Protein AF-A0A2Z6RP77-F1 (afdb_monomer_lite)

Structure (mmCIF, N/CA/C/O backbone):
data_AF-A0A2Z6RP77-F1
#
_entry.id   AF-A0A2Z6RP77-F1
#
loop_
_atom_site.group_PDB
_atom_site.id
_atom_site.type_symbol
_atom_site.label_atom_id
_atom_site.label_alt_id
_atom_site.label_comp_id
_atom_site.label_asym_id
_atom_site.label_entity_id
_atom_site.label_seq_id
_atom_site.pdbx_PDB_ins_code
_atom_site.Cartn_x
_atom_site.Cartn_y
_atom_site.Cartn_z
_atom_site.occupancy
_atom_site.B_iso_or_equiv
_atom_site.auth_seq_id
_atom_site.auth_comp_id
_atom_site.auth_asym_id
_atom_site.auth_atom_id
_atom_site.pdbx_PDB_model_num
ATOM 1 N N . MET A 1 1 ? 57.505 -7.441 -34.167 1.00 38.97 1 MET A N 1
ATOM 2 C CA . MET A 1 1 ? 56.453 -7.159 -33.153 1.00 38.97 1 MET A CA 1
ATOM 3 C C . MET A 1 1 ? 55.471 -8.312 -32.912 1.00 38.97 1 MET A C 1
ATOM 5 O O . MET A 1 1 ? 55.364 -8.728 -31.766 1.00 38.97 1 MET A O 1
ATOM 9 N N . PHE A 1 2 ? 54.762 -8.831 -33.927 1.00 37.00 2 PHE A N 1
ATOM 10 C CA . PHE A 1 2 ? 53.565 -9.687 -33.758 1.00 37.00 2 PHE A CA 1
ATOM 11 C C . PHE A 1 2 ? 53.648 -10.861 -32.756 1.00 37.00 2 PHE A C 1
ATOM 13 O O . PHE A 1 2 ? 52.663 -11.116 -32.068 1.00 37.00 2 PHE A O 1
ATOM 20 N N . ASN A 1 3 ? 54.794 -11.534 -32.586 1.00 42.47 3 ASN A N 1
ATOM 21 C CA . ASN A 1 3 ? 54.906 -12.626 -31.604 1.00 42.47 3 ASN A CA 1
ATOM 22 C C . ASN A 1 3 ? 54.691 -12.192 -30.134 1.00 42.47 3 ASN A C 1
ATOM 24 O O . ASN A 1 3 ? 54.260 -13.025 -29.343 1.00 42.47 3 ASN A O 1
ATOM 28 N N . LYS A 1 4 ? 54.893 -10.917 -29.748 1.00 45.91 4 LYS A N 1
ATOM 29 C CA . LYS A 1 4 ? 54.605 -10.461 -28.367 1.00 45.91 4 LYS A CA 1
ATOM 30 C C . LYS A 1 4 ? 53.102 -10.374 -28.043 1.00 45.91 4 LYS A C 1
ATOM 32 O O . LYS A 1 4 ? 52.738 -10.502 -26.882 1.00 45.91 4 LYS A O 1
ATOM 37 N N . LEU A 1 5 ? 52.225 -10.234 -29.044 1.00 49.09 5 LEU A N 1
ATOM 38 C CA . LEU A 1 5 ? 50.759 -10.267 -28.868 1.00 49.09 5 LEU A CA 1
ATOM 39 C C . LEU A 1 5 ? 50.188 -11.698 -28.814 1.00 49.09 5 LEU A C 1
ATOM 41 O O . LEU A 1 5 ? 48.987 -11.885 -28.654 1.00 49.09 5 LEU A O 1
ATOM 45 N N . ARG A 1 6 ? 51.032 -12.722 -28.985 1.00 51.59 6 ARG A N 1
ATOM 46 C CA . ARG A 1 6 ? 50.613 -14.119 -29.177 1.00 51.59 6 ARG A CA 1
ATOM 47 C C . ARG A 1 6 ? 50.352 -14.873 -27.867 1.00 51.59 6 ARG A C 1
ATOM 49 O O . ARG A 1 6 ? 49.595 -15.838 -27.879 1.00 51.59 6 ARG A O 1
ATOM 56 N N . ASN A 1 7 ? 50.960 -14.411 -26.769 1.00 55.28 7 ASN A N 1
ATOM 57 C CA . ASN A 1 7 ? 50.994 -15.092 -25.467 1.00 55.28 7 ASN A CA 1
ATOM 58 C C . ASN A 1 7 ? 50.384 -14.260 -24.318 1.00 55.28 7 ASN A C 1
ATOM 60 O O . ASN A 1 7 ? 50.518 -14.643 -23.161 1.00 55.28 7 ASN A O 1
ATOM 64 N N . ASN A 1 8 ? 49.764 -13.114 -24.611 1.00 70.38 8 ASN A N 1
ATOM 65 C CA . ASN A 1 8 ? 49.151 -12.251 -23.600 1.00 70.38 8 ASN A CA 1
ATOM 66 C C . ASN A 1 8 ? 47.776 -11.757 -24.102 1.00 70.38 8 ASN A C 1
ATOM 68 O O . ASN A 1 8 ? 47.726 -10.810 -24.894 1.00 70.38 8 ASN A O 1
ATOM 72 N N . PRO A 1 9 ? 46.669 -12.407 -23.682 1.00 72.44 9 PRO A N 1
ATOM 73 C CA . PRO A 1 9 ? 45.310 -11.988 -24.024 1.00 72.44 9 PRO A CA 1
ATOM 74 C C . PRO A 1 9 ? 44.947 -10.609 -23.468 1.00 72.44 9 PRO A C 1
ATOM 76 O O . PRO A 1 9 ? 44.250 -9.864 -24.156 1.00 72.44 9 PRO A O 1
ATOM 79 N N . GLN A 1 10 ? 45.461 -10.254 -22.285 1.00 79.69 10 GLN A N 1
ATOM 80 C CA . GLN A 1 10 ? 45.229 -8.964 -21.634 1.00 79.69 10 GLN A CA 1
ATOM 81 C C . GLN A 1 10 ? 45.669 -7.812 -22.539 1.00 79.69 10 GLN A C 1
ATOM 83 O O . GLN A 1 10 ? 44.838 -7.035 -22.991 1.00 79.69 10 GLN A O 1
ATOM 88 N N . ASN A 1 11 ? 46.935 -7.808 -22.970 1.00 73.44 11 ASN A N 1
ATOM 89 C CA . ASN A 1 11 ? 47.477 -6.784 -23.870 1.00 73.44 11 ASN A CA 1
ATOM 90 C C . ASN A 1 11 ? 46.721 -6.676 -25.212 1.00 73.44 11 ASN A C 1
ATOM 92 O O . ASN A 1 11 ? 46.807 -5.642 -25.877 1.00 73.44 11 ASN A O 1
ATOM 96 N N . TRP A 1 12 ? 46.031 -7.736 -25.655 1.00 73.25 12 TRP A N 1
ATOM 97 C CA . TRP A 1 12 ? 45.192 -7.687 -26.856 1.00 73.25 12 TRP A CA 1
ATOM 98 C C . TRP A 1 12 ? 43.831 -7.046 -26.574 1.00 73.25 12 TRP A C 1
ATOM 100 O O . TRP A 1 12 ? 43.374 -6.237 -27.380 1.00 73.25 12 TRP A O 1
ATOM 110 N N . VAL A 1 13 ? 43.207 -7.370 -25.437 1.00 74.69 13 VAL A N 1
ATOM 111 C CA . VAL A 1 13 ? 41.956 -6.742 -24.994 1.00 74.69 13 VAL A CA 1
ATOM 112 C C . VAL A 1 13 ? 42.191 -5.272 -24.659 1.00 74.69 13 VAL A C 1
ATOM 114 O O . VAL A 1 13 ? 41.549 -4.419 -25.267 1.00 74.69 13 VAL A O 1
ATOM 117 N N . ASP A 1 14 ? 43.179 -4.956 -23.824 1.00 74.94 14 ASP A N 1
ATOM 118 C CA . ASP A 1 14 ? 43.532 -3.588 -23.437 1.00 74.94 14 ASP A CA 1
ATOM 119 C C . ASP A 1 14 ? 43.803 -2.714 -24.668 1.00 74.94 14 ASP A C 1
ATOM 121 O O . ASP A 1 14 ? 43.217 -1.646 -24.820 1.00 74.94 14 ASP A O 1
ATOM 125 N N . LYS A 1 15 ? 44.626 -3.171 -25.623 1.00 71.94 15 LYS A N 1
ATOM 126 C CA . LYS A 1 15 ? 44.943 -2.378 -26.826 1.00 71.94 15 LYS A CA 1
ATOM 127 C C . LYS A 1 15 ? 43.728 -2.126 -27.733 1.00 71.94 15 LYS A C 1
ATOM 129 O O . LYS A 1 15 ? 43.763 -1.202 -28.546 1.00 71.94 15 LYS A O 1
ATOM 134 N N . LYS A 1 16 ? 42.686 -2.953 -27.644 1.00 68.75 16 LYS A N 1
ATOM 135 C CA . LYS A 1 16 ? 41.575 -2.976 -28.605 1.00 68.75 16 LYS A CA 1
ATOM 136 C C . LYS A 1 16 ? 40.263 -2.427 -28.026 1.00 68.75 16 LYS A C 1
ATOM 138 O O . LYS A 1 16 ? 39.491 -1.857 -28.785 1.00 68.75 16 LYS A O 1
ATOM 143 N N . TYR A 1 17 ? 40.057 -2.531 -26.711 1.00 67.62 17 TYR A N 1
ATOM 144 C CA . TYR A 1 17 ? 38.848 -2.111 -25.985 1.00 67.62 17 TYR A CA 1
ATOM 145 C C . TYR A 1 17 ? 39.089 -0.964 -24.974 1.00 67.62 17 TYR A C 1
ATOM 147 O O . TYR A 1 17 ? 38.182 -0.605 -24.233 1.00 67.62 17 TYR A O 1
ATOM 155 N N . SER A 1 18 ? 40.277 -0.341 -24.954 1.00 56.78 18 SER A N 1
ATOM 156 C CA . SER A 1 18 ? 40.604 0.829 -24.099 1.00 56.78 18 SER A CA 1
ATOM 157 C C . SER A 1 18 ? 39.976 2.162 -24.528 1.00 56.78 18 SER A C 1
ATOM 159 O O . SER A 1 18 ? 40.224 3.185 -23.895 1.00 56.78 18 SER A O 1
ATOM 161 N N . LYS A 1 19 ? 39.163 2.186 -25.591 1.00 52.62 19 LYS A N 1
ATOM 162 C CA . LYS A 1 19 ? 38.377 3.365 -25.976 1.00 52.62 19 LYS A CA 1
ATOM 163 C C . LYS A 1 19 ? 36.943 3.192 -25.491 1.00 52.62 19 LYS A C 1
ATOM 165 O O . LYS A 1 19 ? 36.303 2.202 -25.826 1.00 52.62 19 LYS A O 1
ATOM 170 N N . GLU A 1 20 ? 36.427 4.189 -24.777 1.00 52.06 20 GLU A N 1
ATOM 171 C CA . GLU A 1 20 ? 35.154 4.157 -24.026 1.00 52.06 20 GLU A CA 1
ATOM 172 C C . GLU A 1 20 ? 33.867 4.059 -24.881 1.00 52.06 20 GLU A C 1
ATOM 174 O O . GLU A 1 20 ? 32.777 4.338 -24.399 1.00 52.06 20 GLU A O 1
ATOM 179 N N . ASN A 1 21 ? 33.983 3.689 -26.160 1.00 54.28 21 ASN A N 1
ATOM 180 C CA . ASN A 1 21 ? 32.936 3.779 -27.179 1.00 54.28 21 ASN A CA 1
ATOM 181 C C . ASN A 1 21 ? 32.560 2.432 -27.845 1.00 54.28 21 ASN A C 1
ATOM 183 O O . ASN A 1 21 ? 31.717 2.442 -28.740 1.00 54.28 21 ASN A O 1
ATOM 187 N N . GLU A 1 22 ? 33.155 1.287 -27.469 1.00 60.16 22 GLU A N 1
ATOM 188 C CA . GLU A 1 22 ? 32.724 -0.037 -27.975 1.00 60.16 22 GLU A CA 1
ATOM 189 C C . GLU A 1 22 ? 31.670 -0.670 -27.039 1.00 60.16 22 GLU A C 1
ATOM 191 O O . GLU A 1 22 ? 31.970 -1.021 -25.900 1.00 60.16 22 GLU A O 1
ATOM 196 N N . GLU A 1 23 ? 30.434 -0.858 -27.520 1.00 66.12 23 GLU A N 1
ATOM 197 C CA . GLU A 1 23 ? 29.277 -1.320 -26.720 1.00 66.12 23 GLU A CA 1
ATOM 198 C C . GLU A 1 23 ? 29.336 -2.792 -26.267 1.00 66.12 23 GLU A C 1
ATOM 200 O O . GLU A 1 23 ? 28.609 -3.192 -25.349 1.00 66.12 23 GLU A O 1
ATOM 205 N N . LYS A 1 24 ? 30.199 -3.604 -26.890 1.00 78.81 24 LYS A N 1
ATOM 206 C CA . LYS A 1 24 ? 30.370 -5.027 -26.573 1.00 78.81 24 LYS A CA 1
ATOM 207 C C . LYS A 1 24 ? 31.792 -5.533 -26.803 1.00 78.81 24 LYS A C 1
ATOM 209 O O . LYS A 1 24 ? 32.457 -5.153 -27.767 1.00 78.81 24 LYS A O 1
ATOM 214 N N . ILE A 1 25 ? 32.217 -6.483 -25.975 1.00 80.62 25 ILE A N 1
ATOM 215 C CA . ILE A 1 25 ? 33.349 -7.366 -26.277 1.00 80.62 25 ILE A CA 1
ATOM 216 C C . ILE A 1 25 ? 32.804 -8.541 -27.099 1.00 80.62 25 ILE A C 1
ATOM 218 O O . ILE A 1 25 ? 31.905 -9.238 -26.651 1.00 80.62 25 ILE A O 1
ATOM 222 N N . ASP A 1 26 ? 33.328 -8.760 -28.306 1.00 82.12 26 ASP A N 1
ATOM 223 C CA . ASP A 1 26 ? 32.917 -9.846 -29.216 1.00 82.12 26 ASP A CA 1
ATOM 224 C C . ASP A 1 26 ? 34.181 -10.480 -29.829 1.00 82.12 26 ASP A C 1
ATOM 226 O O . ASP A 1 26 ? 34.709 -10.037 -30.858 1.00 82.12 26 ASP A O 1
ATOM 230 N N . ILE A 1 27 ? 34.746 -11.465 -29.120 1.00 81.88 27 ILE A N 1
ATOM 231 C CA . ILE A 1 27 ? 36.058 -12.059 -29.420 1.00 81.88 27 ILE A CA 1
ATOM 232 C C . ILE A 1 27 ? 35.879 -13.518 -29.835 1.00 81.88 27 ILE A C 1
ATOM 234 O O . ILE A 1 27 ? 35.981 -14.456 -29.042 1.00 81.88 27 ILE A O 1
ATOM 238 N N . ARG A 1 28 ? 35.655 -13.710 -31.135 1.00 83.56 28 ARG A N 1
ATOM 239 C CA . ARG A 1 28 ? 35.502 -15.028 -31.759 1.00 83.56 28 ARG A CA 1
ATOM 240 C C . ARG A 1 28 ? 36.785 -15.453 -32.457 1.00 83.56 28 ARG A C 1
ATOM 242 O O . ARG A 1 28 ? 37.428 -14.654 -33.143 1.00 83.56 28 ARG A O 1
ATOM 249 N N . ARG A 1 29 ? 37.115 -16.748 -32.412 1.00 76.19 29 ARG A N 1
ATOM 250 C CA . ARG A 1 29 ? 38.272 -17.308 -33.141 1.00 76.19 29 ARG A CA 1
ATOM 251 C C . ARG A 1 29 ? 38.250 -17.016 -34.653 1.00 76.19 29 ARG A C 1
ATOM 253 O O . ARG A 1 29 ? 39.316 -16.885 -35.253 1.00 76.19 29 ARG A O 1
ATOM 260 N N . LYS A 1 30 ? 37.064 -16.889 -35.270 1.00 69.31 30 LYS A N 1
ATOM 261 C CA . LYS A 1 30 ? 36.906 -16.441 -36.671 1.00 69.31 30 LYS A CA 1
ATOM 262 C C . LYS A 1 30 ? 37.460 -15.018 -36.860 1.00 69.31 30 LYS A C 1
ATOM 264 O O . LYS A 1 30 ? 38.354 -14.812 -37.676 1.00 69.31 30 LYS A O 1
ATOM 269 N N . ASN A 1 31 ? 37.010 -14.078 -36.030 1.00 68.38 31 ASN A N 1
ATOM 270 C CA . ASN A 1 31 ? 37.377 -12.658 -36.082 1.00 68.38 31 ASN A CA 1
ATOM 271 C C . ASN A 1 31 ? 38.889 -12.446 -35.853 1.00 68.38 31 ASN A C 1
ATOM 273 O O . ASN A 1 31 ? 39.498 -11.582 -36.480 1.00 68.38 31 ASN A O 1
ATOM 277 N N . ILE A 1 32 ? 39.512 -13.274 -35.002 1.00 66.62 32 ILE A N 1
ATOM 278 C CA . ILE A 1 32 ? 40.967 -13.265 -34.764 1.00 66.62 32 ILE A CA 1
ATOM 279 C C . ILE A 1 32 ? 41.750 -13.735 -36.000 1.00 66.62 32 ILE A C 1
ATOM 281 O O . ILE A 1 32 ? 42.716 -13.077 -36.392 1.00 66.62 32 ILE A O 1
ATOM 285 N N . ARG A 1 33 ? 41.348 -14.850 -36.637 1.00 59.16 33 ARG A N 1
ATOM 286 C CA . ARG A 1 33 ? 42.028 -15.376 -37.840 1.00 59.16 33 ARG A CA 1
ATOM 287 C C . ARG A 1 33 ? 42.110 -14.317 -38.938 1.00 59.16 33 ARG A C 1
ATOM 289 O O . ARG A 1 33 ? 43.198 -14.072 -39.456 1.00 59.16 33 ARG A O 1
ATOM 296 N N . ASN A 1 34 ? 40.987 -13.655 -39.215 1.00 56.12 34 ASN A N 1
ATOM 297 C CA . ASN A 1 34 ? 40.862 -12.669 -40.289 1.00 56.12 34 ASN A CA 1
ATOM 298 C C . ASN A 1 34 ? 41.695 -11.390 -40.056 1.00 56.12 34 ASN A C 1
ATOM 300 O O . ASN A 1 34 ? 41.938 -10.663 -41.010 1.00 56.12 34 ASN A O 1
ATOM 304 N N . LYS A 1 35 ? 42.145 -11.108 -38.820 1.00 56.53 35 LYS A N 1
ATOM 305 C CA . LYS A 1 35 ? 42.948 -9.911 -38.488 1.00 56.53 35 LYS A CA 1
ATOM 306 C C . LYS A 1 35 ? 44.412 -10.180 -38.115 1.00 56.53 35 LYS A C 1
ATOM 308 O O . LYS A 1 35 ? 45.170 -9.225 -37.986 1.00 56.53 35 LYS A O 1
ATOM 313 N N . ILE A 1 36 ? 44.821 -11.438 -37.909 1.00 54.06 36 ILE A N 1
ATOM 314 C CA . ILE A 1 36 ? 46.192 -11.791 -37.463 1.00 54.06 36 ILE A CA 1
ATOM 315 C C . ILE A 1 36 ? 46.900 -12.777 -38.419 1.00 54.06 36 ILE A C 1
ATOM 317 O O . ILE A 1 36 ? 48.103 -12.994 -38.298 1.00 54.06 36 ILE A O 1
ATOM 321 N N . GLY A 1 37 ? 46.200 -13.337 -39.414 1.00 47.94 37 GLY A N 1
ATOM 322 C CA . GLY A 1 37 ? 46.850 -13.929 -40.592 1.00 47.94 37 GLY A CA 1
ATOM 323 C C . GLY A 1 37 ? 47.650 -15.216 -40.355 1.00 47.94 37 GLY A C 1
ATOM 324 O O . GLY A 1 37 ? 48.608 -15.467 -41.076 1.00 47.94 37 GLY A O 1
ATOM 325 N N . LEU A 1 38 ? 47.297 -16.041 -39.358 1.00 47.34 38 LEU A N 1
ATOM 326 C CA . LEU A 1 38 ? 47.852 -17.395 -39.181 1.00 47.34 38 LEU A CA 1
ATOM 327 C C . LEU A 1 38 ? 46.963 -18.272 -38.271 1.00 47.34 38 LEU A C 1
ATOM 329 O O . LEU A 1 38 ? 45.946 -17.827 -37.743 1.00 47.34 38 LEU A O 1
ATOM 333 N N . LYS A 1 39 ? 47.346 -19.544 -38.059 1.00 52.31 39 LYS A N 1
ATOM 334 C CA . LYS A 1 39 ? 46.587 -20.567 -37.291 1.00 52.31 39 LYS A CA 1
ATOM 335 C C . LYS A 1 39 ? 46.443 -20.295 -35.768 1.00 52.31 39 LYS A C 1
ATOM 337 O O . LYS A 1 39 ? 46.013 -21.190 -35.033 1.00 52.31 39 LYS A O 1
ATOM 342 N N . SER A 1 40 ? 46.813 -19.111 -35.279 1.00 57.41 40 SER A N 1
ATOM 343 C CA . SER A 1 40 ? 46.834 -18.725 -33.859 1.00 57.41 40 SER A CA 1
ATOM 344 C C . SER A 1 40 ? 45.442 -18.670 -33.201 1.00 57.41 40 SER A C 1
ATOM 346 O O . SER A 1 40 ? 44.395 -18.764 -33.845 1.00 57.41 40 SER A O 1
ATOM 348 N N . ASN A 1 41 ? 45.444 -18.585 -31.869 1.00 67.44 41 ASN A N 1
ATOM 349 C CA . ASN A 1 41 ? 44.282 -18.341 -31.017 1.00 67.44 41 ASN A CA 1
ATOM 350 C C . ASN A 1 41 ? 44.775 -17.660 -29.729 1.00 67.44 41 ASN A C 1
ATOM 352 O O . ASN A 1 41 ? 45.920 -17.909 -29.349 1.00 67.44 41 ASN A O 1
ATOM 356 N N . LEU A 1 42 ? 43.948 -16.855 -29.057 1.00 76.06 42 LEU A N 1
ATOM 357 C CA . LEU A 1 42 ? 44.323 -16.275 -27.758 1.00 76.06 42 LEU A CA 1
ATOM 358 C C . LEU A 1 42 ? 44.488 -17.391 -26.717 1.00 76.06 42 LEU A C 1
ATOM 360 O O . LEU A 1 42 ? 43.662 -18.306 -26.662 1.00 76.06 42 LEU A O 1
ATOM 364 N N . HIS A 1 43 ? 45.570 -17.327 -25.939 1.00 79.38 43 HIS A N 1
ATOM 365 C CA . HIS A 1 43 ? 46.004 -18.367 -25.006 1.00 79.38 43 HIS A CA 1
ATOM 366 C C . HIS A 1 43 ? 46.603 -17.752 -23.737 1.00 79.38 43 HIS A C 1
ATOM 368 O O . HIS A 1 43 ? 47.424 -16.843 -23.842 1.00 79.38 43 HIS A O 1
ATOM 374 N N . GLY A 1 44 ? 46.234 -18.283 -22.570 1.00 83.12 44 GLY A N 1
ATOM 375 C CA . GLY A 1 44 ? 46.609 -17.753 -21.252 1.00 83.12 44 GLY A CA 1
ATOM 376 C C . GLY A 1 44 ? 45.408 -17.188 -20.477 1.00 83.12 44 GLY A C 1
ATOM 377 O O . GLY A 1 44 ? 44.268 -17.374 -20.912 1.00 83.12 44 GLY A O 1
ATOM 378 N N . PRO A 1 45 ? 45.632 -16.531 -19.327 1.00 87.56 45 PRO A N 1
ATOM 379 C CA . PRO A 1 45 ? 44.572 -15.881 -18.560 1.00 87.56 45 PRO A CA 1
ATOM 380 C C . PRO A 1 45 ? 44.061 -14.606 -19.252 1.00 87.56 45 PRO A C 1
ATOM 382 O O . PRO A 1 45 ? 44.766 -14.004 -20.066 1.00 87.56 45 PRO A O 1
ATOM 385 N N . LEU A 1 46 ? 42.845 -14.187 -18.901 1.00 88.50 46 LEU A N 1
ATOM 386 C CA . LEU A 1 46 ? 42.267 -12.888 -19.256 1.00 88.50 46 LEU A CA 1
ATOM 387 C C . LEU A 1 46 ? 41.483 -12.317 -18.066 1.00 88.50 46 LEU A C 1
ATOM 389 O O . LEU A 1 46 ? 40.759 -13.047 -17.390 1.00 88.50 46 LEU A O 1
ATOM 393 N N . GLU A 1 47 ? 41.588 -11.012 -17.842 1.00 89.62 47 GLU A N 1
ATOM 394 C CA . GLU A 1 47 ? 40.861 -10.282 -16.811 1.00 89.62 47 GLU A CA 1
ATOM 395 C C . GLU A 1 47 ? 40.156 -9.051 -17.408 1.00 89.62 47 GLU A C 1
ATOM 397 O O . GLU A 1 47 ? 40.740 -8.245 -18.128 1.00 89.62 47 GLU A O 1
ATOM 402 N N . ILE A 1 48 ? 38.866 -8.906 -17.117 1.00 86.56 48 ILE A N 1
ATOM 403 C CA . ILE A 1 48 ? 38.020 -7.793 -17.547 1.00 86.56 48 ILE A CA 1
ATOM 404 C C . ILE A 1 48 ? 37.588 -7.065 -16.271 1.00 86.56 48 ILE A C 1
ATOM 406 O O . ILE A 1 48 ? 36.862 -7.621 -15.448 1.00 86.56 48 ILE A O 1
ATOM 410 N N . LYS A 1 49 ? 38.079 -5.837 -16.079 1.00 83.56 49 LYS A N 1
ATOM 411 C CA . LYS A 1 49 ? 37.867 -5.017 -14.874 1.00 83.56 49 LYS A CA 1
ATOM 412 C C . LYS A 1 49 ? 37.288 -3.654 -15.233 1.00 83.56 49 LYS A C 1
ATOM 414 O O . LYS A 1 49 ? 37.728 -3.051 -16.208 1.00 83.56 49 LYS A O 1
ATOM 419 N N . LYS A 1 50 ? 36.353 -3.150 -14.415 1.00 71.88 50 LYS A N 1
ATOM 420 C CA . LYS A 1 50 ? 35.747 -1.802 -14.544 1.00 71.88 50 LYS A CA 1
ATOM 421 C C . LYS A 1 50 ? 35.192 -1.490 -15.948 1.00 71.88 50 LYS A C 1
ATOM 423 O O . LYS A 1 50 ? 35.189 -0.340 -16.382 1.00 71.88 50 LYS A O 1
ATOM 428 N N . PHE A 1 51 ? 34.738 -2.510 -16.676 1.00 71.75 51 PHE A N 1
ATOM 429 C CA . PHE A 1 51 ? 34.306 -2.363 -18.062 1.00 71.75 51 PHE A CA 1
ATOM 430 C C . PHE A 1 51 ? 32.921 -1.698 -18.142 1.00 71.75 51 PHE A C 1
ATOM 432 O O . PHE A 1 51 ? 31.992 -2.098 -17.436 1.00 71.75 51 PHE A O 1
ATOM 439 N N . LYS A 1 52 ? 32.800 -0.660 -18.982 1.00 69.88 52 LYS A N 1
ATOM 440 C CA . LYS A 1 52 ? 31.621 0.226 -19.062 1.00 69.88 52 LYS A CA 1
ATOM 441 C C . LYS A 1 52 ? 30.512 -0.267 -20.007 1.00 69.88 52 LYS A C 1
ATOM 443 O O . LYS A 1 52 ? 29.447 0.341 -20.038 1.00 69.88 52 LYS A O 1
ATOM 448 N N . SER A 1 53 ? 30.747 -1.326 -20.782 1.00 74.69 53 SER A N 1
ATOM 449 C CA . SER A 1 53 ? 29.864 -1.724 -21.889 1.00 74.69 53 SER A CA 1
ATOM 450 C C . SER A 1 53 ? 28.906 -2.873 -21.540 1.00 74.69 53 SER A C 1
ATOM 452 O O . SER A 1 53 ? 29.055 -3.533 -20.514 1.00 74.69 53 SER A O 1
ATOM 454 N N . ARG A 1 54 ? 27.909 -3.119 -22.402 1.00 82.69 54 ARG A N 1
ATOM 455 C CA . ARG A 1 54 ? 26.710 -3.911 -22.064 1.00 82.69 54 ARG A CA 1
ATOM 456 C C . ARG A 1 54 ? 26.859 -5.427 -22.179 1.00 82.69 54 ARG A C 1
ATOM 458 O O . ARG A 1 54 ? 26.114 -6.146 -21.521 1.00 82.69 54 ARG A O 1
ATOM 465 N N . SER A 1 55 ? 27.774 -5.944 -23.000 1.00 86.62 55 SER A N 1
ATOM 466 C CA . SER A 1 55 ? 27.899 -7.401 -23.181 1.00 86.62 55 SER A CA 1
ATOM 467 C C . SER A 1 55 ? 29.308 -7.908 -23.487 1.00 86.62 55 SER A C 1
ATOM 469 O O . SER A 1 55 ? 30.165 -7.177 -23.994 1.00 86.62 55 SER A O 1
ATOM 471 N N . VAL A 1 56 ? 29.534 -9.189 -23.172 1.00 89.25 56 VAL A N 1
ATOM 472 C CA . VAL A 1 56 ? 30.789 -9.920 -23.408 1.00 89.25 56 VAL A CA 1
ATOM 473 C C . VAL A 1 56 ? 30.490 -11.273 -24.060 1.00 89.25 56 VAL A C 1
ATOM 475 O O . VAL A 1 56 ? 29.963 -12.163 -23.404 1.00 89.25 56 VAL A O 1
ATOM 478 N N . ASN A 1 57 ? 30.874 -11.453 -25.326 1.00 90.19 57 ASN A N 1
ATOM 479 C CA . ASN A 1 57 ? 30.849 -12.724 -26.056 1.00 90.19 57 ASN A CA 1
ATOM 480 C C . ASN A 1 57 ? 32.284 -13.200 -26.351 1.00 90.19 57 ASN A C 1
ATOM 482 O O . ASN A 1 57 ? 33.059 -12.485 -26.996 1.00 90.19 57 ASN A O 1
ATOM 486 N N . LEU A 1 58 ? 32.633 -14.415 -25.913 1.00 90.19 58 LEU A N 1
ATOM 487 C CA . LEU A 1 58 ? 33.924 -15.062 -26.177 1.00 90.19 58 LEU A CA 1
ATOM 488 C C . LEU A 1 58 ? 33.706 -16.453 -26.806 1.00 90.19 58 LEU A C 1
ATOM 490 O O . LEU A 1 58 ? 33.235 -17.376 -26.142 1.00 90.19 58 LEU A O 1
ATOM 494 N N . GLU A 1 59 ? 34.099 -16.633 -28.075 1.00 91.19 59 GLU A N 1
ATOM 495 C CA . GLU A 1 59 ? 33.857 -17.874 -28.835 1.00 91.19 59 GLU A CA 1
ATOM 496 C C . GLU A 1 59 ? 35.165 -18.582 -29.248 1.00 91.19 59 GLU A C 1
ATOM 498 O O . GLU A 1 59 ? 35.968 -18.071 -30.043 1.00 91.19 59 GLU A O 1
ATOM 503 N N . LYS A 1 60 ? 35.318 -19.837 -28.805 1.00 86.69 60 LYS A N 1
ATOM 504 C CA . LYS A 1 60 ? 36.327 -20.818 -29.263 1.00 86.69 60 LYS A CA 1
ATOM 505 C C . LYS A 1 60 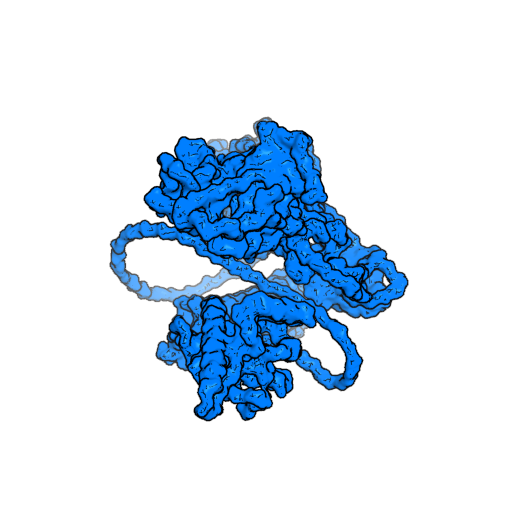? 37.787 -20.397 -29.039 1.00 86.69 60 LYS A C 1
ATOM 507 O O . LYS A 1 60 ? 38.674 -20.754 -29.823 1.00 86.69 60 LYS A O 1
ATOM 512 N N . LEU A 1 61 ? 38.058 -19.655 -27.964 1.00 86.94 61 LEU A N 1
ATOM 513 C CA . LEU A 1 61 ? 39.406 -19.245 -27.538 1.00 86.94 61 LEU A CA 1
ATOM 514 C C . LEU A 1 61 ? 40.143 -20.372 -26.777 1.00 86.94 61 LEU A C 1
ATOM 516 O O . LEU A 1 61 ? 39.550 -21.394 -26.439 1.00 86.94 61 LEU A O 1
ATOM 520 N N . LYS A 1 62 ? 41.448 -20.208 -26.511 1.00 85.56 62 LYS A N 1
ATOM 521 C CA . LYS A 1 62 ? 42.239 -21.090 -25.623 1.00 85.56 62 LYS A CA 1
ATOM 522 C C . LYS A 1 62 ? 42.605 -20.388 -24.302 1.00 85.56 62 LYS A C 1
ATOM 524 O O . LYS A 1 62 ? 43.715 -20.563 -23.799 1.00 85.56 62 LYS A O 1
ATOM 529 N N . LEU A 1 63 ? 41.699 -19.570 -23.765 1.00 89.31 63 LEU A N 1
ATOM 530 C CA . LEU A 1 63 ? 41.884 -18.976 -22.438 1.00 89.31 63 LEU A CA 1
ATOM 531 C C . LEU A 1 63 ? 42.033 -20.083 -21.387 1.00 89.31 63 LEU A C 1
ATOM 533 O O . LEU A 1 63 ? 41.395 -21.122 -21.523 1.00 89.31 63 LEU A O 1
ATOM 537 N N . THR A 1 64 ? 42.875 -19.875 -20.375 1.00 88.44 64 THR A N 1
ATOM 538 C CA . THR A 1 64 ? 43.096 -20.839 -19.277 1.00 88.44 64 THR A CA 1
ATOM 539 C C . THR A 1 64 ? 42.367 -20.450 -17.998 1.00 88.44 64 THR A C 1
ATOM 541 O O . THR A 1 64 ? 41.915 -21.320 -17.258 1.00 88.44 64 THR A O 1
ATOM 544 N N . GLN A 1 65 ? 42.221 -19.149 -17.761 1.00 90.94 65 GLN A N 1
ATOM 545 C CA . GLN A 1 65 ? 41.431 -18.555 -16.685 1.00 90.94 65 GLN A CA 1
ATOM 546 C C . GLN A 1 65 ? 40.729 -17.312 -17.242 1.00 90.94 65 GLN A C 1
ATOM 548 O O . GLN A 1 65 ? 41.275 -16.656 -18.136 1.00 90.94 65 GLN A O 1
ATOM 553 N N . LEU A 1 66 ? 39.552 -16.984 -16.719 1.00 93.12 66 LEU A N 1
ATOM 554 C CA . LEU A 1 66 ? 38.825 -15.760 -17.048 1.00 93.12 66 LEU A CA 1
ATOM 555 C C . LEU A 1 66 ? 38.295 -15.121 -15.763 1.00 93.12 66 LEU A C 1
ATOM 557 O O . LEU A 1 66 ? 37.676 -15.797 -14.947 1.00 93.12 66 LEU A O 1
ATOM 561 N N . LYS A 1 67 ? 38.524 -13.820 -15.588 1.00 92.81 67 LYS A N 1
ATOM 562 C CA . LYS A 1 67 ? 37.951 -13.042 -14.483 1.00 92.81 67 LYS A CA 1
ATOM 563 C C . LYS A 1 67 ? 37.181 -11.847 -15.034 1.00 92.81 67 LYS A C 1
ATOM 565 O O . LYS A 1 67 ? 37.719 -11.114 -15.858 1.00 92.81 67 LYS A O 1
ATOM 570 N N . ILE A 1 68 ? 35.942 -11.651 -14.594 1.00 91.12 68 ILE A N 1
ATOM 571 C CA . ILE A 1 68 ? 35.092 -10.504 -14.938 1.00 91.12 68 ILE A CA 1
ATOM 572 C C . ILE A 1 68 ? 34.682 -9.851 -13.616 1.00 91.12 68 ILE A C 1
ATOM 574 O O . ILE A 1 68 ? 33.937 -10.439 -12.837 1.00 91.12 68 ILE A O 1
ATOM 578 N N . ILE A 1 69 ? 35.253 -8.683 -13.320 1.00 89.88 69 ILE A N 1
ATOM 579 C CA . ILE A 1 69 ? 35.292 -8.105 -11.968 1.00 89.88 69 ILE A CA 1
ATOM 580 C C . ILE A 1 69 ? 34.823 -6.650 -11.987 1.00 89.88 69 ILE A C 1
ATOM 582 O O . ILE A 1 69 ? 35.361 -5.824 -12.731 1.00 89.88 69 ILE A O 1
ATOM 586 N N . SER A 1 70 ? 33.862 -6.316 -11.123 1.00 86.44 70 SER A N 1
ATOM 587 C CA . SER A 1 70 ? 33.364 -4.945 -10.919 1.00 86.44 70 SER A CA 1
ATOM 588 C C . SER A 1 70 ? 32.992 -4.237 -12.230 1.00 86.44 70 SER A C 1
ATOM 590 O O . SER A 1 70 ? 33.483 -3.144 -12.516 1.00 86.44 70 SER A O 1
ATOM 592 N N . CYS A 1 71 ? 32.167 -4.881 -13.059 1.00 85.62 71 CYS A N 1
ATOM 593 C CA . CYS A 1 71 ? 31.719 -4.362 -14.356 1.00 85.62 71 CYS A CA 1
ATOM 594 C C . CYS A 1 71 ? 30.204 -4.063 -14.312 1.00 85.62 71 CYS A C 1
ATOM 596 O O . CYS A 1 71 ? 29.402 -4.866 -14.791 1.00 85.62 71 CYS A O 1
ATOM 598 N N . PRO A 1 72 ? 29.779 -2.933 -13.709 1.00 81.00 72 PRO A N 1
ATOM 599 C CA . PRO A 1 72 ? 28.385 -2.706 -13.314 1.00 81.00 72 PRO A CA 1
ATOM 600 C C . PRO A 1 72 ? 27.405 -2.505 -14.478 1.00 81.00 72 PRO A C 1
ATOM 602 O O . PRO A 1 72 ? 26.202 -2.555 -14.253 1.00 81.00 72 PRO A O 1
ATOM 605 N N . GLN A 1 73 ? 27.883 -2.277 -15.706 1.00 83.94 73 GLN A N 1
ATOM 606 C CA . GLN A 1 73 ? 27.026 -2.051 -16.880 1.00 83.94 73 GLN A CA 1
ATOM 607 C C . GLN A 1 73 ? 26.843 -3.291 -17.772 1.00 83.94 73 GLN A C 1
ATOM 609 O O . GLN A 1 73 ? 26.052 -3.235 -18.714 1.00 83.94 73 GLN A O 1
ATOM 614 N N . ILE A 1 74 ? 27.531 -4.408 -17.492 1.00 88.12 74 ILE A N 1
ATOM 615 C CA . ILE A 1 74 ? 27.337 -5.654 -18.246 1.00 88.12 74 ILE A CA 1
ATOM 616 C C . ILE A 1 74 ? 25.971 -6.245 -17.884 1.00 88.12 74 ILE A C 1
ATOM 618 O O . ILE A 1 74 ? 25.709 -6.507 -16.713 1.00 88.12 74 ILE A O 1
ATOM 622 N N . THR A 1 75 ? 25.136 -6.501 -18.893 1.00 90.75 75 THR A N 1
ATOM 623 C CA . THR A 1 75 ? 23.830 -7.165 -18.760 1.00 90.75 75 THR A CA 1
ATOM 624 C C . THR A 1 75 ? 23.836 -8.607 -19.269 1.00 90.75 75 THR A C 1
ATOM 626 O O . THR A 1 75 ? 23.136 -9.440 -18.696 1.00 90.75 75 THR A O 1
ATOM 629 N N . LYS A 1 76 ? 24.654 -8.943 -20.284 1.00 93.38 76 LYS A N 1
ATOM 630 C CA . LYS A 1 76 ? 24.795 -10.322 -20.799 1.00 93.38 76 LYS A CA 1
ATOM 631 C C . LYS A 1 76 ? 26.252 -10.772 -20.963 1.00 93.38 76 LYS A C 1
ATOM 633 O O . LYS A 1 76 ? 27.080 -10.041 -21.514 1.00 93.38 76 LYS A O 1
ATOM 638 N N . ILE A 1 77 ? 26.542 -12.010 -20.560 1.00 94.12 77 ILE A N 1
ATOM 639 C CA . ILE A 1 77 ? 27.814 -12.709 -20.805 1.00 94.12 77 ILE A CA 1
ATOM 640 C C . ILE A 1 77 ? 27.535 -14.022 -21.561 1.00 94.12 77 ILE A C 1
ATOM 642 O O . ILE A 1 77 ? 26.666 -14.787 -21.161 1.00 94.12 77 ILE A O 1
ATOM 646 N N . GLU A 1 78 ? 28.282 -14.281 -22.638 1.00 93.81 78 GLU A N 1
ATOM 647 C CA . GLU A 1 78 ? 28.179 -15.462 -23.512 1.00 93.81 78 GLU A CA 1
ATOM 648 C C . GLU A 1 78 ? 29.570 -16.098 -23.719 1.00 93.81 78 GLU A C 1
ATOM 650 O O . GLU A 1 78 ? 30.415 -15.577 -24.455 1.00 93.81 78 GLU A O 1
ATOM 655 N N . LEU A 1 79 ? 29.836 -17.243 -23.092 1.00 92.94 79 LEU A N 1
ATOM 656 C CA . LEU A 1 79 ? 31.112 -17.960 -23.158 1.00 92.94 79 LEU A CA 1
ATOM 657 C C . LEU A 1 79 ? 30.912 -19.313 -23.842 1.00 92.94 79 LEU A C 1
ATOM 659 O O . LEU A 1 79 ? 30.307 -20.215 -23.272 1.00 92.94 79 LEU A O 1
ATOM 663 N N . SER A 1 80 ? 31.433 -19.483 -25.062 1.00 91.56 80 SER A N 1
ATOM 664 C CA . SER A 1 80 ? 31.161 -20.689 -25.859 1.00 91.56 80 SER A CA 1
ATOM 665 C C . SER A 1 80 ? 32.416 -21.374 -26.406 1.00 91.56 80 SER A C 1
ATOM 667 O O . SER A 1 80 ? 33.260 -20.779 -27.086 1.00 91.56 80 SER A O 1
ATOM 669 N N . GLY A 1 81 ? 32.541 -22.679 -26.154 1.00 86.44 81 GLY A N 1
ATOM 670 C CA . GLY A 1 81 ? 33.604 -23.504 -26.734 1.00 86.44 81 GLY A CA 1
ATOM 671 C C . GLY A 1 81 ? 35.010 -23.192 -26.207 1.00 86.44 81 GLY A C 1
ATOM 672 O O . GLY A 1 81 ? 35.984 -23.343 -26.953 1.00 86.44 81 GLY A O 1
ATOM 673 N N . LEU A 1 82 ? 35.150 -22.709 -24.967 1.00 89.44 82 LEU A N 1
ATOM 674 C CA . LEU A 1 82 ? 36.438 -22.316 -24.380 1.00 89.44 82 LEU A CA 1
ATOM 675 C C . LEU A 1 82 ? 37.210 -23.547 -23.868 1.00 89.44 82 LEU A C 1
ATOM 677 O O . LEU A 1 82 ? 37.446 -23.719 -22.678 1.00 89.44 82 LEU A O 1
ATOM 681 N N . ILE A 1 83 ? 37.640 -24.404 -24.802 1.00 87.50 83 ILE A N 1
ATOM 682 C CA . ILE A 1 83 ? 38.239 -25.748 -24.609 1.00 87.50 83 ILE A CA 1
ATOM 683 C C . ILE A 1 83 ? 39.520 -25.842 -23.743 1.00 87.50 83 ILE A C 1
ATOM 685 O O . ILE A 1 83 ? 40.154 -26.900 -23.701 1.00 87.50 83 ILE A O 1
ATOM 689 N N . LYS A 1 84 ? 39.958 -24.749 -23.114 1.00 89.12 84 LYS A N 1
ATOM 690 C CA . LYS A 1 84 ? 41.097 -24.696 -22.183 1.00 89.12 84 LYS A CA 1
ATOM 691 C C . LYS A 1 84 ? 40.823 -23.936 -20.885 1.00 89.12 84 LYS A C 1
ATOM 693 O O . LYS A 1 84 ? 41.710 -23.914 -20.033 1.00 89.12 84 LYS A O 1
ATOM 698 N N . LEU A 1 85 ? 39.628 -23.370 -20.723 1.00 91.62 85 LEU A N 1
ATOM 699 C CA . LEU A 1 85 ? 39.252 -22.628 -19.530 1.00 91.62 85 LEU A CA 1
ATOM 700 C C . LEU A 1 85 ? 39.130 -23.604 -18.359 1.00 91.62 85 LEU A C 1
ATOM 702 O O . LEU A 1 85 ? 38.386 -24.571 -18.471 1.00 91.62 85 LEU A O 1
ATOM 706 N N . LYS A 1 86 ? 39.875 -23.357 -17.278 1.00 90.75 86 LYS A N 1
ATOM 707 C CA . LYS A 1 86 ? 39.815 -24.125 -16.024 1.00 90.75 86 LYS A CA 1
ATOM 708 C C . LYS A 1 86 ? 39.052 -23.411 -14.917 1.00 90.75 86 LYS A C 1
ATOM 710 O O . LYS A 1 86 ? 38.404 -24.064 -14.111 1.00 90.75 86 LYS A O 1
ATOM 715 N N . SER A 1 87 ? 39.158 -22.086 -14.900 1.00 89.38 87 SER A N 1
ATOM 716 C CA . SER A 1 87 ? 38.712 -21.233 -13.803 1.00 89.38 87 SER A CA 1
ATOM 717 C C . SER A 1 87 ? 37.992 -20.011 -14.346 1.00 89.38 87 SER A C 1
ATOM 719 O O . SER A 1 87 ? 38.523 -19.332 -15.236 1.00 89.38 87 SER A O 1
ATOM 721 N N . LEU A 1 88 ? 36.794 -19.750 -13.832 1.00 92.31 88 LEU A N 1
ATOM 722 C CA . LEU A 1 88 ? 35.981 -18.591 -14.172 1.00 92.31 88 LEU A CA 1
ATOM 723 C C . LEU A 1 88 ? 35.494 -17.900 -12.897 1.00 92.31 88 LEU A C 1
ATOM 725 O O . LEU A 1 88 ? 34.835 -18.523 -12.077 1.00 92.31 88 LEU A O 1
ATOM 729 N N . VAL A 1 89 ? 35.771 -16.602 -12.774 1.00 91.56 89 VAL A N 1
ATOM 730 C CA . VAL A 1 89 ? 35.262 -15.759 -11.681 1.00 91.56 89 VAL A CA 1
ATOM 731 C C . VAL A 1 89 ? 34.443 -14.621 -12.277 1.00 91.56 89 VAL A C 1
ATOM 733 O O . VAL A 1 89 ? 34.972 -13.842 -13.075 1.00 91.56 89 VAL A O 1
ATOM 736 N N . VAL A 1 90 ? 33.179 -14.495 -11.877 1.00 91.75 90 VAL A N 1
ATOM 737 C CA . VAL A 1 90 ? 32.303 -13.368 -12.231 1.00 91.75 90 VAL A CA 1
ATOM 738 C C . VAL A 1 90 ? 31.833 -12.701 -10.942 1.00 91.75 90 VAL A C 1
ATOM 740 O O . VAL A 1 90 ? 31.102 -13.308 -10.161 1.00 91.75 90 VAL A O 1
ATOM 743 N N . ASN A 1 91 ? 32.248 -11.453 -10.695 1.00 90.44 91 ASN A N 1
ATOM 744 C CA . ASN A 1 91 ? 31.823 -10.730 -9.497 1.00 90.44 91 ASN A CA 1
ATOM 745 C C . ASN A 1 91 ? 31.447 -9.262 -9.723 1.00 90.44 91 ASN A C 1
ATOM 747 O O . ASN A 1 91 ? 31.889 -8.610 -10.675 1.00 90.44 91 ASN A O 1
ATOM 751 N N . LYS A 1 92 ? 30.627 -8.737 -8.802 1.00 87.12 92 LYS A N 1
ATOM 752 C CA . LYS A 1 92 ? 30.246 -7.313 -8.711 1.00 87.12 92 LYS A CA 1
ATOM 753 C C . LYS A 1 92 ? 29.728 -6.733 -10.044 1.00 87.12 92 LYS A C 1
ATOM 755 O O . LYS A 1 92 ? 29.989 -5.578 -10.383 1.00 87.12 92 LYS A O 1
ATOM 760 N N . CYS A 1 93 ? 28.997 -7.543 -10.811 1.00 88.56 93 CYS A N 1
ATOM 761 C CA . CYS A 1 93 ? 28.359 -7.157 -12.072 1.00 88.56 93 CYS A CA 1
ATOM 762 C C . CYS A 1 93 ? 26.870 -6.878 -11.810 1.00 88.56 93 CYS A C 1
ATOM 764 O O . CYS A 1 93 ? 26.000 -7.703 -12.078 1.00 88.56 93 CYS A O 1
ATOM 766 N N . SER A 1 94 ? 26.577 -5.717 -11.220 1.00 88.06 94 SER A N 1
ATOM 767 C CA . SER A 1 94 ? 25.278 -5.402 -10.599 1.00 88.06 94 SER A CA 1
ATOM 768 C C . SER A 1 94 ? 24.069 -5.338 -11.543 1.00 88.06 94 SER A C 1
ATOM 770 O O . SER A 1 94 ? 22.937 -5.417 -11.065 1.00 88.06 94 SER A O 1
ATOM 772 N N . ARG A 1 95 ? 24.276 -5.224 -12.863 1.00 90.75 95 ARG A N 1
ATOM 773 C CA . ARG A 1 95 ? 23.213 -5.267 -13.888 1.00 90.75 95 ARG A CA 1
ATOM 774 C C . ARG A 1 95 ? 23.201 -6.552 -14.727 1.00 90.75 95 ARG A C 1
ATOM 776 O O . ARG A 1 95 ? 22.424 -6.622 -15.674 1.00 90.75 95 ARG A O 1
ATOM 783 N N . LEU A 1 96 ? 24.021 -7.555 -14.398 1.00 92.44 96 LEU A N 1
ATOM 784 C CA . LEU A 1 96 ? 24.075 -8.822 -15.132 1.00 92.44 96 LEU A CA 1
ATOM 785 C C . LEU A 1 96 ? 22.748 -9.572 -14.971 1.00 92.44 96 LEU A C 1
ATOM 787 O O . LEU A 1 96 ? 22.397 -9.918 -13.850 1.00 92.44 96 LEU A O 1
ATOM 791 N N . THR A 1 97 ? 22.036 -9.829 -16.071 1.00 93.00 97 THR A N 1
ATOM 792 C CA . THR A 1 97 ? 20.755 -10.560 -16.079 1.00 93.00 97 THR A CA 1
ATOM 793 C C . THR A 1 97 ? 20.866 -11.960 -16.673 1.00 93.00 97 THR A C 1
ATOM 795 O O . THR A 1 97 ? 20.117 -12.848 -16.273 1.00 93.00 97 THR A O 1
ATOM 798 N N . ASN A 1 98 ? 21.814 -12.186 -17.587 1.00 94.06 98 ASN A N 1
ATOM 799 C CA . ASN A 1 98 ? 21.997 -13.468 -18.267 1.00 94.06 98 ASN A CA 1
ATOM 800 C C . ASN A 1 98 ? 23.489 -13.843 -18.369 1.00 94.06 98 ASN A C 1
ATOM 802 O O . ASN A 1 98 ? 24.298 -13.076 -18.904 1.00 94.06 98 ASN A O 1
ATOM 806 N N . LEU A 1 99 ? 23.833 -15.030 -17.865 1.00 95.06 99 LEU A N 1
ATOM 807 C CA . LEU A 1 99 ? 25.160 -15.638 -17.946 1.00 95.06 99 LEU A CA 1
ATOM 808 C C . LEU A 1 99 ? 25.053 -17.014 -18.617 1.00 95.06 99 LEU A C 1
ATOM 810 O O . LEU A 1 99 ? 24.493 -17.948 -18.053 1.00 95.06 99 LEU A O 1
ATOM 814 N N . GLU A 1 100 ? 25.616 -17.127 -19.817 1.00 94.50 100 GLU A N 1
ATOM 815 C CA . GLU A 1 100 ? 25.614 -18.331 -20.649 1.00 94.50 100 GLU A CA 1
ATOM 816 C C . GLU A 1 100 ? 27.054 -18.851 -20.795 1.00 94.50 100 GLU A C 1
ATOM 818 O O . GLU A 1 100 ? 27.940 -18.134 -21.265 1.00 94.50 100 GLU A O 1
ATOM 823 N N . ILE A 1 101 ? 27.309 -20.090 -20.372 1.00 91.44 101 ILE A N 1
ATOM 824 C CA . ILE A 1 101 ? 28.627 -20.732 -20.340 1.00 91.44 101 ILE A CA 1
ATOM 825 C C . ILE A 1 101 ? 28.466 -22.152 -20.884 1.00 91.44 101 ILE A C 1
ATOM 827 O O . ILE A 1 101 ? 28.043 -23.044 -20.162 1.00 91.44 101 ILE A O 1
ATOM 831 N N . VAL A 1 102 ? 28.817 -22.397 -22.148 1.00 88.44 102 VAL A N 1
ATOM 832 C CA . VAL A 1 102 ? 28.498 -23.675 -22.815 1.00 88.44 102 VAL A CA 1
ATOM 833 C C . VAL A 1 102 ? 29.714 -24.257 -23.539 1.00 88.44 102 VAL A C 1
ATOM 835 O O . VAL A 1 102 ? 30.483 -23.549 -24.200 1.00 88.44 102 VAL A O 1
ATOM 838 N N . ASN A 1 103 ? 29.889 -25.580 -23.471 1.00 86.19 103 ASN A N 1
ATOM 839 C CA . ASN A 1 103 ? 31.007 -26.305 -24.092 1.00 86.19 103 ASN A CA 1
ATOM 840 C C . ASN A 1 103 ? 32.400 -25.835 -23.605 1.00 86.19 103 ASN A C 1
ATOM 842 O O . ASN A 1 103 ? 33.326 -25.639 -24.403 1.00 86.19 103 ASN A O 1
ATOM 846 N N . CYS A 1 104 ? 32.587 -25.689 -22.292 1.00 88.12 104 CYS A N 1
ATOM 847 C CA . CYS A 1 104 ? 33.879 -25.429 -21.645 1.00 88.12 104 CYS A CA 1
ATOM 848 C C . CYS A 1 104 ? 34.361 -26.681 -20.866 1.00 88.12 104 CYS A C 1
ATOM 850 O O . CYS A 1 104 ? 34.438 -26.671 -19.638 1.00 88.12 104 CYS A O 1
ATOM 852 N N . PRO A 1 105 ? 34.734 -27.788 -21.548 1.00 84.62 105 PRO A N 1
ATOM 853 C CA . PRO A 1 105 ? 34.925 -29.118 -20.944 1.00 84.62 105 PRO A CA 1
ATOM 854 C C . PRO A 1 105 ? 36.190 -29.286 -20.078 1.00 84.62 105 PRO A C 1
ATOM 856 O O . PRO A 1 105 ? 36.551 -30.415 -19.747 1.00 84.62 105 PRO A O 1
ATOM 859 N N . GLN A 1 106 ? 36.899 -28.200 -19.755 1.00 87.56 106 GLN A N 1
ATOM 860 C CA . GLN A 1 106 ? 38.010 -28.198 -18.792 1.00 87.56 106 GLN A CA 1
ATOM 861 C C . GLN A 1 106 ? 37.723 -27.329 -17.555 1.00 87.56 106 GLN A C 1
ATOM 863 O O . GLN A 1 106 ? 38.598 -27.244 -16.698 1.00 87.56 106 GLN A O 1
ATOM 868 N N . LEU A 1 107 ? 36.536 -26.709 -17.465 1.00 87.00 107 LEU A N 1
ATOM 869 C CA . LEU A 1 107 ? 36.140 -25.832 -16.364 1.00 87.00 107 LEU A CA 1
ATOM 870 C C . LEU A 1 107 ? 35.920 -26.663 -15.092 1.00 87.00 107 LEU A C 1
ATOM 872 O O . LEU A 1 107 ? 35.089 -27.569 -15.088 1.00 87.00 107 LEU A O 1
ATOM 876 N N . THR A 1 108 ? 36.682 -26.353 -14.044 1.00 82.06 108 THR A N 1
ATOM 877 C CA . THR A 1 108 ? 36.672 -27.043 -12.743 1.00 82.06 108 THR A CA 1
ATOM 878 C C . THR A 1 108 ? 36.447 -26.101 -11.563 1.00 82.06 108 THR A C 1
ATOM 880 O O . THR A 1 108 ? 36.010 -26.563 -10.518 1.00 82.06 108 THR A O 1
ATOM 883 N N . GLU A 1 109 ? 36.735 -24.808 -11.725 1.00 82.81 109 GLU A N 1
ATOM 884 C CA . GLU A 1 109 ? 36.512 -23.744 -10.737 1.00 82.81 109 GLU A CA 1
ATOM 885 C C . GLU A 1 109 ? 35.525 -22.723 -11.335 1.00 82.81 109 GLU A C 1
ATOM 887 O O . GLU A 1 109 ? 35.727 -22.264 -12.468 1.00 82.81 109 GLU A O 1
ATOM 892 N N . PHE A 1 110 ? 34.465 -22.373 -10.604 1.00 88.00 110 PHE A N 1
ATOM 893 C CA . PHE A 1 110 ? 33.452 -21.408 -11.038 1.00 88.00 110 PHE A CA 1
ATOM 894 C C . PHE A 1 110 ? 32.894 -20.622 -9.846 1.00 88.00 110 PHE A C 1
ATOM 896 O O . PHE A 1 110 ? 32.106 -21.158 -9.071 1.00 88.00 110 PHE A O 1
ATOM 903 N N . ASP A 1 111 ? 33.265 -19.343 -9.754 1.00 85.50 111 ASP A N 1
ATOM 904 C CA . ASP A 1 111 ? 32.819 -18.432 -8.697 1.00 85.50 111 ASP A CA 1
ATOM 905 C C . ASP A 1 111 ? 31.860 -17.378 -9.275 1.00 85.50 111 ASP A C 1
ATOM 907 O O . ASP A 1 111 ? 32.193 -16.681 -10.243 1.00 85.50 111 ASP A O 1
ATOM 911 N N . LEU A 1 112 ? 30.697 -17.206 -8.643 1.00 87.50 112 LEU A N 1
ATOM 912 C CA . LEU A 1 112 ? 29.666 -16.246 -9.044 1.00 87.50 112 LEU A CA 1
ATOM 913 C C . LEU A 1 112 ? 29.056 -15.572 -7.807 1.00 87.50 112 LEU A C 1
ATOM 915 O O . LEU A 1 112 ? 28.316 -16.209 -7.066 1.00 87.50 112 LEU A O 1
ATOM 919 N N . TYR A 1 113 ? 29.345 -14.285 -7.588 1.00 85.62 113 TYR A N 1
ATOM 920 C CA . TYR A 1 113 ? 28.830 -13.545 -6.423 1.00 85.62 113 TYR A CA 1
ATOM 921 C C . TYR A 1 113 ? 28.657 -12.042 -6.679 1.00 85.62 113 TYR A C 1
ATOM 923 O O . TYR A 1 113 ? 29.309 -11.441 -7.538 1.00 85.62 113 TYR A O 1
ATOM 931 N N . GLY A 1 114 ? 27.763 -11.393 -5.927 1.00 83.00 114 GLY A N 1
ATOM 932 C CA . GLY A 1 114 ? 27.493 -9.957 -6.084 1.00 83.00 114 GLY A CA 1
ATOM 933 C C . GLY A 1 114 ? 26.929 -9.587 -7.464 1.00 83.00 114 GLY A C 1
ATOM 934 O O . GLY A 1 114 ? 27.253 -8.526 -8.002 1.00 83.00 114 GLY A O 1
ATOM 935 N N . CYS A 1 115 ? 26.110 -10.469 -8.045 1.00 88.50 115 CYS A N 1
ATOM 936 C CA . CYS A 1 115 ? 25.415 -10.272 -9.323 1.00 88.50 115 CYS A CA 1
ATOM 937 C C . CYS A 1 115 ? 23.882 -10.324 -9.114 1.00 88.50 115 CYS A C 1
ATOM 939 O O . CYS A 1 115 ? 23.216 -11.198 -9.664 1.00 88.50 115 CYS A O 1
ATOM 941 N N . PRO A 1 116 ? 23.301 -9.420 -8.294 1.00 86.19 116 PRO A N 1
ATOM 942 C CA . PRO A 1 116 ? 21.951 -9.569 -7.734 1.00 86.19 116 PRO A CA 1
ATOM 943 C C . PRO A 1 116 ? 20.800 -9.524 -8.750 1.00 86.19 116 PRO A C 1
ATOM 945 O O . PRO A 1 116 ? 19.682 -9.871 -8.387 1.00 86.19 116 PRO A O 1
ATOM 948 N N . LYS A 1 117 ? 21.034 -9.094 -9.997 1.00 90.88 117 LYS A N 1
ATOM 949 C CA . LYS A 1 117 ? 20.009 -9.043 -11.057 1.00 90.88 117 LYS A CA 1
ATOM 950 C C . LYS A 1 117 ? 20.018 -10.258 -12.000 1.00 90.88 117 LYS A C 1
ATOM 952 O O . LYS A 1 117 ? 19.311 -10.228 -13.005 1.00 90.88 117 LYS A O 1
ATOM 957 N N . LEU A 1 118 ? 20.796 -11.306 -11.706 1.00 92.94 118 LEU A N 1
ATOM 958 C CA . LEU A 1 118 ? 20.917 -12.476 -12.579 1.00 92.94 118 LEU A CA 1
ATOM 959 C C . LEU A 1 118 ? 19.633 -13.316 -12.553 1.00 92.94 118 LEU A C 1
ATOM 961 O O . LEU A 1 118 ? 19.362 -13.984 -11.564 1.00 92.94 118 LEU A O 1
ATOM 965 N N . THR A 1 119 ? 18.883 -13.318 -13.658 1.00 94.06 119 THR A N 1
ATOM 966 C CA . THR A 1 119 ? 17.632 -14.081 -13.802 1.00 94.06 119 THR A CA 1
ATOM 967 C C . THR A 1 119 ? 17.796 -15.368 -14.607 1.00 94.06 119 THR A C 1
ATOM 969 O O . THR A 1 119 ? 16.961 -16.263 -14.476 1.00 94.06 119 THR A O 1
ATOM 972 N N . LYS A 1 120 ? 18.863 -15.502 -15.412 1.00 95.12 120 LYS A N 1
ATOM 973 C CA . LYS A 1 120 ? 19.167 -16.723 -16.182 1.00 95.12 120 LYS A CA 1
ATOM 974 C C . LYS A 1 120 ? 20.633 -17.136 -16.080 1.00 95.12 120 LYS A C 1
ATOM 976 O O . LYS A 1 120 ? 21.523 -16.322 -16.337 1.00 95.12 120 LYS A O 1
ATOM 981 N N . LEU A 1 121 ? 20.863 -18.414 -15.782 1.00 94.81 121 LEU A N 1
ATOM 982 C CA . LEU A 1 121 ? 22.183 -19.040 -15.719 1.00 94.81 121 LEU A CA 1
ATOM 983 C C . LEU A 1 121 ? 22.186 -20.347 -16.524 1.00 94.81 121 LEU A C 1
ATOM 985 O O . LEU A 1 121 ? 21.511 -21.308 -16.161 1.00 94.81 121 LEU A O 1
ATOM 989 N N . ASP A 1 122 ? 22.971 -20.393 -17.597 1.00 92.81 122 ASP A N 1
ATOM 990 C CA . ASP A 1 122 ? 23.260 -21.625 -18.335 1.00 92.81 122 ASP A CA 1
ATOM 991 C C . ASP A 1 122 ? 24.736 -21.987 -18.149 1.00 92.81 122 ASP A C 1
ATOM 993 O O . ASP A 1 122 ? 25.628 -21.203 -18.474 1.00 92.81 122 ASP A O 1
ATOM 997 N N . ILE A 1 123 ? 24.985 -23.172 -17.598 1.00 90.31 123 ILE A N 1
ATOM 998 C CA . ILE A 1 123 ? 26.308 -23.771 -17.394 1.00 90.31 123 ILE A CA 1
ATOM 999 C C . ILE A 1 123 ? 26.380 -25.179 -18.005 1.00 90.31 123 ILE A C 1
ATOM 1001 O O . ILE A 1 123 ? 27.177 -26.013 -17.560 1.00 90.31 123 ILE A O 1
ATOM 1005 N N . SER A 1 124 ? 25.548 -25.464 -19.007 1.00 89.88 124 SER A N 1
ATOM 1006 C CA . SER A 1 124 ? 25.433 -26.789 -19.614 1.00 89.88 124 SER A CA 1
ATOM 1007 C C . SER A 1 124 ? 26.685 -27.226 -20.389 1.00 89.88 124 SER A C 1
ATOM 1009 O O . SER A 1 124 ? 27.487 -26.425 -20.881 1.00 89.88 124 SER A O 1
ATOM 1011 N N . HIS A 1 125 ? 26.874 -28.544 -20.510 1.00 86.50 125 HIS A N 1
ATOM 1012 C CA . HIS A 1 125 ? 28.013 -29.149 -21.219 1.00 86.50 125 HIS A CA 1
ATOM 1013 C C . HIS A 1 125 ? 29.407 -28.741 -20.667 1.00 86.50 125 HIS A C 1
ATOM 1015 O O . HIS A 1 125 ? 30.387 -28.642 -21.420 1.00 86.50 125 HIS A O 1
ATOM 1021 N N . ASN A 1 126 ? 29.517 -28.524 -19.348 1.00 86.44 126 ASN A N 1
ATOM 1022 C CA . ASN A 1 126 ? 30.759 -28.186 -18.632 1.00 86.44 126 ASN A CA 1
ATOM 1023 C C . ASN A 1 126 ? 31.089 -29.224 -17.550 1.00 86.44 126 ASN A C 1
ATOM 1025 O O . ASN A 1 126 ? 30.207 -29.670 -16.829 1.00 86.44 126 ASN A O 1
ATOM 1029 N N . LYS A 1 127 ? 32.367 -29.573 -17.357 1.00 78.62 127 LYS A N 1
ATOM 1030 C CA . LYS A 1 127 ? 32.783 -30.638 -16.414 1.00 78.62 127 LYS A CA 1
ATOM 1031 C C . LYS A 1 127 ? 32.947 -30.174 -14.955 1.00 78.62 127 LYS A C 1
ATOM 1033 O O . LYS A 1 127 ? 33.888 -30.579 -14.274 1.00 78.62 127 LYS A O 1
ATOM 1038 N N . LEU A 1 128 ? 32.017 -29.338 -14.494 1.00 79.75 128 LEU A N 1
ATOM 1039 C CA . LEU A 1 128 ? 31.894 -28.923 -13.095 1.00 79.75 128 LEU A CA 1
ATOM 1040 C C . LEU A 1 128 ? 31.510 -30.127 -12.219 1.00 79.75 128 LEU A C 1
ATOM 1042 O O . LEU A 1 128 ? 30.743 -30.978 -12.666 1.00 79.75 128 LEU A O 1
ATOM 1046 N N . LYS A 1 129 ? 32.056 -30.202 -10.996 1.00 72.06 129 LYS A N 1
ATOM 1047 C CA . LYS A 1 129 ? 31.866 -31.332 -10.061 1.00 72.06 129 LYS A CA 1
ATOM 1048 C C . LYS A 1 129 ? 30.835 -31.090 -8.962 1.00 72.06 129 LYS A C 1
ATOM 1050 O O . LYS A 1 129 ? 30.187 -32.030 -8.523 1.00 72.06 129 LYS A O 1
ATOM 1055 N N . GLU A 1 130 ? 30.715 -29.864 -8.480 1.00 68.56 130 GLU A N 1
ATOM 1056 C CA . GLU A 1 130 ? 29.808 -29.478 -7.397 1.00 68.56 130 GLU A CA 1
ATOM 1057 C C . GLU A 1 130 ? 29.301 -28.061 -7.688 1.00 68.56 130 GLU A C 1
ATOM 1059 O O . GLU A 1 130 ? 29.973 -27.290 -8.380 1.00 68.56 130 GLU A O 1
ATOM 1064 N N . LEU A 1 131 ? 28.099 -27.742 -7.208 1.00 74.88 131 LEU A N 1
ATOM 1065 C CA . LEU A 1 131 ? 27.487 -26.421 -7.343 1.00 74.88 131 LEU A CA 1
ATOM 1066 C C . LEU A 1 131 ? 26.591 -26.169 -6.123 1.00 74.88 131 LEU A C 1
ATOM 1068 O O . LEU A 1 131 ? 25.396 -26.467 -6.126 1.00 74.88 131 LEU A O 1
ATOM 1072 N N . THR A 1 132 ? 27.212 -25.706 -5.039 1.00 58.34 132 THR A N 1
ATOM 1073 C CA . THR A 1 132 ? 26.617 -25.695 -3.690 1.00 58.34 132 THR A CA 1
ATOM 1074 C C . THR A 1 132 ? 26.435 -24.303 -3.082 1.00 58.34 132 THR A C 1
ATOM 1076 O O . THR A 1 132 ? 25.735 -24.179 -2.081 1.00 58.34 132 THR A O 1
ATOM 1079 N N . GLU A 1 133 ? 27.029 -23.263 -3.678 1.00 65.69 133 GLU A N 1
ATOM 1080 C CA . GLU A 1 133 ? 27.133 -21.905 -3.106 1.00 65.69 133 GLU A CA 1
ATOM 1081 C C . GLU A 1 133 ? 26.646 -20.809 -4.082 1.00 65.69 133 GLU A C 1
ATOM 1083 O O . GLU A 1 133 ? 27.234 -19.736 -4.197 1.00 65.69 133 GLU A O 1
ATOM 1088 N N . LEU A 1 134 ? 25.560 -21.071 -4.824 1.00 72.69 134 LEU A N 1
ATOM 1089 C CA . LEU A 1 134 ? 24.949 -20.078 -5.721 1.00 72.69 134 LEU A CA 1
ATOM 1090 C C . LEU A 1 134 ? 24.213 -18.973 -4.941 1.00 72.69 134 LEU A C 1
ATOM 1092 O O . LEU A 1 134 ? 23.052 -19.124 -4.561 1.00 72.69 134 LEU A O 1
ATOM 1096 N N . ASP A 1 135 ? 24.880 -17.835 -4.754 1.00 70.25 135 ASP A N 1
ATOM 1097 C CA . ASP A 1 135 ? 24.356 -16.647 -4.066 1.00 70.25 135 ASP A CA 1
ATOM 1098 C C . ASP A 1 135 ? 23.647 -15.678 -5.043 1.00 70.25 135 ASP A C 1
ATOM 1100 O O . ASP A 1 135 ? 24.102 -14.562 -5.309 1.00 70.25 135 ASP A O 1
ATOM 1104 N N . VAL A 1 136 ? 22.550 -16.146 -5.656 1.00 79.88 136 VAL A N 1
ATOM 1105 C CA . VAL A 1 136 ? 21.779 -15.420 -6.689 1.00 79.88 136 VAL A CA 1
ATOM 1106 C C . VAL A 1 136 ? 20.265 -15.574 -6.484 1.00 79.88 136 VAL A C 1
ATOM 1108 O O . VAL A 1 136 ? 19.602 -16.370 -7.142 1.00 79.88 136 VAL A O 1
ATOM 1111 N N . SER A 1 137 ? 19.702 -14.778 -5.570 1.00 81.75 137 SER A N 1
ATOM 1112 C CA . SER A 1 137 ? 18.298 -14.890 -5.138 1.00 81.75 137 SER A CA 1
ATOM 1113 C C . SER A 1 137 ? 17.262 -14.777 -6.263 1.00 81.75 137 SER A C 1
ATOM 1115 O O . SER A 1 137 ? 16.349 -15.596 -6.318 1.00 81.75 137 SER A O 1
ATOM 1117 N N . ASN A 1 138 ? 17.439 -13.819 -7.181 1.00 87.50 138 ASN A N 1
ATOM 1118 C CA . ASN A 1 138 ? 16.513 -13.515 -8.285 1.00 87.50 138 ASN A CA 1
ATOM 1119 C C . ASN A 1 138 ? 16.642 -14.460 -9.509 1.00 87.50 138 ASN A C 1
ATOM 1121 O O . ASN A 1 138 ? 16.215 -14.105 -10.611 1.00 87.50 138 ASN A O 1
ATOM 1125 N N . LEU A 1 139 ? 17.275 -15.630 -9.367 1.00 92.31 139 LEU A N 1
ATOM 1126 C CA . LEU A 1 139 ? 17.487 -16.565 -10.476 1.00 92.31 139 LEU A CA 1
ATOM 1127 C C . LEU A 1 139 ? 16.184 -17.302 -10.829 1.00 92.31 139 LEU A C 1
ATOM 1129 O O . LEU A 1 139 ? 15.692 -18.083 -10.026 1.00 92.31 139 LEU A O 1
ATOM 1133 N N . PHE A 1 140 ? 15.654 -17.106 -12.043 1.00 94.50 140 PHE A N 1
ATOM 1134 C CA . PHE A 1 140 ? 14.408 -17.740 -12.507 1.00 94.50 140 PHE A CA 1
ATOM 1135 C C . PHE A 1 140 ? 14.637 -19.035 -13.304 1.00 94.50 140 PHE A C 1
ATOM 1137 O O . PHE A 1 140 ? 13.814 -19.950 -13.242 1.00 94.50 140 PHE A O 1
ATOM 1144 N N . GLU A 1 141 ? 15.726 -19.120 -14.075 1.00 95.25 141 GLU A N 1
ATOM 1145 C CA . GLU A 1 141 ? 16.039 -20.273 -14.932 1.00 95.25 141 GLU A CA 1
ATOM 1146 C C . GLU A 1 141 ? 17.498 -20.714 -14.758 1.00 95.25 141 GLU A C 1
ATOM 1148 O O . GLU A 1 141 ? 18.425 -19.932 -14.998 1.00 95.25 141 GLU A O 1
ATOM 1153 N N . LEU A 1 142 ? 17.689 -21.984 -14.384 1.00 94.88 142 LEU A N 1
ATOM 1154 C CA . LEU A 1 142 ? 18.993 -22.638 -14.274 1.00 94.88 142 LEU A CA 1
ATOM 1155 C C . LEU A 1 142 ? 19.065 -23.855 -15.205 1.00 94.88 142 LEU A C 1
ATOM 1157 O O . LEU A 1 142 ? 18.321 -24.822 -15.033 1.00 94.88 142 LEU A O 1
ATOM 1161 N N . ASN A 1 143 ? 20.011 -23.838 -16.144 1.00 93.31 143 ASN A N 1
ATOM 1162 C CA . ASN A 1 143 ? 20.402 -25.010 -16.926 1.00 93.31 143 ASN A CA 1
ATOM 1163 C C . ASN A 1 143 ? 21.813 -25.459 -16.527 1.00 93.31 143 ASN A C 1
ATOM 1165 O O . ASN A 1 143 ? 22.808 -24.816 -16.850 1.00 93.31 143 ASN A O 1
ATOM 1169 N N . CYS A 1 144 ? 21.892 -26.595 -15.844 1.00 91.38 144 CYS A N 1
ATOM 1170 C CA . CYS A 1 144 ? 23.122 -27.296 -15.483 1.00 91.38 144 CYS A CA 1
ATOM 1171 C C . CYS A 1 144 ? 23.123 -28.737 -16.023 1.00 91.38 144 CYS A C 1
ATOM 1173 O O . CYS A 1 144 ? 23.705 -29.643 -15.426 1.00 91.38 144 CYS A O 1
ATOM 1175 N N . SER A 1 145 ? 22.458 -28.962 -17.159 1.00 91.12 145 SER A N 1
ATOM 1176 C CA . SER A 1 145 ? 22.429 -30.268 -17.819 1.00 91.12 145 SER A CA 1
ATOM 1177 C C . SER A 1 145 ? 23.773 -30.650 -18.451 1.00 91.12 145 SER A C 1
ATOM 1179 O O . SER A 1 145 ? 24.572 -29.795 -18.848 1.00 91.12 145 SER A O 1
ATOM 1181 N N . ASN A 1 146 ? 24.012 -31.955 -18.607 1.00 87.31 146 ASN A N 1
ATOM 1182 C CA . ASN A 1 146 ? 25.213 -32.504 -19.248 1.00 87.31 146 ASN A CA 1
ATOM 1183 C C . ASN A 1 146 ? 26.530 -32.040 -18.584 1.00 87.31 146 ASN A C 1
ATOM 1185 O O . ASN A 1 146 ? 27.515 -31.748 -19.272 1.00 87.31 146 ASN A O 1
ATOM 1189 N N . THR A 1 147 ? 26.547 -31.920 -17.255 1.00 83.94 147 THR A N 1
ATOM 1190 C CA . THR A 1 147 ? 27.739 -31.535 -16.484 1.00 83.94 147 THR A CA 1
ATOM 1191 C C . THR A 1 147 ? 28.412 -32.760 -15.853 1.00 83.94 147 THR A C 1
ATOM 1193 O O . THR A 1 147 ? 28.486 -33.832 -16.455 1.00 83.94 147 THR A O 1
ATOM 1196 N N . SER A 1 148 ? 29.012 -32.625 -14.674 1.00 83.75 148 SER A N 1
ATOM 1197 C CA . SER A 1 148 ? 29.501 -33.752 -13.872 1.00 83.75 148 SER A CA 1
ATOM 1198 C C . SER A 1 148 ? 29.215 -33.524 -12.385 1.00 83.75 148 SER A C 1
ATOM 1200 O O . SER A 1 148 ? 29.959 -34.012 -11.536 1.00 83.75 148 SER A O 1
ATOM 1202 N N . ILE A 1 149 ? 28.157 -32.752 -12.094 1.00 88.19 149 ILE A N 1
ATOM 1203 C CA . ILE A 1 149 ? 27.785 -32.332 -10.745 1.00 88.19 149 ILE A CA 1
ATOM 1204 C C . ILE A 1 149 ? 27.328 -33.547 -9.928 1.00 88.19 149 ILE A C 1
ATOM 1206 O O . ILE A 1 149 ? 26.402 -34.254 -10.316 1.00 88.19 149 ILE A O 1
ATOM 1210 N N . GLU A 1 150 ? 27.987 -33.776 -8.793 1.00 89.25 150 GLU A N 1
ATOM 1211 C CA . GLU A 1 150 ? 27.704 -34.879 -7.866 1.00 89.25 150 GLU A CA 1
ATOM 1212 C C . GLU A 1 150 ? 26.687 -34.448 -6.783 1.00 89.25 150 GLU A C 1
ATOM 1214 O O . GLU A 1 150 ? 25.881 -35.259 -6.320 1.00 89.25 150 GLU A O 1
ATOM 1219 N N . LYS A 1 151 ? 26.668 -33.147 -6.439 1.00 86.06 151 LYS A N 1
ATOM 1220 C CA . LYS A 1 151 ? 25.714 -32.501 -5.516 1.00 86.06 151 LYS A CA 1
ATOM 1221 C C . LYS A 1 151 ? 25.285 -31.117 -6.018 1.00 86.06 151 LYS A C 1
ATOM 1223 O O . LYS A 1 151 ? 26.147 -30.293 -6.335 1.00 86.06 151 LYS A O 1
ATOM 1228 N N . LEU A 1 152 ? 23.980 -30.843 -6.018 1.00 89.12 152 LEU A N 1
ATOM 1229 C CA . LEU A 1 152 ? 23.387 -29.546 -6.369 1.00 89.12 152 LEU A CA 1
ATOM 1230 C C . LEU A 1 152 ? 22.543 -29.014 -5.201 1.00 89.12 152 LEU A C 1
ATOM 1232 O O . LEU A 1 152 ? 21.684 -29.732 -4.693 1.00 89.12 152 LEU A O 1
ATOM 1236 N N . SER A 1 153 ? 22.774 -27.766 -4.783 1.00 85.31 153 SER A N 1
ATOM 1237 C CA . SER A 1 153 ? 22.010 -27.105 -3.713 1.00 85.31 153 SER A CA 1
ATOM 1238 C C . SER A 1 153 ? 21.537 -25.724 -4.150 1.00 85.31 153 SER A C 1
ATOM 1240 O O . SER A 1 153 ? 22.341 -24.902 -4.588 1.00 85.31 153 SER A O 1
ATOM 1242 N N . LEU A 1 154 ? 20.232 -25.467 -4.020 1.00 86.62 154 LEU A N 1
ATOM 1243 C CA . LEU A 1 154 ? 19.573 -24.251 -4.510 1.00 86.62 154 LEU A CA 1
ATOM 1244 C C . LEU A 1 154 ? 18.881 -23.449 -3.396 1.00 86.62 154 LEU A C 1
ATOM 1246 O O . LEU A 1 154 ? 18.057 -22.578 -3.667 1.00 86.62 154 LEU A O 1
ATOM 1250 N N . LYS A 1 155 ? 19.258 -23.671 -2.127 1.00 82.88 155 LYS A N 1
ATOM 1251 C CA . LYS A 1 155 ? 18.649 -23.016 -0.947 1.00 82.88 155 LYS A CA 1
ATOM 1252 C C . LYS A 1 155 ? 18.628 -21.484 -0.984 1.00 82.88 155 LYS A C 1
ATOM 1254 O O . LYS A 1 155 ? 17.753 -20.882 -0.369 1.00 82.88 155 LYS A O 1
ATOM 1259 N N . ARG A 1 156 ? 19.573 -20.852 -1.687 1.00 82.12 156 ARG A N 1
ATOM 1260 C CA . ARG A 1 156 ? 19.655 -19.386 -1.849 1.00 82.12 156 ARG A CA 1
ATOM 1261 C C . ARG A 1 156 ? 19.018 -18.861 -3.145 1.00 82.12 156 ARG A C 1
ATOM 1263 O O . ARG A 1 156 ? 19.140 -17.678 -3.434 1.00 82.12 156 ARG A O 1
ATOM 1270 N N . CYS A 1 157 ? 18.330 -19.715 -3.903 1.00 84.94 157 CYS A N 1
ATOM 1271 C CA . CYS A 1 157 ? 17.662 -19.384 -5.165 1.00 84.94 157 CYS A CA 1
ATOM 1272 C C . CYS A 1 157 ? 16.138 -19.659 -5.067 1.00 84.94 157 CYS A C 1
ATOM 1274 O O . CYS A 1 157 ? 15.636 -20.587 -5.711 1.00 84.94 157 CYS A O 1
ATOM 1276 N N . PRO A 1 158 ? 15.387 -18.913 -4.228 1.00 86.56 158 PRO A N 1
ATOM 1277 C CA . PRO A 1 158 ? 13.967 -19.180 -3.970 1.00 86.56 158 PRO A CA 1
ATOM 1278 C C . PRO A 1 158 ? 13.061 -18.923 -5.183 1.00 86.56 158 PRO A C 1
ATOM 1280 O O . PRO A 1 158 ? 11.987 -19.518 -5.283 1.00 86.56 158 PRO A O 1
ATOM 1283 N N . ASP A 1 159 ? 13.500 -18.064 -6.108 1.00 90.94 159 ASP A N 1
ATOM 1284 C CA . ASP A 1 159 ? 12.721 -17.629 -7.268 1.00 90.94 159 ASP A CA 1
ATOM 1285 C C . ASP A 1 159 ? 12.854 -18.525 -8.512 1.00 90.94 159 ASP A C 1
ATOM 1287 O O . ASP A 1 159 ? 12.294 -18.188 -9.557 1.00 90.94 159 ASP A O 1
ATOM 1291 N N . ILE A 1 160 ? 13.552 -19.667 -8.436 1.00 93.25 160 ILE A N 1
ATOM 1292 C CA . ILE A 1 160 ? 13.690 -20.565 -9.595 1.00 93.25 160 ILE A CA 1
ATOM 1293 C C . ILE A 1 160 ? 12.314 -21.096 -10.003 1.00 93.25 160 ILE A C 1
ATOM 1295 O O . ILE A 1 160 ? 11.674 -21.832 -9.259 1.00 93.25 160 ILE A O 1
ATOM 1299 N N . ILE A 1 161 ? 11.915 -20.764 -11.232 1.00 94.94 161 ILE A N 1
ATOM 1300 C CA . ILE A 1 161 ? 10.712 -21.254 -11.916 1.00 94.94 161 ILE A CA 1
ATOM 1301 C C . ILE A 1 161 ? 11.039 -22.518 -12.721 1.00 94.94 161 ILE A C 1
ATOM 1303 O O . ILE A 1 161 ? 10.199 -23.406 -12.867 1.00 94.94 161 ILE A O 1
ATOM 1307 N N . LYS A 1 162 ? 12.266 -22.624 -13.245 1.00 96.12 162 LYS A N 1
ATOM 1308 C CA . LYS A 1 162 ? 12.668 -23.706 -14.148 1.00 96.12 162 LYS A CA 1
ATOM 1309 C C . LYS A 1 162 ? 14.081 -24.209 -13.861 1.00 96.12 162 LYS A C 1
ATOM 1311 O O . LYS A 1 162 ? 15.049 -23.452 -13.967 1.00 96.12 162 LYS A O 1
ATOM 1316 N N . LEU A 1 163 ? 14.192 -25.508 -13.583 1.00 96.00 163 LEU A N 1
ATOM 1317 C CA . LEU A 1 163 ? 15.457 -26.209 -13.375 1.00 96.00 163 LEU A CA 1
ATOM 1318 C C . LEU A 1 163 ? 15.648 -27.321 -14.413 1.00 96.00 163 LEU A C 1
ATOM 1320 O O . LEU A 1 163 ? 14.817 -28.220 -14.537 1.00 96.00 163 LEU A O 1
ATOM 1324 N N . ILE A 1 164 ? 16.776 -27.283 -15.124 1.00 94.62 164 ILE A N 1
ATOM 1325 C CA . ILE A 1 164 ? 17.255 -28.383 -15.966 1.00 94.62 164 ILE A CA 1
ATOM 1326 C C . ILE A 1 164 ? 18.592 -28.864 -15.395 1.00 94.62 164 ILE A C 1
ATOM 1328 O O . ILE A 1 164 ? 19.610 -28.182 -15.514 1.00 94.62 164 ILE A O 1
ATOM 1332 N N . CYS A 1 165 ? 18.598 -30.036 -14.768 1.00 92.88 165 CYS A N 1
ATOM 1333 C CA . CYS A 1 165 ? 19.777 -30.695 -14.198 1.00 92.88 165 CYS A CA 1
ATOM 1334 C C . CYS A 1 165 ? 19.961 -32.126 -14.739 1.00 92.88 165 CYS A C 1
ATOM 1336 O O . CYS A 1 165 ? 20.592 -32.967 -14.095 1.00 92.88 165 CYS A O 1
ATOM 1338 N N . SER A 1 166 ? 19.437 -32.399 -15.935 1.00 92.00 166 SER A N 1
ATOM 1339 C CA . SER A 1 166 ? 19.469 -33.709 -16.584 1.00 92.00 166 SER A CA 1
ATOM 1340 C C . SER A 1 166 ? 20.812 -34.100 -17.203 1.00 92.00 166 SER A C 1
ATOM 1342 O O . SER A 1 166 ? 21.677 -33.268 -17.480 1.00 92.00 166 SER A O 1
ATOM 1344 N N . ASN A 1 167 ? 20.982 -35.398 -17.462 1.00 89.94 167 ASN A N 1
ATOM 1345 C CA . ASN A 1 167 ? 22.215 -35.999 -17.986 1.00 89.94 167 ASN A CA 1
ATOM 1346 C C . ASN A 1 167 ? 23.425 -35.708 -17.077 1.00 89.94 167 ASN A C 1
ATOM 1348 O O . ASN A 1 167 ? 24.523 -35.390 -17.533 1.00 89.94 167 ASN A O 1
ATOM 1352 N N . ASN A 1 168 ? 23.189 -35.810 -15.767 1.00 90.75 168 ASN A N 1
ATOM 1353 C CA . ASN A 1 168 ? 24.175 -35.697 -14.700 1.00 90.75 168 ASN A CA 1
ATOM 1354 C C . ASN A 1 168 ? 24.212 -37.029 -13.936 1.00 90.75 168 ASN A C 1
ATOM 1356 O O . ASN A 1 168 ? 23.748 -37.115 -12.803 1.00 90.75 168 ASN A O 1
ATOM 1360 N N . GLU A 1 169 ? 24.759 -38.076 -14.560 1.00 87.56 169 GLU A N 1
ATOM 1361 C CA . GLU A 1 169 ? 24.756 -39.473 -14.068 1.00 87.56 169 GLU A CA 1
ATOM 1362 C C . GLU A 1 169 ? 25.248 -39.643 -12.616 1.00 87.56 169 GLU A C 1
ATOM 1364 O O . GLU A 1 169 ? 24.900 -40.610 -11.944 1.00 87.56 169 GLU A O 1
ATOM 1369 N N . LYS A 1 170 ? 26.058 -38.698 -12.127 1.00 87.50 170 LYS A N 1
ATOM 1370 C CA . LYS A 1 170 ? 26.612 -38.672 -10.769 1.00 87.50 170 LYS A CA 1
ATOM 1371 C C . LYS A 1 170 ? 25.800 -37.889 -9.734 1.00 87.50 170 LYS A C 1
ATOM 1373 O O . LYS A 1 170 ? 26.172 -37.910 -8.564 1.00 87.50 170 LYS A O 1
ATOM 1378 N N . LEU A 1 171 ? 24.764 -37.158 -10.138 1.00 89.75 171 LEU A N 1
ATOM 1379 C CA . LEU A 1 171 ? 23.983 -36.310 -9.241 1.00 89.75 171 LEU A CA 1
ATOM 1380 C C . LEU A 1 171 ? 23.177 -37.196 -8.285 1.00 89.75 171 LEU A C 1
ATOM 1382 O O . LEU A 1 171 ? 22.109 -37.677 -8.648 1.00 89.75 171 LEU A O 1
ATOM 1386 N N . ILE A 1 172 ? 23.714 -37.420 -7.085 1.00 86.00 172 ILE A N 1
ATOM 1387 C CA . ILE A 1 172 ? 23.106 -38.248 -6.027 1.00 86.00 172 ILE A CA 1
ATOM 1388 C C . ILE A 1 172 ? 22.360 -37.416 -4.976 1.00 86.00 172 ILE A C 1
ATOM 1390 O O . ILE A 1 172 ? 21.652 -37.971 -4.142 1.00 86.00 172 ILE A O 1
ATOM 1394 N N . TYR A 1 173 ? 22.521 -36.090 -5.001 1.00 85.50 173 TYR A N 1
ATOM 1395 C CA . TYR A 1 173 ? 21.885 -35.163 -4.068 1.00 85.50 173 TYR A CA 1
ATOM 1396 C C . TYR A 1 173 ? 21.440 -33.889 -4.788 1.00 85.50 173 TYR A C 1
ATOM 1398 O O . TYR A 1 173 ? 22.264 -33.175 -5.369 1.00 85.50 173 TYR A O 1
ATOM 1406 N N . LEU A 1 174 ? 20.140 -33.607 -4.718 1.00 89.75 174 LEU A N 1
ATOM 1407 C CA . LEU A 1 174 ? 19.496 -32.415 -5.257 1.00 89.75 174 LEU A CA 1
ATOM 1408 C C . LEU A 1 174 ? 18.665 -31.757 -4.151 1.00 89.75 174 LEU A C 1
ATOM 1410 O O . LEU A 1 174 ? 17.653 -32.311 -3.729 1.00 89.75 174 LEU A O 1
ATOM 1414 N N . ASP A 1 175 ? 19.087 -30.578 -3.695 1.00 84.81 175 ASP A N 1
ATOM 1415 C CA . ASP A 1 175 ? 18.371 -29.804 -2.681 1.00 84.81 175 ASP A CA 1
ATOM 1416 C C . ASP A 1 175 ? 17.642 -28.610 -3.308 1.00 84.81 175 ASP A C 1
ATOM 1418 O O . ASP A 1 175 ? 18.254 -27.620 -3.722 1.00 84.81 175 ASP A O 1
ATOM 1422 N N . ILE A 1 176 ? 16.317 -28.743 -3.366 1.00 87.62 176 ILE A N 1
ATOM 1423 C CA . ILE A 1 176 ? 15.352 -27.755 -3.864 1.00 87.62 176 ILE A CA 1
ATOM 1424 C C . ILE A 1 176 ? 14.445 -27.233 -2.734 1.00 87.62 176 ILE A C 1
ATOM 1426 O O . ILE A 1 176 ? 13.354 -26.736 -3.003 1.00 87.62 176 ILE A O 1
ATOM 1430 N N . SER A 1 177 ? 14.871 -27.320 -1.459 1.00 81.75 177 SER A N 1
ATOM 1431 C CA . SER A 1 177 ? 13.986 -27.095 -0.296 1.00 81.75 177 SER A CA 1
ATOM 1432 C C . SER A 1 177 ? 13.321 -25.716 -0.243 1.00 81.75 177 SER A C 1
ATOM 1434 O O . SER A 1 177 ? 12.295 -25.577 0.415 1.00 81.75 177 SER A O 1
ATOM 1436 N N . ASN A 1 178 ? 13.894 -24.709 -0.909 1.00 81.50 178 ASN A N 1
ATOM 1437 C CA . ASN A 1 178 ? 13.396 -23.330 -0.922 1.00 81.50 178 ASN A CA 1
ATOM 1438 C C . ASN A 1 178 ? 12.807 -22.901 -2.281 1.00 81.50 178 ASN A C 1
ATOM 1440 O O . ASN A 1 178 ? 12.336 -21.770 -2.401 1.00 81.50 178 ASN A O 1
ATOM 1444 N N . CYS A 1 179 ? 12.813 -23.762 -3.305 1.00 86.31 179 CYS A N 1
ATOM 1445 C CA . CYS A 1 179 ? 12.403 -23.421 -4.674 1.00 86.31 179 CYS A CA 1
ATOM 1446 C C . CYS A 1 179 ? 10.870 -23.428 -4.844 1.00 86.31 179 CYS A C 1
ATOM 1448 O O . CYS A 1 179 ? 10.317 -24.085 -5.721 1.00 86.31 179 CYS A O 1
ATOM 1450 N N . SER A 1 180 ? 10.162 -22.687 -3.990 1.00 84.56 180 SER A N 1
ATOM 1451 C CA . SER A 1 180 ? 8.691 -22.674 -3.915 1.00 84.56 180 SER A CA 1
ATOM 1452 C C . SER A 1 180 ? 7.983 -22.266 -5.216 1.00 84.56 180 SER A C 1
ATOM 1454 O O . SER A 1 180 ? 6.841 -22.673 -5.441 1.00 84.56 180 SER A O 1
ATOM 1456 N N . LYS A 1 181 ? 8.652 -21.497 -6.087 1.00 90.50 181 LYS A N 1
ATOM 1457 C CA . LYS A 1 181 ? 8.149 -21.058 -7.401 1.00 90.50 181 LYS A CA 1
ATOM 1458 C C . LYS A 1 181 ? 8.461 -22.029 -8.550 1.00 90.50 181 LYS A C 1
ATOM 1460 O O . LYS A 1 181 ? 8.100 -21.731 -9.684 1.00 90.50 181 LYS A O 1
ATOM 1465 N N . LEU A 1 182 ? 9.101 -23.171 -8.280 1.00 92.62 182 LEU A N 1
ATOM 1466 C CA . LEU A 1 182 ? 9.504 -24.144 -9.297 1.00 92.62 182 LEU A CA 1
ATOM 1467 C C . LEU A 1 182 ? 8.275 -24.752 -9.985 1.00 92.62 182 LEU A C 1
ATOM 1469 O O . LEU A 1 182 ? 7.462 -25.406 -9.340 1.00 92.62 182 LEU A O 1
ATOM 1473 N N . GLU A 1 183 ? 8.163 -24.548 -11.297 1.00 94.38 183 GLU A N 1
ATOM 1474 C CA . GLU A 1 183 ? 7.089 -25.081 -12.142 1.00 94.38 183 GLU A CA 1
ATOM 1475 C C . GLU A 1 183 ? 7.548 -26.266 -13.005 1.00 94.38 183 GLU A C 1
ATOM 1477 O O . GLU A 1 183 ? 6.756 -27.167 -13.279 1.00 94.38 183 GLU A O 1
ATOM 1482 N N . TYR A 1 184 ? 8.818 -26.276 -13.425 1.00 94.00 184 TYR A N 1
ATOM 1483 C CA . TYR A 1 184 ? 9.401 -27.299 -14.301 1.00 94.00 184 TYR A CA 1
ATOM 1484 C C . TYR A 1 184 ? 10.717 -27.831 -13.727 1.00 94.00 184 TYR A C 1
ATOM 1486 O O . TYR A 1 184 ? 11.647 -27.055 -13.476 1.00 94.00 184 TYR A O 1
ATOM 1494 N N . LEU A 1 185 ? 10.816 -29.157 -13.597 1.00 94.50 185 LEU A N 1
ATOM 1495 C CA . LEU A 1 185 ? 12.013 -29.864 -13.143 1.00 94.50 185 LEU A CA 1
ATOM 1496 C C . LEU A 1 185 ? 12.385 -31.010 -14.094 1.00 94.50 185 LEU A C 1
ATOM 1498 O O . LEU A 1 185 ? 11.730 -32.046 -14.104 1.00 94.50 185 LEU A O 1
ATOM 1502 N N . ASP A 1 186 ? 13.490 -30.875 -14.826 1.00 93.56 186 ASP A N 1
ATOM 1503 C CA . ASP A 1 186 ? 14.101 -31.994 -15.556 1.00 93.56 186 ASP A CA 1
ATOM 1504 C C . ASP A 1 186 ? 15.383 -32.456 -14.854 1.00 93.56 186 ASP A C 1
ATOM 1506 O O . ASP A 1 186 ? 16.427 -31.806 -14.947 1.00 93.56 186 ASP A O 1
ATOM 1510 N N . CYS A 1 187 ? 15.297 -33.598 -14.171 1.00 91.50 187 CYS A N 1
ATOM 1511 C CA . CYS A 1 187 ? 16.422 -34.316 -13.575 1.00 91.50 187 CYS A CA 1
ATOM 1512 C C . CYS A 1 187 ? 16.647 -35.690 -14.236 1.00 91.50 187 CYS A C 1
ATOM 1514 O O . CYS A 1 187 ? 17.284 -36.565 -13.646 1.00 91.50 187 CYS A O 1
ATOM 1516 N N . SER A 1 188 ? 16.150 -35.899 -15.462 1.00 90.19 188 SER A N 1
ATOM 1517 C CA . SER A 1 188 ? 16.319 -37.151 -16.209 1.00 90.19 188 SER A CA 1
ATOM 1518 C C . SER A 1 188 ? 17.795 -37.540 -16.378 1.00 90.19 188 SER A C 1
ATOM 1520 O O . SER A 1 188 ? 18.682 -36.688 -16.444 1.00 90.19 188 SER A O 1
ATOM 1522 N N . ASN A 1 189 ? 18.094 -38.842 -16.431 1.00 87.25 189 ASN A N 1
ATOM 1523 C CA . ASN A 1 189 ? 19.470 -39.361 -16.492 1.00 87.25 189 ASN A CA 1
ATOM 1524 C C . ASN A 1 189 ? 20.394 -38.790 -15.386 1.00 87.25 189 ASN A C 1
ATOM 1526 O O . ASN A 1 189 ? 21.531 -38.388 -15.648 1.00 87.25 189 ASN A O 1
ATOM 1530 N N . SER A 1 190 ? 19.889 -38.731 -14.149 1.00 89.56 190 SER A N 1
ATOM 1531 C CA . SER A 1 190 ? 20.663 -38.441 -12.935 1.00 89.56 190 SER A CA 1
ATOM 1532 C C . SER A 1 190 ? 20.820 -39.678 -12.045 1.00 89.56 190 SER A C 1
ATOM 1534 O O . SER A 1 190 ? 20.100 -40.665 -12.205 1.00 89.56 190 SER A O 1
ATOM 1536 N N . GLY A 1 191 ? 21.766 -39.622 -11.104 1.00 84.94 191 GLY A N 1
ATOM 1537 C CA . GLY A 1 191 ? 22.032 -40.679 -10.120 1.00 84.94 191 GLY A CA 1
ATOM 1538 C C . GLY A 1 191 ? 21.126 -40.646 -8.881 1.00 84.94 191 GLY A C 1
ATOM 1539 O O . GLY A 1 191 ? 21.460 -41.271 -7.875 1.00 84.94 191 GLY A O 1
ATOM 1540 N N . LEU A 1 192 ? 20.019 -39.895 -8.917 1.00 85.62 192 LEU A N 1
ATOM 1541 C CA . LEU A 1 192 ? 19.124 -39.707 -7.776 1.00 85.62 192 LEU A CA 1
ATOM 1542 C C . LEU A 1 192 ? 18.410 -41.019 -7.412 1.00 85.62 192 LEU A C 1
ATOM 1544 O O . LEU A 1 192 ? 17.853 -41.699 -8.273 1.00 85.62 192 LEU A O 1
ATOM 1548 N N . THR A 1 193 ? 18.402 -41.352 -6.120 1.00 79.75 193 THR A N 1
ATOM 1549 C CA . THR A 1 193 ? 17.719 -42.531 -5.548 1.00 79.75 193 THR A CA 1
ATOM 1550 C C . THR A 1 193 ? 16.435 -42.176 -4.792 1.00 79.75 193 THR A C 1
ATOM 1552 O O . THR A 1 193 ? 15.581 -43.038 -4.573 1.00 79.75 193 THR A O 1
ATOM 1555 N N . SER A 1 194 ? 16.283 -40.904 -4.423 1.00 78.06 194 SER A N 1
ATOM 1556 C CA . SER A 1 194 ? 15.074 -40.282 -3.885 1.00 78.06 194 SER A CA 1
ATOM 1557 C C . SER A 1 194 ? 15.027 -38.805 -4.296 1.00 78.06 194 SER A C 1
ATOM 1559 O O . SER A 1 194 ? 16.036 -38.232 -4.718 1.00 78.06 194 SER A O 1
ATOM 1561 N N . LEU A 1 195 ? 13.845 -38.191 -4.209 1.00 82.62 195 LEU A N 1
ATOM 1562 C CA . LEU A 1 195 ? 13.639 -36.773 -4.500 1.00 82.62 195 LEU A CA 1
ATOM 1563 C C . LEU A 1 195 ? 12.497 -36.233 -3.632 1.00 82.62 195 LEU A C 1
ATOM 1565 O O . LEU A 1 195 ? 11.382 -36.755 -3.675 1.00 82.62 195 LEU A O 1
ATOM 1569 N N . ASP A 1 196 ? 12.776 -35.177 -2.868 1.00 77.12 196 ASP A N 1
ATOM 1570 C CA . ASP A 1 196 ? 11.765 -34.447 -2.104 1.00 77.12 196 ASP A CA 1
ATOM 1571 C C . ASP A 1 196 ? 11.335 -33.191 -2.878 1.00 77.12 196 ASP A C 1
ATOM 1573 O O . ASP A 1 196 ? 12.126 -32.275 -3.101 1.00 77.12 196 ASP A O 1
ATOM 1577 N N . VAL A 1 197 ? 10.069 -33.169 -3.298 1.00 79.56 197 VAL A N 1
ATOM 1578 C CA . VAL A 1 197 ? 9.402 -32.029 -3.954 1.00 79.56 197 VAL A CA 1
ATOM 1579 C C . VAL A 1 197 ? 8.358 -31.364 -3.046 1.00 79.56 197 VAL A C 1
ATOM 1581 O O . VAL A 1 197 ? 7.608 -30.503 -3.500 1.00 79.56 197 VAL A O 1
ATOM 1584 N N . SER A 1 198 ? 8.282 -31.730 -1.761 1.00 72.75 198 SER A N 1
ATOM 1585 C CA . SER A 1 198 ? 7.202 -31.291 -0.861 1.00 72.75 198 SER A CA 1
ATOM 1586 C C . SER A 1 198 ? 7.146 -29.775 -0.627 1.00 72.75 198 SER A C 1
ATOM 1588 O O . SER A 1 198 ? 6.063 -29.247 -0.378 1.00 72.75 198 SER A O 1
ATOM 1590 N N . ASN A 1 199 ? 8.268 -29.068 -0.800 1.00 71.19 199 ASN A N 1
ATOM 1591 C CA . ASN A 1 199 ? 8.353 -27.606 -0.708 1.00 71.19 199 ASN A CA 1
ATOM 1592 C C . ASN A 1 199 ? 8.200 -26.878 -2.065 1.00 71.19 199 ASN A C 1
ATOM 1594 O O . ASN A 1 199 ? 8.347 -25.658 -2.118 1.00 71.19 199 ASN A O 1
ATOM 1598 N N . CYS A 1 200 ? 7.906 -27.593 -3.157 1.00 80.50 200 CYS A N 1
ATOM 1599 C CA . CYS A 1 200 ? 7.745 -27.042 -4.510 1.00 80.50 200 CYS A CA 1
ATOM 1600 C C . CYS A 1 200 ? 6.281 -27.185 -4.997 1.00 80.50 200 CYS A C 1
ATOM 1602 O O . CYS A 1 200 ? 6.004 -27.962 -5.912 1.00 80.50 200 CYS A O 1
ATOM 1604 N N . PRO A 1 201 ? 5.307 -26.474 -4.387 1.00 74.38 201 PRO A N 1
ATOM 1605 C CA . PRO A 1 201 ? 3.875 -26.703 -4.620 1.00 74.38 201 PRO A CA 1
ATOM 1606 C C . PRO A 1 201 ? 3.383 -26.294 -6.017 1.00 74.38 201 PRO A C 1
ATOM 1608 O O . PRO A 1 201 ? 2.289 -26.694 -6.407 1.00 74.38 201 PRO A O 1
ATOM 1611 N N . ASN A 1 202 ? 4.165 -25.500 -6.755 1.00 82.69 202 ASN A N 1
ATOM 1612 C CA . ASN A 1 202 ? 3.806 -24.972 -8.075 1.00 82.69 202 ASN A CA 1
ATOM 1613 C C . ASN A 1 202 ? 4.275 -25.851 -9.249 1.00 82.69 202 ASN A C 1
ATOM 1615 O O . ASN A 1 202 ? 4.074 -25.469 -10.402 1.00 82.69 202 ASN A O 1
ATOM 1619 N N . ILE A 1 203 ? 4.878 -27.017 -8.981 1.00 85.25 203 ILE A N 1
ATOM 1620 C CA . ILE A 1 203 ? 5.364 -27.925 -10.026 1.00 85.25 203 ILE A CA 1
ATOM 1621 C C . ILE A 1 203 ? 4.204 -28.401 -10.909 1.00 85.25 203 ILE A C 1
ATOM 1623 O O . ILE A 1 203 ? 3.244 -29.013 -10.441 1.00 85.25 203 ILE A O 1
ATOM 1627 N N . LYS A 1 204 ? 4.349 -28.156 -12.213 1.00 87.12 204 LYS A N 1
ATOM 1628 C CA . LYS A 1 204 ? 3.451 -28.593 -13.290 1.00 87.12 204 LYS A CA 1
ATOM 1629 C C . LYS A 1 204 ? 4.019 -29.807 -14.026 1.00 87.12 204 LYS A C 1
ATOM 1631 O O . LYS A 1 204 ? 3.253 -30.643 -14.494 1.00 87.12 204 LYS A O 1
ATOM 1636 N N . GLU A 1 205 ? 5.347 -29.913 -14.108 1.00 86.50 205 GLU A N 1
ATOM 1637 C CA . GLU A 1 205 ? 6.049 -30.958 -14.858 1.00 86.50 205 GLU A CA 1
ATOM 1638 C C . GLU A 1 205 ? 7.329 -31.412 -14.133 1.00 86.50 205 GLU A C 1
ATOM 1640 O O . GLU A 1 205 ? 8.150 -30.586 -13.721 1.00 86.50 205 GLU A O 1
ATOM 1645 N N . ILE A 1 206 ? 7.509 -32.733 -13.996 1.00 87.56 206 ILE A N 1
ATOM 1646 C CA . ILE A 1 206 ? 8.759 -33.358 -13.538 1.00 87.56 206 ILE A CA 1
ATOM 1647 C C . ILE A 1 206 ? 9.165 -34.438 -14.539 1.00 87.56 206 ILE A C 1
ATOM 1649 O O . ILE A 1 206 ? 8.374 -35.334 -14.831 1.00 87.56 206 ILE A O 1
ATOM 1653 N N . ILE A 1 207 ? 10.419 -34.409 -14.986 1.00 88.50 207 ILE A N 1
ATOM 1654 C CA . ILE A 1 207 ? 11.050 -35.498 -15.736 1.00 88.50 207 ILE A CA 1
ATOM 1655 C C . ILE A 1 207 ? 12.124 -36.129 -14.843 1.00 88.50 207 ILE A C 1
ATOM 1657 O O . ILE A 1 207 ? 13.165 -35.527 -14.578 1.00 88.50 207 ILE A O 1
ATOM 1661 N N . THR A 1 208 ? 11.856 -37.335 -14.343 1.00 84.06 208 THR A N 1
ATOM 1662 C CA . THR A 1 208 ? 12.714 -38.079 -13.406 1.00 84.06 208 THR A CA 1
ATOM 1663 C C . THR A 1 208 ? 13.559 -39.146 -14.123 1.00 84.06 208 THR A C 1
ATOM 1665 O O . THR A 1 208 ? 13.232 -39.548 -15.242 1.00 84.06 208 THR A O 1
ATOM 1668 N N . PRO A 1 209 ? 14.663 -39.641 -13.527 1.00 81.19 209 PRO A N 1
ATOM 1669 C CA . PRO A 1 209 ? 15.311 -40.857 -14.011 1.00 81.19 209 PRO A CA 1
ATOM 1670 C C . PRO A 1 209 ? 14.406 -42.085 -13.762 1.00 81.19 209 PRO A C 1
ATOM 1672 O O . PRO A 1 209 ? 13.692 -42.129 -12.756 1.00 81.19 209 PRO A O 1
ATOM 1675 N N . PRO A 1 210 ? 14.447 -43.117 -14.628 1.00 72.19 210 PRO A N 1
ATOM 1676 C CA . PRO A 1 210 ? 13.470 -44.215 -14.627 1.00 72.19 210 PRO A CA 1
ATOM 1677 C C . PRO A 1 210 ? 13.479 -45.092 -13.364 1.00 72.19 210 PRO A C 1
ATOM 1679 O O . PRO A 1 210 ? 12.513 -45.801 -13.114 1.00 72.19 210 PRO A O 1
ATOM 1682 N N . ASN A 1 211 ? 14.537 -45.026 -12.551 1.00 67.31 211 ASN A N 1
ATOM 1683 C CA . ASN A 1 211 ? 14.672 -45.799 -11.312 1.00 67.31 211 ASN A CA 1
ATOM 1684 C C . ASN A 1 211 ? 14.054 -45.097 -10.080 1.00 67.31 211 ASN A C 1
ATOM 1686 O O . ASN A 1 211 ? 14.192 -45.600 -8.967 1.00 67.31 211 ASN A O 1
ATOM 1690 N N . LEU A 1 212 ? 13.442 -43.917 -10.248 1.00 71.06 212 LEU A N 1
ATOM 1691 C CA . LEU A 1 212 ? 12.983 -43.064 -9.141 1.00 71.06 212 LEU A CA 1
ATOM 1692 C C . LEU A 1 212 ? 11.490 -43.217 -8.799 1.00 71.06 212 LEU A C 1
ATOM 1694 O O . LEU A 1 212 ? 11.067 -42.710 -7.763 1.00 71.06 212 LEU A O 1
ATOM 1698 N N . SER A 1 213 ? 10.688 -43.856 -9.663 1.00 56.97 213 SER A N 1
ATOM 1699 C CA . SER A 1 213 ? 9.210 -43.798 -9.646 1.00 56.97 213 SER A CA 1
ATOM 1700 C C . SER A 1 213 ? 8.576 -44.048 -8.278 1.00 56.97 213 SER A C 1
ATOM 1702 O O . SER A 1 213 ? 7.615 -43.374 -7.912 1.00 56.97 213 SER A O 1
ATOM 1704 N N . ASP A 1 214 ? 9.151 -44.971 -7.514 1.00 55.97 214 ASP A N 1
ATOM 1705 C CA . ASP A 1 214 ? 8.566 -45.496 -6.281 1.00 55.97 214 ASP A CA 1
ATOM 1706 C C . ASP A 1 214 ? 9.017 -44.701 -5.034 1.00 55.97 214 ASP A C 1
ATOM 1708 O O . ASP A 1 214 ? 8.426 -44.831 -3.964 1.00 55.97 214 ASP A O 1
ATOM 1712 N N . ASN A 1 215 ? 10.037 -43.840 -5.179 1.00 55.06 215 ASN A N 1
ATOM 1713 C CA . ASN A 1 215 ? 10.665 -43.052 -4.106 1.00 55.06 215 ASN A CA 1
ATOM 1714 C C . ASN A 1 215 ? 10.421 -41.530 -4.220 1.00 55.06 215 ASN A C 1
ATOM 1716 O O . ASN A 1 215 ? 11.039 -40.748 -3.490 1.00 55.06 215 ASN A O 1
ATOM 1720 N N . VAL A 1 216 ? 9.534 -41.080 -5.114 1.00 56.25 216 VAL A N 1
ATOM 1721 C CA . VAL A 1 216 ? 9.063 -39.683 -5.132 1.00 56.25 216 VAL A CA 1
ATOM 1722 C C . VAL A 1 216 ? 8.044 -39.502 -4.004 1.00 56.25 216 VAL A C 1
ATOM 1724 O O . VAL A 1 216 ? 6.941 -40.045 -4.061 1.00 56.25 216 VAL A O 1
ATOM 1727 N N . ILE A 1 217 ? 8.398 -38.746 -2.959 1.00 57.69 217 ILE A N 1
ATOM 1728 C CA . ILE A 1 217 ? 7.585 -38.651 -1.732 1.00 57.69 217 ILE A CA 1
ATOM 1729 C C . ILE A 1 217 ? 6.355 -37.753 -1.954 1.00 57.69 217 ILE A C 1
ATOM 1731 O O . ILE A 1 217 ? 6.350 -36.554 -1.669 1.00 57.69 217 ILE A O 1
ATOM 1735 N N . GLY A 1 218 ? 5.277 -38.350 -2.462 1.00 47.22 218 GLY A N 1
ATOM 1736 C CA . GLY A 1 218 ? 3.990 -37.689 -2.662 1.00 47.22 218 GLY A CA 1
ATOM 1737 C C . GLY A 1 218 ? 3.254 -37.385 -1.350 1.00 47.22 218 GLY A C 1
ATOM 1738 O O . GLY A 1 218 ? 2.955 -38.290 -0.578 1.00 47.22 218 GLY A O 1
ATOM 1739 N N . LYS A 1 219 ? 2.903 -36.106 -1.144 1.00 40.62 219 LYS A N 1
ATOM 1740 C CA . LYS A 1 219 ? 1.990 -35.572 -0.104 1.00 40.62 219 LYS A CA 1
ATOM 1741 C C . LYS A 1 219 ? 2.245 -36.072 1.332 1.00 40.62 219 LYS A C 1
ATOM 1743 O O . LYS A 1 219 ? 1.616 -36.996 1.843 1.00 40.62 219 LYS A O 1
ATOM 1748 N N . LYS A 1 220 ? 3.130 -35.347 2.016 1.00 46.59 220 LYS A N 1
ATOM 1749 C CA . LYS A 1 220 ? 3.516 -35.522 3.425 1.00 46.59 220 LYS A CA 1
ATOM 1750 C C . LYS A 1 220 ? 2.317 -35.472 4.391 1.00 46.59 220 LYS A C 1
ATOM 1752 O O . LYS A 1 220 ? 1.433 -34.630 4.244 1.00 46.59 220 LYS A O 1
ATOM 1757 N N . LYS A 1 221 ? 2.328 -36.305 5.443 1.00 51.66 221 LYS A N 1
ATOM 1758 C CA . LYS A 1 221 ? 1.453 -36.119 6.620 1.00 51.66 221 LYS A CA 1
ATOM 1759 C C . LYS A 1 221 ? 1.872 -34.829 7.331 1.00 51.66 221 LYS A C 1
ATOM 1761 O O . LYS A 1 221 ? 2.968 -34.770 7.886 1.00 51.66 221 LYS A O 1
ATOM 1766 N N . ILE A 1 222 ? 1.027 -33.803 7.279 1.00 65.00 222 ILE A N 1
ATOM 1767 C CA . ILE A 1 222 ? 1.340 -32.473 7.814 1.00 65.00 222 ILE A CA 1
ATOM 1768 C C . ILE A 1 222 ? 1.235 -32.504 9.343 1.00 65.00 222 ILE A C 1
ATOM 1770 O O . ILE A 1 222 ? 0.142 -32.628 9.890 1.00 65.00 222 ILE A O 1
ATOM 1774 N N . PHE A 1 223 ? 2.375 -32.367 10.021 1.00 72.00 223 PHE A N 1
ATOM 1775 C CA . PHE A 1 223 ? 2.435 -32.031 11.443 1.00 72.00 223 PHE A CA 1
ATOM 1776 C C . PHE A 1 223 ? 2.622 -30.521 11.598 1.00 72.00 223 PHE A C 1
ATOM 1778 O O . PHE A 1 223 ? 3.396 -29.925 10.849 1.00 72.00 223 PHE A O 1
ATOM 1785 N N . LYS A 1 224 ? 1.966 -29.913 12.591 1.00 85.75 224 LYS A N 1
ATOM 1786 C CA . LYS A 1 224 ? 2.283 -28.553 13.046 1.00 85.75 224 LYS A CA 1
ATOM 1787 C C . LYS A 1 224 ? 3.312 -28.641 14.177 1.00 85.75 224 LYS A C 1
ATOM 1789 O O . LYS A 1 224 ? 3.023 -29.174 15.248 1.00 85.75 224 LYS A O 1
ATOM 1794 N N . ASN A 1 225 ? 4.534 -28.180 13.922 1.00 87.81 225 ASN A N 1
ATOM 1795 C CA . ASN A 1 225 ? 5.656 -28.336 14.851 1.00 87.81 225 ASN A CA 1
ATOM 1796 C C . ASN A 1 225 ? 5.792 -27.114 15.766 1.00 87.81 225 ASN A C 1
ATOM 1798 O O . ASN A 1 225 ? 5.834 -25.980 15.284 1.00 87.81 225 ASN A O 1
ATOM 1802 N N . ILE A 1 226 ? 5.891 -27.363 17.071 1.00 91.38 226 ILE A N 1
ATOM 1803 C CA . ILE A 1 226 ? 5.983 -26.362 18.134 1.00 91.38 226 ILE A CA 1
ATOM 1804 C C . ILE A 1 226 ? 7.320 -26.538 18.861 1.00 91.38 226 ILE A C 1
ATOM 1806 O O . ILE A 1 226 ? 7.614 -27.631 19.343 1.00 91.38 226 ILE A O 1
ATOM 1810 N N . LEU A 1 227 ? 8.112 -25.471 18.965 1.00 90.44 227 LEU A N 1
ATOM 1811 C CA . LEU A 1 227 ? 9.374 -25.443 19.713 1.00 90.44 227 LEU A CA 1
ATOM 1812 C C . LEU A 1 227 ? 9.202 -24.636 21.007 1.00 90.44 227 LEU A C 1
ATOM 1814 O O . LEU A 1 227 ? 8.734 -23.501 20.956 1.00 90.44 227 LEU A O 1
ATOM 1818 N N . ILE A 1 228 ? 9.587 -25.193 22.154 1.00 89.50 228 ILE A N 1
ATOM 1819 C CA . ILE A 1 228 ? 9.465 -24.542 23.467 1.00 89.50 228 ILE A CA 1
ATOM 1820 C C . ILE A 1 228 ? 10.855 -24.111 23.954 1.00 89.50 228 ILE A C 1
ATOM 1822 O O . ILE A 1 228 ? 11.790 -24.912 23.950 1.00 89.50 228 ILE A O 1
ATOM 1826 N N . ILE A 1 229 ? 11.002 -22.840 24.346 1.00 86.81 229 ILE A N 1
ATOM 1827 C CA . ILE A 1 229 ? 12.275 -22.204 24.745 1.00 86.81 229 ILE A CA 1
ATOM 1828 C C . ILE A 1 229 ? 12.096 -21.310 25.985 1.00 86.81 229 ILE A C 1
ATOM 1830 O O . ILE A 1 229 ? 10.978 -20.929 26.319 1.00 86.81 229 ILE A O 1
ATOM 1834 N N . GLY A 1 230 ? 13.188 -20.955 26.670 1.00 80.38 230 GLY A N 1
ATOM 1835 C CA . GLY A 1 230 ? 13.167 -20.134 27.892 1.00 80.38 230 GLY A CA 1
ATOM 1836 C C . GLY A 1 230 ? 14.178 -20.587 28.953 1.00 80.38 230 GLY A C 1
ATOM 1837 O O . GLY A 1 230 ? 14.752 -21.679 28.862 1.00 80.38 230 GLY A O 1
ATOM 1838 N N . CYS A 1 231 ? 14.375 -19.772 29.993 1.00 74.88 231 CYS A N 1
ATOM 1839 C CA . CYS A 1 231 ? 15.244 -20.088 31.134 1.00 74.88 231 CYS A CA 1
ATOM 1840 C C . CYS A 1 231 ? 14.865 -21.414 31.826 1.00 74.88 231 CYS A C 1
ATOM 1842 O O . CYS A 1 231 ? 13.754 -21.935 31.677 1.00 74.88 231 CYS A O 1
ATOM 1844 N N . THR A 1 232 ? 15.792 -22.011 32.575 1.00 73.44 232 THR A N 1
ATOM 1845 C CA . THR A 1 232 ? 15.446 -23.137 33.459 1.00 73.44 232 THR A CA 1
ATOM 1846 C C . THR A 1 232 ? 14.512 -22.643 34.572 1.00 73.44 232 THR A C 1
ATOM 1848 O O . THR A 1 232 ? 14.449 -21.448 34.859 1.00 73.44 232 THR A O 1
ATOM 1851 N N . GLY A 1 233 ? 13.661 -23.518 35.115 1.00 71.25 233 GLY A N 1
ATOM 1852 C CA . GLY A 1 233 ? 12.637 -23.129 36.097 1.00 71.25 233 GLY A CA 1
ATOM 1853 C C . GLY A 1 233 ? 11.457 -22.289 35.559 1.00 71.25 233 GLY A C 1
ATOM 1854 O O . GLY A 1 233 ? 10.485 -22.082 36.296 1.00 71.25 233 GLY A O 1
ATOM 1855 N N . SER A 1 234 ? 11.456 -21.853 34.287 1.00 75.31 234 SER A N 1
ATOM 1856 C CA . SER A 1 234 ? 10.336 -21.081 33.704 1.00 75.31 234 SER A CA 1
ATOM 1857 C C . SER A 1 234 ? 9.065 -21.908 33.434 1.00 75.31 234 SER A C 1
ATOM 1859 O O . SER A 1 234 ? 8.001 -21.340 33.190 1.00 75.31 234 SER A O 1
ATOM 1861 N N . GLY A 1 235 ? 9.138 -23.241 33.554 1.00 81.06 235 GLY A N 1
ATOM 1862 C CA . GLY A 1 235 ? 7.994 -24.155 33.406 1.00 81.06 235 GLY A CA 1
ATOM 1863 C C . GLY A 1 235 ? 7.799 -24.726 31.997 1.00 81.06 235 GLY A C 1
ATOM 1864 O O . GLY A 1 235 ? 6.675 -25.063 31.638 1.00 81.06 235 GLY A O 1
ATOM 1865 N N . LYS A 1 236 ? 8.867 -24.820 31.190 1.00 84.25 236 LYS A N 1
ATOM 1866 C CA . LYS A 1 236 ? 8.822 -25.356 29.815 1.00 84.25 236 LYS A CA 1
ATOM 1867 C C . LYS A 1 236 ? 8.261 -26.776 29.727 1.00 84.25 236 LYS A C 1
ATOM 1869 O O . LYS A 1 236 ? 7.307 -26.993 28.992 1.00 84.25 236 LYS A O 1
ATOM 1874 N N . SER A 1 237 ? 8.805 -27.705 30.506 1.00 83.38 237 SER A N 1
ATOM 1875 C CA . SER A 1 237 ? 8.444 -29.127 30.463 1.00 83.38 237 SER A CA 1
ATOM 1876 C C . SER A 1 237 ? 7.020 -29.357 30.986 1.00 83.38 237 SER A C 1
ATOM 1878 O O . SER A 1 237 ? 6.229 -30.031 30.336 1.00 83.38 237 SER A O 1
ATOM 1880 N N . THR A 1 238 ? 6.614 -28.639 32.041 1.00 86.44 238 THR A N 1
ATOM 1881 C CA . THR A 1 238 ? 5.208 -28.544 32.473 1.00 86.44 238 THR A CA 1
ATOM 1882 C C . THR A 1 238 ? 4.292 -28.000 31.368 1.00 86.44 238 THR A C 1
ATOM 1884 O O . THR A 1 238 ? 3.215 -28.539 31.128 1.00 86.44 238 THR A O 1
ATOM 1887 N N . LEU A 1 239 ? 4.698 -26.947 30.644 1.00 88.38 239 LEU A N 1
ATOM 1888 C CA . LEU A 1 239 ? 3.936 -26.433 29.497 1.00 88.38 239 LEU A CA 1
ATOM 1889 C C . LEU A 1 239 ? 3.864 -27.468 28.359 1.00 88.38 239 LEU A C 1
ATOM 1891 O O . LEU A 1 239 ? 2.828 -27.577 27.705 1.00 88.38 239 LEU A O 1
ATOM 1895 N N . ALA A 1 240 ? 4.928 -28.242 28.142 1.00 87.44 240 ALA A N 1
ATOM 1896 C CA . ALA A 1 240 ? 4.987 -29.317 27.159 1.00 87.44 240 ALA A CA 1
ATOM 1897 C C . ALA A 1 240 ? 4.034 -30.474 27.516 1.00 87.44 240 ALA A C 1
ATOM 1899 O O . ALA A 1 240 ? 3.290 -30.924 26.643 1.00 87.44 240 ALA A O 1
ATOM 1900 N N . ASN A 1 241 ? 3.968 -30.873 28.793 1.00 86.19 241 ASN A N 1
ATOM 1901 C CA . ASN A 1 241 ? 2.984 -31.823 29.324 1.00 86.19 241 ASN A CA 1
ATOM 1902 C C . ASN A 1 241 ? 1.547 -31.302 29.160 1.00 86.19 241 ASN A C 1
ATOM 1904 O O . ASN A 1 241 ? 0.697 -31.983 28.588 1.00 86.19 241 ASN A O 1
ATOM 1908 N N . VAL A 1 242 ? 1.279 -30.053 29.563 1.00 88.25 242 VAL A N 1
ATOM 1909 C CA . VAL A 1 242 ? -0.036 -29.396 29.409 1.00 88.25 242 VAL A CA 1
ATOM 1910 C C . VAL A 1 242 ? -0.461 -29.298 27.933 1.00 88.25 242 VAL A C 1
ATOM 1912 O O . VAL A 1 242 ? -1.645 -29.456 27.620 1.00 88.25 242 VAL A O 1
ATOM 1915 N N . LEU A 1 243 ? 0.483 -29.106 27.003 1.00 88.62 243 LEU A N 1
ATOM 1916 C CA . LEU A 1 243 ? 0.241 -29.109 25.554 1.00 88.62 243 LEU A CA 1
ATOM 1917 C C . LEU A 1 243 ? 0.061 -30.511 24.963 1.00 88.62 243 LEU A C 1
ATOM 1919 O O . LEU A 1 243 ? -0.792 -30.685 24.095 1.00 88.62 243 LEU A O 1
ATOM 1923 N N . ALA A 1 244 ? 0.783 -31.524 25.436 1.00 84.06 244 ALA A N 1
ATOM 1924 C CA . ALA A 1 244 ? 0.625 -32.895 24.959 1.00 84.06 244 ALA A CA 1
ATOM 1925 C C . ALA A 1 244 ? -0.640 -33.573 25.524 1.00 84.06 244 ALA A C 1
ATOM 1927 O O . ALA A 1 244 ? -1.379 -34.221 24.782 1.00 84.06 244 ALA A O 1
ATOM 1928 N N . GLY A 1 245 ? -0.959 -33.325 26.796 1.00 79.81 245 GLY A N 1
ATOM 1929 C CA . GLY A 1 245 ? -2.040 -33.980 27.541 1.00 79.81 245 GLY A CA 1
ATOM 1930 C C . GLY A 1 245 ? -1.586 -35.266 28.236 1.00 79.81 245 GLY A C 1
ATOM 1931 O O . GLY A 1 245 ? -2.397 -36.164 28.441 1.00 79.81 245 GLY A O 1
ATOM 1932 N N . ASN A 1 246 ? -0.289 -35.371 28.527 1.00 76.69 246 ASN A N 1
ATOM 1933 C CA . ASN A 1 246 ? 0.373 -36.494 29.185 1.00 76.69 246 ASN A CA 1
ATOM 1934 C C . ASN A 1 246 ? 1.656 -36.015 29.881 1.00 76.69 246 ASN A C 1
ATOM 1936 O O . ASN A 1 246 ? 2.158 -34.937 29.573 1.00 76.69 246 ASN A O 1
ATOM 1940 N N . GLU A 1 247 ? 2.185 -36.830 30.789 1.00 69.75 247 GLU A N 1
ATOM 1941 C CA . GLU A 1 247 ? 3.421 -36.584 31.550 1.00 69.75 247 GLU A CA 1
ATOM 1942 C C . GLU A 1 247 ? 4.650 -37.142 30.802 1.00 69.75 247 GLU A C 1
ATOM 1944 O O . GLU A 1 247 ? 5.466 -37.881 31.344 1.00 69.75 247 GLU A O 1
ATOM 1949 N N . ASN A 1 248 ? 4.755 -36.839 29.503 1.00 68.00 248 ASN A N 1
ATOM 1950 C CA . ASN A 1 248 ? 5.839 -37.339 28.645 1.00 68.00 248 ASN A CA 1
ATOM 1951 C C . ASN A 1 248 ? 7.164 -36.566 28.809 1.00 68.00 248 ASN A C 1
ATOM 1953 O O . ASN A 1 248 ? 8.173 -36.977 28.232 1.00 68.00 248 ASN A O 1
ATOM 1957 N N . PHE A 1 249 ? 7.152 -35.442 29.527 1.00 74.81 249 PHE A N 1
ATOM 1958 C CA . PHE A 1 249 ? 8.308 -34.596 29.811 1.00 74.81 249 PHE A CA 1
ATOM 1959 C C . PHE A 1 249 ? 8.533 -34.529 31.328 1.00 74.81 249 PHE A C 1
ATOM 1961 O O . PHE A 1 249 ? 7.586 -34.341 32.092 1.00 74.81 249 PHE A O 1
ATOM 1968 N N . GLU A 1 250 ? 9.781 -34.663 31.776 1.00 68.31 250 GLU A N 1
ATOM 1969 C CA . GLU A 1 250 ? 10.111 -34.686 33.209 1.00 68.31 250 GLU A CA 1
ATOM 1970 C C . GLU A 1 250 ? 9.977 -33.283 33.834 1.00 68.31 250 GLU A C 1
ATOM 1972 O O . GLU A 1 250 ? 10.569 -32.312 33.356 1.00 68.31 250 GLU A O 1
ATOM 1977 N N . GLU A 1 251 ? 9.197 -33.159 34.913 1.00 69.81 251 GLU A N 1
ATOM 1978 C CA . GLU A 1 251 ? 9.023 -31.906 35.660 1.00 69.81 251 GLU A CA 1
ATOM 1979 C C . GLU A 1 251 ? 9.928 -31.891 36.903 1.00 69.81 251 GLU A C 1
ATOM 1981 O O . GLU A 1 251 ? 9.909 -32.825 37.701 1.00 69.81 251 GLU A O 1
ATOM 1986 N N . SER A 1 252 ? 10.714 -30.822 37.096 1.00 58.50 252 SER A N 1
ATOM 1987 C CA . SER A 1 252 ? 11.593 -30.665 38.263 1.00 58.50 252 SER A CA 1
ATOM 1988 C C . SER A 1 252 ? 11.416 -29.308 38.953 1.00 58.50 252 SER A C 1
ATOM 1990 O O . SER A 1 252 ? 11.547 -28.246 38.341 1.00 58.50 252 SER A O 1
ATOM 1992 N N . GLU A 1 253 ? 11.142 -29.325 40.261 1.00 47.44 253 GLU A N 1
ATOM 1993 C CA . GLU A 1 253 ? 11.003 -28.091 41.051 1.00 47.44 253 GLU A CA 1
ATOM 1994 C C . GLU A 1 253 ? 12.353 -27.400 41.299 1.00 47.44 253 GLU A C 1
ATOM 1996 O O . GLU A 1 253 ? 12.447 -26.174 41.257 1.00 47.44 253 GLU A O 1
ATOM 2001 N N . ASN A 1 254 ? 13.417 -28.188 41.496 1.00 44.12 254 ASN A N 1
ATOM 2002 C CA . ASN A 1 254 ? 14.746 -27.708 41.899 1.00 44.12 254 ASN A CA 1
ATOM 2003 C C . ASN A 1 254 ? 15.597 -27.115 40.759 1.00 44.12 254 ASN A C 1
ATOM 2005 O O . ASN A 1 254 ? 16.761 -26.785 40.975 1.00 44.12 254 ASN A O 1
ATOM 2009 N N . GLY A 1 255 ? 15.048 -26.970 39.549 1.00 45.31 255 GLY A N 1
ATOM 2010 C CA . GLY A 1 255 ? 15.679 -26.194 38.475 1.00 45.31 255 GLY A CA 1
ATOM 2011 C C . GLY A 1 255 ? 16.956 -26.783 37.864 1.00 45.31 255 GLY A C 1
ATOM 2012 O O . GLY A 1 255 ? 17.599 -26.095 37.084 1.00 45.31 255 GLY A O 1
ATOM 2013 N N . VAL A 1 256 ? 17.317 -28.036 38.155 1.00 42.72 256 VAL A N 1
ATOM 2014 C CA . VAL A 1 256 ? 18.436 -28.737 37.502 1.00 42.72 256 VAL A CA 1
ATOM 2015 C C . VAL A 1 256 ? 17.870 -29.807 36.573 1.00 42.72 256 VAL A C 1
ATOM 2017 O O . VAL A 1 256 ? 17.274 -30.778 37.029 1.00 42.72 256 VAL A O 1
ATOM 2020 N N . SER A 1 257 ? 18.028 -29.627 35.260 1.00 44.31 257 SER A N 1
ATOM 2021 C CA . SER A 1 257 ? 17.685 -30.649 34.264 1.00 44.31 257 SER A CA 1
ATOM 2022 C C . SER A 1 257 ? 18.910 -31.518 33.969 1.00 44.31 257 SER A C 1
ATOM 2024 O O . SER A 1 257 ? 19.815 -31.072 33.263 1.00 44.31 257 SER A O 1
ATOM 2026 N N . GLU A 1 258 ? 18.939 -32.755 34.466 1.00 43.12 258 GLU A N 1
ATOM 2027 C CA . GLU A 1 258 ? 20.062 -33.694 34.258 1.00 43.12 258 GLU A CA 1
ATOM 2028 C C . GLU A 1 258 ? 20.103 -34.319 32.841 1.00 43.12 258 GLU A C 1
ATOM 2030 O O . GLU A 1 258 ? 20.964 -35.141 32.534 1.00 43.12 258 GLU A O 1
ATOM 2035 N N . ILE A 1 259 ? 19.194 -33.913 31.947 1.00 45.56 259 ILE A N 1
ATOM 2036 C CA . ILE A 1 259 ? 19.006 -34.491 30.609 1.00 45.56 259 ILE A CA 1
ATOM 2037 C C . ILE A 1 259 ? 19.805 -33.710 29.551 1.00 45.56 259 ILE A C 1
ATOM 2039 O O . ILE A 1 259 ? 19.524 -32.548 29.259 1.00 45.56 259 ILE A O 1
ATOM 2043 N N . GLU A 1 260 ? 20.775 -34.364 28.905 1.00 47.47 260 GLU A N 1
ATOM 2044 C CA . GLU A 1 260 ? 21.635 -33.750 27.876 1.00 47.47 260 GLU A CA 1
ATOM 2045 C C . GLU A 1 260 ? 21.011 -33.668 26.460 1.00 47.47 260 GLU A C 1
ATOM 2047 O O . GLU A 1 260 ? 21.727 -33.465 25.473 1.00 47.47 260 GLU A O 1
ATOM 2052 N N . THR A 1 261 ? 19.695 -33.831 26.305 1.00 56.47 261 THR A N 1
ATOM 2053 C CA . THR A 1 261 ? 19.009 -33.908 24.998 1.00 56.47 261 THR A CA 1
ATOM 2054 C C . THR A 1 261 ? 17.650 -33.200 24.999 1.00 56.47 261 THR A C 1
ATOM 2056 O O . THR A 1 261 ? 17.060 -32.952 26.046 1.00 56.47 261 THR A O 1
ATOM 2059 N N . PHE A 1 262 ? 17.149 -32.847 23.808 1.00 66.62 262 PHE A N 1
ATOM 2060 C CA . PHE A 1 262 ? 15.785 -32.333 23.633 1.00 66.62 262 PHE A CA 1
ATOM 2061 C C . PHE A 1 262 ? 14.766 -33.483 23.625 1.00 66.62 262 PHE A C 1
ATOM 2063 O O . PHE A 1 262 ? 15.041 -34.564 23.097 1.00 66.62 262 PHE A O 1
ATOM 2070 N N . GLN A 1 263 ? 13.564 -33.235 24.145 1.00 76.62 263 GLN A N 1
ATOM 2071 C CA . GLN A 1 263 ? 12.467 -34.209 24.176 1.00 76.62 263 GLN A CA 1
ATOM 2072 C C . GLN A 1 263 ? 11.396 -33.870 23.127 1.00 76.62 263 GLN A C 1
ATOM 2074 O O . GLN A 1 263 ? 11.266 -32.723 22.694 1.00 76.62 263 GLN A O 1
ATOM 2079 N N . LYS A 1 264 ? 10.628 -34.876 22.684 1.00 82.69 264 LYS A N 1
ATOM 2080 C CA . LYS A 1 264 ? 9.575 -34.726 21.665 1.00 82.69 264 LYS A CA 1
ATOM 2081 C C . LYS A 1 264 ? 8.328 -35.524 22.020 1.00 82.69 264 LYS A C 1
ATOM 2083 O O . LYS A 1 264 ? 8.421 -36.720 22.274 1.00 82.69 264 LYS A O 1
ATOM 2088 N N . SER A 1 265 ? 7.164 -34.890 21.903 1.00 82.38 265 SER A N 1
ATOM 2089 C CA . SER A 1 265 ? 5.853 -35.539 22.032 1.00 82.38 265 SER A CA 1
ATOM 2090 C C . SER A 1 265 ? 4.950 -35.165 20.853 1.00 82.38 265 SER A C 1
ATOM 2092 O O . SER A 1 265 ? 5.133 -34.126 20.212 1.00 82.38 265 SER A O 1
ATOM 2094 N N . VAL A 1 266 ? 3.990 -36.031 20.530 1.00 85.81 266 VAL A N 1
ATOM 2095 C CA . VAL A 1 266 ? 3.039 -35.866 19.421 1.00 85.81 266 VAL A CA 1
ATOM 2096 C C . VAL A 1 266 ? 1.629 -36.069 19.955 1.00 85.81 266 VAL A C 1
ATOM 2098 O O . VAL A 1 266 ? 1.367 -37.051 20.644 1.00 85.81 266 VAL A O 1
ATOM 2101 N N . PHE A 1 267 ? 0.725 -35.158 19.608 1.00 87.31 267 PHE A N 1
ATOM 2102 C CA . PHE A 1 267 ? -0.685 -35.215 19.987 1.00 87.31 267 PHE A CA 1
ATOM 2103 C C . PHE A 1 267 ? -1.576 -34.721 18.840 1.00 87.31 267 PHE A C 1
ATOM 2105 O O . PHE A 1 267 ? -1.095 -34.314 17.780 1.00 87.31 267 PHE A O 1
ATOM 2112 N N . GLU A 1 268 ? -2.888 -34.766 19.044 1.00 84.88 268 GLU A N 1
ATOM 2113 C CA . GLU A 1 268 ? -3.888 -34.347 18.067 1.00 84.88 268 GLU A CA 1
ATOM 2114 C C . GLU A 1 268 ? -4.959 -33.486 18.741 1.00 84.88 268 GLU A C 1
ATOM 2116 O O . GLU A 1 268 ? -5.351 -33.752 19.877 1.00 84.88 268 GLU A O 1
ATOM 2121 N N . TRP A 1 269 ? -5.387 -32.429 18.055 1.00 83.56 269 TRP A N 1
ATOM 2122 C CA . TRP A 1 269 ? -6.398 -31.477 18.515 1.00 83.56 269 TRP A CA 1
ATOM 2123 C C . TRP A 1 269 ? -7.199 -30.992 17.305 1.00 83.56 269 TRP A C 1
ATOM 2125 O O . TRP A 1 269 ? -6.597 -30.575 16.317 1.00 83.56 269 TRP A O 1
ATOM 2135 N N . GLU A 1 270 ? -8.530 -31.106 17.355 1.00 81.94 270 GLU A N 1
ATOM 2136 C CA . GLU A 1 270 ? -9.456 -30.771 16.253 1.00 81.94 270 GLU A CA 1
ATOM 2137 C C . GLU A 1 270 ? -9.009 -31.315 14.873 1.00 81.94 270 GLU A C 1
ATOM 2139 O O . GLU A 1 270 ? -9.027 -30.635 13.850 1.00 81.94 270 GLU A O 1
ATOM 2144 N N . GLY A 1 271 ? -8.531 -32.568 14.851 1.00 72.94 271 GLY A N 1
ATOM 2145 C CA . GLY A 1 271 ? -8.030 -33.251 13.646 1.00 72.94 271 GLY A CA 1
ATOM 2146 C C . GLY A 1 271 ? -6.656 -32.784 13.137 1.00 72.94 271 GLY A C 1
ATOM 2147 O O . GLY A 1 271 ? -6.125 -33.354 12.181 1.00 72.94 271 GLY A O 1
ATOM 2148 N N . VAL A 1 272 ? -6.042 -31.781 13.770 1.00 79.81 272 VAL A N 1
ATOM 2149 C CA . VAL A 1 272 ? -4.684 -31.313 13.468 1.00 79.81 272 VAL A CA 1
ATOM 2150 C C . VAL A 1 272 ? -3.681 -32.043 14.359 1.00 79.81 272 VAL A C 1
ATOM 2152 O O . VAL A 1 272 ? -3.789 -32.037 15.586 1.00 79.81 272 VAL A O 1
ATOM 2155 N N . LYS A 1 273 ? -2.667 -32.664 13.745 1.00 83.44 273 LYS A N 1
ATOM 2156 C CA . LYS A 1 273 ? -1.587 -33.348 14.471 1.00 83.44 273 LYS A CA 1
ATOM 2157 C C . LYS A 1 273 ? -0.455 -32.374 14.787 1.00 83.44 273 LYS A C 1
ATOM 2159 O O . LYS A 1 273 ? 0.147 -31.790 13.883 1.00 83.44 273 LYS A O 1
ATOM 2164 N N . TYR A 1 274 ? -0.137 -32.239 16.066 1.00 88.12 274 TYR A N 1
ATOM 2165 C CA . TYR A 1 274 ? 0.911 -31.363 16.577 1.00 88.12 274 TYR A CA 1
ATOM 2166 C C . TYR A 1 274 ? 2.118 -32.172 17.053 1.00 88.12 274 TYR A C 1
ATOM 2168 O O . TYR A 1 274 ? 1.985 -33.304 17.522 1.00 88.12 274 TYR A O 1
ATOM 2176 N N . ARG A 1 275 ? 3.309 -31.578 16.953 1.00 88.62 275 ARG A N 1
ATOM 2177 C CA . ARG A 1 275 ? 4.554 -32.122 17.508 1.00 88.62 275 ARG A CA 1
ATOM 2178 C C . ARG A 1 275 ? 5.213 -31.057 18.375 1.00 88.62 275 ARG A C 1
ATOM 2180 O O . ARG A 1 275 ? 5.666 -30.050 17.840 1.00 88.62 275 ARG A O 1
ATOM 2187 N N . VAL A 1 276 ? 5.282 -31.286 19.682 1.00 89.38 276 VAL A N 1
ATOM 2188 C CA . VAL A 1 276 ? 5.991 -30.413 20.629 1.00 89.38 276 VAL A CA 1
ATOM 2189 C C . VAL A 1 276 ? 7.424 -30.899 20.804 1.00 89.38 276 VAL A C 1
ATOM 2191 O O . VAL A 1 276 ? 7.677 -32.102 20.878 1.00 89.38 276 VAL A O 1
ATOM 2194 N N . ILE A 1 277 ? 8.348 -29.944 20.855 1.00 86.88 277 ILE A N 1
ATOM 2195 C CA . ILE A 1 277 ? 9.782 -30.125 21.060 1.00 86.88 277 ILE A CA 1
ATOM 2196 C C . ILE A 1 277 ? 10.160 -29.271 22.274 1.00 86.88 277 ILE A C 1
ATOM 2198 O O . ILE A 1 277 ? 10.071 -28.044 22.195 1.00 86.88 277 ILE A O 1
ATOM 2202 N N . ASP A 1 278 ? 10.561 -29.898 23.378 1.00 83.19 278 ASP A N 1
ATOM 2203 C CA . ASP A 1 278 ? 11.064 -29.179 24.557 1.00 83.19 278 ASP A CA 1
ATOM 2204 C C . ASP A 1 278 ? 12.595 -29.100 24.527 1.00 83.19 278 ASP A C 1
ATOM 2206 O O . ASP A 1 278 ? 13.266 -30.018 24.043 1.00 83.19 278 ASP A O 1
ATOM 2210 N N . THR A 1 279 ? 13.154 -27.990 25.011 1.00 76.88 279 THR A N 1
ATOM 2211 C CA . THR A 1 279 ? 14.592 -27.692 24.938 1.00 76.88 279 THR A CA 1
ATOM 2212 C C . THR A 1 279 ? 15.195 -27.397 26.309 1.00 76.88 279 THR A C 1
ATOM 2214 O O . THR A 1 279 ? 14.538 -26.883 27.210 1.00 76.88 279 THR A O 1
ATOM 2217 N N . THR A 1 280 ? 16.484 -27.697 26.474 1.00 68.62 280 THR A N 1
ATOM 2218 C CA . THR A 1 280 ? 17.250 -27.376 27.689 1.00 68.62 280 THR A CA 1
ATOM 2219 C C . THR A 1 280 ? 17.259 -25.868 27.966 1.00 68.62 280 THR A C 1
ATOM 2221 O O . THR A 1 280 ? 17.343 -25.070 27.031 1.00 68.62 280 THR A O 1
ATOM 2224 N N . GLY A 1 281 ? 17.209 -25.462 29.239 1.00 62.53 281 GLY A N 1
ATOM 2225 C CA . GLY A 1 281 ? 17.132 -24.047 29.619 1.00 62.53 281 GLY A CA 1
ATOM 2226 C C . GLY A 1 281 ? 18.386 -23.210 29.332 1.00 62.53 281 GLY A C 1
ATOM 2227 O O . GLY A 1 281 ? 19.475 -23.726 29.088 1.00 62.53 281 GLY A O 1
ATOM 2228 N N . PHE A 1 282 ? 18.222 -21.884 29.378 1.00 62.12 282 PHE A N 1
ATOM 2229 C CA . PHE A 1 282 ? 19.252 -20.885 29.044 1.00 62.12 282 PHE A CA 1
ATOM 2230 C C . PHE A 1 282 ? 20.401 -20.733 30.083 1.00 62.12 282 PHE A C 1
ATOM 2232 O O . PHE A 1 282 ? 21.046 -19.691 30.151 1.00 62.12 282 PHE A O 1
ATOM 2239 N N . GLU A 1 283 ? 20.698 -21.749 30.897 1.00 55.19 283 GLU A N 1
ATOM 2240 C CA . GLU A 1 283 ? 21.750 -21.720 31.941 1.00 55.19 283 GLU A CA 1
ATOM 2241 C C . GLU A 1 283 ? 23.124 -22.194 31.441 1.00 55.19 283 GLU A C 1
ATOM 2243 O O . GLU A 1 283 ? 23.959 -22.724 32.177 1.00 55.19 283 GLU A O 1
ATOM 2248 N N . HIS A 1 284 ? 23.370 -22.046 30.146 1.00 51.72 284 HIS A N 1
ATOM 2249 C CA . HIS A 1 284 ? 24.589 -22.491 29.489 1.00 51.72 284 HIS A CA 1
ATOM 2250 C C . HIS A 1 284 ? 25.209 -21.351 28.683 1.00 51.72 284 HIS A C 1
ATOM 2252 O O . HIS A 1 284 ? 24.564 -20.343 28.407 1.00 51.72 284 HIS A O 1
ATOM 2258 N N . THR A 1 285 ? 26.478 -21.506 28.300 1.00 56.00 285 THR A N 1
ATOM 2259 C CA . THR A 1 285 ? 27.162 -20.526 27.448 1.00 56.00 285 THR A CA 1
ATOM 2260 C C . THR A 1 285 ? 26.379 -20.282 26.159 1.00 56.00 285 THR A C 1
ATOM 2262 O O . THR A 1 285 ? 25.780 -21.207 25.607 1.00 56.00 285 THR A O 1
ATOM 2265 N N . GLU A 1 286 ? 26.412 -19.044 25.662 1.00 62.16 286 GLU A N 1
ATOM 2266 C CA . GLU A 1 286 ? 25.605 -18.571 24.524 1.00 62.16 286 GLU A CA 1
ATOM 2267 C C . GLU A 1 286 ? 25.694 -19.528 23.317 1.00 62.16 286 GLU A C 1
ATOM 2269 O O . GLU A 1 286 ? 24.674 -19.931 22.762 1.00 62.16 286 GLU A O 1
ATOM 2274 N N . ASN A 1 287 ? 26.897 -20.028 23.010 1.00 58.25 287 ASN A N 1
ATOM 2275 C CA . ASN A 1 287 ? 27.133 -21.034 21.968 1.00 58.25 287 ASN A CA 1
ATOM 2276 C C . ASN A 1 287 ? 26.381 -22.365 22.184 1.00 58.25 287 ASN A C 1
ATOM 2278 O O . ASN A 1 287 ? 25.891 -22.938 21.212 1.00 58.25 287 ASN A O 1
ATOM 2282 N N . LYS A 1 288 ? 26.281 -22.867 23.426 1.00 63.00 288 LYS A N 1
ATOM 2283 C CA . LYS A 1 288 ? 25.571 -24.119 23.756 1.00 63.00 288 LYS A CA 1
ATOM 2284 C C . LYS A 1 288 ? 24.052 -23.915 23.724 1.00 63.00 288 LYS A C 1
ATOM 2286 O O . LYS A 1 288 ? 23.345 -24.806 23.274 1.00 63.00 288 LYS A O 1
ATOM 2291 N N . VAL A 1 289 ? 23.537 -22.746 24.116 1.00 68.00 289 VAL A N 1
ATOM 2292 C CA . VAL A 1 289 ? 22.103 -22.425 23.945 1.00 68.00 289 VAL A CA 1
ATOM 2293 C C . VAL A 1 289 ? 21.751 -22.323 22.456 1.00 68.00 289 VAL A C 1
ATOM 2295 O O . VAL A 1 289 ? 20.798 -22.951 21.991 1.00 68.00 289 VAL A O 1
ATOM 2298 N N . LEU A 1 290 ? 22.565 -21.599 21.682 1.00 70.00 290 LEU A N 1
ATOM 2299 C CA . LEU A 1 290 ? 22.352 -21.409 20.249 1.00 70.00 290 LEU A CA 1
ATOM 2300 C C . LEU A 1 290 ? 22.440 -22.725 19.463 1.00 70.00 290 LEU A C 1
ATOM 2302 O O . LEU A 1 290 ? 21.647 -22.942 18.544 1.00 70.00 290 LEU A O 1
ATOM 2306 N N . SER A 1 291 ? 23.366 -23.623 19.828 1.00 66.38 291 SER A N 1
ATOM 2307 C CA . SER A 1 291 ? 23.470 -24.940 19.192 1.00 66.38 291 SER A CA 1
ATOM 2308 C C . SER A 1 291 ? 22.236 -25.798 19.463 1.00 66.38 291 SER A C 1
ATOM 2310 O O . SER A 1 291 ? 21.734 -26.404 18.523 1.00 66.38 291 SER A O 1
ATOM 2312 N N . ARG A 1 292 ? 21.667 -25.785 20.680 1.00 71.12 292 ARG A N 1
ATOM 2313 C CA . ARG A 1 292 ? 20.438 -26.543 20.986 1.00 71.12 292 ARG A CA 1
ATOM 2314 C C . ARG A 1 292 ? 19.199 -26.019 20.260 1.00 71.12 292 ARG A C 1
ATOM 2316 O O . ARG A 1 292 ? 18.386 -26.824 19.814 1.00 71.12 292 ARG A O 1
ATOM 2323 N N . ILE A 1 293 ? 19.072 -24.705 20.060 1.00 76.94 293 ILE A N 1
ATOM 2324 C CA . ILE A 1 293 ? 17.998 -24.141 19.219 1.00 76.94 293 ILE A CA 1
ATOM 2325 C C . ILE A 1 293 ? 18.182 -24.585 17.754 1.00 76.94 293 ILE A C 1
ATOM 2327 O O . ILE A 1 293 ? 17.226 -25.039 17.120 1.00 76.94 293 ILE A O 1
ATOM 2331 N N . LYS A 1 294 ? 19.418 -24.536 17.230 1.00 74.56 294 LYS A N 1
ATOM 2332 C CA . LYS A 1 294 ? 19.750 -25.032 15.881 1.00 74.56 294 LYS A CA 1
ATOM 2333 C C . LYS A 1 294 ? 19.512 -26.548 15.745 1.00 74.56 294 LYS A C 1
ATOM 2335 O O . LYS A 1 294 ? 18.968 -26.968 14.727 1.00 74.56 294 LYS A O 1
ATOM 2340 N N . GLU A 1 295 ? 19.833 -27.361 16.755 1.00 70.38 295 GLU A N 1
ATOM 2341 C CA . GLU A 1 295 ? 19.528 -28.803 16.817 1.00 70.38 295 GLU A CA 1
ATOM 2342 C C . GLU A 1 295 ? 18.016 -29.065 16.808 1.00 70.38 295 GLU A C 1
ATOM 2344 O O . GLU A 1 295 ? 17.544 -29.863 16.000 1.00 70.38 295 GLU A O 1
ATOM 2349 N N . GLY A 1 296 ? 17.248 -28.369 17.654 1.00 72.38 296 GLY A N 1
ATOM 2350 C CA . GLY A 1 296 ? 15.793 -28.516 17.746 1.00 72.38 296 GLY A CA 1
ATOM 2351 C C . GLY A 1 296 ? 15.103 -28.293 16.399 1.00 72.38 296 GLY A C 1
ATOM 2352 O O . GLY A 1 296 ? 14.314 -29.136 15.970 1.00 72.38 296 GLY A O 1
ATOM 2353 N N . ILE A 1 297 ? 15.482 -27.228 15.685 1.00 76.81 297 ILE A N 1
ATOM 2354 C CA . ILE A 1 297 ? 14.993 -26.923 14.329 1.00 76.81 297 ILE A CA 1
ATOM 2355 C C . ILE A 1 297 ? 15.494 -27.959 13.311 1.00 76.81 297 ILE A C 1
ATOM 2357 O O . ILE A 1 297 ? 14.691 -28.540 12.586 1.00 76.81 297 ILE A O 1
ATOM 2361 N N . SER A 1 298 ? 16.796 -28.272 13.299 1.00 72.38 298 SER A N 1
ATOM 2362 C CA . SER A 1 298 ? 17.383 -29.255 12.366 1.00 72.38 298 SER A CA 1
ATOM 2363 C C . SER A 1 298 ? 16.787 -30.659 12.524 1.00 72.38 298 SER A C 1
ATOM 2365 O O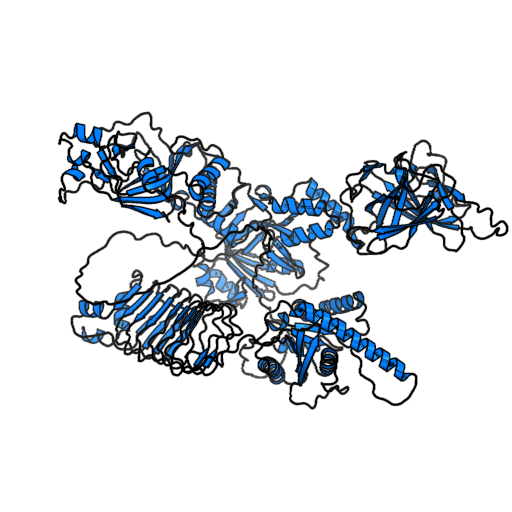 . SER A 1 298 ? 16.736 -31.434 11.572 1.00 72.38 298 SER A O 1
ATOM 2367 N N . SER A 1 299 ? 16.298 -30.992 13.720 1.00 71.94 299 SER A N 1
ATOM 2368 C CA . SER A 1 299 ? 15.634 -32.261 14.020 1.00 71.94 299 SER A CA 1
ATOM 2369 C C . SER A 1 299 ? 14.213 -32.378 13.439 1.00 71.94 299 SER A C 1
ATOM 2371 O O . SER A 1 299 ? 13.551 -33.401 13.650 1.00 71.94 299 SER A O 1
ATOM 2373 N N . VAL A 1 300 ? 13.718 -31.334 12.766 1.00 74.31 300 VAL A N 1
ATOM 2374 C CA . VAL A 1 300 ? 12.383 -31.231 12.167 1.00 74.31 300 VAL A CA 1
ATOM 2375 C C . VAL A 1 300 ? 12.513 -30.604 10.768 1.00 74.31 300 VAL A C 1
ATOM 2377 O O . VAL A 1 300 ? 12.350 -29.397 10.606 1.00 74.31 300 VAL A O 1
ATOM 2380 N N . PRO A 1 301 ? 12.774 -31.408 9.717 1.00 61.59 301 PRO A N 1
ATOM 2381 C CA . PRO A 1 301 ? 12.922 -30.906 8.345 1.00 61.59 301 PRO A CA 1
ATOM 2382 C C . PRO A 1 301 ? 11.601 -30.398 7.735 1.00 61.59 301 PRO A C 1
ATOM 2384 O O . PRO A 1 301 ? 11.593 -29.833 6.649 1.00 61.59 301 PRO A O 1
ATOM 2387 N N . GLU A 1 302 ? 10.474 -30.573 8.432 1.00 69.75 302 GLU A N 1
ATOM 2388 C CA . GLU A 1 302 ? 9.217 -29.866 8.154 1.00 69.75 302 GLU A CA 1
ATOM 2389 C C . GLU A 1 302 ? 9.292 -28.351 8.439 1.00 69.75 302 GLU A C 1
ATOM 2391 O O . GLU A 1 302 ? 8.438 -27.606 7.963 1.00 69.75 302 GLU A O 1
ATOM 2396 N N . GLY A 1 303 ? 10.274 -27.903 9.229 1.00 76.69 303 GLY A N 1
ATOM 2397 C CA . GLY A 1 303 ? 10.323 -26.571 9.830 1.00 76.69 303 GLY A CA 1
ATOM 2398 C C . GLY A 1 303 ? 9.414 -26.421 11.059 1.00 76.69 303 GLY A C 1
ATOM 2399 O O . GLY A 1 303 ? 8.509 -27.222 11.310 1.00 76.69 303 GLY A O 1
ATOM 2400 N N . ILE A 1 304 ? 9.650 -25.362 11.834 1.00 85.75 304 ILE A N 1
ATOM 2401 C CA . ILE A 1 304 ? 8.863 -25.004 13.022 1.00 85.75 304 ILE A CA 1
ATOM 2402 C C . ILE A 1 304 ? 7.722 -24.060 12.632 1.00 85.75 304 ILE A C 1
ATOM 2404 O O . ILE A 1 304 ? 7.956 -23.020 12.026 1.00 85.75 304 ILE A O 1
ATOM 2408 N N . ASN A 1 305 ? 6.480 -24.397 12.981 1.00 88.81 305 ASN A N 1
ATOM 2409 C CA . ASN A 1 305 ? 5.315 -23.547 12.706 1.00 88.81 305 ASN A CA 1
ATOM 2410 C C . ASN A 1 305 ? 5.076 -22.503 13.802 1.00 88.81 305 ASN A C 1
ATOM 2412 O O . ASN A 1 305 ? 4.483 -21.465 13.530 1.00 88.81 305 ASN A O 1
ATOM 2416 N N . GLN A 1 306 ? 5.504 -22.789 15.033 1.00 90.75 306 GLN A N 1
ATOM 2417 C CA . GLN A 1 306 ? 5.355 -21.882 16.164 1.00 90.75 306 GLN A CA 1
ATOM 2418 C C . GLN A 1 306 ? 6.451 -22.120 17.209 1.00 90.75 306 GLN A C 1
ATOM 2420 O O . GLN A 1 306 ? 6.805 -23.255 17.519 1.00 90.75 306 GLN A O 1
ATOM 2425 N N . ILE A 1 307 ? 6.954 -21.040 17.791 1.00 91.00 307 ILE A N 1
ATOM 2426 C CA . ILE A 1 307 ? 7.869 -21.031 18.928 1.00 91.00 307 ILE A CA 1
ATOM 2427 C C . ILE A 1 307 ? 7.105 -20.479 20.136 1.00 91.00 307 ILE A C 1
ATOM 2429 O O . ILE A 1 307 ? 6.351 -19.508 20.012 1.00 91.00 307 ILE A O 1
ATOM 2433 N N . LEU A 1 308 ? 7.281 -21.098 21.301 1.00 91.88 308 LEU A N 1
ATOM 2434 C CA . LEU A 1 308 ? 6.726 -20.648 22.575 1.00 91.88 308 LEU A CA 1
ATOM 2435 C C . LEU A 1 308 ? 7.873 -20.245 23.503 1.00 91.88 308 LEU A C 1
ATOM 2437 O O . LEU A 1 308 ? 8.626 -21.095 23.980 1.00 91.88 308 LEU A O 1
ATOM 2441 N N . LEU A 1 309 ? 8.002 -18.940 23.742 1.00 89.69 309 LEU A N 1
ATOM 2442 C CA . LEU A 1 309 ? 8.950 -18.380 24.698 1.00 89.69 309 LEU A CA 1
ATOM 2443 C C . LEU A 1 309 ? 8.313 -18.380 26.087 1.00 89.69 309 LEU A C 1
ATOM 2445 O O . LEU A 1 309 ? 7.447 -17.557 26.378 1.00 89.69 309 LEU A O 1
ATOM 2449 N N . VAL A 1 310 ? 8.731 -19.317 26.932 1.00 88.44 310 VAL A N 1
ATOM 2450 C CA . VAL A 1 310 ? 8.162 -19.543 28.263 1.00 88.44 310 VAL A CA 1
ATOM 2451 C C . VAL A 1 310 ? 8.901 -18.695 29.288 1.00 88.44 310 VAL A C 1
ATOM 2453 O O . VAL A 1 310 ? 10.069 -18.959 29.590 1.00 88.44 310 VAL A O 1
ATOM 2456 N N . ILE A 1 311 ? 8.210 -17.693 29.827 1.00 83.62 311 ILE A N 1
ATOM 2457 C CA . ILE A 1 311 ? 8.771 -16.712 30.759 1.00 83.62 311 ILE A CA 1
ATOM 2458 C C . ILE A 1 311 ? 8.142 -16.901 32.141 1.00 83.62 311 ILE A C 1
ATOM 2460 O O . ILE A 1 311 ? 6.915 -16.908 32.267 1.00 83.62 311 ILE A O 1
ATOM 2464 N N . GLY A 1 312 ? 8.998 -17.058 33.159 1.00 73.56 312 GLY A N 1
ATOM 2465 C CA . GLY A 1 312 ? 8.616 -17.440 34.521 1.00 73.56 312 GLY A CA 1
ATOM 2466 C C . GLY A 1 312 ? 8.173 -16.259 35.387 1.00 73.56 312 GLY A C 1
ATOM 2467 O O . GLY A 1 312 ? 7.199 -15.585 35.072 1.00 73.56 312 GLY A O 1
ATOM 2468 N N . LYS A 1 313 ? 8.873 -16.013 36.507 1.00 62.59 313 LYS A N 1
ATOM 2469 C CA . LYS A 1 313 ? 8.616 -14.850 37.384 1.00 62.59 313 LYS A CA 1
ATOM 2470 C C . LYS A 1 313 ? 9.349 -13.595 36.896 1.00 62.59 313 LYS A C 1
ATOM 2472 O O . LYS A 1 313 ? 8.715 -12.555 36.700 1.00 62.59 313 LYS A O 1
ATOM 2477 N N . ASN A 1 314 ? 10.649 -13.717 36.630 1.00 63.53 314 ASN A N 1
ATOM 2478 C CA . ASN A 1 314 ? 11.438 -12.679 35.962 1.00 63.53 314 ASN A CA 1
ATOM 2479 C C . ASN A 1 314 ? 10.998 -12.561 34.486 1.00 63.53 314 ASN A C 1
ATOM 2481 O O . ASN A 1 314 ? 10.127 -13.306 34.039 1.00 63.53 314 ASN A O 1
ATOM 2485 N N . PHE A 1 315 ? 11.498 -11.555 33.769 1.00 68.12 315 PHE A N 1
ATOM 2486 C CA . PHE A 1 315 ? 11.142 -11.288 32.363 1.00 68.12 315 PHE A CA 1
ATOM 2487 C C . PHE A 1 315 ? 12.319 -10.655 31.613 1.00 68.12 315 PHE A C 1
ATOM 2489 O O . PHE A 1 315 ? 12.670 -11.050 30.501 1.00 68.12 315 PHE A O 1
ATOM 2496 N N . THR A 1 316 ? 12.982 -9.705 32.275 1.00 66.25 316 THR A N 1
ATOM 2497 C CA . THR A 1 316 ? 14.180 -9.009 31.793 1.00 66.25 316 THR A CA 1
ATOM 2498 C C . THR A 1 316 ? 15.363 -9.952 31.555 1.00 66.25 316 THR A C 1
ATOM 2500 O O . THR A 1 316 ? 16.158 -9.708 30.649 1.00 66.25 316 THR A O 1
ATOM 2503 N N . ASP A 1 317 ? 15.483 -11.038 32.327 1.00 65.62 317 ASP A N 1
ATOM 2504 C CA . ASP A 1 317 ? 16.590 -11.992 32.206 1.00 65.62 317 ASP A CA 1
ATOM 2505 C C . ASP A 1 317 ? 16.452 -12.834 30.931 1.00 65.62 317 ASP A C 1
ATOM 2507 O O . ASP A 1 317 ? 17.368 -12.836 30.104 1.00 65.62 317 ASP A O 1
ATOM 2511 N N . GLU A 1 318 ? 15.284 -13.457 30.723 1.00 69.31 318 GLU A N 1
ATOM 2512 C CA . GLU A 1 318 ? 14.901 -14.173 29.499 1.00 69.31 318 GLU A CA 1
ATOM 2513 C C . GLU A 1 318 ? 15.095 -13.313 28.240 1.00 69.31 318 GLU A C 1
ATOM 2515 O O . GLU A 1 318 ? 15.632 -13.785 27.235 1.00 69.31 318 GLU A O 1
ATOM 2520 N N . ILE A 1 319 ? 14.700 -12.037 28.293 1.00 69.94 319 ILE A N 1
ATOM 2521 C CA . ILE A 1 319 ? 14.877 -11.103 27.177 1.00 69.94 319 ILE A CA 1
ATOM 2522 C C . ILE A 1 319 ? 16.345 -10.719 26.970 1.00 69.94 319 ILE A C 1
ATOM 2524 O O . ILE A 1 319 ? 16.810 -10.696 25.829 1.00 69.94 319 ILE A O 1
ATOM 2528 N N . SER A 1 320 ? 17.110 -10.488 28.040 1.00 67.69 320 SER A N 1
ATOM 2529 C CA . SER A 1 320 ? 18.542 -10.187 27.919 1.00 67.69 320 SER A CA 1
ATOM 2530 C C . SER A 1 320 ? 19.339 -11.349 27.314 1.00 67.69 320 SER A C 1
ATOM 2532 O O . SER A 1 320 ? 20.328 -11.112 26.623 1.00 67.69 320 SER A O 1
ATOM 2534 N N . GLN A 1 321 ? 18.895 -12.593 27.528 1.00 68.25 321 GLN A N 1
ATOM 2535 C CA . GLN A 1 321 ? 19.454 -13.792 26.900 1.00 68.25 321 GLN A CA 1
ATOM 2536 C C . GLN A 1 321 ? 19.169 -13.811 25.390 1.00 68.25 321 GLN A C 1
ATOM 2538 O O . GLN A 1 321 ? 20.096 -13.956 24.596 1.00 68.25 321 GLN A O 1
ATOM 2543 N N . LEU A 1 322 ? 17.915 -13.599 24.970 1.00 71.94 322 LEU A N 1
ATOM 2544 C CA . LEU A 1 322 ? 17.544 -13.555 23.545 1.00 71.94 322 LEU A CA 1
ATOM 2545 C C . LEU A 1 322 ? 18.257 -12.438 22.771 1.00 71.94 322 LEU A C 1
ATOM 2547 O O . LEU A 1 322 ? 18.638 -12.641 21.617 1.00 71.94 322 LEU A O 1
ATOM 2551 N N . ASP A 1 323 ? 18.455 -11.284 23.411 1.00 70.44 323 ASP A N 1
ATOM 2552 C CA . ASP A 1 323 ? 19.168 -10.144 22.834 1.00 70.44 323 ASP A CA 1
ATOM 2553 C C . ASP A 1 323 ? 20.666 -10.445 22.642 1.00 70.44 323 ASP A C 1
ATOM 2555 O O . ASP A 1 323 ? 21.210 -10.236 21.558 1.00 70.44 323 ASP A O 1
ATOM 2559 N N . ARG A 1 324 ? 21.326 -11.054 23.642 1.00 67.56 324 ARG A N 1
ATOM 2560 C CA . ARG A 1 324 ? 22.724 -11.523 23.522 1.00 67.56 324 ARG A CA 1
ATOM 2561 C C . ARG A 1 324 ? 22.911 -12.603 22.460 1.00 67.56 324 ARG A C 1
ATOM 2563 O O . ARG A 1 324 ? 23.909 -12.588 21.749 1.00 67.56 324 ARG A O 1
ATOM 2570 N N . LEU A 1 325 ? 21.945 -13.513 22.325 1.00 65.69 325 LEU A N 1
ATOM 2571 C CA . LEU A 1 325 ? 21.941 -14.557 21.293 1.00 65.69 325 LEU A CA 1
ATOM 2572 C C . LEU A 1 325 ? 21.693 -14.001 19.875 1.00 65.69 325 LEU A C 1
ATOM 2574 O O . LEU A 1 325 ? 21.710 -14.769 18.912 1.00 65.69 325 LEU A O 1
ATOM 2578 N N . GLY A 1 326 ? 21.446 -12.692 19.727 1.00 65.94 326 GLY A N 1
ATOM 2579 C CA . GLY A 1 326 ? 21.167 -12.040 18.445 1.00 65.94 326 GLY A CA 1
ATOM 2580 C C . GLY A 1 326 ? 19.812 -12.413 17.838 1.00 65.94 326 GLY A C 1
ATOM 2581 O O . GLY A 1 326 ? 19.566 -12.129 16.667 1.00 65.94 326 GLY A O 1
ATOM 2582 N N . LEU A 1 327 ? 18.932 -13.055 18.614 1.00 69.12 327 LEU A N 1
ATOM 2583 C CA . LEU A 1 327 ? 17.622 -13.519 18.152 1.00 69.12 327 LEU A CA 1
ATOM 2584 C C . LEU A 1 327 ? 16.585 -12.384 18.129 1.00 69.12 327 LEU A C 1
ATOM 2586 O O . LEU A 1 327 ? 15.617 -12.475 17.373 1.00 69.12 327 LEU A O 1
ATOM 2590 N N . SER A 1 328 ? 16.815 -11.308 18.894 1.00 63.38 328 SER A N 1
ATOM 2591 C CA . SER A 1 328 ? 15.955 -10.117 18.986 1.00 63.38 328 SER A CA 1
ATOM 2592 C C . SER A 1 328 ? 15.765 -9.367 17.657 1.00 63.38 328 SER A C 1
ATOM 2594 O O . SER A 1 328 ? 14.700 -8.801 17.433 1.00 63.38 328 SER A O 1
ATOM 2596 N N . GLU A 1 329 ? 16.754 -9.399 16.755 1.00 56.84 329 GLU A N 1
ATOM 2597 C CA . GLU A 1 329 ? 16.711 -8.753 15.427 1.00 56.84 329 GLU A CA 1
ATOM 2598 C C . GLU A 1 329 ? 16.303 -9.715 14.283 1.00 56.84 329 GLU A C 1
ATOM 2600 O O . GLU A 1 329 ? 16.486 -9.386 13.111 1.00 56.84 329 GLU A O 1
ATOM 2605 N N . SER A 1 330 ? 15.810 -10.926 14.581 1.00 64.81 330 SER A N 1
ATOM 2606 C CA . SER A 1 330 ? 15.665 -12.006 13.585 1.00 64.81 330 SER A CA 1
ATOM 2607 C C . SER A 1 330 ? 14.220 -12.465 13.338 1.00 64.81 330 SER A C 1
ATOM 2609 O O . SER A 1 330 ? 13.350 -12.344 14.204 1.00 64.81 330 SER A O 1
ATOM 2611 N N . ASP A 1 331 ? 13.974 -13.094 12.177 1.00 68.75 331 ASP A N 1
ATOM 2612 C CA . ASP A 1 331 ? 12.673 -13.683 11.797 1.00 68.75 331 ASP A CA 1
ATOM 2613 C C . ASP A 1 331 ? 12.112 -14.685 12.821 1.00 68.75 331 ASP A C 1
ATOM 2615 O O . ASP A 1 331 ? 10.915 -14.962 12.827 1.00 68.75 331 ASP A O 1
ATOM 2619 N N . PHE A 1 332 ? 12.954 -15.192 13.723 1.00 80.25 332 PHE A N 1
ATOM 2620 C CA . PHE A 1 332 ? 12.584 -16.000 14.884 1.00 80.25 332 PHE A CA 1
ATOM 2621 C C . PHE A 1 332 ? 11.403 -15.406 15.673 1.00 80.25 332 PHE A C 1
ATOM 2623 O O . PHE A 1 332 ? 10.495 -16.143 16.064 1.00 80.25 332 PHE A O 1
ATOM 2630 N N . LEU A 1 333 ? 11.350 -14.077 15.855 1.00 82.75 333 LEU A N 1
ATOM 2631 C CA . LEU A 1 333 ? 10.252 -13.431 16.586 1.00 82.75 333 LEU A CA 1
ATOM 2632 C C . LEU A 1 333 ? 8.914 -13.461 15.825 1.00 82.75 333 LEU A C 1
ATOM 2634 O O . LEU A 1 333 ? 7.878 -13.655 16.461 1.00 82.75 333 LEU A O 1
ATOM 2638 N N . LYS A 1 334 ? 8.919 -13.434 14.479 1.00 81.88 334 LYS A N 1
ATOM 2639 C CA . LYS A 1 334 ? 7.704 -13.592 13.640 1.00 81.88 334 LYS A CA 1
ATOM 2640 C C . LYS A 1 334 ? 6.999 -14.944 13.872 1.00 81.88 334 LYS A C 1
ATOM 2642 O O . LYS A 1 334 ? 5.799 -15.077 13.614 1.00 81.88 334 LYS A O 1
ATOM 2647 N N . TYR A 1 335 ? 7.740 -15.938 14.365 1.00 85.44 335 TYR A N 1
ATOM 2648 C CA . TYR A 1 335 ? 7.246 -17.264 14.749 1.00 85.44 335 TYR A CA 1
ATOM 2649 C C . TYR A 1 335 ? 7.137 -17.460 16.264 1.00 85.44 335 TYR A C 1
ATOM 2651 O O . TYR A 1 335 ? 6.716 -18.530 16.689 1.00 85.44 335 TYR A O 1
ATOM 2659 N N . THR A 1 336 ? 7.499 -16.472 17.087 1.00 89.06 336 THR A N 1
ATOM 2660 C CA . THR A 1 336 ? 7.507 -16.585 18.552 1.00 89.06 336 THR A CA 1
ATOM 2661 C C . THR A 1 336 ? 6.255 -15.976 19.168 1.00 89.06 336 THR A C 1
ATOM 2663 O O . THR A 1 336 ? 5.847 -14.867 18.832 1.00 89.06 336 THR A O 1
ATOM 2666 N N . THR A 1 337 ? 5.671 -16.697 20.120 1.00 91.81 337 THR A N 1
ATOM 2667 C CA . THR A 1 337 ? 4.638 -16.202 21.030 1.00 91.81 337 THR A CA 1
ATOM 2668 C C . THR A 1 337 ? 5.173 -16.296 22.449 1.00 91.81 337 THR A C 1
ATOM 2670 O O . THR A 1 337 ? 5.729 -17.322 22.845 1.00 91.81 337 THR A O 1
ATOM 2673 N N . ILE A 1 338 ? 4.994 -15.227 23.219 1.00 90.62 338 ILE A N 1
ATOM 2674 C CA . ILE A 1 338 ? 5.372 -15.179 24.629 1.00 90.62 338 ILE A CA 1
ATOM 2675 C C . ILE A 1 338 ? 4.313 -15.926 25.444 1.00 90.62 338 ILE A C 1
ATOM 2677 O O . ILE A 1 338 ? 3.121 -15.662 25.300 1.00 90.62 338 ILE A O 1
ATOM 2681 N N . VAL A 1 339 ? 4.733 -16.841 26.313 1.00 91.94 339 VAL A N 1
ATOM 2682 C CA . VAL A 1 339 ? 3.865 -17.551 27.258 1.00 91.94 339 VAL A CA 1
ATOM 2683 C C . VAL A 1 339 ? 4.302 -17.180 28.670 1.00 91.94 339 VAL A C 1
ATOM 2685 O O . VAL A 1 339 ? 5.329 -17.653 29.160 1.00 91.94 339 VAL A O 1
ATOM 2688 N N . ARG A 1 340 ? 3.526 -16.307 29.317 1.00 89.19 340 ARG A N 1
ATOM 2689 C CA . ARG A 1 340 ? 3.713 -15.906 30.713 1.00 89.19 340 ARG A CA 1
ATOM 2690 C C . ARG A 1 340 ? 3.091 -16.981 31.600 1.00 89.19 340 ARG A C 1
ATOM 2692 O O . ARG A 1 340 ? 1.870 -17.143 31.598 1.00 89.19 340 ARG A O 1
ATOM 2699 N N . THR A 1 341 ? 3.932 -17.745 32.293 1.00 87.06 341 THR A N 1
ATOM 2700 C CA . THR A 1 341 ? 3.506 -18.820 33.204 1.00 87.06 341 THR A CA 1
ATOM 2701 C C . THR A 1 341 ? 3.416 -18.316 34.645 1.00 87.06 341 THR A C 1
ATOM 2703 O O . THR A 1 341 ? 3.820 -17.193 34.947 1.00 87.06 341 THR A O 1
ATOM 2706 N N . LYS A 1 342 ? 2.900 -19.159 35.554 1.00 82.25 342 LYS A N 1
ATOM 2707 C CA . LYS A 1 342 ? 2.857 -18.891 37.005 1.00 82.25 342 LYS A CA 1
ATOM 2708 C C . LYS A 1 342 ? 2.084 -17.598 37.344 1.00 82.25 342 LYS A C 1
ATOM 2710 O O . LYS A 1 342 ? 2.413 -16.907 38.308 1.00 82.25 342 LYS A O 1
ATOM 2715 N N . PHE A 1 343 ? 1.075 -17.264 36.528 1.00 85.50 343 PHE A N 1
ATOM 2716 C CA . PHE A 1 343 ? 0.271 -16.041 36.613 1.00 85.50 343 PHE A CA 1
ATOM 2717 C C . PHE A 1 343 ? -1.197 -16.385 36.919 1.00 85.50 343 PHE A C 1
ATOM 2719 O O . PHE A 1 343 ? -2.031 -16.505 36.023 1.00 85.50 343 PHE A O 1
ATOM 2726 N N . SER A 1 344 ? -1.530 -16.529 38.201 1.00 80.88 344 SER A N 1
ATOM 2727 C CA . SER A 1 344 ? -2.847 -16.992 38.677 1.00 80.88 344 SER A CA 1
ATOM 2728 C C . SER A 1 344 ? -4.045 -16.167 38.176 1.00 80.88 344 SER A C 1
ATOM 2730 O O . SER A 1 344 ? -5.130 -16.710 37.949 1.00 80.88 344 SER A O 1
ATOM 2732 N N . ASN A 1 345 ? -3.843 -14.874 37.905 1.00 83.12 345 ASN A N 1
ATOM 2733 C CA . ASN A 1 345 ? -4.860 -13.967 37.364 1.00 83.12 345 ASN A CA 1
ATOM 2734 C C . ASN A 1 345 ? -5.092 -14.093 35.841 1.00 83.12 345 ASN A C 1
ATOM 2736 O O . ASN A 1 345 ? -5.821 -13.276 35.282 1.00 83.12 345 ASN A O 1
ATOM 2740 N N . PHE A 1 346 ? -4.555 -15.115 35.154 1.00 85.62 346 PHE A N 1
ATOM 2741 C CA . PHE A 1 346 ? -4.644 -15.289 33.685 1.00 85.62 346 PHE A CA 1
ATOM 2742 C C . PHE A 1 346 ? -6.068 -15.293 33.093 1.00 85.62 346 PHE A C 1
ATOM 2744 O O . PHE A 1 346 ? -6.259 -15.114 31.892 1.00 85.62 346 PHE A O 1
ATOM 2751 N N . LYS A 1 347 ? -7.085 -15.499 33.936 1.00 78.81 347 LYS A N 1
ATOM 2752 C CA . LYS A 1 347 ? -8.509 -15.458 33.569 1.00 78.81 347 LYS A CA 1
ATOM 2753 C C . LYS A 1 347 ? -9.037 -14.021 33.401 1.00 78.81 347 LYS A C 1
ATOM 2755 O O . LYS A 1 347 ? -10.045 -13.832 32.724 1.00 78.81 347 LYS A O 1
ATOM 2760 N N . ASN A 1 348 ? -8.380 -13.020 33.994 1.00 82.88 348 ASN A N 1
ATOM 2761 C CA . ASN A 1 348 ? -8.767 -11.610 33.937 1.00 82.88 348 ASN A CA 1
ATOM 2762 C C . ASN A 1 348 ? -7.950 -10.871 32.860 1.00 82.88 348 ASN A C 1
ATOM 2764 O O . ASN A 1 348 ? -6.735 -10.707 32.984 1.00 82.88 348 ASN A O 1
ATOM 2768 N N . ARG A 1 349 ? -8.631 -10.397 31.808 1.00 79.00 349 ARG A N 1
ATOM 2769 C CA . ARG A 1 349 ? -7.997 -9.706 30.672 1.00 79.00 349 ARG A CA 1
ATOM 2770 C C . ARG A 1 349 ? -7.359 -8.371 31.050 1.00 79.00 349 ARG A C 1
ATOM 2772 O O . ARG A 1 349 ? -6.333 -8.034 30.468 1.00 79.00 349 ARG A O 1
ATOM 2779 N N . ASP A 1 350 ? -7.918 -7.643 32.012 1.00 76.38 350 ASP A N 1
ATOM 2780 C CA . ASP A 1 350 ? -7.398 -6.338 32.421 1.00 76.38 350 ASP A CA 1
ATOM 2781 C C . ASP A 1 350 ? -6.146 -6.478 33.285 1.00 76.38 350 ASP A C 1
ATOM 2783 O O . ASP A 1 350 ? -5.211 -5.700 33.128 1.00 76.38 350 ASP A O 1
ATOM 2787 N N . GLU A 1 351 ? -6.064 -7.511 34.127 1.00 81.88 351 GLU A N 1
ATOM 2788 C CA . GLU A 1 351 ? -4.824 -7.851 34.844 1.00 81.88 351 GLU A CA 1
ATOM 2789 C C . GLU A 1 351 ? -3.721 -8.306 33.877 1.00 81.88 351 GLU A C 1
ATOM 2791 O O . GLU A 1 351 ? -2.585 -7.847 33.980 1.00 81.88 351 GLU A O 1
ATOM 2796 N N . CYS A 1 352 ? -4.062 -9.129 32.878 1.00 83.88 352 CYS A N 1
ATOM 2797 C CA . CYS A 1 352 ? -3.128 -9.506 31.810 1.00 83.88 352 CYS A CA 1
ATOM 2798 C C . CYS A 1 352 ? -2.662 -8.283 30.997 1.00 83.88 352 CYS A C 1
ATOM 2800 O O . CYS A 1 352 ? -1.494 -8.186 30.628 1.00 83.88 352 CYS A O 1
ATOM 2802 N N . LYS A 1 353 ? -3.560 -7.326 30.730 1.00 83.88 353 LYS A N 1
ATOM 2803 C CA . LYS A 1 353 ? -3.227 -6.078 30.035 1.00 83.88 353 LYS A CA 1
ATOM 2804 C C . LYS A 1 353 ? -2.315 -5.188 30.883 1.00 83.88 353 LYS A C 1
ATOM 2806 O O . LYS A 1 353 ? -1.309 -4.723 30.366 1.00 83.88 353 LYS A O 1
ATOM 2811 N N . LYS A 1 354 ? -2.611 -5.001 32.176 1.00 84.31 354 LYS A N 1
ATOM 2812 C CA . LYS A 1 354 ? -1.763 -4.242 33.116 1.00 84.31 354 LYS A CA 1
ATOM 2813 C C . LYS A 1 354 ? -0.353 -4.823 33.213 1.00 84.31 354 LYS A C 1
ATOM 2815 O O . LYS A 1 354 ? 0.604 -4.056 33.196 1.00 84.31 354 LYS A O 1
ATOM 2820 N N . ASP A 1 355 ? -0.221 -6.149 33.304 1.00 85.56 355 ASP A N 1
ATOM 2821 C CA . ASP A 1 355 ? 1.084 -6.823 33.321 1.00 85.56 355 ASP A CA 1
ATOM 2822 C C . ASP A 1 355 ? 1.833 -6.610 31.995 1.00 85.56 355 ASP A C 1
ATOM 2824 O O . ASP A 1 355 ? 2.972 -6.149 32.018 1.00 85.56 355 ASP A O 1
ATOM 2828 N N . LYS A 1 356 ? 1.177 -6.815 30.842 1.00 85.19 356 LYS A N 1
ATOM 2829 C CA . LYS A 1 356 ? 1.784 -6.561 29.526 1.00 85.19 356 LYS A CA 1
ATOM 2830 C C . LYS A 1 356 ? 2.243 -5.109 29.375 1.00 85.19 356 LYS A C 1
ATOM 2832 O O . LYS A 1 356 ? 3.386 -4.867 28.995 1.00 85.19 356 LYS A O 1
ATOM 2837 N N . ASP A 1 357 ? 1.362 -4.154 29.668 1.00 83.62 357 ASP A N 1
ATOM 2838 C CA . ASP A 1 357 ? 1.646 -2.726 29.544 1.00 83.62 357 ASP A CA 1
ATOM 2839 C C . ASP A 1 357 ? 2.829 -2.359 30.458 1.00 83.62 357 ASP A C 1
ATOM 2841 O O . ASP A 1 357 ? 3.804 -1.769 29.992 1.00 83.62 357 ASP A O 1
ATOM 2845 N N . LYS A 1 358 ? 2.816 -2.797 31.727 1.00 83.06 358 LYS A N 1
ATOM 2846 C CA . LYS A 1 358 ? 3.932 -2.624 32.672 1.00 83.06 358 LYS A CA 1
ATOM 2847 C C . LYS A 1 358 ? 5.254 -3.167 32.115 1.00 83.06 358 LYS A C 1
ATOM 2849 O O . LYS A 1 358 ? 6.258 -2.462 32.165 1.00 83.06 358 LYS A O 1
ATOM 2854 N N . LEU A 1 359 ? 5.265 -4.383 31.570 1.00 79.62 359 LEU A N 1
ATOM 2855 C CA . LEU A 1 359 ? 6.476 -5.005 31.024 1.00 79.62 359 LEU A CA 1
ATOM 2856 C C . LEU A 1 359 ? 7.036 -4.233 29.818 1.00 79.62 359 LEU A C 1
ATOM 2858 O O . LEU A 1 359 ? 8.258 -4.152 29.680 1.00 79.62 359 LEU A O 1
ATOM 2862 N N . CYS A 1 360 ? 6.179 -3.615 28.995 1.00 77.50 360 CYS A N 1
ATOM 2863 C CA . CYS A 1 360 ? 6.599 -2.680 27.945 1.00 77.50 360 CYS A CA 1
ATOM 2864 C C . CYS A 1 360 ? 7.191 -1.377 28.519 1.00 77.50 360 CYS A C 1
ATOM 2866 O O . CYS A 1 360 ? 8.205 -0.899 28.016 1.00 77.50 360 CYS A O 1
ATOM 2868 N N . TRP A 1 361 ? 6.596 -0.810 29.576 1.00 71.50 361 TRP A N 1
ATOM 2869 C CA . TRP A 1 361 ? 7.107 0.399 30.244 1.00 71.50 361 TRP A CA 1
ATOM 2870 C C . TRP A 1 361 ? 8.452 0.176 30.961 1.00 71.50 361 TRP A C 1
ATOM 2872 O O . TRP A 1 361 ? 9.253 1.105 31.050 1.00 71.50 361 TRP A O 1
ATOM 2882 N N . GLU A 1 362 ? 8.733 -1.037 31.449 1.00 74.62 362 GLU A N 1
ATOM 2883 C CA . GLU A 1 362 ? 9.985 -1.366 32.152 1.00 74.62 362 GLU A CA 1
ATOM 2884 C C . GLU A 1 362 ? 11.230 -1.385 31.242 1.00 74.62 362 GLU A C 1
ATOM 2886 O O . GLU A 1 362 ? 12.345 -1.178 31.731 1.00 74.62 362 GLU A O 1
ATOM 2891 N N . SER A 1 363 ? 11.090 -1.610 29.928 1.00 72.38 363 SER A N 1
ATOM 2892 C CA . SER A 1 363 ? 12.212 -1.481 28.989 1.00 72.38 363 SER A CA 1
ATOM 2893 C C . SER A 1 363 ? 11.780 -1.344 27.531 1.00 72.38 363 SER A C 1
ATOM 2895 O O . SER A 1 363 ? 10.953 -2.103 27.036 1.00 72.38 363 SER A O 1
ATOM 2897 N N . GLU A 1 364 ? 12.466 -0.480 26.781 1.00 69.19 364 GLU A N 1
ATOM 2898 C CA . GLU A 1 364 ? 12.304 -0.379 25.325 1.00 69.19 364 GLU A CA 1
ATOM 2899 C C . GLU A 1 364 ? 12.616 -1.708 24.604 1.00 69.19 364 GLU A C 1
ATOM 2901 O O . GLU A 1 364 ? 11.983 -2.038 23.603 1.00 69.19 364 GLU A O 1
ATOM 2906 N N . ILE A 1 365 ? 13.549 -2.513 25.132 1.00 70.50 365 ILE A N 1
ATOM 2907 C CA . ILE A 1 365 ? 13.861 -3.849 24.591 1.00 70.50 365 ILE A CA 1
ATOM 2908 C C . ILE A 1 365 ? 12.689 -4.812 24.839 1.00 70.50 365 ILE A C 1
ATOM 2910 O O . ILE A 1 365 ? 12.341 -5.592 23.952 1.00 70.50 365 ILE A O 1
ATOM 2914 N N . ASN A 1 366 ? 12.036 -4.716 26.005 1.00 79.06 366 ASN A N 1
ATOM 2915 C CA . ASN A 1 366 ? 10.844 -5.502 26.317 1.00 79.06 366 ASN A CA 1
ATOM 2916 C C . ASN A 1 366 ? 9.712 -5.167 25.343 1.00 79.06 366 ASN A C 1
ATOM 2918 O O . ASN A 1 366 ? 9.185 -6.079 24.715 1.00 79.06 366 ASN A O 1
ATOM 2922 N N . ALA A 1 367 ? 9.384 -3.879 25.176 1.00 77.50 367 ALA A N 1
ATOM 2923 C CA . ALA A 1 367 ? 8.341 -3.425 24.255 1.00 77.50 367 ALA A CA 1
ATOM 2924 C C . ALA A 1 367 ? 8.581 -3.951 22.828 1.00 77.50 367 ALA A C 1
ATOM 2926 O O . ALA A 1 367 ? 7.764 -4.711 22.306 1.00 77.50 367 ALA A O 1
ATOM 2927 N N . ARG A 1 368 ? 9.770 -3.683 22.263 1.00 78.06 368 ARG A N 1
ATOM 2928 C CA . ARG A 1 368 ? 10.163 -4.142 20.919 1.00 78.06 368 ARG A CA 1
ATOM 2929 C C . ARG A 1 368 ? 9.999 -5.654 20.733 1.00 78.06 368 ARG A C 1
ATOM 2931 O O . ARG A 1 368 ? 9.518 -6.078 19.685 1.00 78.06 368 ARG A O 1
ATOM 2938 N N . ILE A 1 369 ? 10.371 -6.475 21.720 1.00 78.06 369 ILE A N 1
ATOM 2939 C CA . ILE A 1 369 ? 10.233 -7.940 21.630 1.00 78.06 369 ILE A CA 1
ATOM 2940 C C . ILE A 1 369 ? 8.772 -8.376 21.800 1.00 78.06 369 ILE A C 1
ATOM 2942 O O . ILE A 1 369 ? 8.311 -9.216 21.031 1.00 78.06 369 ILE A O 1
ATOM 2946 N N . ILE A 1 370 ? 8.024 -7.791 22.741 1.00 82.44 370 ILE A N 1
ATOM 2947 C CA . ILE A 1 370 ? 6.589 -8.054 22.954 1.00 82.44 370 ILE A CA 1
ATOM 2948 C C . ILE A 1 370 ? 5.761 -7.731 21.696 1.00 82.44 370 ILE A C 1
ATOM 2950 O O . ILE A 1 370 ? 4.751 -8.386 21.441 1.00 82.44 370 ILE A O 1
ATOM 2954 N N . GLU A 1 371 ? 6.185 -6.735 20.919 1.00 80.69 371 GLU A N 1
ATOM 2955 C CA . GLU A 1 371 ? 5.504 -6.253 19.712 1.00 80.69 371 GLU A CA 1
ATOM 2956 C C . GLU A 1 371 ? 5.998 -6.930 18.425 1.00 80.69 371 GLU A C 1
ATOM 2958 O O . GLU A 1 371 ? 5.223 -7.080 17.483 1.00 80.69 371 GLU A O 1
ATOM 2963 N N . SER A 1 372 ? 7.252 -7.397 18.398 1.00 80.00 372 SER A N 1
ATOM 2964 C CA . SER A 1 372 ? 7.790 -8.241 17.315 1.00 80.00 372 SER A CA 1
ATOM 2965 C C . SER A 1 372 ? 7.355 -9.706 17.432 1.00 80.00 372 SER A C 1
ATOM 2967 O O . SER A 1 372 ? 7.366 -10.434 16.440 1.00 80.00 372 SER A O 1
ATOM 2969 N N . CYS A 1 373 ? 6.978 -10.152 18.635 1.00 84.25 373 CYS A N 1
ATOM 2970 C CA . CYS A 1 373 ? 6.352 -11.451 18.856 1.00 84.25 373 CYS A CA 1
ATOM 2971 C C . CYS A 1 373 ? 4.903 -11.461 18.352 1.00 84.25 373 CYS A C 1
ATOM 2973 O O . CYS A 1 373 ? 4.134 -10.519 18.529 1.00 84.25 373 CYS A O 1
ATOM 2975 N N . LYS A 1 374 ? 4.486 -12.610 17.824 1.00 82.50 374 LYS A N 1
ATOM 2976 C CA . LYS A 1 374 ? 3.153 -12.900 17.268 1.00 82.50 374 LYS A CA 1
ATOM 2977 C C . LYS A 1 374 ? 2.008 -12.837 18.297 1.00 82.50 374 LYS A C 1
ATOM 2979 O O . LYS A 1 374 ? 0.829 -12.942 17.953 1.00 82.50 374 LYS A O 1
ATOM 2984 N N . GLY A 1 375 ? 2.339 -12.689 19.576 1.00 86.44 375 GLY A N 1
ATOM 2985 C CA . GLY A 1 375 ? 1.402 -12.437 20.661 1.00 86.44 375 GLY A CA 1
ATOM 2986 C C . GLY A 1 375 ? 1.987 -12.767 22.030 1.00 86.44 375 GLY A C 1
ATOM 2987 O O . GLY A 1 375 ? 3.116 -13.247 22.149 1.00 86.44 375 GLY A O 1
ATOM 2988 N N . MET A 1 376 ? 1.176 -12.542 23.061 1.00 89.69 376 MET A N 1
ATOM 2989 C CA . MET A 1 376 ? 1.473 -12.900 24.443 1.00 89.69 376 MET A CA 1
ATOM 2990 C C . MET A 1 376 ? 0.255 -13.604 25.049 1.00 89.69 376 MET A C 1
ATOM 2992 O O . MET A 1 376 ? -0.858 -13.083 24.974 1.00 89.69 376 MET A O 1
ATOM 2996 N N . ILE A 1 377 ? 0.467 -14.794 25.606 1.00 91.19 377 ILE A N 1
ATOM 2997 C CA . ILE A 1 377 ? -0.540 -15.616 26.283 1.00 91.19 377 ILE A CA 1
ATOM 2998 C C . ILE A 1 377 ? -0.203 -15.647 27.770 1.00 91.19 377 ILE A C 1
ATOM 3000 O O . ILE A 1 377 ? 0.959 -15.802 28.145 1.00 91.19 377 ILE A O 1
ATOM 3004 N N . TYR A 1 378 ? -1.234 -15.563 28.601 1.00 91.44 378 TYR A N 1
ATOM 3005 C CA . TYR A 1 378 ? -1.151 -15.769 30.038 1.00 91.44 378 TYR A CA 1
ATOM 3006 C C . TYR A 1 378 ? -1.740 -17.135 30.383 1.00 91.44 378 TYR A C 1
ATOM 3008 O O . TYR A 1 378 ? -2.842 -17.465 29.939 1.00 91.44 378 TYR A O 1
ATOM 3016 N N . VAL A 1 379 ? -1.005 -17.924 31.163 1.00 90.12 379 VAL A N 1
ATOM 3017 C CA . VAL A 1 379 ? -1.435 -19.234 31.665 1.00 90.12 379 VAL A CA 1
ATOM 3018 C C . VAL A 1 379 ? -0.968 -19.427 33.100 1.00 90.12 379 VAL A C 1
ATOM 3020 O O . VAL A 1 379 ? 0.053 -18.874 33.518 1.00 90.12 379 VAL A O 1
ATOM 3023 N N . ASP A 1 380 ? -1.674 -20.281 33.833 1.00 87.25 380 ASP A N 1
ATOM 3024 C CA . ASP A 1 380 ? -1.143 -20.844 35.067 1.00 87.25 380 ASP A CA 1
ATOM 3025 C C . ASP A 1 380 ? -1.095 -22.368 34.988 1.00 87.25 380 ASP A C 1
ATOM 3027 O O . ASP A 1 380 ? -2.028 -23.014 34.509 1.00 87.25 380 ASP A O 1
ATOM 3031 N N . ASN A 1 381 ? 0.032 -22.920 35.421 1.00 83.12 381 ASN A N 1
ATOM 3032 C CA . ASN A 1 381 ? 0.396 -24.326 35.297 1.00 83.12 381 ASN A CA 1
ATOM 3033 C C . ASN A 1 381 ? 1.044 -24.749 36.631 1.00 83.12 381 ASN A C 1
ATOM 3035 O O . ASN A 1 381 ? 2.276 -24.806 36.708 1.00 83.12 381 ASN A O 1
ATOM 3039 N N . PRO A 1 382 ? 0.252 -24.964 37.699 1.00 78.81 382 PRO A N 1
ATOM 3040 C CA . PRO A 1 382 ? 0.771 -25.448 38.979 1.00 78.81 382 PRO A CA 1
ATOM 3041 C C . PRO A 1 382 ? 1.368 -26.864 38.844 1.00 78.81 382 PRO A C 1
ATOM 3043 O O . PRO A 1 382 ? 1.098 -27.541 37.843 1.00 78.81 382 PRO A O 1
ATOM 3046 N N . PRO A 1 383 ? 2.167 -27.336 39.820 1.00 67.00 383 PRO A N 1
ATOM 3047 C CA . PRO A 1 383 ? 2.561 -28.744 39.913 1.00 67.00 383 PRO A CA 1
ATOM 3048 C C . PRO A 1 383 ? 1.341 -29.678 39.991 1.00 67.00 383 PRO A C 1
ATOM 3050 O O . PRO A 1 383 ? 0.253 -29.250 40.383 1.00 67.00 383 PRO A O 1
ATOM 3053 N N . ASP A 1 384 ? 1.530 -30.951 39.642 1.00 60.28 384 ASP A N 1
ATOM 3054 C CA . ASP A 1 384 ? 0.635 -32.019 40.099 1.00 60.28 384 ASP A CA 1
ATOM 3055 C C . ASP A 1 384 ? 1.194 -32.573 41.417 1.00 60.28 384 ASP A C 1
ATOM 3057 O O . ASP A 1 384 ? 2.365 -32.951 41.495 1.00 60.28 384 ASP A O 1
ATOM 3061 N N . TYR A 1 385 ? 0.371 -32.566 42.466 1.00 55.88 385 TYR A N 1
ATOM 3062 C CA . TYR A 1 385 ? 0.756 -33.012 43.803 1.00 55.88 385 TYR A CA 1
ATOM 3063 C C . TYR A 1 385 ? 0.388 -34.489 43.985 1.00 55.88 385 TYR A C 1
ATOM 3065 O O . TYR A 1 385 ? -0.788 -34.835 44.061 1.00 55.88 385 TYR A O 1
ATOM 3073 N N . TYR A 1 386 ? 1.404 -35.350 44.066 1.00 50.00 386 TYR A N 1
ATOM 3074 C CA . TYR A 1 386 ? 1.277 -36.781 44.359 1.00 50.00 386 TYR A CA 1
ATOM 3075 C C . TYR A 1 386 ? 1.647 -37.059 45.825 1.00 50.00 386 TYR A C 1
ATOM 3077 O O . TYR A 1 386 ? 2.797 -37.389 46.105 1.00 50.00 386 TYR A O 1
ATOM 3085 N N . TYR A 1 387 ? 0.683 -36.931 46.744 1.00 49.22 387 TYR A N 1
ATOM 3086 C CA . TYR A 1 387 ? 0.809 -37.353 48.150 1.00 49.22 387 TYR A CA 1
ATOM 3087 C C . TYR A 1 387 ? -0.492 -37.997 48.670 1.00 49.22 387 TYR A C 1
ATOM 3089 O O . TYR A 1 387 ? -1.486 -38.046 47.946 1.00 49.22 387 TYR A O 1
ATOM 3097 N N . ASP A 1 388 ? -0.409 -38.607 49.856 1.00 46.81 388 ASP A N 1
ATOM 3098 C CA . ASP A 1 388 ? -1.299 -39.674 50.343 1.00 46.81 388 ASP A CA 1
ATOM 3099 C C . ASP A 1 388 ? -2.719 -39.231 50.787 1.00 46.81 388 ASP A C 1
ATOM 3101 O O . ASP A 1 388 ? -3.060 -38.052 50.781 1.00 46.81 388 ASP A O 1
ATOM 3105 N N . ASP A 1 389 ? -3.561 -40.214 51.144 1.00 44.66 389 ASP A N 1
ATOM 3106 C CA . ASP A 1 389 ? -5.012 -40.103 51.395 1.00 44.66 389 ASP A CA 1
ATOM 3107 C C . ASP A 1 389 ? -5.433 -39.150 52.553 1.00 44.66 389 ASP A C 1
ATOM 3109 O O . ASP A 1 389 ? -5.827 -39.610 53.627 1.00 44.66 389 ASP A O 1
ATOM 3113 N N . ASP A 1 390 ? -5.456 -37.832 52.313 1.00 53.38 390 ASP A N 1
ATOM 3114 C CA . ASP A 1 390 ? -6.135 -36.829 53.159 1.00 53.38 390 ASP A CA 1
ATOM 3115 C C . ASP A 1 390 ? -7.180 -35.992 52.369 1.00 53.38 390 ASP A C 1
ATOM 3117 O O . ASP A 1 390 ? -6.992 -35.596 51.215 1.00 53.38 390 ASP A O 1
ATOM 3121 N N . ASP A 1 391 ? -8.335 -35.724 52.994 1.00 55.34 391 ASP A N 1
ATOM 3122 C CA . ASP A 1 391 ? -9.578 -35.285 52.315 1.00 55.34 391 ASP A CA 1
ATOM 3123 C C . ASP A 1 391 ? -9.581 -33.816 51.814 1.00 55.34 391 ASP A C 1
ATOM 3125 O O . ASP A 1 391 ? -10.444 -33.418 51.019 1.00 55.34 391 ASP A O 1
ATOM 3129 N N . ASP A 1 392 ? -8.647 -32.977 52.279 1.00 52.72 392 ASP A N 1
ATOM 3130 C CA . ASP A 1 392 ? -8.517 -31.575 51.842 1.00 52.72 392 ASP A CA 1
ATOM 3131 C C . ASP A 1 392 ? -7.589 -31.416 50.622 1.00 52.72 392 ASP A C 1
ATOM 3133 O O . ASP A 1 392 ? -7.943 -30.689 49.688 1.00 52.72 392 ASP A O 1
ATOM 3137 N N . ASP A 1 393 ? -6.484 -32.165 50.546 1.00 51.47 393 ASP A N 1
ATOM 3138 C CA . ASP A 1 393 ? -5.526 -32.116 49.424 1.00 51.47 393 ASP A CA 1
ATOM 3139 C C . ASP A 1 393 ? -6.181 -32.534 48.094 1.00 51.47 393 ASP A C 1
ATOM 3141 O O . ASP A 1 393 ? -5.903 -31.982 47.023 1.00 51.47 393 ASP A O 1
ATOM 3145 N N . ASN A 1 394 ? -7.174 -33.424 48.171 1.00 55.34 394 ASN A N 1
ATOM 3146 C CA . ASN A 1 394 ? -8.018 -33.840 47.051 1.00 55.34 394 ASN A CA 1
ATOM 3147 C C . ASN A 1 394 ? -8.770 -32.652 46.394 1.00 55.34 394 ASN A C 1
ATOM 3149 O O . ASN A 1 394 ? -9.079 -32.684 45.197 1.00 55.34 394 ASN A O 1
ATOM 3153 N N . LYS A 1 395 ? -9.023 -31.552 47.124 1.00 59.78 395 LYS A N 1
ATOM 3154 C CA . LYS A 1 395 ? -9.589 -30.309 46.559 1.00 59.78 395 LYS A CA 1
ATOM 3155 C C . LYS A 1 395 ? -8.538 -29.512 45.794 1.00 59.78 395 LYS A C 1
ATOM 3157 O O . LYS A 1 395 ? -8.839 -29.027 44.701 1.00 59.78 395 LYS A O 1
ATOM 3162 N N . GLU A 1 396 ? -7.329 -29.384 46.335 1.00 59.38 396 GLU A N 1
ATOM 3163 C CA . GLU A 1 396 ? -6.250 -28.601 45.726 1.00 59.38 396 GLU A CA 1
ATOM 3164 C C . GLU A 1 396 ? -5.724 -29.279 44.451 1.00 59.38 396 GLU A C 1
ATOM 3166 O O . GLU A 1 396 ? -5.658 -28.632 43.403 1.00 59.38 396 GLU A O 1
ATOM 3171 N N . ALA A 1 397 ? -5.539 -30.604 44.458 1.00 61.69 397 ALA A N 1
ATOM 3172 C CA . ALA A 1 397 ? -5.261 -31.389 43.251 1.00 61.69 397 ALA A CA 1
ATOM 3173 C C . ALA A 1 397 ? -6.349 -31.202 42.168 1.00 61.69 397 ALA A C 1
ATOM 3175 O O . ALA A 1 397 ? -6.053 -30.963 40.993 1.00 61.69 397 ALA A O 1
ATOM 3176 N N . ASN A 1 398 ? -7.632 -31.205 42.556 1.00 68.50 398 ASN A N 1
ATOM 3177 C CA . ASN A 1 398 ? -8.745 -30.920 41.642 1.00 68.50 398 ASN A CA 1
ATOM 3178 C C . ASN A 1 398 ? -8.722 -29.487 41.072 1.00 68.50 398 ASN A C 1
ATOM 3180 O O . ASN A 1 398 ? -9.175 -29.271 39.943 1.00 68.50 398 ASN A O 1
ATOM 3184 N N . ILE A 1 399 ? -8.229 -28.500 41.826 1.00 73.56 399 ILE A N 1
ATOM 3185 C CA . ILE A 1 399 ? -8.076 -27.107 41.375 1.00 73.56 399 ILE A CA 1
ATOM 3186 C C . ILE A 1 399 ? -6.882 -26.979 40.420 1.00 73.56 399 ILE A C 1
ATOM 3188 O O . ILE A 1 399 ? -7.029 -26.360 39.359 1.00 73.56 399 ILE A O 1
ATOM 3192 N N . SER A 1 400 ? -5.746 -27.608 40.735 1.00 75.00 400 SER A N 1
ATOM 3193 C CA . SER A 1 400 ? -4.569 -27.676 39.863 1.00 75.00 400 SER A CA 1
ATOM 3194 C C . SER A 1 400 ? -4.903 -28.325 38.524 1.00 75.00 400 SER A C 1
ATOM 3196 O O . SER A 1 400 ? -4.665 -27.718 37.478 1.00 75.00 400 SER A O 1
ATOM 3198 N N . LYS A 1 401 ? -5.578 -29.481 38.533 1.00 79.06 401 LYS A N 1
ATOM 3199 C CA . LYS A 1 401 ? -6.009 -30.182 37.317 1.00 79.06 401 LYS A CA 1
ATOM 3200 C C . LYS A 1 401 ? -6.941 -29.341 36.440 1.00 79.06 401 LYS A C 1
ATOM 3202 O O . LYS A 1 401 ? -6.652 -29.141 35.262 1.00 79.06 401 LYS A O 1
ATOM 3207 N N . LYS A 1 402 ? -7.999 -28.748 37.010 1.00 80.62 402 LYS A N 1
ATOM 3208 C CA . LYS A 1 402 ? -8.914 -27.841 36.278 1.00 80.62 402 LYS A CA 1
ATOM 3209 C C . LYS A 1 402 ? -8.205 -26.590 35.744 1.00 80.62 402 LYS A C 1
ATOM 3211 O O . LYS A 1 402 ? -8.631 -26.007 34.746 1.00 80.62 402 LYS A O 1
ATOM 3216 N N . THR A 1 403 ? -7.122 -26.166 36.394 1.00 83.44 403 THR A N 1
ATOM 3217 C CA . THR A 1 403 ? -6.296 -25.035 35.956 1.00 83.44 403 THR A CA 1
ATOM 3218 C C . THR A 1 403 ? -5.379 -25.438 34.795 1.00 83.44 403 THR A C 1
ATOM 3220 O O . THR A 1 403 ? -5.424 -24.771 33.760 1.00 83.44 403 THR A O 1
ATOM 3223 N N . ARG A 1 404 ? -4.678 -26.582 34.888 1.00 87.00 404 ARG A N 1
ATOM 3224 C CA . ARG A 1 404 ? -3.920 -27.214 33.786 1.00 87.00 404 ARG A CA 1
ATOM 3225 C C . ARG A 1 404 ? -4.809 -27.438 32.549 1.00 87.00 404 ARG A C 1
ATOM 3227 O O . ARG A 1 404 ? -4.451 -27.015 31.451 1.00 87.00 404 ARG A O 1
ATOM 3234 N N . GLU A 1 405 ? -6.009 -28.000 32.720 1.00 85.06 405 GLU A N 1
ATOM 3235 C CA . GLU A 1 405 ? -7.008 -28.198 31.652 1.00 85.06 405 GLU A CA 1
ATOM 3236 C C . GLU A 1 405 ? -7.444 -26.877 30.990 1.00 85.06 405 GLU A C 1
ATOM 3238 O O . GLU A 1 405 ? -7.572 -26.796 29.764 1.00 85.06 405 GLU A O 1
ATOM 3243 N N . ARG A 1 406 ? -7.646 -25.807 31.774 1.00 84.88 406 ARG A N 1
ATOM 3244 C CA . ARG A 1 406 ? -8.047 -24.504 31.221 1.00 84.88 406 ARG A CA 1
ATOM 3245 C C . ARG A 1 406 ? -6.905 -23.804 30.487 1.00 84.88 406 ARG A C 1
ATOM 3247 O O . ARG A 1 406 ? -7.155 -23.207 29.439 1.00 84.88 406 ARG A O 1
ATOM 3254 N N . SER A 1 407 ? -5.677 -23.911 30.989 1.00 89.75 407 SER A N 1
ATOM 3255 C CA . SER A 1 407 ? -4.469 -23.431 30.309 1.00 89.75 407 SER A CA 1
ATOM 3256 C C . SER A 1 407 ? -4.237 -24.185 28.995 1.00 89.75 407 SER A C 1
ATOM 3258 O O . SER A 1 407 ? -4.043 -23.543 27.963 1.00 89.75 407 SER A O 1
ATOM 3260 N N . ARG A 1 408 ? -4.388 -25.520 28.983 1.00 90.81 408 ARG A N 1
ATOM 3261 C CA . ARG A 1 408 ? -4.388 -26.353 27.764 1.00 90.81 408 ARG A CA 1
ATOM 3262 C C . ARG A 1 408 ? -5.378 -25.836 26.720 1.00 90.81 408 ARG A C 1
ATOM 3264 O O . ARG A 1 408 ? -4.985 -25.619 25.578 1.00 90.81 408 ARG A O 1
ATOM 3271 N N . PHE A 1 409 ? -6.634 -25.595 27.103 1.00 87.88 409 PHE A N 1
ATOM 3272 C CA . PHE A 1 409 ? -7.654 -25.082 26.182 1.00 87.88 409 PHE A CA 1
ATOM 3273 C C . PHE A 1 409 ? -7.261 -23.723 25.575 1.00 87.88 409 PHE A C 1
ATOM 3275 O O . PHE A 1 409 ? -7.301 -23.560 24.359 1.00 87.88 409 PHE A O 1
ATOM 3282 N N . ILE A 1 410 ? -6.816 -22.764 26.399 1.00 87.50 410 ILE A N 1
ATOM 3283 C CA . ILE A 1 410 ? -6.386 -21.432 25.932 1.00 87.50 410 ILE A CA 1
ATOM 3284 C C . ILE A 1 410 ? -5.218 -21.539 24.942 1.00 87.50 410 ILE A C 1
ATOM 3286 O O . ILE A 1 410 ? -5.238 -20.893 23.892 1.00 87.50 410 ILE A O 1
ATOM 3290 N N . LEU A 1 411 ? -4.218 -22.367 25.257 1.00 91.12 411 LEU A N 1
ATOM 3291 C CA . LEU A 1 411 ? -3.047 -22.579 24.409 1.00 91.12 411 LEU A CA 1
ATOM 3292 C C . LEU A 1 411 ? -3.427 -23.208 23.067 1.00 91.12 411 LEU A C 1
ATOM 3294 O O . LEU A 1 411 ? -2.989 -22.715 22.031 1.00 91.12 411 LEU A O 1
ATOM 3298 N N . LEU A 1 412 ? -4.243 -24.265 23.068 1.00 90.00 412 LEU A N 1
ATOM 3299 C CA . LEU A 1 412 ? -4.609 -24.987 21.848 1.00 90.00 412 LEU A CA 1
ATOM 3300 C C . LEU A 1 412 ? -5.547 -24.167 20.950 1.00 90.00 412 LEU A C 1
ATOM 3302 O O . LEU A 1 412 ? -5.280 -24.070 19.755 1.00 90.00 412 LEU A O 1
ATOM 3306 N N . SER A 1 413 ? -6.548 -23.471 21.504 1.00 86.81 413 SER A N 1
ATOM 3307 C CA . SER A 1 413 ? -7.395 -22.548 20.727 1.00 86.81 413 SER A CA 1
ATOM 3308 C C . SER A 1 413 ? -6.620 -21.354 20.153 1.00 86.81 413 SER A C 1
ATOM 3310 O O . SER A 1 413 ? -6.951 -20.868 19.071 1.00 86.81 413 SER A O 1
ATOM 3312 N N . TYR A 1 414 ? -5.577 -20.870 20.841 1.00 90.12 414 TYR A N 1
ATOM 3313 C CA . TYR A 1 414 ? -4.660 -19.885 20.260 1.00 90.12 414 TYR A CA 1
ATOM 3314 C C . TYR A 1 414 ? -3.847 -20.518 19.125 1.00 90.12 414 TYR A C 1
ATOM 3316 O O . TYR A 1 414 ? -3.884 -20.014 18.005 1.00 90.12 414 TYR A O 1
ATOM 3324 N N . LEU A 1 415 ? -3.156 -21.633 19.399 1.00 88.44 415 LEU A N 1
ATOM 3325 C CA . LEU A 1 415 ? -2.282 -22.340 18.458 1.00 88.44 415 LEU A CA 1
ATOM 3326 C C . LEU A 1 415 ? -2.995 -22.737 17.167 1.00 88.44 415 LEU A C 1
ATOM 3328 O O . LEU A 1 415 ? -2.393 -22.624 16.107 1.00 88.44 415 LEU A O 1
ATOM 3332 N N . GLU A 1 416 ? -4.260 -23.138 17.238 1.00 83.62 416 GLU A N 1
ATOM 3333 C CA . GLU A 1 416 ? -5.095 -23.456 16.083 1.00 83.62 416 GLU A CA 1
ATOM 3334 C C . GLU A 1 416 ? -5.203 -22.262 15.118 1.00 83.62 416 GLU A C 1
ATOM 3336 O O . GLU A 1 416 ? -4.668 -22.320 14.007 1.00 83.62 416 GLU A O 1
ATOM 3341 N N . LYS A 1 417 ? -5.777 -21.139 15.579 1.00 82.69 417 LYS A N 1
ATOM 3342 C CA . LYS A 1 417 ? -5.881 -19.879 14.816 1.00 82.69 417 LYS A CA 1
ATOM 3343 C C . LYS A 1 417 ? -4.524 -19.407 14.281 1.00 82.69 417 LYS A C 1
ATOM 3345 O O . LYS A 1 417 ? -4.417 -18.827 13.207 1.00 82.69 417 LYS A O 1
ATOM 3350 N N . VAL A 1 418 ? -3.477 -19.624 15.066 1.00 82.25 418 VAL A N 1
ATOM 3351 C CA . VAL A 1 418 ? -2.130 -19.082 14.862 1.00 82.25 418 VAL A CA 1
ATOM 3352 C C . VAL A 1 418 ? -1.289 -19.950 13.922 1.00 82.25 418 VAL A C 1
ATOM 3354 O O . VAL A 1 418 ? -0.396 -19.429 13.253 1.00 82.25 418 VAL A O 1
ATOM 3357 N N . CYS A 1 419 ? -1.577 -21.247 13.817 1.00 74.88 419 CYS A N 1
ATOM 3358 C CA . CYS A 1 419 ? -0.877 -22.180 12.934 1.00 74.88 419 CYS A CA 1
ATOM 3359 C C . CYS A 1 419 ? -1.570 -22.383 11.578 1.00 74.88 419 CYS A C 1
ATOM 3361 O O . CYS A 1 419 ? -0.969 -23.016 10.708 1.00 74.88 419 CYS A O 1
ATOM 3363 N N . GLN A 1 420 ? -2.801 -21.898 11.378 1.00 64.50 420 GLN A N 1
ATOM 3364 C CA . GLN A 1 420 ? -3.589 -22.155 10.162 1.00 64.50 420 GLN A CA 1
ATOM 3365 C C . GLN A 1 420 ? -2.942 -21.603 8.873 1.00 64.50 420 GLN A C 1
ATOM 3367 O O . GLN A 1 420 ? -2.922 -22.318 7.874 1.00 64.50 420 GLN A O 1
ATOM 3372 N N . GLU A 1 421 ? -2.325 -20.415 8.905 1.00 54.38 421 GLU A N 1
ATOM 3373 C CA . GLU A 1 421 ? -1.922 -19.677 7.685 1.00 54.38 421 GLU A CA 1
ATOM 3374 C C . GLU A 1 421 ? -0.399 -19.552 7.444 1.00 54.38 421 GLU A C 1
ATOM 3376 O O . GLU A 1 421 ? 0.022 -19.007 6.426 1.00 54.38 421 GLU A O 1
ATOM 3381 N N . GLN A 1 422 ? 0.459 -20.041 8.349 1.00 57.06 422 GLN A N 1
ATOM 3382 C CA . GLN A 1 422 ? 1.912 -19.818 8.258 1.00 57.06 422 GLN A CA 1
ATOM 3383 C C . GLN A 1 422 ? 2.704 -20.924 7.533 1.00 57.06 422 GLN A C 1
ATOM 3385 O O . GLN A 1 422 ? 2.530 -22.122 7.786 1.00 57.06 422 GLN A O 1
ATOM 3390 N N . GLN A 1 423 ? 3.672 -20.482 6.717 1.00 62.84 423 GLN A N 1
ATOM 3391 C CA . GLN A 1 423 ? 4.858 -21.265 6.337 1.00 62.84 423 GLN A CA 1
ATOM 3392 C C . GLN A 1 423 ? 5.676 -21.640 7.589 1.00 62.84 423 GLN A C 1
ATOM 3394 O O . GLN A 1 423 ? 5.499 -21.052 8.651 1.00 62.84 423 GLN A O 1
ATOM 3399 N N . ALA A 1 424 ? 6.557 -22.635 7.494 1.00 67.50 424 ALA A N 1
ATOM 3400 C CA . ALA A 1 424 ? 7.353 -23.091 8.633 1.00 67.50 424 ALA A CA 1
ATOM 3401 C C . ALA A 1 424 ? 8.782 -22.521 8.603 1.00 67.50 424 ALA A C 1
ATOM 3403 O O . ALA A 1 424 ? 9.427 -22.506 7.554 1.00 67.50 424 ALA A O 1
ATOM 3404 N N . LEU A 1 425 ? 9.306 -22.115 9.761 1.00 69.12 425 LEU A N 1
ATOM 3405 C CA . LEU A 1 425 ? 10.691 -21.687 9.949 1.00 69.12 425 LEU A CA 1
ATOM 3406 C C . LEU A 1 425 ? 11.639 -22.884 9.773 1.00 69.12 425 LEU A C 1
ATOM 3408 O O . LEU A 1 425 ? 11.731 -23.740 10.654 1.00 69.12 425 LEU A O 1
ATOM 3412 N N . GLN A 1 426 ? 12.334 -22.950 8.635 1.00 63.00 426 GLN A N 1
ATOM 3413 C CA . GLN A 1 426 ? 13.268 -24.044 8.324 1.00 63.00 426 GLN A CA 1
ATOM 3414 C C . GLN A 1 426 ? 14.714 -23.767 8.769 1.00 63.00 426 GLN A C 1
ATOM 3416 O O . GLN A 1 426 ? 15.414 -24.707 9.128 1.00 63.00 426 GLN A O 1
ATOM 3421 N N . HIS A 1 427 ? 15.156 -22.501 8.786 1.00 61.56 427 HIS A N 1
ATOM 3422 C CA . HIS A 1 427 ? 16.523 -22.086 9.153 1.00 61.56 427 HIS A CA 1
ATOM 3423 C C . HIS A 1 427 ? 16.501 -20.796 9.985 1.00 61.56 427 HIS A C 1
ATOM 3425 O O . HIS A 1 427 ? 15.615 -19.968 9.789 1.00 61.56 427 HIS A O 1
ATOM 3431 N N . ILE A 1 428 ? 17.508 -20.579 10.842 1.00 57.06 428 ILE A N 1
ATOM 3432 C CA . ILE A 1 428 ? 17.817 -19.251 11.408 1.00 57.06 428 ILE A CA 1
ATOM 3433 C C . ILE A 1 428 ? 19.186 -18.805 10.888 1.00 57.06 428 ILE A C 1
ATOM 3435 O O . ILE A 1 428 ? 20.181 -19.506 11.083 1.00 57.06 428 ILE A O 1
ATOM 3439 N N . ASN A 1 429 ? 19.240 -17.628 10.265 1.00 47.81 429 ASN A N 1
ATOM 3440 C CA . ASN A 1 429 ? 20.482 -16.996 9.825 1.00 47.81 429 ASN A CA 1
ATOM 3441 C C . ASN A 1 429 ? 21.155 -16.311 11.027 1.00 47.81 429 ASN A C 1
ATOM 3443 O O . ASN A 1 429 ? 20.634 -15.320 11.531 1.00 47.81 429 ASN A O 1
ATOM 3447 N N . ILE A 1 430 ? 22.288 -16.839 11.504 1.00 43.91 430 ILE A N 1
ATOM 3448 C CA . ILE A 1 430 ? 23.013 -16.287 12.666 1.00 43.91 430 ILE A CA 1
ATOM 3449 C C . ILE A 1 430 ? 24.522 -16.299 12.399 1.00 43.91 430 ILE A C 1
ATOM 3451 O O . ILE A 1 430 ? 25.280 -16.972 13.096 1.00 43.91 430 ILE A O 1
ATOM 3455 N N . ASP A 1 431 ? 24.921 -15.553 11.367 1.00 36.19 431 ASP A N 1
ATOM 3456 C CA . ASP A 1 431 ? 26.312 -15.324 10.970 1.00 36.19 431 ASP A CA 1
ATOM 3457 C C . ASP A 1 431 ? 26.624 -13.813 11.023 1.00 36.19 431 ASP A C 1
ATOM 3459 O O . ASP A 1 431 ? 26.569 -13.097 10.023 1.00 36.19 431 ASP A O 1
ATOM 3463 N N . LYS A 1 432 ? 26.945 -13.314 12.224 1.00 33.88 432 LYS A N 1
ATOM 3464 C CA . LYS A 1 432 ? 27.737 -12.087 12.425 1.00 33.88 432 LYS A CA 1
ATOM 3465 C C . LYS A 1 432 ? 29.082 -12.550 13.000 1.00 33.88 432 LYS A C 1
ATOM 3467 O O . LYS A 1 432 ? 29.097 -13.196 14.045 1.00 33.88 432 LYS A O 1
ATOM 3472 N N . GLU A 1 433 ? 30.191 -12.284 12.309 1.00 30.03 433 GLU A N 1
ATOM 3473 C CA . GLU A 1 433 ? 31.518 -12.783 12.705 1.00 30.03 433 GLU A CA 1
ATOM 3474 C C . GLU A 1 433 ? 31.927 -12.271 14.097 1.00 30.03 433 GLU A C 1
ATOM 3476 O O . GLU A 1 433 ? 31.861 -11.073 14.376 1.00 30.03 433 GLU A O 1
ATOM 3481 N N . THR A 1 434 ? 32.382 -13.168 14.976 1.00 23.72 434 THR A N 1
ATOM 3482 C CA . THR A 1 434 ? 32.868 -12.810 16.317 1.00 23.72 434 THR A CA 1
ATOM 3483 C C . THR A 1 434 ? 34.239 -12.127 16.245 1.00 23.72 434 THR A C 1
ATOM 3485 O O . THR A 1 434 ? 35.194 -12.766 15.790 1.00 23.72 434 THR A O 1
ATOM 3488 N N . PRO A 1 435 ? 34.410 -10.892 16.757 1.00 26.58 435 PRO A N 1
ATOM 3489 C CA . PRO A 1 435 ? 35.730 -10.283 16.890 1.00 26.58 435 PRO A CA 1
ATOM 3490 C C . PRO A 1 435 ? 36.610 -11.080 17.865 1.00 26.58 435 PRO A C 1
ATOM 3492 O O . PRO A 1 435 ? 36.186 -11.413 18.972 1.00 26.58 435 PRO A O 1
ATOM 3495 N N . SER A 1 436 ? 37.851 -11.374 17.473 1.00 25.34 436 SER A N 1
ATOM 3496 C CA . SER A 1 436 ? 38.812 -12.101 18.312 1.00 25.34 436 SER A CA 1
ATOM 3497 C C . SER A 1 436 ? 39.176 -11.316 19.579 1.00 25.34 436 SER A C 1
ATOM 3499 O O . SER A 1 436 ? 39.478 -10.125 19.507 1.00 25.34 436 SER A O 1
ATOM 3501 N N . ALA A 1 437 ? 39.187 -11.983 20.734 1.00 25.25 437 ALA A N 1
ATOM 3502 C CA . ALA A 1 437 ? 39.277 -11.327 22.038 1.00 25.25 437 ALA A CA 1
ATOM 3503 C C . ALA A 1 437 ? 40.666 -10.752 22.390 1.00 25.25 437 ALA A C 1
ATOM 3505 O O . ALA A 1 437 ? 41.679 -11.445 22.305 1.00 25.25 437 ALA A O 1
ATOM 3506 N N . SER A 1 438 ? 40.685 -9.531 22.942 1.00 24.02 438 SER A N 1
ATOM 3507 C CA . SER A 1 438 ? 41.827 -8.975 23.688 1.00 24.02 438 SER A CA 1
ATOM 3508 C C . SER A 1 438 ? 41.378 -8.083 24.863 1.00 24.02 438 SER A C 1
ATOM 3510 O O . SER A 1 438 ? 41.263 -6.870 24.737 1.00 24.02 438 SER A O 1
ATOM 3512 N N . THR A 1 439 ? 41.112 -8.726 26.004 1.00 22.83 439 THR A N 1
ATOM 3513 C CA . THR A 1 439 ? 41.169 -8.225 27.402 1.00 22.83 439 THR A CA 1
ATOM 3514 C C . THR A 1 439 ? 40.830 -6.759 27.770 1.00 22.83 439 THR A C 1
ATOM 3516 O O . THR A 1 439 ? 41.578 -5.839 27.460 1.00 22.83 439 THR A O 1
ATOM 3519 N N . ASN A 1 440 ? 39.895 -6.655 28.732 1.00 22.73 440 ASN A N 1
ATOM 3520 C CA . ASN A 1 440 ? 39.769 -5.669 29.833 1.00 22.73 440 ASN A CA 1
ATOM 3521 C C . ASN A 1 440 ? 38.901 -4.388 29.695 1.00 22.73 440 ASN A C 1
ATOM 3523 O O . ASN A 1 440 ? 39.400 -3.311 29.401 1.00 22.73 440 ASN A O 1
ATOM 3527 N N . LYS A 1 441 ? 37.673 -4.536 30.233 1.00 23.84 441 LYS A N 1
ATOM 3528 C CA . LYS A 1 441 ? 36.991 -3.681 31.241 1.00 23.84 441 LYS A CA 1
ATOM 3529 C C . LYS A 1 441 ? 36.411 -2.310 30.841 1.00 23.84 441 LYS A C 1
ATOM 3531 O O . LYS A 1 441 ? 37.149 -1.356 30.662 1.00 23.84 441 LYS A O 1
ATOM 3536 N N . ASP A 1 442 ? 35.074 -2.253 30.944 1.00 24.67 442 ASP A N 1
ATOM 3537 C CA . ASP A 1 442 ? 34.192 -1.156 31.399 1.00 24.67 442 ASP A CA 1
ATOM 3538 C C . ASP A 1 442 ? 34.372 0.272 30.815 1.00 24.67 442 ASP A C 1
ATOM 3540 O O . ASP A 1 442 ? 35.440 0.860 30.882 1.00 24.67 442 ASP A O 1
ATOM 3544 N N . LYS A 1 443 ? 33.318 0.969 30.352 1.00 25.97 443 LYS A N 1
ATOM 3545 C CA . LYS A 1 443 ? 31.869 0.787 30.606 1.00 25.97 443 LYS A CA 1
ATOM 3546 C C . LYS A 1 443 ? 30.990 1.496 29.546 1.00 25.97 443 LYS A C 1
ATOM 3548 O O . LYS A 1 443 ? 31.496 2.183 28.666 1.00 25.97 443 LYS A O 1
ATOM 3553 N N . THR A 1 444 ? 29.667 1.388 29.734 1.00 21.45 444 THR A N 1
ATOM 3554 C CA . THR A 1 444 ? 28.550 2.132 29.088 1.00 21.45 444 THR A CA 1
ATOM 3555 C C . THR A 1 444 ? 28.149 1.820 27.627 1.00 21.45 444 THR A C 1
ATOM 3557 O O . THR A 1 444 ? 28.967 1.669 26.729 1.00 21.45 444 THR A O 1
ATOM 3560 N N . ARG A 1 445 ? 26.818 1.723 27.443 1.00 22.52 445 ARG A N 1
ATOM 3561 C CA . ARG A 1 445 ? 26.006 1.614 26.202 1.00 22.52 445 ARG A CA 1
ATOM 3562 C C . ARG A 1 445 ? 25.776 3.022 25.575 1.00 22.52 445 ARG A C 1
ATOM 3564 O O . ARG A 1 445 ? 26.132 3.983 26.256 1.00 22.52 445 ARG A O 1
ATOM 3571 N N . PRO A 1 446 ? 25.129 3.199 24.389 1.00 25.41 446 PRO A N 1
ATOM 3572 C CA . PRO A 1 446 ? 24.412 2.224 23.544 1.00 25.41 446 PRO A CA 1
ATOM 3573 C C . PRO A 1 446 ? 24.824 2.197 22.048 1.00 25.41 446 PRO A C 1
ATOM 3575 O O . PRO A 1 446 ? 25.664 2.965 21.590 1.00 25.41 446 PRO A O 1
ATOM 3578 N N . VAL A 1 447 ? 24.176 1.319 21.270 1.00 22.19 447 VAL A N 1
ATOM 3579 C CA . VAL A 1 447 ? 24.268 1.226 19.798 1.00 22.19 447 VAL A CA 1
ATOM 3580 C C . VAL A 1 447 ? 22.903 1.546 19.176 1.00 22.19 447 VAL A C 1
ATOM 3582 O O . VAL A 1 447 ? 21.875 1.131 19.707 1.00 22.19 447 VAL A O 1
ATOM 3585 N N . LYS A 1 448 ? 22.881 2.267 18.044 1.00 21.98 448 LYS A N 1
ATOM 3586 C CA . LYS A 1 448 ? 21.662 2.488 17.243 1.00 21.98 448 LYS A CA 1
ATOM 3587 C C . LYS A 1 448 ? 21.419 1.304 16.299 1.00 21.98 448 LYS A C 1
ATOM 3589 O O . LYS A 1 448 ? 22.289 0.970 15.499 1.00 21.98 448 LYS A O 1
ATOM 3594 N N . VAL A 1 449 ? 20.224 0.721 16.381 1.00 25.58 449 VAL A N 1
ATOM 3595 C CA . VAL A 1 449 ? 19.700 -0.288 15.441 1.00 25.58 449 VAL A CA 1
ATOM 3596 C C . VAL A 1 449 ? 19.338 0.380 14.105 1.00 25.58 449 VAL A C 1
ATOM 3598 O O . VAL A 1 449 ? 19.030 1.575 14.070 1.00 25.58 449 VAL A O 1
ATOM 3601 N N . LYS A 1 450 ? 19.369 -0.386 13.009 1.00 24.81 450 LYS A N 1
ATOM 3602 C CA . LYS A 1 450 ? 18.773 -0.009 11.720 1.00 24.81 450 LYS A CA 1
ATOM 3603 C C . LYS A 1 450 ? 17.513 -0.827 11.446 1.00 24.81 450 LYS A C 1
ATOM 3605 O O . LYS A 1 450 ? 17.533 -2.045 11.562 1.00 24.81 450 LYS A O 1
ATOM 3610 N N . GLU A 1 451 ? 16.488 -0.149 10.956 1.00 24.64 451 GLU A N 1
ATOM 3611 C CA . GLU A 1 451 ? 15.409 -0.734 10.154 1.00 24.64 451 GLU A CA 1
ATOM 3612 C C . GLU A 1 451 ? 15.902 -0.866 8.672 1.00 24.64 451 GLU A C 1
ATOM 3614 O O . GLU A 1 451 ? 16.997 -0.401 8.349 1.00 24.64 451 GLU A O 1
ATOM 3619 N N . GLU A 1 452 ? 15.238 -1.500 7.696 1.00 29.75 452 GLU A N 1
ATOM 3620 C CA . GLU A 1 452 ? 13.811 -1.438 7.350 1.00 29.75 452 GLU A CA 1
ATOM 3621 C C . GLU A 1 452 ? 13.304 -2.617 6.487 1.00 29.75 452 GLU A C 1
ATOM 3623 O O . GLU A 1 452 ? 13.993 -3.086 5.586 1.00 29.75 452 GLU A O 1
ATOM 3628 N N . ASN A 1 453 ? 12.023 -2.936 6.714 1.00 25.44 453 ASN A N 1
ATOM 3629 C CA . ASN A 1 453 ? 10.942 -3.226 5.754 1.00 25.44 453 ASN A CA 1
ATOM 3630 C C . ASN A 1 453 ? 11.087 -4.322 4.676 1.00 25.44 453 ASN A C 1
ATOM 3632 O O . ASN A 1 453 ? 11.754 -4.157 3.657 1.00 25.44 453 ASN A O 1
ATOM 3636 N N . GLU A 1 454 ? 10.184 -5.301 4.771 1.00 23.80 454 GLU A N 1
ATOM 3637 C CA . GLU A 1 454 ? 9.510 -5.905 3.612 1.00 23.80 454 GLU A CA 1
ATOM 3638 C C . GLU A 1 454 ? 8.115 -5.265 3.437 1.00 23.80 454 GLU A C 1
ATOM 3640 O O . GLU A 1 454 ? 7.497 -4.827 4.410 1.00 23.80 454 GLU A O 1
ATOM 3645 N N . ARG A 1 455 ? 7.580 -5.233 2.208 1.00 24.48 455 ARG A N 1
ATOM 3646 C CA . ARG A 1 455 ? 6.161 -4.934 1.931 1.00 24.48 455 ARG A CA 1
ATOM 3647 C C . ARG A 1 455 ? 5.508 -6.174 1.326 1.00 24.48 455 ARG A C 1
ATOM 3649 O O . ARG A 1 455 ? 5.974 -6.641 0.294 1.00 24.48 455 ARG A O 1
ATOM 3656 N N . ASN A 1 456 ? 4.390 -6.617 1.899 1.00 25.42 456 ASN A N 1
ATOM 3657 C CA . ASN A 1 456 ? 3.451 -7.518 1.229 1.00 25.42 456 ASN A CA 1
ATOM 3658 C C . ASN A 1 456 ? 2.218 -6.751 0.725 1.00 25.42 456 ASN A C 1
ATOM 3660 O O . ASN A 1 456 ? 1.811 -5.722 1.284 1.00 25.42 456 ASN A O 1
ATOM 3664 N N . GLU A 1 457 ? 1.610 -7.307 -0.317 1.00 23.50 457 GLU A N 1
ATOM 3665 C CA . GLU A 1 457 ? 0.247 -7.018 -0.755 1.00 23.50 457 GLU A CA 1
ATOM 3666 C C . GLU A 1 457 ? -0.637 -8.241 -0.489 1.00 23.50 457 GLU A C 1
ATOM 3668 O O . GLU A 1 457 ? -0.161 -9.375 -0.464 1.00 23.50 457 GLU A O 1
ATOM 3673 N N . PHE A 1 458 ? -1.927 -7.993 -0.291 1.00 23.12 458 PHE A N 1
ATOM 3674 C CA . PHE A 1 458 ? -2.980 -9.002 -0.254 1.00 23.12 458 PHE A CA 1
ATOM 3675 C C . PHE A 1 458 ? -4.035 -8.581 -1.276 1.00 23.12 458 PHE A C 1
ATOM 3677 O O . PHE A 1 458 ? -4.352 -7.396 -1.375 1.00 23.12 458 PHE A O 1
ATOM 3684 N N . VAL A 1 459 ? -4.582 -9.543 -2.017 1.00 24.52 459 VAL A N 1
ATOM 3685 C CA . VAL A 1 459 ? -5.707 -9.328 -2.939 1.00 24.52 459 VAL A CA 1
ATOM 3686 C C . VAL A 1 459 ? -6.973 -9.894 -2.299 1.00 24.52 459 VAL A C 1
ATOM 3688 O O . VAL A 1 459 ? -6.934 -10.946 -1.664 1.00 24.52 459 VAL A O 1
ATOM 3691 N N . VAL A 1 460 ? -8.089 -9.182 -2.453 1.00 25.47 460 VAL A N 1
ATOM 3692 C CA . VAL A 1 460 ? -9.406 -9.567 -1.926 1.00 25.47 460 VAL A CA 1
ATOM 3693 C C . VAL A 1 460 ? -10.154 -10.430 -2.949 1.00 25.47 460 VAL A C 1
ATOM 3695 O O . VAL A 1 460 ? -10.117 -10.151 -4.146 1.00 25.47 460 VAL A O 1
ATOM 3698 N N . GLU A 1 461 ? -10.859 -11.467 -2.486 1.00 23.02 461 GLU A N 1
ATOM 3699 C CA . GLU A 1 461 ? -11.792 -12.230 -3.325 1.00 23.02 461 GLU A CA 1
ATOM 3700 C C . GLU A 1 461 ? -13.087 -11.443 -3.595 1.00 23.02 461 GLU A C 1
ATOM 3702 O O . GLU A 1 461 ? -13.811 -11.119 -2.654 1.00 23.02 461 GLU A O 1
ATOM 3707 N N . GLU A 1 462 ? -13.482 -11.293 -4.862 1.00 23.89 462 GLU A N 1
ATOM 3708 C CA . GLU A 1 462 ? -14.891 -11.080 -5.224 1.00 23.89 462 GLU A CA 1
ATOM 3709 C C . GLU A 1 462 ? -15.491 -12.338 -5.864 1.00 23.89 462 GLU A C 1
ATOM 3711 O O . GLU A 1 462 ? -14.902 -12.977 -6.738 1.00 23.89 462 GLU A O 1
ATOM 3716 N N . LYS A 1 463 ? -16.706 -12.698 -5.436 1.00 27.58 463 LYS A N 1
ATOM 3717 C CA . LYS A 1 463 ? -17.424 -13.893 -5.894 1.00 27.58 463 LYS A CA 1
ATOM 3718 C C . LYS A 1 463 ? -18.540 -13.513 -6.867 1.00 27.58 463 LYS A C 1
ATOM 3720 O O . LYS A 1 463 ? -19.538 -12.928 -6.455 1.00 27.58 463 LYS A O 1
ATOM 3725 N N . ARG A 1 464 ? -18.466 -13.972 -8.123 1.00 25.59 464 ARG A N 1
ATOM 3726 C CA . ARG A 1 464 ? -19.644 -14.072 -9.009 1.00 25.59 464 ARG A CA 1
ATOM 3727 C C . ARG A 1 464 ? -19.783 -15.482 -9.579 1.00 25.59 464 ARG A C 1
ATOM 3729 O O . ARG A 1 464 ? -18.898 -15.983 -10.261 1.00 25.59 464 ARG A O 1
ATOM 3736 N N . LYS A 1 465 ? -20.917 -16.125 -9.282 1.00 27.39 465 LYS A N 1
ATOM 3737 C CA . LYS A 1 465 ? -21.336 -17.392 -9.898 1.00 27.39 465 LYS A CA 1
ATOM 3738 C C . LYS A 1 465 ? -22.118 -17.098 -11.177 1.00 27.39 465 LYS A C 1
ATOM 3740 O O . LYS A 1 465 ? -23.037 -16.288 -11.148 1.00 27.39 465 LYS A O 1
ATOM 3745 N N . GLY A 1 466 ? -21.828 -17.838 -12.242 1.00 25.12 466 GLY A N 1
ATOM 3746 C CA . GLY A 1 466 ? -22.646 -17.893 -13.452 1.00 25.12 466 GLY A CA 1
ATOM 3747 C C . GLY A 1 466 ? -22.489 -19.257 -14.112 1.00 25.12 466 GLY A C 1
ATOM 3748 O O . GLY A 1 466 ? -21.454 -19.532 -14.708 1.00 25.12 466 GLY A O 1
ATOM 3749 N N . LYS A 1 467 ? -23.492 -20.129 -13.966 1.00 25.78 467 LYS A N 1
ATOM 3750 C CA . LYS A 1 467 ? -23.593 -21.367 -14.751 1.00 25.78 467 LYS A CA 1
ATOM 3751 C C . LYS A 1 467 ? -24.108 -21.029 -16.150 1.00 25.78 467 LYS A C 1
ATOM 3753 O O . LYS A 1 467 ? -25.063 -20.267 -16.256 1.00 25.78 467 LYS A O 1
ATOM 3758 N N . LEU A 1 468 ? -23.597 -21.724 -17.159 1.00 23.64 468 LEU A N 1
ATOM 3759 C CA . LEU A 1 468 ? -24.400 -22.255 -18.263 1.00 23.64 468 LEU A CA 1
ATOM 3760 C C . LEU A 1 468 ? -23.701 -23.508 -18.812 1.00 23.64 468 LEU A C 1
ATOM 3762 O O . LEU A 1 468 ? -22.490 -23.662 -18.661 1.00 23.64 468 LEU A O 1
ATOM 3766 N N . GLU A 1 469 ? -24.488 -24.435 -19.343 1.00 24.48 469 GLU A N 1
ATOM 3767 C CA . GLU A 1 469 ? -24.074 -25.795 -19.717 1.00 24.48 469 GLU A CA 1
ATOM 3768 C C . GLU A 1 469 ? -24.124 -25.986 -21.248 1.00 24.48 469 GLU A C 1
ATOM 3770 O O . GLU A 1 469 ? -24.526 -25.066 -21.962 1.00 24.48 469 GLU A O 1
ATOM 3775 N N . ASN A 1 470 ? -23.731 -27.187 -21.703 1.00 23.89 470 ASN A N 1
ATOM 3776 C CA . ASN A 1 470 ? -23.670 -27.730 -23.078 1.00 23.89 470 ASN A CA 1
ATOM 3777 C C . ASN A 1 470 ? -22.263 -27.784 -23.696 1.00 23.89 470 ASN A C 1
ATOM 3779 O O . ASN A 1 470 ? -21.520 -26.813 -23.666 1.00 23.89 470 ASN A O 1
ATOM 3783 N N . GLU A 1 471 ? -21.878 -28.800 -24.461 1.00 25.23 471 GLU A N 1
ATOM 3784 C CA . GLU A 1 471 ? -22.099 -30.254 -24.460 1.00 25.23 471 GLU A CA 1
ATOM 3785 C C . GLU A 1 471 ? -21.172 -30.791 -25.575 1.00 25.23 471 GLU A C 1
ATOM 3787 O O . GLU A 1 471 ? -21.100 -30.229 -26.664 1.00 25.23 471 GLU A O 1
ATOM 3792 N N . SER A 1 472 ? -20.428 -31.852 -25.266 1.00 23.48 472 SER A N 1
ATOM 3793 C CA . SER A 1 472 ? -19.718 -32.797 -26.153 1.00 23.48 472 SER A CA 1
ATOM 3794 C C . SER A 1 472 ? -19.751 -32.661 -27.694 1.00 23.48 472 SER A C 1
ATOM 3796 O O . SER A 1 472 ? -20.823 -32.725 -28.287 1.00 23.48 472 SER A O 1
ATOM 3798 N N . VAL A 1 473 ? -18.577 -32.841 -28.329 1.00 24.78 473 VAL A N 1
ATOM 3799 C CA . VAL A 1 473 ? -18.333 -33.855 -29.397 1.00 24.78 473 VAL A CA 1
ATOM 3800 C C . VAL A 1 473 ? -16.919 -34.463 -29.201 1.00 24.78 473 VAL A C 1
ATOM 3802 O O . VAL A 1 473 ? -16.100 -33.913 -28.467 1.00 24.78 473 VAL A O 1
ATOM 3805 N N . LYS A 1 474 ? -16.669 -35.646 -29.779 1.00 24.66 474 LYS A N 1
ATOM 3806 C CA . LYS A 1 474 ? -15.519 -36.551 -29.568 1.00 24.66 474 LYS A CA 1
ATOM 3807 C C . LYS A 1 474 ? -14.322 -36.301 -30.517 1.00 24.66 474 LYS A C 1
ATOM 3809 O O . LYS A 1 474 ? -14.530 -35.965 -31.676 1.00 24.66 474 LYS A O 1
ATOM 3814 N N . GLU A 1 475 ? -13.104 -36.503 -29.991 1.00 20.66 475 GLU A N 1
ATOM 3815 C CA . GLU A 1 475 ? -12.047 -37.473 -30.407 1.00 20.66 475 GLU A CA 1
ATOM 3816 C C . GLU A 1 475 ? -12.088 -38.185 -31.796 1.00 20.66 475 GLU A C 1
ATOM 3818 O O . GLU A 1 475 ? -13.185 -38.383 -32.322 1.00 20.66 475 GLU A O 1
ATOM 3823 N N . PRO A 1 476 ? -10.975 -38.814 -32.289 1.00 38.09 476 PRO A N 1
ATOM 3824 C CA . PRO A 1 476 ? -9.532 -38.706 -31.926 1.00 38.09 476 PRO A CA 1
ATOM 3825 C C . PRO A 1 476 ? -8.518 -38.845 -33.126 1.00 38.09 476 PRO A C 1
ATOM 3827 O O . PRO A 1 476 ? -8.924 -38.881 -34.280 1.00 38.09 476 PRO A O 1
ATOM 3830 N N . VAL A 1 477 ? -7.204 -38.986 -32.822 1.00 22.98 477 VAL A N 1
ATOM 3831 C CA . VAL A 1 477 ? -6.042 -39.532 -33.614 1.00 22.98 477 VAL A CA 1
ATOM 3832 C C . VAL A 1 477 ? -5.807 -39.107 -35.087 1.00 22.98 477 VAL A C 1
ATOM 3834 O O . VAL A 1 477 ? -6.640 -39.282 -35.963 1.00 22.98 477 VAL A O 1
ATOM 3837 N N . THR A 1 478 ? -4.586 -38.726 -35.494 1.00 23.69 478 THR A N 1
ATOM 3838 C CA . THR A 1 478 ? -3.430 -39.653 -35.636 1.00 23.69 478 THR A CA 1
ATOM 3839 C C . THR A 1 478 ? -2.087 -38.921 -35.821 1.00 23.69 478 THR A C 1
ATOM 3841 O O . THR A 1 478 ? -2.033 -37.813 -36.348 1.00 23.69 478 THR A O 1
ATOM 3844 N N . GLU A 1 479 ? -0.983 -39.584 -35.462 1.00 23.48 479 GLU A N 1
ATOM 3845 C CA . GLU A 1 479 ? 0.385 -39.182 -35.827 1.00 23.48 479 GLU A CA 1
ATOM 3846 C C . GLU A 1 479 ? 0.762 -39.638 -37.250 1.00 23.48 479 GLU A C 1
ATOM 3848 O O . GLU A 1 479 ? 0.262 -40.651 -37.740 1.00 23.48 479 GLU A O 1
ATOM 3853 N N . THR A 1 480 ? 1.762 -38.998 -37.866 1.00 22.58 480 THR A N 1
ATOM 3854 C CA . THR A 1 480 ? 2.833 -39.741 -38.568 1.00 22.58 480 THR A CA 1
ATOM 3855 C C . THR A 1 480 ? 4.072 -38.871 -38.794 1.00 22.58 480 THR A C 1
ATOM 3857 O O . THR A 1 480 ? 4.036 -37.859 -39.488 1.00 22.58 480 THR A O 1
ATOM 3860 N N . GLU A 1 481 ? 5.212 -39.285 -38.242 1.00 22.14 481 GLU A N 1
ATOM 3861 C CA . GLU A 1 481 ? 6.519 -38.722 -38.600 1.00 22.14 481 GLU A CA 1
ATOM 3862 C C . GLU A 1 481 ? 7.026 -39.329 -39.929 1.00 22.14 481 GLU A C 1
ATOM 3864 O O . GLU A 1 481 ? 6.751 -40.497 -40.204 1.00 22.14 481 GLU A O 1
ATOM 3869 N N . LYS A 1 482 ? 7.927 -38.646 -40.663 1.00 24.00 482 LYS A N 1
ATOM 3870 C CA . LYS A 1 482 ? 9.400 -38.865 -40.564 1.00 24.00 482 LYS A CA 1
ATOM 3871 C C . LYS A 1 482 ? 10.212 -38.242 -41.718 1.00 24.00 482 LYS A C 1
ATOM 3873 O O . LYS A 1 482 ? 9.791 -38.260 -42.864 1.00 24.00 482 LYS A O 1
ATOM 3878 N N . LYS A 1 483 ? 11.474 -37.906 -41.389 1.00 22.06 483 LYS A N 1
ATOM 3879 C CA . LYS A 1 483 ? 12.664 -37.725 -42.268 1.00 22.06 483 LYS A CA 1
ATOM 3880 C C . LYS A 1 483 ? 12.601 -36.518 -43.232 1.00 22.06 483 LYS A C 1
ATOM 3882 O O . LYS A 1 483 ? 11.821 -36.522 -44.165 1.00 22.06 483 LYS A O 1
ATOM 3887 N N . CYS A 1 484 ? 13.339 -35.413 -43.060 1.00 19.66 484 CYS A N 1
ATOM 3888 C CA . CYS A 1 484 ? 14.745 -35.139 -42.669 1.00 19.66 484 CYS A CA 1
ATOM 3889 C C . CYS A 1 484 ? 15.795 -35.289 -43.792 1.00 19.66 484 CYS A C 1
ATOM 3891 O O . CYS A 1 484 ? 15.779 -36.271 -44.525 1.00 19.66 484 CYS A O 1
ATOM 3893 N N . LYS A 1 485 ? 16.812 -34.404 -43.707 1.00 22.20 485 LYS A N 1
ATOM 3894 C CA . LYS A 1 485 ? 18.156 -34.383 -44.341 1.00 22.20 485 LYS A CA 1
ATOM 3895 C C . LYS A 1 485 ? 18.328 -33.645 -45.690 1.00 22.20 485 LYS A C 1
ATOM 3897 O O . LYS A 1 485 ? 17.481 -33.778 -46.554 1.00 22.20 485 LYS A O 1
ATOM 3902 N N . VAL A 1 486 ? 19.449 -32.938 -45.952 1.00 21.83 486 VAL A N 1
ATOM 3903 C CA . VAL A 1 486 ? 20.423 -32.245 -45.053 1.00 21.83 486 VAL A CA 1
ATOM 3904 C C . VAL A 1 486 ? 21.390 -31.332 -45.859 1.00 21.83 486 VAL A C 1
ATOM 3906 O O . VAL A 1 486 ? 21.798 -31.738 -46.937 1.00 21.83 486 VAL A O 1
ATOM 3909 N N . GLU A 1 487 ? 21.845 -30.199 -45.280 1.00 21.61 487 GLU A N 1
ATOM 3910 C CA . GLU A 1 487 ? 23.100 -29.447 -45.617 1.00 21.61 487 GLU A CA 1
ATOM 3911 C C . GLU A 1 487 ? 23.234 -28.776 -47.019 1.00 21.61 487 GLU A C 1
ATOM 3913 O O . GLU A 1 487 ? 22.514 -29.129 -47.939 1.00 21.61 487 GLU A O 1
ATOM 3918 N N . ARG A 1 488 ? 24.122 -27.793 -47.309 1.00 22.16 488 ARG A N 1
ATOM 3919 C CA . ARG A 1 488 ? 24.936 -26.785 -46.553 1.00 22.16 488 ARG A CA 1
ATOM 3920 C C . ARG A 1 488 ? 25.470 -25.721 -47.550 1.00 22.16 488 ARG A C 1
ATOM 3922 O O . ARG A 1 488 ? 25.654 -26.035 -48.717 1.00 22.16 488 ARG A O 1
ATOM 3929 N N . GLY A 1 489 ? 25.884 -24.542 -47.056 1.00 21.44 489 GLY A N 1
ATOM 3930 C CA . GLY A 1 489 ? 26.730 -23.565 -47.788 1.00 21.44 489 GLY A CA 1
ATOM 3931 C C . GLY A 1 489 ? 26.031 -22.213 -47.999 1.00 21.44 489 GLY A C 1
ATOM 3932 O O . GLY A 1 489 ? 25.129 -22.137 -48.814 1.00 21.44 489 GLY A O 1
ATOM 3933 N N . VAL A 1 490 ? 26.240 -21.144 -47.218 1.00 22.00 490 VAL A N 1
ATOM 3934 C CA . VAL A 1 490 ? 27.469 -20.407 -46.824 1.00 22.00 490 VAL A CA 1
ATOM 3935 C C . VAL A 1 490 ? 28.066 -19.539 -47.939 1.00 22.00 490 VAL A C 1
ATOM 3937 O O . VAL A 1 490 ? 28.964 -19.970 -48.653 1.00 22.00 490 VAL A O 1
ATOM 3940 N N . SER A 1 491 ? 27.705 -18.254 -47.922 1.00 21.58 491 SER A N 1
ATOM 3941 C CA . SER A 1 491 ? 28.625 -17.135 -48.182 1.00 21.58 491 SER A CA 1
ATOM 3942 C C . SER A 1 491 ? 28.094 -15.847 -47.536 1.00 21.58 491 SER A C 1
ATOM 3944 O O . SER A 1 491 ? 26.903 -15.731 -47.272 1.00 21.58 491 SER A O 1
ATOM 3946 N N . ASN A 1 492 ? 28.990 -14.906 -47.237 1.00 21.70 492 ASN A N 1
ATOM 3947 C CA . ASN A 1 492 ? 28.706 -13.605 -46.621 1.00 21.70 492 ASN A CA 1
ATOM 3948 C C . ASN A 1 492 ? 29.791 -12.627 -47.098 1.00 21.70 492 ASN A C 1
ATOM 3950 O O . ASN A 1 492 ? 30.955 -13.039 -47.155 1.00 21.70 492 ASN A O 1
ATOM 3954 N N . PRO A 1 493 ? 29.467 -11.356 -47.375 1.00 27.20 493 PRO A N 1
ATOM 3955 C CA . PRO A 1 493 ? 30.288 -10.291 -46.795 1.00 27.20 493 PRO A CA 1
ATOM 3956 C C . PRO A 1 493 ? 29.490 -9.070 -46.288 1.00 27.20 493 PRO A C 1
ATOM 3958 O O . PRO A 1 493 ? 28.281 -8.966 -46.442 1.00 27.20 493 PRO A O 1
ATOM 3961 N N . GLN A 1 494 ? 30.227 -8.181 -45.621 1.00 21.50 494 GLN A N 1
ATOM 3962 C CA . GLN A 1 494 ? 29.842 -6.846 -45.126 1.00 21.50 494 GLN A CA 1
ATOM 3963 C C . GLN A 1 494 ? 30.232 -5.787 -46.202 1.00 21.50 494 GLN A C 1
ATOM 3965 O O . GLN A 1 494 ? 30.792 -6.192 -47.219 1.00 21.50 494 GLN A O 1
ATOM 3970 N N . LEU A 1 495 ? 30.056 -4.457 -46.092 1.00 22.55 495 LEU A N 1
ATOM 3971 C CA . LEU A 1 495 ? 29.769 -3.501 -44.994 1.00 22.55 495 LEU A CA 1
ATOM 3972 C C . LEU A 1 495 ? 28.781 -2.402 -45.508 1.00 22.55 495 LEU A C 1
ATOM 3974 O O . LEU A 1 495 ? 28.535 -2.370 -46.707 1.00 22.55 495 LEU A O 1
ATOM 3978 N N . ASP A 1 496 ? 28.224 -1.452 -44.738 1.00 23.41 496 ASP A N 1
ATOM 3979 C CA . ASP A 1 496 ? 28.290 -1.159 -43.283 1.00 23.41 496 ASP A CA 1
ATOM 3980 C C . ASP A 1 496 ? 26.831 -0.904 -42.738 1.00 23.41 496 ASP A C 1
ATOM 3982 O O . ASP A 1 496 ? 26.007 -1.769 -43.021 1.00 23.41 496 ASP A O 1
ATOM 3986 N N . ARG A 1 497 ? 26.326 0.055 -41.916 1.00 22.69 497 ARG A N 1
ATOM 3987 C CA . ARG A 1 497 ? 26.729 1.368 -41.314 1.00 22.69 497 ARG A CA 1
ATOM 3988 C C . ARG A 1 497 ? 26.709 2.566 -42.302 1.00 22.69 497 ARG A C 1
ATOM 3990 O O . ARG A 1 497 ? 26.888 2.335 -43.486 1.00 22.69 497 ARG A O 1
ATOM 3997 N N . GLU A 1 498 ? 26.439 3.836 -41.941 1.00 22.08 498 GLU A N 1
ATOM 3998 C CA . GLU A 1 498 ? 26.292 4.573 -40.659 1.00 22.08 498 GLU A CA 1
ATOM 3999 C C . GLU A 1 498 ? 24.995 5.419 -40.579 1.00 22.08 498 GLU A C 1
ATOM 4001 O O . GLU A 1 498 ? 24.745 6.215 -41.474 1.00 22.08 498 GLU A O 1
ATOM 4006 N N . GLN A 1 499 ? 24.240 5.329 -39.470 1.00 23.58 499 GLN A N 1
ATOM 4007 C CA . GLN A 1 499 ? 23.537 6.422 -38.753 1.00 23.58 499 GLN A CA 1
ATOM 4008 C C . GLN A 1 499 ? 22.760 5.825 -37.555 1.00 23.58 499 GLN A C 1
ATOM 4010 O O . GLN A 1 499 ? 22.443 4.639 -37.572 1.00 23.58 499 GLN A O 1
ATOM 4015 N N . ASN A 1 500 ? 22.476 6.650 -36.537 1.00 24.03 500 ASN A N 1
ATOM 4016 C CA . ASN A 1 500 ? 21.904 6.369 -35.198 1.00 24.03 500 ASN A CA 1
ATOM 4017 C C . ASN A 1 500 ? 22.928 6.234 -34.063 1.00 24.03 500 ASN A C 1
ATOM 4019 O O . ASN A 1 500 ? 23.413 5.153 -33.731 1.00 24.03 500 ASN A O 1
ATOM 4023 N N . LYS A 1 501 ? 23.205 7.377 -33.424 1.00 26.50 501 LYS A N 1
ATOM 4024 C CA . LYS A 1 501 ? 23.933 7.474 -32.156 1.00 26.50 501 LYS A CA 1
ATOM 4025 C C . LYS A 1 501 ? 23.346 8.597 -31.287 1.00 26.50 501 LYS A C 1
ATOM 4027 O O . LYS A 1 501 ? 23.945 9.654 -31.145 1.00 26.50 501 LYS A O 1
ATOM 4032 N N . LEU A 1 502 ? 22.158 8.355 -30.739 1.00 24.33 502 LEU A N 1
ATOM 4033 C CA . LEU A 1 502 ? 21.505 9.136 -29.681 1.00 24.33 502 LEU A CA 1
ATOM 4034 C C . LEU A 1 502 ? 20.485 8.231 -28.963 1.00 24.33 502 LEU A C 1
ATOM 4036 O O . LEU A 1 502 ? 20.295 7.090 -29.377 1.00 24.33 502 LEU A O 1
ATOM 4040 N N . GLU A 1 503 ? 19.904 8.727 -27.870 1.00 24.66 503 GLU A N 1
ATOM 4041 C CA . GLU A 1 503 ? 18.920 8.047 -27.009 1.00 24.66 503 GLU A CA 1
ATOM 4042 C C . GLU A 1 503 ? 19.345 6.692 -26.407 1.00 24.66 503 GLU A C 1
ATOM 4044 O O . GLU A 1 503 ? 19.222 5.616 -26.985 1.00 24.66 503 GLU A O 1
ATOM 4049 N N . ASN A 1 504 ? 19.784 6.745 -25.149 1.00 23.78 504 ASN A N 1
ATOM 4050 C CA . ASN A 1 504 ? 19.726 5.621 -24.213 1.00 23.78 504 ASN A CA 1
ATOM 4051 C C . ASN A 1 504 ? 19.380 6.157 -22.814 1.00 23.78 504 ASN A C 1
ATOM 4053 O O . ASN A 1 504 ? 20.194 6.116 -21.894 1.00 23.78 504 ASN A O 1
ATOM 4057 N N . ILE A 1 505 ? 18.167 6.697 -22.683 1.00 27.69 505 ILE A N 1
ATOM 4058 C CA . ILE A 1 505 ? 17.565 7.075 -21.397 1.00 27.69 505 ILE A CA 1
ATOM 4059 C C . ILE A 1 505 ? 16.758 5.871 -20.878 1.00 27.69 505 ILE A C 1
ATOM 4061 O O . ILE A 1 505 ? 16.242 5.073 -21.660 1.00 27.69 505 ILE A O 1
ATOM 4065 N N . GLY A 1 506 ? 16.752 5.664 -19.560 1.00 26.94 506 GLY A N 1
ATOM 4066 C CA . GLY A 1 506 ? 16.309 4.407 -18.952 1.00 26.94 506 GLY A CA 1
ATOM 4067 C C . GLY A 1 506 ? 14.797 4.179 -19.001 1.00 26.94 506 GLY A C 1
ATOM 4068 O O . GLY A 1 506 ? 14.046 4.909 -18.363 1.00 26.94 506 GLY A O 1
ATOM 4069 N N . VAL A 1 507 ? 14.378 3.099 -19.668 1.00 27.86 507 VAL A N 1
ATOM 4070 C CA . VAL A 1 507 ? 13.033 2.512 -19.551 1.00 27.86 507 VAL A CA 1
ATOM 4071 C C . VAL A 1 507 ? 13.161 1.141 -18.879 1.00 27.86 507 VAL A C 1
ATOM 4073 O O . VAL A 1 507 ? 13.136 0.103 -19.532 1.00 27.86 507 VAL A O 1
ATOM 4076 N N . ASP A 1 508 ? 13.342 1.158 -17.559 1.00 26.55 508 ASP A N 1
ATOM 4077 C CA . ASP A 1 508 ? 13.178 -0.005 -16.677 1.00 26.55 508 ASP A CA 1
ATOM 4078 C C . ASP A 1 508 ? 11.861 0.202 -15.879 1.00 26.55 508 ASP A C 1
ATOM 4080 O O . ASP A 1 508 ? 11.545 1.329 -15.504 1.00 26.55 508 ASP A O 1
ATOM 4084 N N . ASN A 1 509 ? 11.105 -0.873 -15.609 1.00 29.62 509 ASN A N 1
ATOM 4085 C CA . ASN A 1 509 ? 9.823 -0.908 -14.864 1.00 29.62 509 ASN A CA 1
ATOM 4086 C C . ASN A 1 509 ? 8.547 -0.346 -15.554 1.00 29.62 509 ASN A C 1
ATOM 4088 O O . ASN A 1 509 ? 7.820 0.458 -14.971 1.00 29.62 509 ASN A O 1
ATOM 4092 N N . PHE A 1 510 ? 8.184 -0.892 -16.723 1.00 29.25 510 PHE A N 1
ATOM 4093 C CA . PHE A 1 510 ? 6.781 -0.963 -17.182 1.00 29.25 510 PHE A CA 1
ATOM 4094 C C . PHE A 1 510 ? 6.433 -2.397 -17.619 1.00 29.25 510 PHE A C 1
ATOM 4096 O O . PHE A 1 510 ? 6.634 -2.777 -18.772 1.00 29.25 510 PHE A O 1
ATOM 4103 N N . THR A 1 511 ? 5.927 -3.222 -16.698 1.00 31.30 511 THR A N 1
ATOM 4104 C CA . THR A 1 511 ? 5.564 -4.634 -16.944 1.00 31.30 511 THR A CA 1
ATOM 4105 C C . THR A 1 511 ? 4.159 -4.812 -17.528 1.00 31.30 511 THR A C 1
ATOM 4107 O O . THR A 1 511 ? 3.377 -5.629 -17.054 1.00 31.30 511 THR A O 1
ATOM 4110 N N . SER A 1 512 ? 3.869 -4.066 -18.592 1.00 31.53 512 SER A N 1
ATOM 4111 C CA . SER A 1 512 ? 2.800 -4.345 -19.559 1.00 31.53 512 SER A CA 1
ATOM 4112 C C . SER A 1 512 ? 2.938 -3.383 -20.743 1.00 31.53 512 SER A C 1
ATOM 4114 O O . SER A 1 512 ? 2.610 -2.203 -20.648 1.00 31.53 512 SER A O 1
ATOM 4116 N N . LEU A 1 513 ? 3.413 -3.876 -21.894 1.00 32.41 513 LEU A N 1
ATOM 4117 C CA . LEU A 1 513 ? 3.070 -3.202 -23.149 1.00 32.41 513 LEU A CA 1
ATOM 4118 C C . LEU A 1 513 ? 1.590 -3.486 -23.436 1.00 32.41 513 LEU A C 1
ATOM 4120 O O . LEU A 1 513 ? 1.183 -4.645 -23.301 1.00 32.41 513 LEU A O 1
ATOM 4124 N N . PRO A 1 514 ? 0.802 -2.495 -23.890 1.00 33.34 514 PRO A N 1
ATOM 4125 C CA . PRO A 1 514 ? -0.478 -2.774 -24.517 1.00 33.34 514 PRO A CA 1
ATOM 4126 C C . PRO A 1 514 ? -0.265 -3.769 -25.661 1.00 33.34 514 PRO A C 1
ATOM 4128 O O . PRO A 1 514 ? 0.535 -3.524 -26.571 1.00 33.34 514 PRO A O 1
ATOM 4131 N N . LEU A 1 515 ? -0.959 -4.908 -25.611 1.00 37.97 515 LEU A N 1
ATOM 4132 C CA . LEU A 1 515 ? -1.045 -5.794 -26.765 1.00 37.97 515 LEU A CA 1
ATOM 4133 C C . LEU A 1 515 ? -1.690 -5.007 -27.904 1.00 37.97 515 LEU A C 1
ATOM 4135 O O . LEU A 1 515 ? -2.759 -4.426 -27.721 1.00 37.97 515 LEU A O 1
ATOM 4139 N N . LEU A 1 516 ? -1.044 -5.000 -29.072 1.00 43.84 516 LEU A N 1
ATOM 4140 C CA . LEU A 1 516 ? -1.621 -4.427 -30.286 1.00 43.84 516 LEU A CA 1
ATOM 4141 C C . LEU A 1 516 ? -2.972 -5.146 -30.517 1.00 43.84 516 LEU A C 1
ATOM 4143 O O . LEU A 1 516 ? -2.954 -6.375 -30.635 1.00 43.84 516 LEU A O 1
ATOM 4147 N N . PRO A 1 517 ? -4.125 -4.445 -30.471 1.00 41.38 517 PRO A N 1
ATOM 4148 C CA . PRO A 1 517 ? -5.406 -5.086 -30.188 1.00 41.38 517 PRO A CA 1
ATOM 4149 C C . PRO A 1 517 ? -5.776 -6.233 -31.120 1.00 41.38 517 PRO A C 1
ATOM 4151 O O . PRO A 1 517 ? -5.621 -6.152 -32.338 1.00 41.38 517 PRO A O 1
ATOM 4154 N N . GLN A 1 518 ? -6.426 -7.246 -30.547 1.00 43.97 518 GLN A N 1
ATOM 4155 C CA . GLN A 1 518 ? -7.025 -8.386 -31.255 1.00 43.97 518 GLN A CA 1
ATOM 4156 C C . GLN A 1 518 ? -8.273 -7.997 -32.090 1.00 43.97 518 GLN A C 1
ATOM 4158 O O . GLN A 1 518 ? -9.105 -8.847 -32.390 1.00 43.97 518 GLN A O 1
ATOM 4163 N N . LEU A 1 519 ? -8.420 -6.713 -32.443 1.00 44.25 519 LEU A N 1
ATOM 4164 C CA . LEU A 1 519 ? -9.620 -6.107 -33.032 1.00 44.25 519 LEU A CA 1
ATOM 4165 C C . LEU A 1 519 ? -9.459 -5.666 -34.495 1.00 44.25 519 LEU A C 1
ATOM 4167 O O . LEU A 1 519 ? -10.468 -5.518 -35.177 1.00 44.25 519 LEU A O 1
ATOM 4171 N N . ILE A 1 520 ? -8.236 -5.542 -35.032 1.00 52.69 520 ILE A N 1
ATOM 4172 C CA . ILE A 1 520 ? -8.038 -5.421 -36.493 1.00 52.69 520 ILE A CA 1
ATOM 4173 C C . ILE A 1 520 ? -7.961 -6.830 -37.099 1.00 52.69 520 ILE A C 1
ATOM 4175 O O . ILE A 1 520 ? -6.931 -7.277 -37.600 1.00 52.69 520 ILE A O 1
ATOM 4179 N N . THR A 1 521 ? -9.070 -7.566 -37.015 1.00 48.53 521 THR A N 1
ATOM 4180 C CA . THR A 1 521 ? -9.211 -8.926 -37.566 1.00 48.53 521 THR A CA 1
ATOM 4181 C C . THR A 1 521 ? -9.435 -8.950 -39.080 1.00 48.53 521 THR A C 1
ATOM 4183 O O . THR A 1 521 ? -9.368 -10.021 -39.682 1.00 48.53 521 THR A O 1
ATOM 4186 N N . ASN A 1 522 ? -9.646 -7.794 -39.721 1.00 64.12 522 ASN A N 1
ATOM 4187 C CA . ASN A 1 522 ? -9.847 -7.683 -41.165 1.00 64.12 522 ASN A CA 1
ATOM 4188 C C . ASN A 1 522 ? -8.879 -6.681 -41.821 1.00 64.12 522 ASN A C 1
ATOM 4190 O O . ASN A 1 522 ? -9.147 -5.482 -41.916 1.00 64.12 522 ASN A O 1
ATOM 4194 N N . ASN A 1 523 ? -7.763 -7.199 -42.343 1.00 70.88 523 ASN A N 1
ATOM 4195 C CA . ASN A 1 523 ? -6.774 -6.403 -43.076 1.00 70.88 523 ASN A CA 1
ATOM 4196 C C . ASN A 1 523 ? -7.360 -5.700 -44.316 1.00 70.88 523 ASN A C 1
ATOM 4198 O O . ASN A 1 523 ? -6.898 -4.615 -44.658 1.00 70.88 523 ASN A O 1
ATOM 4202 N N . GLN A 1 524 ? -8.358 -6.284 -44.993 1.00 70.88 524 GLN A N 1
ATOM 4203 C CA . GLN A 1 524 ? -8.914 -5.715 -46.230 1.00 70.88 524 GLN A CA 1
ATOM 4204 C C . GLN A 1 524 ? -9.722 -4.444 -45.951 1.00 70.88 524 GLN A C 1
ATOM 4206 O O . GLN A 1 524 ? -9.532 -3.444 -46.640 1.00 70.88 524 GLN A O 1
ATOM 4211 N N . GLN A 1 525 ? -10.535 -4.440 -44.889 1.00 74.38 525 GLN A N 1
ATOM 4212 C CA . GLN A 1 525 ? -11.252 -3.238 -44.444 1.00 74.38 525 GLN A CA 1
ATOM 4213 C C . GLN A 1 525 ? -10.285 -2.096 -44.103 1.00 74.38 525 GLN A C 1
ATOM 4215 O O . GLN A 1 525 ? -10.510 -0.968 -44.530 1.00 74.38 525 GLN A O 1
ATOM 4220 N N . MET A 1 526 ? -9.167 -2.387 -43.426 1.00 77.31 526 MET A N 1
ATOM 4221 C CA . MET A 1 526 ? -8.138 -1.383 -43.128 1.00 77.31 526 MET A CA 1
ATOM 4222 C C . MET A 1 526 ? -7.461 -0.838 -44.400 1.00 77.31 526 MET A C 1
ATOM 4224 O O . MET A 1 526 ? -7.252 0.370 -44.507 1.00 77.31 526 MET A O 1
ATOM 4228 N N . ILE A 1 527 ? -7.138 -1.699 -45.376 1.00 81.88 527 ILE A N 1
ATOM 4229 C CA . ILE A 1 527 ? -6.548 -1.285 -46.664 1.00 81.88 527 ILE A CA 1
ATOM 4230 C C . ILE A 1 527 ? -7.499 -0.353 -47.422 1.00 81.88 527 ILE A C 1
ATOM 4232 O O . ILE A 1 527 ? -7.047 0.675 -47.920 1.00 81.88 527 ILE A O 1
ATOM 4236 N N . GLN A 1 528 ? -8.794 -0.681 -47.468 1.00 80.00 528 GLN A N 1
ATOM 4237 C CA . GLN A 1 528 ? -9.821 0.106 -48.156 1.00 80.00 528 GLN A CA 1
ATOM 4238 C C . GLN A 1 528 ? -10.125 1.431 -47.435 1.00 80.00 528 GLN A C 1
ATOM 4240 O O . GLN A 1 528 ? -10.143 2.481 -48.076 1.00 80.00 528 GLN A O 1
ATOM 4245 N N . GLN A 1 529 ? -10.300 1.413 -46.107 1.00 82.31 529 GLN A N 1
ATOM 4246 C CA . GLN A 1 529 ? -10.575 2.607 -45.293 1.00 82.31 529 GLN A CA 1
ATOM 4247 C C . GLN A 1 529 ? -9.435 3.632 -45.372 1.00 82.31 529 GLN A C 1
ATOM 4249 O O . GLN A 1 529 ? -9.683 4.824 -45.529 1.00 82.31 529 GLN A O 1
ATOM 4254 N N . LEU A 1 530 ? -8.185 3.166 -45.293 1.00 85.56 530 LEU A N 1
ATOM 4255 C CA . LEU A 1 530 ? -6.989 4.010 -45.359 1.00 85.56 530 LEU A CA 1
ATOM 4256 C C . LEU A 1 530 ? -6.453 4.197 -46.794 1.00 85.56 530 LEU A C 1
ATOM 4258 O O . LEU A 1 530 ? -5.426 4.848 -46.978 1.00 85.56 530 LEU A O 1
ATOM 4262 N N . LYS A 1 531 ? -7.105 3.598 -47.802 1.00 89.44 531 LYS A N 1
ATOM 4263 C CA . LYS A 1 531 ? -6.699 3.579 -49.221 1.00 89.44 531 LYS A CA 1
ATOM 4264 C C . LYS A 1 531 ? -5.208 3.269 -49.456 1.00 89.44 531 LYS A C 1
ATOM 4266 O O . LYS A 1 531 ? -4.575 3.851 -50.335 1.00 89.44 531 LYS A O 1
ATOM 4271 N N . LEU A 1 532 ? -4.635 2.319 -48.709 1.00 88.19 532 LEU A N 1
ATOM 4272 C CA . LEU A 1 532 ? -3.192 1.986 -48.752 1.00 88.19 532 LEU A CA 1
ATOM 4273 C C . LEU A 1 532 ? -2.714 1.410 -50.101 1.00 88.19 532 LEU A C 1
ATOM 4275 O O . LEU A 1 532 ? -1.518 1.240 -50.323 1.00 88.19 532 LEU A O 1
ATOM 4279 N N . ASN A 1 533 ? -3.650 1.077 -50.987 1.00 90.06 533 ASN A N 1
ATOM 4280 C CA . ASN A 1 533 ? -3.435 0.603 -52.349 1.00 90.06 533 ASN A CA 1
ATOM 4281 C C . ASN A 1 533 ? -3.467 1.717 -53.422 1.00 90.06 533 ASN A C 1
ATOM 4283 O O . ASN A 1 533 ? -3.143 1.454 -54.584 1.00 90.06 533 ASN A O 1
ATOM 4287 N N . HIS A 1 534 ? -3.837 2.946 -53.054 1.00 92.31 534 HIS A N 1
ATOM 4288 C CA . HIS A 1 534 ? -3.869 4.116 -53.935 1.00 92.31 534 HIS A CA 1
ATOM 4289 C C . HIS A 1 534 ? -2.541 4.886 -53.919 1.00 92.31 534 HIS A C 1
ATOM 4291 O O . HIS A 1 534 ? -1.761 4.802 -52.970 1.00 92.31 534 HIS A O 1
ATOM 4297 N N . GLY A 1 535 ? -2.287 5.656 -54.978 1.00 89.88 535 GLY A N 1
ATOM 4298 C CA . GLY A 1 535 ? -1.276 6.710 -54.950 1.00 89.88 535 GLY A CA 1
ATOM 4299 C C . GLY A 1 535 ? -1.794 7.958 -54.240 1.00 89.88 535 GLY A C 1
ATOM 4300 O O . GLY A 1 535 ? -2.936 8.018 -53.788 1.00 89.88 535 GLY A O 1
ATOM 4301 N N . LEU A 1 536 ? -0.941 8.969 -54.138 1.00 90.94 536 LEU A N 1
ATOM 4302 C CA . LEU A 1 536 ? -1.173 10.213 -53.419 1.00 90.94 536 LEU A CA 1
ATOM 4303 C C . LEU A 1 536 ? -0.993 11.386 -54.380 1.00 90.94 536 LEU A C 1
ATOM 4305 O O . LEU A 1 536 ? 0.091 11.600 -54.928 1.00 90.94 536 LEU A O 1
ATOM 4309 N N . SER A 1 537 ? -2.050 12.166 -54.570 1.00 88.38 537 SER A N 1
ATOM 4310 C CA . SER A 1 537 ? -2.001 13.436 -55.283 1.00 88.38 537 SER A CA 1
ATOM 4311 C C . SER A 1 537 ? -1.630 14.576 -54.336 1.00 88.38 537 SER A C 1
ATOM 4313 O O . SER A 1 537 ? -2.192 14.701 -53.245 1.00 88.38 537 SER A O 1
ATOM 4315 N N . LEU A 1 538 ? -0.658 15.387 -54.762 1.00 85.88 538 LEU A N 1
ATOM 4316 C CA . LEU A 1 538 ? -0.032 16.458 -53.985 1.00 85.88 538 LEU A CA 1
ATOM 4317 C C . LEU A 1 538 ? -0.345 17.807 -54.641 1.00 85.88 538 LEU A C 1
ATOM 4319 O O . LEU A 1 538 ? 0.315 18.215 -55.592 1.00 85.88 538 LEU A O 1
ATOM 4323 N N . ASN A 1 539 ? -1.384 18.486 -54.153 1.00 75.75 539 ASN A N 1
ATOM 4324 C CA . ASN A 1 539 ? -1.951 19.678 -54.800 1.00 75.75 539 ASN A CA 1
ATOM 4325 C C . ASN A 1 539 ? -1.455 21.019 -54.209 1.00 75.75 539 ASN A C 1
ATOM 4327 O O . ASN A 1 539 ? -2.064 22.063 -54.439 1.00 75.75 539 ASN A O 1
ATOM 4331 N N . GLY A 1 540 ? -0.378 20.997 -53.417 1.00 73.12 540 GLY A N 1
ATOM 4332 C CA . GLY A 1 540 ? 0.195 22.169 -52.747 1.00 73.12 540 GLY A CA 1
ATOM 4333 C C . GLY A 1 540 ? -0.431 22.517 -51.390 1.00 73.12 540 GLY A C 1
ATOM 4334 O O . GLY A 1 540 ? 0.144 23.324 -50.664 1.00 73.12 540 GLY A O 1
ATOM 4335 N N . TYR A 1 541 ? -1.569 21.925 -51.009 1.00 73.19 541 TYR A N 1
ATOM 4336 C CA . TYR A 1 541 ? -2.220 22.207 -49.717 1.00 73.19 541 TYR A CA 1
ATOM 4337 C C . TYR A 1 541 ? -2.879 20.991 -49.045 1.00 73.19 541 TYR A C 1
ATOM 4339 O O . TYR A 1 541 ? -3.201 21.052 -47.862 1.00 73.19 541 TYR A O 1
ATOM 4347 N N . ASN A 1 542 ? -3.070 19.882 -49.759 1.00 80.44 542 ASN A N 1
ATOM 4348 C CA . ASN A 1 542 ? -3.597 18.635 -49.218 1.00 80.44 542 ASN A CA 1
ATOM 4349 C C . ASN A 1 542 ? -2.918 17.415 -49.868 1.00 80.44 542 ASN A C 1
ATOM 4351 O O . ASN A 1 542 ? -2.343 17.509 -50.954 1.00 80.44 542 ASN A O 1
ATOM 4355 N N . ILE A 1 543 ? -3.020 16.265 -49.199 1.00 88.00 543 ILE A N 1
ATOM 4356 C CA . ILE A 1 543 ? -2.659 14.948 -49.728 1.00 88.00 543 ILE A CA 1
ATOM 4357 C C . ILE A 1 543 ? -3.962 14.178 -49.934 1.00 88.00 543 ILE A C 1
ATOM 4359 O O . ILE A 1 543 ? -4.662 13.891 -48.966 1.00 88.00 543 ILE A O 1
ATOM 4363 N N . GLN A 1 544 ? -4.294 13.840 -51.178 1.00 88.06 544 GLN A N 1
ATOM 4364 C CA . GLN A 1 544 ? -5.517 13.096 -51.498 1.00 88.06 544 GLN A CA 1
ATOM 4365 C C . GLN A 1 544 ? -5.165 11.749 -52.139 1.00 88.06 544 GLN A C 1
ATOM 4367 O O . GLN A 1 544 ? -4.356 11.735 -53.068 1.00 88.06 544 GLN A O 1
ATOM 4372 N N . PRO A 1 545 ? -5.750 10.621 -51.694 1.00 90.00 545 PRO A N 1
ATOM 4373 C CA . PRO A 1 545 ? -5.627 9.357 -52.411 1.00 90.00 545 PRO A CA 1
ATOM 4374 C C . PRO A 1 545 ? -6.141 9.482 -53.851 1.00 90.00 545 PRO A C 1
ATOM 4376 O O . PRO A 1 545 ? -7.154 10.143 -54.086 1.00 90.00 545 PRO A O 1
ATOM 4379 N N . SER A 1 546 ? -5.454 8.842 -54.795 1.00 90.75 546 SER A N 1
ATOM 4380 C CA . SER A 1 546 ? -5.797 8.825 -56.221 1.00 90.75 546 SER A CA 1
ATOM 4381 C C . SER A 1 546 ? -7.175 8.221 -56.501 1.00 90.75 546 SER A C 1
ATOM 4383 O O . SER A 1 546 ? -7.723 7.488 -55.673 1.00 90.75 546 SER A O 1
ATOM 4385 N N . GLU A 1 547 ? -7.734 8.468 -57.687 1.00 87.38 547 GLU A N 1
ATOM 4386 C CA . GLU A 1 547 ? -9.007 7.849 -58.078 1.00 87.38 547 GLU A CA 1
ATOM 4387 C C . GLU A 1 547 ? -8.876 6.328 -58.232 1.00 87.38 547 GLU A C 1
ATOM 4389 O O . GLU A 1 547 ? -9.716 5.581 -57.731 1.00 87.38 547 GLU A O 1
ATOM 4394 N N . GLN A 1 548 ? -7.790 5.859 -58.857 1.00 88.06 548 GLN A N 1
ATOM 4395 C CA . GLN A 1 548 ? -7.534 4.440 -59.106 1.00 88.06 548 GLN A CA 1
ATOM 4396 C C . GLN A 1 548 ? -6.376 3.895 -58.260 1.00 88.06 548 GLN A C 1
ATOM 4398 O O . GLN A 1 548 ? -5.408 4.598 -57.962 1.00 88.06 548 GLN A O 1
ATOM 4403 N N . ALA A 1 549 ? -6.472 2.618 -57.881 1.00 88.69 549 ALA A N 1
ATOM 4404 C CA . ALA A 1 549 ? -5.456 1.927 -57.094 1.00 88.69 549 ALA A CA 1
ATOM 4405 C C . ALA A 1 549 ? -4.248 1.511 -57.955 1.00 88.69 549 ALA A C 1
ATOM 4407 O O . ALA A 1 549 ? -4.404 0.897 -59.015 1.00 88.69 549 ALA A O 1
ATOM 4408 N N . ILE A 1 550 ? -3.038 1.794 -57.467 1.00 87.31 550 ILE A N 1
ATOM 4409 C CA . ILE A 1 550 ? -1.767 1.419 -58.113 1.00 87.31 550 ILE A CA 1
ATOM 4410 C C . ILE A 1 550 ? -1.459 -0.064 -57.890 1.00 87.31 550 ILE A C 1
ATOM 4412 O O . ILE A 1 550 ? -0.854 -0.708 -58.745 1.00 87.31 550 ILE A O 1
ATOM 4416 N N . VAL A 1 551 ? -1.878 -0.624 -56.752 1.00 86.31 551 VAL A N 1
ATOM 4417 C CA . VAL A 1 551 ? -1.632 -2.025 -56.383 1.00 86.31 551 VAL A CA 1
ATOM 4418 C C . VAL A 1 551 ? -2.923 -2.772 -56.045 1.00 86.31 551 VAL A C 1
ATOM 4420 O O . VAL A 1 551 ? -3.940 -2.186 -55.684 1.00 86.31 551 VAL A O 1
ATOM 4423 N N . THR A 1 552 ? -2.891 -4.096 -56.179 1.00 83.50 552 THR A N 1
ATOM 4424 C CA . THR A 1 552 ? -4.026 -4.987 -55.882 1.00 83.50 552 THR A CA 1
ATOM 4425 C C . THR A 1 552 ? -4.279 -5.133 -54.377 1.00 83.50 552 THR A C 1
ATOM 4427 O O . THR A 1 552 ? -3.347 -5.038 -53.584 1.00 83.50 552 THR A O 1
ATOM 4430 N N . GLU A 1 553 ? -5.520 -5.421 -53.970 1.00 78.31 553 GLU A N 1
ATOM 4431 C CA . GLU A 1 553 ? -5.909 -5.537 -52.549 1.00 78.31 553 GLU A CA 1
ATOM 4432 C C . GLU A 1 553 ? -5.452 -6.838 -51.858 1.00 78.31 553 GLU A C 1
ATOM 4434 O O . GLU A 1 553 ? -5.416 -6.907 -50.630 1.00 78.31 553 GLU A O 1
ATOM 4439 N N . GLY A 1 554 ? -5.035 -7.856 -52.620 1.00 71.12 554 GLY A N 1
ATOM 4440 C CA . GLY A 1 554 ? -4.547 -9.150 -52.110 1.00 71.12 554 GLY A CA 1
ATOM 4441 C C . GLY A 1 554 ? -3.140 -9.129 -51.489 1.00 71.12 554 GLY A C 1
ATOM 4442 O O . GLY A 1 554 ? -2.502 -10.175 -51.376 1.00 71.12 554 GLY A O 1
ATOM 4443 N N . GLY A 1 555 ? -2.623 -7.948 -51.151 1.00 74.62 555 GLY A N 1
ATOM 4444 C CA . GLY A 1 555 ? -1.264 -7.737 -50.658 1.00 74.62 555 GLY A CA 1
ATOM 4445 C C . GLY A 1 555 ? -1.012 -8.138 -49.205 1.00 74.62 555 GLY A C 1
ATOM 4446 O O . GLY A 1 555 ? -1.923 -8.299 -48.392 1.00 74.62 555 GLY A O 1
ATOM 4447 N N . LYS A 1 556 ? 0.272 -8.216 -48.844 1.00 79.44 556 LYS A N 1
ATOM 4448 C CA . LYS A 1 556 ? 0.713 -8.440 -47.466 1.00 79.44 556 LYS A CA 1
ATOM 4449 C C . LYS A 1 556 ? 0.877 -7.111 -46.728 1.00 79.44 556 LYS A C 1
ATOM 4451 O O . LYS A 1 556 ? 1.901 -6.434 -46.858 1.00 79.44 556 LYS A O 1
ATOM 4456 N N . LEU A 1 557 ? -0.104 -6.790 -45.889 1.00 83.25 557 LEU A N 1
ATOM 4457 C CA . LEU A 1 557 ? 0.013 -5.759 -44.860 1.00 83.25 557 LEU A CA 1
ATOM 4458 C C . LEU A 1 557 ? 0.898 -6.268 -43.710 1.00 83.25 557 LEU A C 1
ATOM 4460 O O . LEU A 1 557 ? 0.736 -7.390 -43.232 1.00 83.25 557 LEU A O 1
ATOM 4464 N N . ASN A 1 558 ? 1.852 -5.448 -43.273 1.00 83.31 558 ASN A N 1
ATOM 4465 C CA . ASN A 1 558 ? 2.644 -5.674 -42.066 1.00 83.31 558 ASN A CA 1
ATOM 4466 C C . ASN A 1 558 ? 2.523 -4.422 -41.196 1.00 83.31 558 ASN A C 1
ATOM 4468 O O . ASN A 1 558 ? 2.791 -3.324 -41.680 1.00 83.31 558 ASN A O 1
ATOM 4472 N N . MET A 1 559 ? 2.162 -4.574 -39.925 1.00 83.44 559 MET A N 1
ATOM 4473 C CA . MET A 1 559 ? 2.048 -3.460 -38.982 1.00 83.44 559 MET A CA 1
ATOM 4474 C C . MET A 1 559 ? 2.957 -3.695 -37.772 1.00 83.44 559 MET A C 1
ATOM 4476 O O . MET A 1 559 ? 3.145 -4.833 -37.340 1.00 83.44 559 MET A O 1
ATOM 4480 N N . ARG A 1 560 ? 3.551 -2.622 -37.244 1.00 82.50 560 ARG A N 1
ATOM 4481 C CA . ARG A 1 560 ? 4.437 -2.635 -36.069 1.00 82.50 560 ARG A CA 1
ATOM 4482 C C . ARG A 1 560 ? 4.026 -1.533 -35.103 1.00 82.50 560 ARG A C 1
ATOM 4484 O O . ARG A 1 560 ? 3.811 -0.411 -35.548 1.00 82.50 560 ARG A O 1
ATOM 4491 N N . SER A 1 561 ? 3.967 -1.825 -33.804 1.00 81.81 561 SER A N 1
ATOM 4492 C CA . SER A 1 561 ? 3.707 -0.803 -32.784 1.00 81.81 561 SER A CA 1
ATOM 4493 C C . SER A 1 561 ? 4.787 0.282 -32.803 1.00 81.81 561 SER A C 1
ATOM 4495 O O . SER A 1 561 ? 5.977 0.004 -32.976 1.00 81.81 561 SER A O 1
ATOM 4497 N N . TYR A 1 562 ? 4.373 1.532 -32.622 1.00 83.44 562 TYR A N 1
ATOM 4498 C CA . TYR A 1 562 ? 5.274 2.666 -32.520 1.00 83.44 562 TYR A CA 1
ATOM 4499 C C . TYR A 1 562 ? 5.652 2.901 -31.054 1.00 83.44 562 TYR A C 1
ATOM 4501 O O . TYR A 1 562 ? 4.906 3.479 -30.261 1.00 83.44 562 TYR A O 1
ATOM 4509 N N . ASN A 1 563 ? 6.849 2.446 -30.695 1.00 77.62 563 ASN A N 1
ATOM 4510 C CA . ASN A 1 563 ? 7.333 2.480 -29.315 1.00 77.62 563 ASN A CA 1
ATOM 4511 C C . ASN A 1 563 ? 8.030 3.810 -28.944 1.00 77.62 563 ASN A C 1
ATOM 4513 O O . ASN A 1 563 ? 8.486 3.950 -27.815 1.00 77.62 563 ASN A O 1
ATOM 4517 N N . GLY A 1 564 ? 8.125 4.772 -29.872 1.00 81.31 564 GLY A N 1
ATOM 4518 C CA . GLY A 1 564 ? 8.762 6.076 -29.651 1.00 81.31 564 GLY A CA 1
ATOM 4519 C C . GLY A 1 564 ? 7.870 7.111 -28.953 1.00 81.31 564 GLY A C 1
ATOM 4520 O O . GLY A 1 564 ? 6.723 6.832 -28.577 1.00 81.31 564 GLY A O 1
ATOM 4521 N N . GLN A 1 565 ? 8.406 8.327 -28.814 1.00 85.56 565 GLN A N 1
ATOM 4522 C CA . GLN A 1 565 ? 7.679 9.503 -28.325 1.00 85.56 565 GLN A CA 1
ATOM 4523 C C . GLN A 1 565 ? 6.815 10.156 -29.421 1.00 85.56 565 GLN A C 1
ATOM 4525 O O . GLN A 1 565 ? 7.111 9.997 -30.606 1.00 85.56 565 GLN A O 1
ATOM 4530 N N . PRO A 1 566 ? 5.775 10.932 -29.059 1.00 93.25 566 PRO A N 1
ATOM 4531 C CA . PRO A 1 566 ? 5.059 11.790 -29.997 1.00 93.25 566 PRO A CA 1
ATOM 4532 C C . PRO A 1 566 ? 6.019 12.803 -30.632 1.00 93.25 566 PRO A C 1
ATOM 4534 O O . PRO A 1 566 ? 6.999 13.217 -30.007 1.00 93.25 566 PRO A O 1
ATOM 4537 N N . ILE A 1 567 ? 5.745 13.181 -31.879 1.00 92.75 567 ILE A N 1
ATOM 4538 C CA . ILE A 1 567 ? 6.627 14.019 -32.699 1.00 92.75 567 ILE A CA 1
ATOM 4539 C C . ILE A 1 567 ? 5.996 15.401 -32.839 1.00 92.75 567 ILE A C 1
ATOM 4541 O O . ILE A 1 567 ? 4.859 15.519 -33.297 1.00 92.75 567 ILE A O 1
ATOM 4545 N N . VAL A 1 568 ? 6.744 16.432 -32.468 1.00 92.62 568 VAL A N 1
ATOM 4546 C CA . VAL A 1 568 ? 6.324 17.831 -32.469 1.00 92.62 568 VAL A CA 1
ATOM 4547 C C . VAL A 1 568 ? 6.989 18.580 -33.623 1.00 92.62 568 VAL A C 1
ATOM 4549 O O . VAL A 1 568 ? 8.183 18.424 -33.869 1.00 92.62 568 VAL A O 1
ATOM 4552 N N . TYR A 1 569 ? 6.217 19.422 -34.304 1.00 90.94 569 TYR A N 1
ATOM 4553 C CA . TYR A 1 569 ? 6.668 20.319 -35.365 1.00 90.94 569 TYR A CA 1
ATOM 4554 C C . TYR A 1 569 ? 6.291 21.753 -34.994 1.00 90.94 569 TYR A C 1
ATOM 4556 O O . TYR A 1 569 ? 5.128 22.004 -34.681 1.00 90.94 569 TYR A O 1
ATOM 4564 N N . THR A 1 570 ? 7.247 22.683 -35.013 1.00 89.38 570 THR A N 1
ATOM 4565 C CA . THR A 1 570 ? 7.030 24.089 -34.609 1.00 89.38 570 THR A CA 1
ATOM 4566 C C . THR A 1 570 ? 6.993 25.031 -35.812 1.00 89.38 570 THR A C 1
ATOM 4568 O O . THR A 1 570 ? 7.620 24.753 -36.838 1.00 89.38 570 THR A O 1
ATOM 4571 N N . ASN A 1 571 ? 6.264 26.144 -35.673 1.00 84.81 571 ASN A N 1
ATOM 4572 C CA . ASN A 1 571 ? 6.017 27.167 -36.696 1.00 84.81 571 ASN A CA 1
ATOM 4573 C C . ASN A 1 571 ? 5.622 26.534 -38.039 1.00 84.81 571 ASN A C 1
ATOM 4575 O O . ASN A 1 571 ? 6.412 26.513 -38.985 1.00 84.81 571 ASN A O 1
ATOM 4579 N N . ILE A 1 572 ? 4.420 25.958 -38.093 1.00 86.31 572 ILE A N 1
ATOM 4580 C CA . ILE A 1 572 ? 3.952 25.214 -39.263 1.00 86.31 572 ILE A CA 1
ATOM 4581 C C . ILE A 1 572 ? 3.105 26.071 -40.204 1.00 86.31 572 ILE A C 1
ATOM 4583 O O . ILE A 1 572 ? 2.374 26.968 -39.776 1.00 86.31 572 ILE A O 1
ATOM 4587 N N . ASN A 1 573 ? 3.155 25.727 -41.492 1.00 84.50 573 ASN A N 1
ATOM 4588 C CA . ASN A 1 573 ? 2.423 26.402 -42.568 1.00 84.50 573 ASN A CA 1
ATOM 4589 C C . ASN A 1 573 ? 2.751 27.906 -42.673 1.00 84.50 573 ASN A C 1
ATOM 4591 O O . ASN A 1 573 ? 1.881 28.719 -42.980 1.00 84.50 573 ASN A O 1
ATOM 4595 N N . ASP A 1 574 ? 4.010 28.276 -42.426 1.00 81.00 574 ASP A N 1
ATOM 4596 C CA . ASP A 1 574 ? 4.503 29.638 -42.613 1.00 81.00 574 ASP A CA 1
ATOM 4597 C C . ASP A 1 574 ? 4.515 29.996 -44.109 1.00 81.00 574 ASP A C 1
ATOM 4599 O O . ASP A 1 574 ? 5.227 29.392 -44.919 1.00 81.00 574 ASP A O 1
ATOM 4603 N N . THR A 1 575 ? 3.719 31.001 -44.471 1.00 73.75 575 THR A N 1
ATOM 4604 C CA . THR A 1 575 ? 3.598 31.537 -45.832 1.00 73.75 575 THR A CA 1
ATOM 4605 C C . THR A 1 575 ? 4.799 32.380 -46.270 1.00 73.75 575 THR A C 1
ATOM 4607 O O . THR A 1 575 ? 4.895 32.714 -47.448 1.00 73.75 575 THR A O 1
ATOM 4610 N N . ALA A 1 576 ? 5.706 32.748 -45.356 1.00 72.69 576 ALA A N 1
ATOM 4611 C CA . ALA A 1 576 ? 6.966 33.420 -45.682 1.00 72.69 576 ALA A CA 1
ATOM 4612 C C . ALA A 1 576 ? 8.087 32.439 -46.086 1.00 72.69 576 ALA A C 1
ATOM 4614 O O . ALA A 1 576 ? 9.128 32.865 -46.592 1.00 72.69 576 ALA A O 1
ATOM 4615 N N . SER A 1 577 ? 7.889 31.132 -45.887 1.00 73.62 577 SER A N 1
ATOM 4616 C CA . SER A 1 577 ? 8.840 30.101 -46.305 1.00 73.62 577 SER A CA 1
ATOM 4617 C C . SER A 1 577 ? 8.857 29.923 -47.825 1.00 73.62 577 SER A C 1
ATOM 4619 O O . SER A 1 577 ? 7.817 29.847 -48.477 1.00 73.62 577 SER A O 1
ATOM 4621 N N . SER A 1 578 ? 10.050 29.761 -48.399 1.00 67.94 578 SER A N 1
ATOM 4622 C CA . SER A 1 578 ? 10.238 29.440 -49.819 1.00 67.94 578 SER A CA 1
ATOM 4623 C C . SER A 1 578 ? 9.984 27.966 -50.167 1.00 67.94 578 SER A C 1
ATOM 4625 O O . SER A 1 578 ? 10.119 27.591 -51.331 1.00 67.94 578 SER A O 1
ATOM 4627 N N . VAL A 1 579 ? 9.629 27.125 -49.187 1.00 74.19 579 VAL A N 1
ATOM 4628 C CA . VAL A 1 579 ? 9.448 25.675 -49.356 1.00 74.19 579 VAL A CA 1
ATOM 4629 C C . VAL A 1 579 ? 8.013 25.264 -49.027 1.00 74.19 579 VAL A C 1
ATOM 4631 O O . VAL A 1 579 ? 7.494 25.566 -47.949 1.00 74.19 579 VAL A O 1
ATOM 4634 N N . ASN A 1 580 ? 7.401 24.503 -49.938 1.00 78.69 580 ASN A N 1
ATOM 4635 C CA . ASN A 1 580 ? 6.128 23.819 -49.730 1.00 78.69 580 ASN A CA 1
ATOM 4636 C C . ASN A 1 580 ? 6.286 22.308 -49.976 1.00 78.69 580 ASN A C 1
ATOM 4638 O O . ASN A 1 580 ? 6.361 21.842 -51.111 1.00 78.69 580 ASN A O 1
ATOM 4642 N N . LEU A 1 581 ? 6.303 21.534 -48.893 1.00 79.25 581 LEU A N 1
ATOM 4643 C CA . LEU A 1 581 ? 6.431 20.080 -48.892 1.00 79.25 581 LEU A CA 1
ATOM 4644 C C . LEU A 1 581 ? 5.225 19.366 -49.521 1.00 79.25 581 LEU A C 1
ATOM 4646 O O . LEU A 1 581 ? 5.403 18.245 -49.988 1.00 79.25 581 LEU A O 1
ATOM 4650 N N . LEU A 1 582 ? 4.025 19.958 -49.567 1.00 79.69 582 LEU A N 1
ATOM 4651 C CA . LEU A 1 582 ? 2.839 19.333 -50.186 1.00 79.69 582 LEU A CA 1
ATOM 4652 C C . LEU A 1 582 ? 2.693 19.641 -51.682 1.00 79.69 582 LEU A C 1
ATOM 4654 O O . LEU A 1 582 ? 1.685 19.284 -52.290 1.00 79.69 582 LEU A O 1
ATOM 4658 N N . ASN A 1 583 ? 3.694 20.283 -52.281 1.00 77.69 583 ASN A N 1
ATOM 4659 C CA . ASN A 1 583 ? 3.816 20.456 -53.721 1.00 77.69 583 ASN A CA 1
ATOM 4660 C C . ASN A 1 583 ? 4.668 19.319 -54.334 1.00 77.69 583 ASN A C 1
ATOM 4662 O O . ASN A 1 583 ? 5.574 18.792 -53.682 1.00 77.69 583 ASN A O 1
ATOM 4666 N N . TYR A 1 584 ? 4.373 18.941 -55.581 1.00 70.88 584 TYR A N 1
ATOM 4667 C CA . TYR A 1 584 ? 5.155 17.972 -56.361 1.00 70.88 584 TYR A CA 1
ATOM 4668 C C . TYR A 1 584 ? 6.205 18.649 -57.254 1.00 70.88 584 TYR A C 1
ATOM 4670 O O . TYR A 1 584 ? 7.339 18.185 -57.318 1.00 70.88 584 TYR A O 1
ATOM 4678 N N . ASN A 1 585 ? 5.854 19.771 -57.893 1.00 66.31 585 ASN A N 1
ATOM 4679 C CA . ASN A 1 585 ? 6.731 20.492 -58.819 1.00 66.31 585 ASN A CA 1
ATOM 4680 C C . ASN A 1 585 ? 7.326 21.727 -58.130 1.00 66.31 585 ASN A C 1
ATOM 4682 O O . ASN A 1 585 ? 6.613 22.710 -57.914 1.00 66.31 585 ASN A O 1
ATOM 4686 N N . SER A 1 586 ? 8.627 21.691 -57.825 1.00 53.88 586 SER A N 1
ATOM 4687 C CA . SER A 1 586 ? 9.386 22.726 -57.092 1.00 53.88 586 SER A CA 1
ATOM 4688 C C . SER A 1 586 ? 9.124 24.166 -57.543 1.00 53.88 586 SER A C 1
ATOM 4690 O O . SER A 1 586 ? 9.098 25.082 -56.725 1.00 53.88 586 SER A O 1
ATOM 4692 N N . ASP A 1 587 ? 8.885 24.364 -58.836 1.00 50.25 587 ASP A N 1
ATOM 4693 C CA . ASP A 1 587 ? 8.992 25.670 -59.491 1.00 50.25 587 ASP A CA 1
ATOM 4694 C C . ASP A 1 587 ? 7.711 26.528 -59.386 1.00 50.25 587 ASP A C 1
ATOM 4696 O O . ASP A 1 587 ? 7.636 27.617 -59.956 1.00 50.25 587 ASP A O 1
ATOM 4700 N N . LYS A 1 588 ? 6.675 26.050 -58.676 1.00 52.84 588 LYS A N 1
ATOM 4701 C CA . LYS A 1 588 ? 5.373 26.733 -58.526 1.00 52.84 588 LYS A CA 1
ATOM 4702 C C . LYS A 1 588 ? 4.905 26.787 -57.068 1.00 52.84 588 LYS A C 1
ATOM 4704 O O . LYS A 1 588 ? 4.040 26.016 -56.657 1.00 52.84 588 LYS A O 1
ATOM 4709 N N . ASN A 1 589 ? 5.433 27.737 -56.295 1.00 54.34 589 ASN A N 1
ATOM 4710 C CA . ASN A 1 589 ? 5.051 27.991 -54.895 1.00 54.34 589 ASN A CA 1
ATOM 4711 C C . ASN A 1 589 ? 3.642 28.612 -54.740 1.00 54.34 589 ASN A C 1
ATOM 4713 O O . ASN A 1 589 ? 3.473 29.738 -54.275 1.00 54.34 589 ASN A O 1
ATOM 4717 N N . ASN A 1 590 ? 2.611 27.847 -55.099 1.00 56.47 590 ASN A N 1
ATOM 4718 C CA . ASN A 1 590 ? 1.210 28.209 -54.906 1.00 56.47 590 ASN A CA 1
ATOM 4719 C C . ASN A 1 590 ? 0.769 27.907 -53.462 1.00 56.47 590 ASN A C 1
ATOM 4721 O O . ASN A 1 590 ? 0.208 26.847 -53.179 1.00 56.47 590 ASN A O 1
ATOM 4725 N N . PHE A 1 591 ? 1.015 28.838 -52.539 1.00 59.28 591 PHE A N 1
ATOM 4726 C CA . PHE A 1 591 ? 0.403 28.793 -51.208 1.00 59.28 591 PHE A CA 1
ATOM 4727 C C . PHE A 1 591 ? -1.108 29.060 -51.293 1.00 59.28 591 PHE A C 1
ATOM 4729 O O . PHE A 1 591 ? -1.565 29.902 -52.065 1.00 59.28 591 PHE A O 1
ATOM 4736 N N . SER A 1 592 ? -1.891 28.334 -50.492 1.00 58.78 592 SER A N 1
ATOM 4737 C CA . SER A 1 592 ? -3.355 28.421 -50.471 1.00 58.78 592 SER A CA 1
ATOM 4738 C C . SER A 1 592 ? -3.840 29.047 -49.168 1.00 58.78 592 SER A C 1
ATOM 4740 O O . SER A 1 592 ? -3.576 28.507 -48.095 1.00 58.78 592 SER A O 1
ATOM 4742 N N . ASN A 1 593 ? -4.641 30.114 -49.263 1.00 55.69 593 ASN A N 1
ATOM 4743 C CA . ASN A 1 593 ? -5.229 30.831 -48.116 1.00 55.69 593 ASN A CA 1
ATOM 4744 C C . ASN A 1 593 ? -6.124 29.958 -47.205 1.00 55.69 593 ASN A C 1
ATOM 4746 O O . ASN A 1 593 ? -6.593 30.435 -46.173 1.00 55.69 593 ASN A O 1
ATOM 4750 N N . LYS A 1 594 ? -6.393 28.698 -47.580 1.00 57.50 594 LYS A N 1
ATOM 4751 C CA . LYS A 1 594 ? -7.109 27.720 -46.747 1.00 57.50 594 LYS A CA 1
ATOM 4752 C C . LYS A 1 594 ? -6.274 27.203 -45.571 1.00 57.50 594 LYS A C 1
ATOM 4754 O O . LYS A 1 594 ? -6.846 26.884 -44.535 1.00 57.50 594 LYS A O 1
ATOM 4759 N N . LEU A 1 595 ? -4.948 27.118 -45.708 1.00 62.09 595 LEU A N 1
ATOM 4760 C CA . LEU A 1 595 ? -4.070 26.702 -44.613 1.00 62.09 595 LEU A CA 1
ATOM 4761 C C . LEU A 1 595 ? -3.661 27.923 -43.788 1.00 62.09 595 LEU A C 1
ATOM 4763 O O . LEU A 1 595 ? -2.795 28.696 -44.186 1.00 62.09 595 LEU A O 1
ATOM 4767 N N . GLN A 1 596 ? -4.294 28.083 -42.628 1.00 66.25 596 GLN A N 1
ATOM 4768 C CA . GLN A 1 596 ? -3.861 29.048 -41.619 1.00 66.25 596 GLN A CA 1
ATOM 4769 C C . GLN A 1 596 ? -2.507 28.603 -41.023 1.00 66.25 596 GLN A C 1
ATOM 4771 O O . GLN A 1 596 ? -2.381 27.425 -40.660 1.00 66.25 596 GLN A O 1
ATOM 4776 N N . PRO A 1 597 ? -1.524 29.509 -40.858 1.00 73.88 597 PRO A N 1
ATOM 4777 C CA . PRO A 1 597 ? -0.345 29.252 -40.034 1.00 73.88 597 PRO A CA 1
ATOM 4778 C C . PRO A 1 597 ? -0.754 28.774 -38.635 1.00 73.88 597 PRO A C 1
ATOM 4780 O O . PRO A 1 597 ? -1.790 29.183 -38.107 1.00 73.88 597 PRO A O 1
ATOM 4783 N N . SER A 1 598 ? 0.019 27.872 -38.036 1.00 75.81 598 SER A N 1
ATOM 4784 C CA . SER A 1 598 ? -0.246 27.360 -36.683 1.00 75.81 598 SER A CA 1
ATOM 4785 C C . SER A 1 598 ? 1.064 27.208 -35.913 1.00 75.81 598 SER A C 1
ATOM 4787 O O . SER A 1 598 ? 2.103 26.889 -36.491 1.00 75.81 598 SER A O 1
ATOM 4789 N N . ASP A 1 599 ? 1.032 27.450 -34.603 1.00 80.06 599 ASP A N 1
ATOM 4790 C CA . ASP A 1 599 ? 2.251 27.506 -33.790 1.00 80.06 599 ASP A CA 1
ATOM 4791 C C . ASP A 1 599 ? 2.934 26.139 -33.697 1.00 80.06 599 ASP A C 1
ATOM 4793 O O . ASP A 1 599 ? 4.159 26.045 -33.789 1.00 80.06 599 ASP A O 1
ATOM 4797 N N . VAL A 1 600 ? 2.145 25.074 -33.510 1.00 90.31 600 VAL A N 1
ATOM 4798 C CA . VAL A 1 600 ? 2.652 23.713 -33.293 1.00 90.31 600 VAL A CA 1
ATOM 4799 C C . VAL A 1 600 ? 1.716 22.662 -33.903 1.00 90.31 600 VAL A C 1
ATOM 4801 O O . VAL A 1 600 ? 0.497 22.776 -33.818 1.00 90.31 600 VAL A O 1
ATOM 4804 N N . CYS A 1 601 ? 2.280 21.592 -34.463 1.00 91.75 601 CYS A N 1
ATOM 4805 C CA . CYS A 1 601 ? 1.574 20.345 -34.773 1.00 91.75 601 CYS A CA 1
ATOM 4806 C C . CYS A 1 601 ? 2.203 19.183 -33.998 1.00 91.75 601 CYS A C 1
ATOM 4808 O O . CYS A 1 601 ? 3.426 19.052 -33.970 1.00 91.75 601 CYS A O 1
ATOM 4810 N N . ILE A 1 602 ? 1.379 18.319 -33.400 1.00 94.00 602 ILE A N 1
ATOM 4811 C CA . ILE A 1 602 ? 1.831 17.149 -32.637 1.00 94.00 602 ILE A CA 1
ATOM 4812 C C . ILE A 1 602 ? 1.219 15.876 -33.218 1.00 94.00 602 ILE A C 1
ATOM 4814 O O . ILE A 1 602 ? 0.002 15.696 -33.231 1.00 94.00 602 ILE A O 1
ATOM 4818 N N . ASN A 1 603 ? 2.091 14.976 -33.662 1.00 94.25 603 ASN A N 1
ATOM 4819 C CA . ASN A 1 603 ? 1.766 13.618 -34.074 1.00 94.25 603 ASN A CA 1
ATOM 4820 C C . ASN A 1 603 ? 1.877 12.674 -32.873 1.00 94.25 603 ASN A C 1
ATOM 4822 O O . ASN A 1 603 ? 2.943 12.591 -32.266 1.00 94.25 603 ASN A O 1
ATOM 4826 N N . PHE A 1 604 ? 0.832 11.894 -32.609 1.00 93.75 604 PHE A N 1
ATOM 4827 C CA . PHE A 1 604 ? 0.769 10.828 -31.607 1.00 93.75 604 PHE A CA 1
ATOM 4828 C C . PHE A 1 604 ? 0.662 9.466 -32.313 1.00 93.75 604 PHE A C 1
ATOM 4830 O O . PHE A 1 604 ? -0.449 9.008 -32.593 1.00 93.75 604 PHE A O 1
ATOM 4837 N N . PRO A 1 605 ? 1.782 8.806 -32.668 1.00 91.44 605 PRO A N 1
ATOM 4838 C CA . PRO A 1 605 ? 1.721 7.587 -33.460 1.00 91.44 605 PRO A CA 1
ATOM 4839 C C . PRO A 1 605 ? 1.357 6.371 -32.603 1.00 91.44 605 PRO A C 1
ATOM 4841 O O . PRO A 1 605 ? 1.775 6.252 -31.445 1.00 91.44 605 PRO A O 1
ATOM 4844 N N . ILE A 1 606 ? 0.617 5.443 -33.209 1.00 89.12 606 ILE A N 1
ATOM 4845 C CA . ILE A 1 606 ? 0.290 4.122 -32.655 1.00 89.12 606 ILE A CA 1
ATOM 4846 C C . ILE A 1 606 ? 1.113 3.042 -33.352 1.00 89.12 606 ILE A C 1
ATOM 4848 O O . ILE A 1 606 ? 1.645 2.151 -32.688 1.00 89.12 606 ILE A O 1
ATOM 4852 N N . ALA A 1 607 ? 1.232 3.105 -34.682 1.00 87.62 607 ALA A N 1
ATOM 4853 C CA . ALA A 1 607 ? 1.892 2.066 -35.464 1.00 87.62 607 ALA A CA 1
ATOM 4854 C C . ALA A 1 607 ? 2.464 2.572 -36.796 1.00 87.62 607 ALA A C 1
ATOM 4856 O O . ALA A 1 607 ? 1.984 3.544 -37.378 1.00 87.62 607 ALA A O 1
ATOM 4857 N N . GLU A 1 608 ? 3.476 1.864 -37.298 1.00 88.81 608 GLU A N 1
ATOM 4858 C CA . GLU A 1 608 ? 3.943 1.971 -38.681 1.00 88.81 608 GLU A CA 1
ATOM 4859 C C . GLU A 1 608 ? 3.396 0.789 -39.493 1.00 88.81 608 GLU A C 1
ATOM 4861 O O . GLU A 1 608 ? 3.560 -0.377 -39.118 1.00 88.81 608 GLU A O 1
ATOM 4866 N N . VAL A 1 609 ? 2.734 1.104 -40.605 1.00 88.94 609 VAL A N 1
ATOM 4867 C CA . VAL A 1 609 ? 2.131 0.163 -41.552 1.00 88.94 609 VAL A CA 1
ATOM 4868 C C . VAL A 1 609 ? 2.994 0.121 -42.811 1.00 88.94 609 VAL A C 1
ATOM 4870 O O . VAL A 1 609 ? 3.387 1.154 -43.347 1.00 88.94 609 VAL A O 1
ATOM 4873 N N . THR A 1 610 ? 3.301 -1.077 -43.299 1.00 87.75 610 THR A N 1
ATOM 4874 C CA . THR A 1 610 ? 3.970 -1.324 -44.585 1.00 87.75 610 THR A CA 1
ATOM 4875 C C . THR A 1 610 ? 3.075 -2.225 -45.426 1.00 87.75 610 THR A C 1
ATOM 4877 O O . THR A 1 610 ? 2.805 -3.363 -45.024 1.00 87.75 610 THR A O 1
ATOM 4880 N N . TYR A 1 611 ? 2.622 -1.739 -46.582 1.00 85.00 611 TYR A N 1
ATOM 4881 C CA . TYR A 1 611 ? 1.754 -2.494 -47.484 1.00 85.00 611 TYR A CA 1
ATOM 4882 C C . TYR A 1 611 ? 2.502 -2.892 -48.759 1.00 85.00 611 TYR A C 1
ATOM 4884 O O . TYR A 1 611 ? 2.892 -2.041 -49.553 1.00 85.00 611 TYR A O 1
ATOM 4892 N N . ASN A 1 612 ? 2.703 -4.200 -48.948 1.00 80.06 612 ASN A N 1
ATOM 4893 C CA . ASN A 1 612 ? 3.411 -4.751 -50.103 1.00 80.06 612 ASN A CA 1
ATOM 4894 C C . ASN A 1 612 ? 2.458 -5.613 -50.935 1.00 80.06 612 ASN A C 1
ATOM 4896 O O . ASN A 1 612 ? 1.949 -6.624 -50.447 1.00 80.06 612 ASN A O 1
ATOM 4900 N N . SER A 1 613 ? 2.245 -5.237 -52.194 1.00 82.56 613 SER A N 1
ATOM 4901 C CA . SER A 1 613 ? 1.337 -5.922 -53.115 1.00 82.56 613 SER A CA 1
ATOM 4902 C C . SER A 1 613 ? 1.809 -5.789 -54.567 1.00 82.56 613 SER A C 1
ATOM 4904 O O . SER A 1 613 ? 2.658 -4.952 -54.871 1.00 82.56 613 SER A O 1
ATOM 4906 N N . ASN A 1 614 ? 1.255 -6.607 -55.461 1.00 84.19 614 ASN A N 1
ATOM 4907 C CA . ASN A 1 614 ? 1.508 -6.514 -56.900 1.00 84.19 614 ASN A CA 1
ATOM 4908 C C . ASN A 1 614 ? 0.781 -5.300 -57.499 1.00 84.19 614 ASN A C 1
ATOM 4910 O O . ASN A 1 614 ? -0.330 -4.978 -57.065 1.00 84.19 614 ASN A O 1
ATOM 4914 N N . LEU A 1 615 ? 1.379 -4.675 -58.521 1.00 85.25 615 LEU A N 1
ATOM 4915 C CA . LEU A 1 615 ? 0.754 -3.604 -59.310 1.00 85.25 615 LEU A CA 1
ATOM 4916 C C . LEU A 1 615 ? -0.591 -4.057 -59.902 1.00 85.25 615 LEU A C 1
ATOM 4918 O O . LEU A 1 615 ? -0.767 -5.228 -60.244 1.00 85.25 615 LEU A O 1
ATOM 4922 N N . SER A 1 616 ? -1.543 -3.132 -60.008 1.00 85.81 616 SER A N 1
ATOM 4923 C CA . SER A 1 616 ? -2.867 -3.396 -60.567 1.00 85.81 616 SER A CA 1
ATOM 4924 C C . SER A 1 616 ? -2.809 -3.547 -62.090 1.00 85.81 616 SER A C 1
ATOM 4926 O O . SER A 1 616 ? -2.007 -2.917 -62.783 1.00 85.81 616 SER A O 1
ATOM 4928 N N . GLU A 1 617 ? -3.681 -4.396 -62.637 1.00 81.31 617 GLU A N 1
ATOM 4929 C CA . GLU A 1 617 ? -3.715 -4.643 -64.082 1.00 81.31 617 GLU A CA 1
ATOM 4930 C C . GLU A 1 617 ? -4.181 -3.404 -64.873 1.00 81.31 617 GLU A C 1
ATOM 4932 O O . GLU A 1 617 ? -3.826 -3.250 -66.039 1.00 81.31 617 GLU A O 1
ATOM 4937 N N . SER A 1 618 ? -4.938 -2.498 -64.242 1.00 83.38 618 SER A N 1
ATOM 4938 C CA . SER A 1 618 ? -5.308 -1.196 -64.807 1.00 83.38 618 SER A CA 1
ATOM 4939 C C . SER A 1 618 ? -4.112 -0.243 -64.880 1.00 83.38 618 SER A C 1
ATOM 4941 O O . SER A 1 618 ? -3.898 0.370 -65.925 1.00 83.38 618 SER A O 1
ATOM 4943 N N . PHE A 1 619 ? -3.287 -0.172 -63.827 1.00 85.00 619 PHE A N 1
ATOM 4944 C CA . PHE A 1 619 ? -2.085 0.667 -63.802 1.00 85.00 619 PHE A CA 1
ATOM 4945 C C . PHE A 1 619 ? -1.078 0.242 -64.879 1.00 85.00 619 PHE A C 1
ATOM 4947 O O . PHE A 1 619 ? -0.577 1.073 -65.637 1.00 85.00 619 PHE A O 1
ATOM 4954 N N . LEU A 1 620 ? -0.863 -1.069 -65.028 1.00 80.69 620 LEU A N 1
ATOM 4955 C CA . LEU A 1 620 ? 0.002 -1.638 -66.069 1.00 80.69 620 LEU A CA 1
ATOM 4956 C C . LEU A 1 620 ? -0.504 -1.385 -67.504 1.00 80.69 620 LEU A C 1
ATOM 4958 O O . LEU A 1 620 ? 0.301 -1.386 -68.432 1.00 80.69 620 LEU A O 1
ATOM 4962 N N . LYS A 1 621 ? -1.812 -1.161 -67.695 1.00 78.31 621 LYS A N 1
ATOM 4963 C CA . LYS A 1 621 ? -2.447 -0.890 -69.002 1.00 78.31 621 LYS A CA 1
ATOM 4964 C C . LYS A 1 621 ? -2.603 0.602 -69.328 1.00 78.31 621 LYS A C 1
ATOM 4966 O O . LYS A 1 621 ? -3.087 0.927 -70.410 1.00 78.31 621 LYS A O 1
ATOM 4971 N N . CYS A 1 622 ? -2.230 1.508 -68.422 1.00 74.81 622 CYS A N 1
ATOM 4972 C CA . CYS A 1 622 ? -2.304 2.949 -68.667 1.00 74.81 622 CYS A CA 1
ATOM 4973 C C . CYS A 1 622 ? -1.324 3.379 -69.780 1.00 74.81 622 CYS A C 1
ATOM 4975 O O . CYS A 1 622 ? -0.246 2.797 -69.916 1.00 74.81 622 CYS A O 1
ATOM 4977 N N . VAL A 1 623 ? -1.677 4.399 -70.567 1.00 66.00 623 VAL A N 1
ATOM 4978 C CA . VAL A 1 623 ? -0.815 4.965 -71.624 1.00 66.00 623 VAL A CA 1
ATOM 4979 C C . VAL A 1 623 ? 0.115 6.022 -71.020 1.00 66.00 623 VAL A C 1
ATOM 4981 O O . VAL A 1 623 ? -0.282 6.749 -70.116 1.00 66.00 623 VAL A O 1
ATOM 4984 N N . ASP A 1 624 ? 1.351 6.112 -71.512 1.00 61.25 624 ASP A N 1
ATOM 4985 C CA . ASP A 1 624 ? 2.411 6.976 -70.969 1.00 61.25 624 ASP A CA 1
ATOM 4986 C C . ASP A 1 624 ? 2.289 8.459 -71.372 1.00 61.25 624 ASP A C 1
ATOM 4988 O O . ASP A 1 624 ? 3.201 9.044 -71.949 1.00 61.25 624 ASP A O 1
ATOM 4992 N N . ASN A 1 625 ? 1.155 9.074 -71.026 1.00 64.38 625 ASN A N 1
ATOM 4993 C CA . ASN A 1 625 ? 0.994 10.526 -70.971 1.00 64.38 625 ASN A CA 1
ATOM 4994 C C . ASN A 1 625 ? 1.019 10.963 -69.494 1.00 64.38 625 ASN A C 1
ATOM 4996 O O . ASN A 1 625 ? 0.026 10.769 -68.788 1.00 64.38 625 ASN A O 1
ATOM 5000 N N . ASP A 1 626 ? 2.131 11.563 -69.049 1.00 62.88 626 ASP A N 1
ATOM 5001 C CA . ASP A 1 626 ? 2.390 11.978 -67.654 1.00 62.88 626 ASP A CA 1
ATOM 5002 C C . ASP A 1 626 ? 1.186 12.663 -66.978 1.00 62.88 626 ASP A C 1
ATOM 5004 O O . ASP A 1 626 ? 0.782 12.275 -65.886 1.00 62.88 626 ASP A O 1
ATOM 5008 N N . GLU A 1 627 ? 0.574 13.646 -67.643 1.00 67.12 627 GLU A N 1
ATOM 5009 C CA . GLU A 1 627 ? -0.541 14.435 -67.097 1.00 67.12 627 GLU A CA 1
ATOM 5010 C C . GLU A 1 627 ? -1.735 13.539 -66.702 1.00 67.12 627 GLU A C 1
ATOM 5012 O O . GLU A 1 627 ? -2.170 13.550 -65.550 1.00 67.12 627 GLU A O 1
ATOM 5017 N N . SER A 1 628 ? -2.163 12.643 -67.600 1.00 68.75 628 SER A N 1
ATOM 5018 C CA . SER A 1 628 ? -3.238 11.672 -67.331 1.00 68.75 628 SER A CA 1
ATOM 5019 C C . SER A 1 628 ? -2.851 10.554 -66.349 1.00 68.75 628 SER A C 1
ATOM 5021 O O . SER A 1 628 ? -3.721 9.973 -65.695 1.00 68.75 628 SER A O 1
ATOM 5023 N N . LEU A 1 629 ? -1.553 10.248 -66.217 1.00 80.62 629 LEU A N 1
ATOM 5024 C CA . LEU A 1 629 ? -1.052 9.282 -65.236 1.00 80.62 629 LEU A CA 1
ATOM 5025 C C . LEU A 1 629 ? -1.244 9.828 -63.812 1.00 80.62 629 LEU A C 1
ATOM 5027 O O . LEU A 1 629 ? -1.759 9.118 -62.945 1.00 80.62 629 LEU A O 1
ATOM 5031 N N . TYR A 1 630 ? -0.867 11.092 -63.581 1.00 83.06 630 TYR A N 1
ATOM 5032 C CA . TYR A 1 630 ? -0.955 11.730 -62.265 1.00 83.06 630 TYR A CA 1
ATOM 5033 C C . TYR A 1 630 ? -2.392 12.084 -61.856 1.00 83.06 630 TYR A C 1
ATOM 5035 O O . TYR A 1 630 ? -2.693 12.061 -60.661 1.00 83.06 630 TYR A O 1
ATOM 5043 N N . GLU A 1 631 ? -3.295 12.347 -62.807 1.00 80.69 631 GLU A N 1
ATOM 5044 C CA . GLU A 1 631 ? -4.732 12.493 -62.526 1.00 80.69 631 GLU A CA 1
ATOM 5045 C C . GLU A 1 631 ? -5.336 11.188 -61.978 1.00 80.69 631 GLU A C 1
ATOM 5047 O O . GLU A 1 631 ? -5.902 11.173 -60.883 1.00 80.69 631 GLU A O 1
ATOM 5052 N N . LEU A 1 632 ? -5.164 10.069 -62.693 1.00 84.44 632 LEU A N 1
ATOM 5053 C CA . LEU A 1 632 ? -5.803 8.793 -62.343 1.00 84.44 632 LEU A CA 1
ATOM 5054 C C . LEU A 1 632 ? -5.147 8.082 -61.150 1.00 84.44 632 LEU A C 1
ATOM 5056 O O . LEU A 1 632 ? -5.846 7.494 -60.319 1.00 84.44 632 LEU A O 1
ATOM 5060 N N . TYR A 1 633 ? -3.814 8.120 -61.062 1.00 87.81 633 TYR A N 1
ATOM 5061 C CA . TYR A 1 633 ? -3.026 7.337 -60.101 1.00 87.81 633 TYR A CA 1
ATOM 5062 C C . TYR A 1 633 ? -2.277 8.183 -59.066 1.00 87.81 633 TYR A C 1
ATOM 5064 O O . TYR A 1 633 ? -1.666 7.630 -58.155 1.00 87.81 633 TYR A O 1
ATOM 5072 N N . GLY A 1 634 ? -2.383 9.511 -59.118 1.00 88.00 634 GLY A N 1
ATOM 5073 C CA . GLY A 1 634 ? -1.684 10.398 -58.192 1.00 88.00 634 GLY A CA 1
ATOM 5074 C C . GLY A 1 634 ? -0.201 10.563 -58.525 1.00 88.00 634 GLY A C 1
ATOM 5075 O O . GLY A 1 634 ? 0.335 9.960 -59.449 1.00 88.00 634 GLY A O 1
ATOM 5076 N N . HIS A 1 635 ? 0.471 11.412 -57.754 1.00 86.88 635 HIS A N 1
ATOM 5077 C CA . HIS A 1 635 ? 1.827 11.880 -58.036 1.00 86.88 635 HIS A CA 1
ATOM 5078 C C . HIS A 1 635 ? 2.909 10.961 -57.435 1.00 86.88 635 HIS A C 1
ATOM 5080 O O . HIS A 1 635 ? 3.926 10.676 -58.070 1.00 86.88 635 HIS A O 1
ATOM 5086 N N . VAL A 1 636 ? 2.689 10.463 -56.211 1.00 88.12 636 VAL A N 1
ATOM 5087 C CA . VAL A 1 636 ? 3.631 9.595 -55.473 1.00 88.12 636 VAL A CA 1
ATOM 5088 C C . VAL A 1 636 ? 2.901 8.441 -54.780 1.00 88.12 636 VAL A C 1
ATOM 5090 O O . VAL A 1 636 ? 1.742 8.575 -54.414 1.00 88.12 636 VAL A O 1
ATOM 5093 N N . PHE A 1 637 ? 3.568 7.316 -54.537 1.00 88.19 637 PHE A N 1
ATOM 5094 C CA . PHE A 1 637 ? 3.040 6.177 -53.776 1.00 88.19 637 PHE A CA 1
ATOM 5095 C C . PHE A 1 637 ? 3.844 5.969 -52.488 1.00 88.19 637 PHE A C 1
ATOM 5097 O O . PHE A 1 637 ? 5.073 6.017 -52.521 1.00 88.19 637 PHE A O 1
ATOM 5104 N N . ALA A 1 638 ? 3.171 5.719 -51.362 1.00 89.44 638 ALA A N 1
ATOM 5105 C CA . ALA A 1 638 ? 3.811 5.515 -50.061 1.00 89.44 638 ALA A CA 1
ATOM 5106 C C . ALA A 1 638 ? 3.928 4.026 -49.717 1.00 89.44 638 ALA A C 1
ATOM 5108 O O . ALA A 1 638 ? 2.921 3.349 -49.522 1.00 89.44 638 ALA A O 1
ATOM 5109 N N . ARG A 1 639 ? 5.156 3.514 -49.566 1.00 84.94 639 ARG A N 1
ATOM 5110 C CA . ARG A 1 639 ? 5.370 2.136 -49.080 1.00 84.94 639 ARG A CA 1
ATOM 5111 C C . ARG A 1 639 ? 5.220 2.006 -47.566 1.00 84.94 639 ARG A C 1
ATOM 5113 O O . ARG A 1 639 ? 4.975 0.904 -47.071 1.00 84.94 639 ARG A O 1
ATOM 5120 N N . LYS A 1 640 ? 5.376 3.111 -46.829 1.00 88.69 640 LYS A N 1
ATOM 5121 C CA . LYS A 1 640 ? 5.232 3.163 -45.372 1.00 88.69 640 LYS A CA 1
ATOM 5122 C C . LYS A 1 640 ? 4.295 4.288 -44.947 1.00 88.69 640 LYS A C 1
ATOM 5124 O O . LYS A 1 640 ? 4.476 5.443 -45.327 1.00 88.69 640 LYS A O 1
ATOM 5129 N N . THR A 1 641 ? 3.358 3.956 -44.072 1.00 90.69 641 THR A N 1
ATOM 5130 C CA . THR A 1 641 ? 2.346 4.881 -43.561 1.00 90.69 641 THR A CA 1
ATOM 5131 C C . THR A 1 641 ? 2.345 4.827 -42.043 1.00 90.69 641 THR A C 1
ATOM 5133 O O . THR A 1 641 ? 2.270 3.751 -41.451 1.00 90.69 641 THR A O 1
ATOM 5136 N N . LEU A 1 642 ? 2.462 5.983 -41.400 1.00 91.00 642 LEU A N 1
ATOM 5137 C CA . LEU A 1 642 ? 2.401 6.107 -39.950 1.00 91.00 642 LEU A CA 1
ATOM 5138 C C . LEU A 1 642 ? 0.958 6.438 -39.556 1.00 91.00 642 LEU A C 1
ATOM 5140 O O . LEU A 1 642 ? 0.410 7.437 -40.032 1.00 91.00 642 LEU A O 1
ATOM 5144 N N . ILE A 1 643 ? 0.363 5.610 -38.696 1.00 90.38 643 ILE A N 1
ATOM 5145 C CA . ILE A 1 643 ? -1.006 5.794 -38.199 1.00 90.38 643 ILE A CA 1
ATOM 5146 C C . ILE A 1 643 ? -1.019 6.220 -36.730 1.00 90.38 643 ILE A C 1
ATOM 5148 O O . ILE A 1 643 ? -0.148 5.833 -35.941 1.00 90.38 643 ILE A O 1
ATOM 5152 N N . GLY A 1 644 ? -2.009 7.027 -36.364 1.00 91.62 644 GLY A N 1
ATOM 5153 C CA . GLY A 1 644 ? -2.181 7.574 -35.021 1.00 91.62 644 GLY A CA 1
ATOM 5154 C C . GLY A 1 644 ? -3.075 8.810 -35.037 1.00 91.62 644 GLY A C 1
ATOM 5155 O O . GLY A 1 644 ? -3.907 8.950 -35.923 1.00 91.62 644 GLY A O 1
ATOM 5156 N N . GLY A 1 645 ? -2.894 9.711 -34.075 1.00 92.31 645 GLY A N 1
ATOM 5157 C CA . GLY A 1 645 ? -3.647 10.964 -33.987 1.00 92.31 645 GLY A CA 1
ATOM 5158 C C . GLY A 1 645 ? -2.766 12.177 -34.272 1.00 92.31 645 GLY A C 1
ATOM 5159 O O . GLY A 1 645 ? -1.554 12.138 -34.042 1.00 92.31 645 GLY A O 1
ATOM 5160 N N . LYS A 1 646 ? -3.360 13.272 -34.752 1.00 93.06 646 LYS A N 1
ATOM 5161 C CA . LYS A 1 646 ? -2.671 14.551 -34.970 1.00 93.06 646 LYS A CA 1
ATOM 5162 C C . LYS A 1 646 ? -3.463 15.702 -34.360 1.00 93.06 646 LYS A C 1
ATOM 5164 O O . LYS A 1 646 ? -4.666 15.792 -34.586 1.00 93.06 646 LYS A O 1
ATOM 5169 N N . LEU A 1 647 ? -2.763 16.579 -33.641 1.00 93.62 647 LEU A N 1
ATOM 5170 C CA . LEU A 1 647 ? -3.299 17.821 -33.087 1.00 93.62 647 LEU A CA 1
ATOM 5171 C C . LEU A 1 647 ? -2.588 19.037 -33.690 1.00 93.62 647 LEU A C 1
ATOM 5173 O O . LEU A 1 647 ? -1.358 19.096 -33.704 1.00 93.62 647 LEU A O 1
ATOM 5177 N N . PHE A 1 648 ? -3.365 20.021 -34.132 1.00 91.12 648 PHE A N 1
ATOM 5178 C CA . PHE A 1 648 ? -2.914 21.337 -34.581 1.00 91.12 648 PHE A CA 1
ATOM 5179 C C . PHE A 1 648 ? -3.202 22.368 -33.491 1.00 91.12 648 PHE A C 1
ATOM 5181 O O . PHE A 1 648 ? -4.351 22.523 -33.083 1.00 91.12 648 PHE A O 1
ATOM 5188 N N . ILE A 1 649 ? -2.173 23.075 -33.029 1.00 90.44 649 ILE A N 1
ATOM 5189 C CA . ILE A 1 649 ? -2.236 24.017 -31.909 1.00 90.44 649 ILE A CA 1
ATOM 5190 C C . ILE A 1 649 ? -2.000 25.438 -32.428 1.00 90.44 649 ILE A C 1
ATOM 5192 O O . ILE A 1 649 ? -0.989 25.719 -33.078 1.00 90.44 649 ILE A O 1
ATOM 5196 N N . LYS A 1 650 ? -2.942 26.330 -32.123 1.00 86.94 650 LYS A N 1
ATOM 5197 C CA . LYS A 1 650 ? -2.961 27.744 -32.513 1.00 86.94 650 LYS A CA 1
ATOM 5198 C C . LYS A 1 650 ? -3.051 28.634 -31.276 1.00 86.94 650 LYS A C 1
ATOM 5200 O O . LYS A 1 650 ? -3.592 28.222 -30.250 1.00 86.94 650 LYS A O 1
ATOM 5205 N N . GLU A 1 651 ? -2.574 29.868 -31.415 1.00 83.81 651 GLU A N 1
ATOM 5206 C CA . GLU A 1 651 ? -2.581 30.918 -30.385 1.00 83.81 651 GLU A CA 1
ATOM 5207 C C . GLU A 1 651 ? -1.695 30.607 -29.164 1.00 83.81 651 GLU A C 1
ATOM 5209 O O . GLU A 1 651 ? -1.699 31.355 -28.188 1.00 83.81 651 GLU A O 1
ATOM 5214 N N . LEU A 1 652 ? -0.838 29.579 -29.241 1.00 82.69 652 LEU A N 1
ATOM 5215 C CA . LEU A 1 652 ? 0.118 29.238 -28.179 1.00 82.69 652 LEU A CA 1
ATOM 5216 C C . LEU A 1 652 ? 1.097 30.395 -27.913 1.00 82.69 652 LEU A C 1
ATOM 5218 O O . LEU A 1 652 ? 1.554 30.581 -26.787 1.00 82.69 652 LEU A O 1
ATOM 5222 N N . ASN A 1 653 ? 1.372 31.202 -28.941 1.00 77.31 653 ASN A N 1
ATOM 5223 C CA . ASN A 1 653 ? 2.184 32.416 -28.861 1.00 77.31 653 ASN A CA 1
ATOM 5224 C C . ASN A 1 653 ? 1.552 33.568 -28.043 1.00 77.31 653 ASN A C 1
ATOM 5226 O O . ASN A 1 653 ? 2.266 34.506 -27.686 1.00 77.31 653 ASN A O 1
ATOM 5230 N N . LEU A 1 654 ? 0.255 33.501 -27.708 1.00 80.56 654 LEU A N 1
ATOM 5231 C CA . LEU A 1 654 ? -0.437 34.491 -26.871 1.00 80.56 654 LEU A CA 1
ATOM 5232 C C . LEU A 1 654 ? -0.299 34.202 -25.365 1.00 80.56 654 LEU A C 1
ATOM 5234 O O . LEU A 1 654 ? -0.651 35.045 -24.537 1.00 80.56 654 LEU A O 1
ATOM 5238 N N . ALA A 1 655 ? 0.187 33.015 -24.999 1.00 79.62 655 ALA A N 1
ATOM 5239 C CA . ALA A 1 655 ? 0.312 32.567 -23.618 1.00 79.62 655 ALA A CA 1
ATOM 5240 C C . ALA A 1 655 ? 1.656 32.963 -22.986 1.00 79.62 655 ALA A C 1
ATOM 5242 O O . ALA A 1 655 ? 2.693 33.029 -23.645 1.00 79.62 655 ALA A O 1
ATOM 5243 N N . ASN A 1 656 ? 1.665 33.171 -21.666 1.00 79.88 656 ASN A N 1
ATOM 5244 C CA . ASN A 1 656 ? 2.918 33.346 -20.928 1.00 79.88 656 ASN A CA 1
ATOM 5245 C C . ASN A 1 656 ? 3.628 32.000 -20.676 1.00 79.88 656 ASN A C 1
ATOM 5247 O O . ASN A 1 656 ? 3.029 30.927 -20.756 1.00 79.88 656 ASN A O 1
ATOM 5251 N N . SER A 1 657 ? 4.915 32.039 -20.325 1.00 71.75 657 SER A N 1
ATOM 5252 C CA . SER A 1 657 ? 5.727 30.828 -20.132 1.00 71.75 657 SER A CA 1
ATOM 5253 C C . SER A 1 657 ? 5.183 29.874 -19.058 1.00 71.75 657 SER A C 1
ATOM 5255 O O . SER A 1 657 ? 5.295 28.661 -19.217 1.00 71.75 657 SER A O 1
ATOM 5257 N N . THR A 1 658 ? 4.546 30.378 -17.998 1.00 69.75 658 THR A N 1
ATOM 5258 C CA . THR A 1 658 ? 3.903 29.543 -16.966 1.00 69.75 658 THR A CA 1
ATOM 5259 C C . THR A 1 658 ? 2.679 28.809 -17.517 1.00 69.75 658 THR A C 1
ATOM 5261 O O . THR A 1 658 ? 2.496 27.628 -17.231 1.00 69.75 658 THR A O 1
ATOM 5264 N N . GLN A 1 659 ? 1.868 29.484 -18.337 1.00 75.31 659 GLN A N 1
ATOM 5265 C CA . GLN A 1 659 ? 0.721 28.893 -19.035 1.00 75.31 659 GLN A CA 1
ATOM 5266 C C . GLN A 1 659 ? 1.163 27.813 -20.034 1.00 75.31 659 GLN A C 1
ATOM 5268 O O . GLN A 1 659 ? 0.642 26.700 -19.994 1.00 75.31 659 GLN A O 1
ATOM 5273 N N . ILE A 1 660 ? 2.175 28.102 -20.862 1.00 76.56 660 ILE A N 1
ATOM 5274 C CA . ILE A 1 660 ? 2.739 27.144 -21.830 1.00 76.56 660 ILE A CA 1
ATOM 5275 C C . ILE A 1 660 ? 3.296 25.908 -21.107 1.00 76.56 660 ILE A C 1
ATOM 5277 O O . ILE A 1 660 ? 2.930 24.787 -21.454 1.00 76.56 660 ILE A O 1
ATOM 5281 N N . ASN A 1 661 ? 4.100 26.094 -20.052 1.00 74.06 661 ASN A N 1
ATOM 5282 C CA . ASN A 1 661 ? 4.639 24.991 -19.247 1.00 74.06 661 ASN A CA 1
ATOM 5283 C C . ASN A 1 661 ? 3.527 24.143 -18.599 1.00 74.06 661 ASN A C 1
ATOM 5285 O O . ASN A 1 661 ? 3.627 22.917 -18.568 1.00 74.06 661 ASN A O 1
ATOM 5289 N N . GLY A 1 662 ? 2.464 24.780 -18.092 1.00 72.94 662 GLY A N 1
ATOM 5290 C CA . GLY A 1 662 ? 1.311 24.090 -17.508 1.00 72.94 662 GLY A CA 1
ATOM 5291 C C . GLY A 1 662 ? 0.555 23.236 -18.529 1.00 72.94 662 GLY A C 1
ATOM 5292 O O . GLY A 1 662 ? 0.260 22.073 -18.256 1.00 72.94 662 GLY A O 1
ATOM 5293 N N . PHE A 1 663 ? 0.311 23.778 -19.725 1.00 80.06 663 PHE A N 1
ATOM 5294 C CA . PHE A 1 663 ? -0.308 23.050 -20.833 1.00 80.06 663 PHE A CA 1
ATOM 5295 C C . PHE A 1 663 ? 0.566 21.882 -21.328 1.00 80.06 663 PHE A C 1
ATOM 5297 O O . PHE A 1 663 ? 0.075 20.762 -21.463 1.00 80.06 663 PHE A O 1
ATOM 5304 N N . MET A 1 664 ? 1.869 22.109 -21.530 1.00 81.38 664 MET A N 1
ATOM 5305 C CA . MET A 1 664 ? 2.842 21.072 -21.907 1.00 81.38 664 MET A CA 1
ATOM 5306 C C . MET A 1 664 ? 2.880 19.915 -20.897 1.00 81.38 664 MET A C 1
ATOM 5308 O O . MET A 1 664 ? 2.897 18.744 -21.289 1.00 81.38 664 MET A O 1
ATOM 5312 N N . LEU A 1 665 ? 2.872 20.235 -19.598 1.00 76.31 665 LEU A N 1
ATOM 5313 C CA . LEU A 1 665 ? 2.834 19.250 -18.520 1.00 76.31 665 LEU A CA 1
ATOM 5314 C C . LEU A 1 665 ? 1.531 18.444 -18.557 1.00 76.31 665 LEU A C 1
ATOM 5316 O O . LEU A 1 665 ? 1.581 17.216 -18.588 1.00 76.31 665 LEU A O 1
ATOM 5320 N N . TYR A 1 666 ? 0.384 19.127 -18.618 1.00 79.44 666 TYR A N 1
ATOM 5321 C CA . TYR A 1 666 ? -0.932 18.496 -18.700 1.00 79.44 666 TYR A CA 1
ATOM 5322 C C . TYR A 1 666 ? -1.035 17.532 -19.896 1.00 79.44 666 TYR A C 1
ATOM 5324 O O . TYR A 1 666 ? -1.361 16.358 -19.711 1.00 79.44 666 TYR A O 1
ATOM 5332 N N . LEU A 1 667 ? -0.670 17.984 -21.101 1.00 84.75 667 LEU A N 1
ATOM 5333 C CA . LEU A 1 667 ? -0.712 17.171 -22.320 1.00 84.75 667 LEU A CA 1
ATOM 5334 C C . LEU A 1 667 ? 0.199 15.936 -22.218 1.00 84.75 667 LEU A C 1
ATOM 5336 O O . LEU A 1 667 ? -0.187 14.839 -22.622 1.00 84.75 667 LEU A O 1
ATOM 5340 N N . THR A 1 668 ? 1.389 16.091 -21.628 1.00 81.88 668 THR A N 1
ATOM 5341 C CA . THR A 1 668 ? 2.326 14.981 -21.388 1.00 81.88 668 THR A CA 1
ATOM 5342 C C . THR A 1 668 ? 1.748 13.948 -20.415 1.00 81.88 668 THR A C 1
ATOM 5344 O O . THR A 1 668 ? 1.949 12.745 -20.602 1.00 81.88 668 THR A O 1
ATOM 5347 N N . CYS A 1 669 ? 1.014 14.394 -19.393 1.00 75.69 669 CYS A N 1
ATOM 5348 C CA . CYS A 1 669 ? 0.342 13.528 -18.429 1.00 75.69 669 CYS A CA 1
ATOM 5349 C C . CYS A 1 669 ? -0.848 12.784 -19.041 1.00 75.69 669 CYS A C 1
ATOM 5351 O O . CYS A 1 669 ? -0.914 11.563 -18.908 1.00 75.69 669 CYS A O 1
ATOM 5353 N N . ALA A 1 670 ? -1.732 13.482 -19.761 1.00 83.12 670 ALA A N 1
ATOM 5354 C CA . ALA A 1 670 ? -2.865 12.873 -20.456 1.00 83.12 670 ALA A CA 1
ATOM 5355 C C . ALA A 1 670 ? -2.396 11.815 -21.476 1.00 83.12 670 ALA A C 1
ATOM 5357 O O . ALA A 1 670 ? -2.902 10.695 -21.489 1.00 83.12 670 ALA A O 1
ATOM 5358 N N . TYR A 1 671 ? -1.342 12.113 -22.249 1.00 87.06 671 TYR A N 1
ATOM 5359 C CA . TYR A 1 671 ? -0.723 11.160 -23.181 1.00 87.06 671 TYR A CA 1
ATOM 5360 C C . TYR A 1 671 ? -0.187 9.907 -22.472 1.00 87.06 671 TYR A C 1
ATOM 5362 O O . TYR A 1 671 ? -0.478 8.785 -22.894 1.00 87.06 671 TYR A O 1
ATOM 5370 N N . LYS A 1 672 ? 0.587 10.074 -21.389 1.00 80.00 672 LYS A N 1
ATOM 5371 C CA . LYS A 1 672 ? 1.164 8.938 -20.648 1.00 80.00 672 LYS A CA 1
ATOM 5372 C C . LYS A 1 672 ? 0.083 8.117 -19.934 1.00 80.00 672 LYS A C 1
ATOM 5374 O O . LYS A 1 672 ? 0.190 6.895 -19.909 1.00 80.00 672 LYS A O 1
ATOM 5379 N N . SER A 1 673 ? -0.966 8.759 -19.422 1.00 79.56 673 SER A N 1
ATOM 5380 C CA . SER A 1 673 ? -2.131 8.090 -18.835 1.00 79.56 673 SER A CA 1
ATOM 5381 C C . SER A 1 673 ? -2.866 7.232 -19.869 1.00 79.56 673 SER A C 1
ATOM 5383 O O . SER A 1 673 ? -2.977 6.020 -19.680 1.00 79.56 673 SER A O 1
ATOM 5385 N N . ALA A 1 674 ? -3.254 7.817 -21.008 1.00 83.62 674 ALA A N 1
ATOM 5386 C CA . ALA A 1 674 ? -3.980 7.117 -22.065 1.00 83.62 674 ALA A CA 1
ATOM 5387 C C . ALA A 1 674 ? -3.179 5.947 -22.669 1.00 83.62 674 ALA A C 1
ATOM 5389 O O . ALA A 1 674 ? -3.710 4.843 -22.791 1.00 83.62 674 ALA A O 1
ATOM 5390 N N . LYS A 1 675 ? -1.892 6.160 -22.998 1.00 83.25 675 LYS A N 1
ATOM 5391 C CA . LYS A 1 675 ? -1.028 5.155 -23.654 1.00 83.25 675 LYS A CA 1
ATOM 5392 C C . LYS A 1 675 ? -0.667 3.960 -22.768 1.00 83.25 675 LYS A C 1
ATOM 5394 O O . LYS A 1 675 ? -0.482 2.866 -23.295 1.00 83.25 675 LYS A O 1
ATOM 5399 N N . TYR A 1 676 ? -0.536 4.153 -21.455 1.00 79.19 676 TYR A N 1
ATOM 5400 C CA . TYR A 1 676 ? -0.138 3.087 -20.522 1.00 79.19 676 TYR A CA 1
ATOM 5401 C C . TYR A 1 676 ? -1.283 2.582 -19.630 1.00 79.19 676 TYR A C 1
ATOM 5403 O O . TYR A 1 676 ? -1.065 1.665 -18.844 1.00 79.19 676 TYR A O 1
ATOM 5411 N N . ASN A 1 677 ? -2.484 3.157 -19.758 1.00 72.69 677 ASN A N 1
ATOM 5412 C CA . ASN A 1 677 ? -3.643 2.918 -18.895 1.00 72.69 677 ASN A CA 1
ATOM 5413 C C . ASN A 1 677 ? -3.316 3.072 -17.396 1.00 72.69 677 ASN A C 1
ATOM 5415 O O . ASN A 1 677 ? -3.537 2.172 -16.588 1.00 72.69 677 ASN A O 1
ATOM 5419 N N . ILE A 1 678 ? -2.727 4.219 -17.046 1.00 65.50 678 ILE A N 1
ATOM 5420 C CA . ILE A 1 678 ? -2.327 4.573 -15.676 1.00 65.50 678 ILE A CA 1
ATOM 5421 C C . ILE A 1 678 ? -3.147 5.779 -15.227 1.00 65.50 678 ILE A C 1
ATOM 5423 O O . ILE A 1 678 ? -3.317 6.725 -15.997 1.00 65.50 678 ILE A O 1
ATOM 5427 N N . GLU A 1 679 ? -3.608 5.775 -13.977 1.00 59.62 679 GLU A N 1
ATOM 5428 C CA . GLU A 1 679 ? -4.264 6.930 -13.362 1.00 59.62 679 GLU A CA 1
ATOM 5429 C C . GLU A 1 679 ? -3.398 8.195 -13.498 1.00 59.62 679 GLU A C 1
ATOM 5431 O O . GLU A 1 679 ? -2.201 8.200 -13.196 1.00 59.62 679 GLU A O 1
ATOM 5436 N N . ASN A 1 680 ? -3.999 9.280 -13.984 1.00 62.94 680 ASN A N 1
ATOM 5437 C CA . ASN A 1 680 ? -3.306 10.545 -14.171 1.00 62.94 680 ASN A CA 1
ATOM 5438 C C . ASN A 1 680 ? -3.278 11.340 -12.846 1.00 62.94 680 ASN A C 1
ATOM 5440 O O . ASN A 1 680 ? -4.316 11.893 -12.473 1.00 62.94 680 ASN A O 1
ATOM 5444 N N . PRO A 1 681 ? -2.114 11.531 -12.185 1.00 54.19 681 PRO A N 1
ATOM 5445 C CA . PRO A 1 681 ? -2.011 12.301 -10.933 1.00 54.19 681 PRO A CA 1
ATOM 5446 C C . PRO A 1 681 ? -2.301 13.806 -11.110 1.00 54.19 681 PRO A C 1
ATOM 5448 O O . PRO A 1 681 ? -2.226 14.582 -10.158 1.00 54.19 681 PRO A O 1
ATOM 5451 N N . ILE A 1 682 ? -2.587 14.228 -12.344 1.00 61.41 682 ILE A N 1
ATOM 5452 C CA . ILE A 1 682 ? -2.810 15.601 -12.792 1.00 61.41 682 ILE A CA 1
ATOM 5453 C C . ILE A 1 682 ? -4.214 15.786 -13.421 1.00 61.41 682 ILE A C 1
ATOM 5455 O O . ILE A 1 682 ? -4.548 16.887 -13.839 1.00 61.41 682 ILE A O 1
ATOM 5459 N N . ASN A 1 683 ? -5.098 14.773 -13.420 1.00 54.03 683 ASN A N 1
ATOM 5460 C CA . ASN A 1 683 ? -6.440 14.870 -14.039 1.00 54.03 683 ASN A CA 1
ATOM 5461 C C . ASN A 1 683 ? -7.319 16.024 -13.506 1.00 54.03 683 ASN A C 1
ATOM 5463 O O . ASN A 1 683 ? -8.153 16.535 -14.240 1.00 54.03 683 ASN A O 1
ATOM 5467 N N . ASN A 1 684 ? -7.141 16.438 -12.247 1.00 51.34 684 ASN A N 1
ATOM 5468 C CA . ASN A 1 684 ? -7.934 17.489 -11.592 1.00 51.34 684 ASN A CA 1
ATOM 5469 C C . ASN A 1 684 ? -7.351 18.915 -11.738 1.00 51.34 684 ASN A C 1
ATOM 5471 O O . ASN A 1 684 ? -7.824 19.835 -11.067 1.00 51.34 684 ASN A O 1
ATOM 5475 N N . LEU A 1 685 ? -6.316 19.118 -12.561 1.00 57.03 685 LEU A N 1
ATOM 5476 C CA . LEU A 1 685 ? -5.658 20.419 -12.708 1.00 57.03 685 LEU A CA 1
ATOM 5477 C C . LEU A 1 685 ? -6.420 21.355 -13.667 1.00 57.03 685 LEU A C 1
ATOM 5479 O O . LEU A 1 685 ? -6.398 21.110 -14.873 1.00 57.03 685 LEU A O 1
ATOM 5483 N N . PRO A 1 686 ? -7.017 22.470 -13.190 1.00 53.97 686 PRO A N 1
ATOM 5484 C CA . PRO A 1 686 ? -7.537 23.510 -14.070 1.00 53.97 686 PRO A CA 1
ATOM 5485 C C . PRO A 1 686 ? -6.404 24.098 -14.918 1.00 53.97 686 PRO A C 1
ATOM 5487 O O . PRO A 1 686 ? -5.521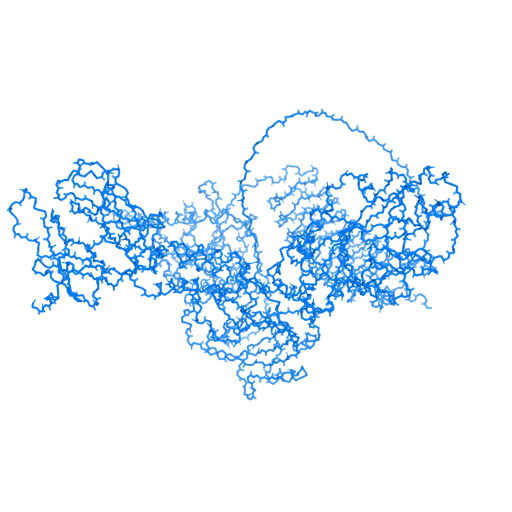 24.807 -14.426 1.00 53.97 686 PRO A O 1
ATOM 5490 N N . VAL A 1 687 ? -6.439 23.802 -16.216 1.00 58.41 687 VAL A N 1
ATOM 5491 C CA . VAL A 1 687 ? -5.490 24.324 -17.200 1.00 58.41 687 VAL A CA 1
ATOM 5492 C C . VAL A 1 687 ? -5.757 25.823 -17.375 1.00 58.41 687 VAL A C 1
ATOM 5494 O O . VAL A 1 687 ? -6.710 26.230 -18.031 1.00 58.41 687 VAL A O 1
ATOM 5497 N N . THR A 1 688 ? -4.919 26.662 -16.757 1.00 59.16 688 THR A N 1
ATOM 5498 C CA . THR A 1 688 ? -5.118 28.126 -16.636 1.00 59.16 688 THR A CA 1
ATOM 5499 C C . THR A 1 688 ? -5.032 28.904 -17.953 1.00 59.16 688 THR A C 1
ATOM 5501 O O . THR A 1 688 ? -5.259 30.115 -17.977 1.00 59.16 688 THR A O 1
ATOM 5504 N N . TYR A 1 689 ? -4.688 28.220 -19.040 1.00 70.75 689 TYR A N 1
ATOM 5505 C CA . TYR A 1 689 ? -4.845 28.658 -20.419 1.00 70.75 689 TYR A CA 1
ATOM 5506 C C . TYR A 1 689 ? -4.808 27.427 -21.320 1.00 70.75 689 TYR A C 1
ATOM 5508 O O . TYR A 1 689 ? -3.820 26.689 -21.300 1.00 70.75 689 TYR A O 1
ATOM 5516 N N . LEU A 1 690 ? -5.852 27.229 -22.122 1.00 80.38 690 LEU A N 1
ATOM 5517 C CA . LEU A 1 690 ? -5.873 26.209 -23.161 1.00 80.38 690 LEU A CA 1
ATOM 5518 C C . LEU A 1 690 ? -5.735 26.892 -24.534 1.00 80.38 690 LEU A C 1
ATOM 5520 O O . LEU A 1 690 ? -6.557 27.757 -24.846 1.00 80.38 690 LEU A O 1
ATOM 5524 N N . PRO A 1 691 ? -4.715 26.555 -25.347 1.00 83.81 691 PRO A N 1
ATOM 5525 C CA . PRO A 1 691 ? -4.618 27.047 -26.720 1.00 83.81 691 PRO A CA 1
ATOM 5526 C C . PRO A 1 691 ? -5.734 26.450 -27.587 1.00 83.81 691 PRO A C 1
ATOM 5528 O O . PRO A 1 691 ? -6.331 25.431 -27.237 1.00 83.81 691 PRO A O 1
ATOM 5531 N N . ARG A 1 692 ? -5.993 27.037 -28.760 1.00 87.69 692 ARG A N 1
ATOM 5532 C CA . ARG A 1 692 ? -6.970 26.476 -29.705 1.00 87.69 692 ARG A CA 1
ATOM 5533 C C . ARG A 1 692 ? -6.393 25.231 -30.370 1.00 87.69 692 ARG A C 1
ATOM 5535 O O . ARG A 1 692 ? -5.439 25.327 -31.143 1.00 87.69 692 ARG A O 1
ATOM 5542 N N . ILE A 1 693 ? -6.977 24.073 -30.071 1.00 90.88 693 ILE A N 1
ATOM 5543 C CA . ILE A 1 693 ? -6.511 22.764 -30.536 1.00 90.88 693 ILE A CA 1
ATOM 5544 C C . ILE A 1 693 ? -7.552 22.151 -31.471 1.00 90.88 693 ILE A C 1
ATOM 5546 O O . ILE A 1 693 ? -8.717 22.023 -31.102 1.00 90.88 693 ILE A O 1
ATOM 5550 N N . HIS A 1 694 ? -7.120 21.739 -32.662 1.00 89.62 694 HIS A N 1
ATOM 5551 C CA . HIS A 1 694 ? -7.943 21.004 -33.624 1.00 89.62 694 HIS A CA 1
ATOM 5552 C C . HIS A 1 694 ? -7.349 19.627 -33.927 1.00 89.62 694 HIS A C 1
ATOM 5554 O O . HIS A 1 694 ? -6.126 19.478 -33.958 1.00 89.62 694 HIS A O 1
ATOM 5560 N N . THR A 1 695 ? -8.196 18.639 -34.209 1.00 90.56 695 THR A N 1
ATOM 5561 C CA . THR A 1 695 ? -7.767 17.350 -34.778 1.00 90.56 695 THR A CA 1
ATOM 5562 C C . THR A 1 695 ? -7.536 17.460 -36.296 1.00 90.56 695 THR A C 1
ATOM 5564 O O . THR A 1 695 ? -7.650 18.541 -36.880 1.00 90.56 695 THR A O 1
ATOM 5567 N N . LEU A 1 696 ? -7.205 16.344 -36.960 1.00 83.81 696 LEU A N 1
ATOM 5568 C CA . LEU A 1 696 ? -7.137 16.280 -38.426 1.00 83.81 696 LEU A CA 1
ATOM 5569 C C . LEU A 1 696 ? -8.519 16.431 -39.100 1.00 83.81 696 LEU A C 1
ATOM 5571 O O . LEU A 1 696 ? -8.581 16.958 -40.207 1.00 83.81 696 LEU A O 1
ATOM 5575 N N . ASP A 1 697 ? -9.601 16.058 -38.406 1.00 81.56 697 ASP A N 1
ATOM 5576 C CA . ASP A 1 697 ? -11.005 16.202 -38.836 1.00 81.56 697 ASP A CA 1
ATOM 5577 C C . ASP A 1 697 ? -11.592 17.599 -38.506 1.00 81.56 697 ASP A C 1
ATOM 5579 O O . ASP A 1 697 ? -12.806 17.778 -38.447 1.00 81.56 697 ASP A O 1
ATOM 5583 N N . GLU A 1 698 ? -10.739 18.586 -38.206 1.00 81.75 698 GLU A N 1
ATOM 5584 C CA . GLU A 1 698 ? -11.078 19.948 -37.739 1.00 81.75 698 GLU A CA 1
ATOM 5585 C C . GLU A 1 698 ? -11.809 20.045 -36.372 1.00 81.75 698 GLU A C 1
ATOM 5587 O O . GLU A 1 698 ? -12.003 21.156 -35.863 1.00 81.75 698 GLU A O 1
ATOM 5592 N N . GLU A 1 699 ? -12.126 18.913 -35.726 1.00 88.94 699 GLU A N 1
ATOM 5593 C CA . GLU A 1 699 ? -12.763 18.804 -34.398 1.00 88.94 699 GLU A CA 1
ATOM 5594 C C . GLU A 1 699 ? -12.030 19.646 -33.335 1.00 88.94 699 GLU A C 1
ATOM 5596 O O . GLU A 1 699 ? -10.820 19.508 -33.147 1.00 88.94 699 GLU A O 1
ATOM 5601 N N . LEU A 1 700 ? -12.766 20.522 -32.640 1.00 91.06 700 LEU A N 1
ATOM 5602 C CA . LEU A 1 700 ? -12.229 21.478 -31.665 1.00 91.06 700 LEU A CA 1
ATOM 5603 C C . LEU A 1 700 ? -12.157 20.873 -30.252 1.00 91.06 700 LEU A C 1
ATOM 5605 O O . LEU A 1 700 ? -13.185 20.563 -29.642 1.00 91.06 700 LEU A O 1
ATOM 5609 N N . LEU A 1 701 ? -10.944 20.795 -29.702 1.00 90.12 701 LEU A N 1
ATOM 5610 C CA . LEU A 1 701 ? -10.672 20.345 -28.336 1.00 90.12 701 LEU A CA 1
ATOM 5611 C C . LEU A 1 701 ? -10.450 21.567 -27.425 1.00 90.12 701 LEU A C 1
ATOM 5613 O O . LEU A 1 701 ? -9.325 22.015 -27.213 1.00 90.12 701 LEU A O 1
ATOM 5617 N N . ASP A 1 702 ? -11.550 22.138 -26.930 1.00 84.06 702 ASP A N 1
ATOM 5618 C CA . ASP A 1 702 ? -11.605 23.387 -26.148 1.00 84.06 702 ASP A CA 1
ATOM 5619 C C . ASP A 1 702 ? -11.685 23.195 -24.617 1.00 84.06 702 ASP A C 1
ATOM 5621 O O . ASP A 1 702 ? -11.719 24.183 -23.882 1.00 84.06 702 ASP A O 1
ATOM 5625 N N . THR A 1 703 ? -11.651 21.953 -24.118 1.00 83.12 703 THR A N 1
ATOM 5626 C CA . THR A 1 703 ? -11.520 21.648 -22.680 1.00 83.12 703 THR A CA 1
ATOM 5627 C C . THR A 1 703 ? -10.448 20.577 -22.429 1.00 83.12 703 THR A C 1
ATOM 5629 O O . THR A 1 703 ? -10.145 19.797 -23.339 1.00 83.12 703 THR A O 1
ATOM 5632 N N . PRO A 1 704 ? -9.862 20.500 -21.215 1.00 80.56 704 PRO A N 1
ATOM 5633 C CA . PRO A 1 704 ? -8.945 19.420 -20.848 1.00 80.56 704 PRO A CA 1
ATOM 5634 C C . PRO A 1 704 ? -9.581 18.035 -21.024 1.00 80.56 704 PRO A C 1
ATOM 5636 O O . PRO A 1 704 ? -8.981 17.147 -21.618 1.00 80.56 704 PRO A O 1
ATOM 5639 N N . GLU A 1 705 ? -10.828 17.863 -20.588 1.00 82.00 705 GLU A N 1
ATOM 5640 C CA . GLU A 1 705 ? -11.552 16.589 -20.640 1.00 82.00 705 GLU A CA 1
ATOM 5641 C C . GLU A 1 705 ? -11.615 16.062 -22.077 1.00 82.00 705 GLU A C 1
ATOM 5643 O O . GLU A 1 705 ? -11.196 14.935 -22.322 1.00 82.00 705 GLU A O 1
ATOM 5648 N N . LYS A 1 706 ? -11.971 16.912 -23.053 1.00 88.31 706 LYS A N 1
ATOM 5649 C CA . LYS A 1 706 ? -11.969 16.550 -24.482 1.00 88.31 706 LYS A CA 1
ATOM 5650 C C . LYS A 1 706 ? -10.601 16.087 -24.996 1.00 88.31 706 LYS A C 1
ATOM 5652 O O . LYS A 1 706 ? -10.541 15.240 -25.883 1.00 88.31 706 LYS A O 1
ATOM 5657 N N . ILE A 1 707 ? -9.497 16.623 -24.468 1.00 88.81 707 ILE A N 1
ATOM 5658 C CA . ILE A 1 707 ? -8.133 16.218 -24.853 1.00 88.81 707 ILE A CA 1
ATOM 5659 C C . ILE A 1 707 ? -7.775 14.864 -24.232 1.00 88.81 707 ILE A C 1
ATOM 5661 O O . ILE A 1 707 ? -7.227 14.007 -24.929 1.00 88.81 707 ILE A O 1
ATOM 5665 N N . SER A 1 708 ? -8.106 14.648 -22.954 1.00 86.25 708 SER A N 1
ATOM 5666 C CA . SER A 1 708 ? -7.985 13.334 -22.308 1.00 86.25 708 SER A CA 1
ATOM 5667 C C . SER A 1 708 ? -8.818 12.284 -23.046 1.00 86.25 708 SER A C 1
ATOM 5669 O O . SER A 1 708 ? -8.282 11.245 -23.428 1.00 86.25 708 SER A O 1
ATOM 5671 N N . ASP A 1 709 ? -10.090 12.575 -23.322 1.00 87.12 709 ASP A N 1
ATOM 5672 C CA . ASP A 1 709 ? -11.012 11.687 -24.027 1.00 87.12 709 ASP A CA 1
ATOM 5673 C C . ASP A 1 709 ? -10.527 11.389 -25.447 1.00 87.12 709 ASP A C 1
ATOM 5675 O O . ASP A 1 709 ? -10.565 10.237 -25.873 1.00 87.12 709 ASP A O 1
ATOM 5679 N N . TRP A 1 710 ? -10.013 12.375 -26.188 1.00 92.12 710 TRP A N 1
ATOM 5680 C CA . TRP A 1 710 ? -9.439 12.145 -27.518 1.00 92.12 710 TRP A CA 1
ATOM 5681 C C . TRP A 1 710 ? -8.185 11.254 -27.460 1.00 92.12 710 TRP A C 1
ATOM 5683 O O . TRP A 1 710 ? -8.048 10.330 -28.264 1.00 92.12 710 TRP A O 1
ATOM 5693 N N . LEU A 1 711 ? -7.299 11.452 -26.475 1.00 90.94 711 LEU A N 1
ATOM 5694 C CA . LEU A 1 711 ? -6.113 10.606 -26.275 1.00 90.94 711 LEU A CA 1
ATOM 5695 C C . LEU A 1 711 ? -6.474 9.176 -25.836 1.00 90.94 711 LEU A C 1
ATOM 5697 O O . LEU A 1 711 ? -5.827 8.223 -26.278 1.00 90.94 711 LEU A O 1
ATOM 5701 N N . ILE A 1 712 ? -7.514 9.008 -25.015 1.00 86.00 712 ILE A N 1
ATOM 5702 C CA . ILE A 1 712 ? -8.083 7.705 -24.636 1.00 86.00 712 ILE A CA 1
ATOM 5703 C C . ILE A 1 712 ? -8.714 7.031 -25.862 1.00 86.00 712 ILE A C 1
ATOM 5705 O O . ILE A 1 712 ? -8.403 5.877 -26.155 1.00 86.00 712 ILE A O 1
ATOM 5709 N N . ASN A 1 713 ? -9.521 7.757 -26.642 1.00 87.19 713 ASN A N 1
ATOM 5710 C CA . ASN A 1 713 ? -10.112 7.251 -27.882 1.00 87.19 713 ASN A CA 1
ATOM 5711 C C . ASN A 1 713 ? -9.043 6.791 -28.884 1.00 87.19 713 ASN A C 1
ATOM 5713 O O . ASN A 1 713 ? -9.214 5.769 -29.548 1.00 87.19 713 ASN A O 1
ATOM 5717 N N . LEU A 1 714 ? -7.917 7.500 -28.949 1.00 88.06 714 LEU A N 1
ATOM 5718 C CA . LEU A 1 714 ? -6.768 7.146 -29.773 1.00 88.06 714 LEU A CA 1
ATOM 5719 C C . LEU A 1 714 ? -6.070 5.864 -29.279 1.00 88.06 714 LEU A C 1
ATOM 5721 O O . LEU A 1 714 ? -5.922 4.903 -30.035 1.00 88.06 714 LEU A O 1
ATOM 5725 N N . TYR A 1 715 ? -5.641 5.824 -28.013 1.00 84.50 715 TYR A N 1
ATOM 5726 C CA . TYR A 1 715 ? -4.787 4.744 -27.499 1.00 84.50 715 TYR A CA 1
ATOM 5727 C C . TYR A 1 715 ? -5.530 3.513 -26.952 1.00 84.50 715 TYR A C 1
ATOM 5729 O O . TYR A 1 715 ? -4.896 2.465 -26.836 1.00 84.50 715 TYR A O 1
ATOM 5737 N N . GLN A 1 716 ? -6.829 3.607 -26.647 1.00 78.38 716 GLN A N 1
ATOM 5738 C CA . GLN A 1 716 ? -7.616 2.535 -26.008 1.00 78.38 716 GLN A CA 1
ATOM 5739 C C . GLN A 1 716 ? -8.855 2.088 -26.807 1.00 78.38 716 GLN A C 1
ATOM 5741 O O . GLN A 1 716 ? -9.308 0.959 -26.641 1.00 78.38 716 GLN A O 1
ATOM 5746 N N . ILE A 1 717 ? -9.408 2.955 -27.667 1.00 65.38 717 ILE A N 1
ATOM 5747 C CA . ILE A 1 717 ? -10.575 2.649 -28.528 1.00 65.38 717 ILE A CA 1
ATOM 5748 C C . ILE A 1 717 ? -10.173 2.604 -30.019 1.00 65.38 717 ILE A C 1
ATOM 5750 O O . ILE A 1 717 ? -10.891 2.061 -30.854 1.00 65.38 717 ILE A O 1
ATOM 5754 N N . HIS A 1 718 ? -8.961 3.066 -30.340 1.00 70.50 718 HIS A N 1
ATOM 5755 C CA . HIS A 1 718 ? -8.306 2.952 -31.643 1.00 70.50 718 HIS A CA 1
ATOM 5756 C C . HIS A 1 718 ? -8.999 3.714 -32.784 1.00 70.50 718 HIS A C 1
ATOM 5758 O O . HIS A 1 718 ? -8.944 3.288 -33.937 1.00 70.50 718 HIS A O 1
ATOM 5764 N N . LYS A 1 719 ? -9.570 4.893 -32.489 1.00 79.56 719 LYS A N 1
ATOM 5765 C CA . LYS A 1 719 ? -9.846 5.913 -33.518 1.00 79.56 719 LYS A CA 1
ATOM 5766 C C . LYS A 1 719 ? -8.505 6.521 -33.957 1.00 79.56 719 LYS A C 1
ATOM 5768 O O . LYS A 1 719 ? -7.880 7.230 -33.174 1.00 79.56 719 LYS A O 1
ATOM 5773 N N . PHE A 1 720 ? -8.046 6.225 -35.173 1.00 85.44 720 PHE A N 1
ATOM 5774 C CA . PHE A 1 720 ? -6.773 6.722 -35.711 1.00 85.44 720 PHE A CA 1
ATOM 5775 C C . PHE A 1 720 ? -6.853 7.069 -37.201 1.00 85.44 720 PHE A C 1
ATOM 5777 O O . PHE A 1 720 ? -7.620 6.471 -37.953 1.00 85.44 720 PHE A O 1
ATOM 5784 N N . ASP A 1 721 ? -5.953 7.956 -37.620 1.00 87.56 721 ASP A N 1
ATOM 5785 C CA . ASP A 1 721 ? -5.832 8.486 -38.975 1.00 87.56 721 ASP A CA 1
ATOM 5786 C C . ASP A 1 721 ? -4.424 8.262 -39.542 1.00 87.56 721 ASP A C 1
ATOM 5788 O O . ASP A 1 721 ? -3.500 7.814 -38.851 1.00 87.56 721 ASP A O 1
ATOM 5792 N N . ILE A 1 722 ? -4.226 8.629 -40.812 1.00 90.50 722 ILE A N 1
ATOM 5793 C CA . ILE A 1 722 ? -2.886 8.729 -41.398 1.00 90.50 722 ILE A CA 1
ATOM 5794 C C . ILE A 1 722 ? -2.254 10.062 -40.997 1.00 90.50 722 ILE A C 1
ATOM 5796 O O . ILE A 1 722 ? -2.662 11.135 -41.443 1.00 90.50 722 ILE A O 1
ATOM 5800 N N . ILE A 1 723 ? -1.192 9.992 -40.199 1.00 91.75 723 ILE A N 1
ATOM 5801 C CA . ILE A 1 723 ? -0.502 11.182 -39.689 1.00 91.75 723 ILE A CA 1
ATOM 5802 C C . ILE A 1 723 ? 0.749 11.541 -40.502 1.00 91.75 723 ILE A C 1
ATOM 5804 O O . ILE A 1 723 ? 1.105 12.721 -40.573 1.00 91.75 723 ILE A O 1
ATOM 5808 N N . SER A 1 724 ? 1.380 10.563 -41.161 1.00 91.62 724 SER A N 1
ATOM 5809 C CA . SER A 1 724 ? 2.575 10.750 -41.997 1.00 91.62 724 SER A CA 1
ATOM 5810 C C . SER A 1 724 ? 2.714 9.646 -43.059 1.00 91.62 724 SER A C 1
ATOM 5812 O O . SER A 1 724 ? 2.443 8.474 -42.785 1.00 91.62 724 SER A O 1
ATOM 5814 N N . TYR A 1 725 ? 3.181 10.021 -44.253 1.00 91.06 725 TYR A N 1
ATOM 5815 C CA . TYR A 1 725 ? 3.576 9.121 -45.336 1.00 91.06 725 TYR A CA 1
ATOM 5816 C C . TYR A 1 725 ? 5.097 9.164 -45.545 1.00 91.06 725 TYR A C 1
ATOM 5818 O O . TYR A 1 725 ? 5.709 10.236 -45.592 1.00 91.06 725 TYR A O 1
ATOM 5826 N N . LYS A 1 726 ? 5.707 7.987 -45.706 1.00 87.69 726 LYS A N 1
ATOM 5827 C CA . LYS A 1 726 ? 7.156 7.772 -45.824 1.00 87.69 726 LYS A CA 1
ATOM 5828 C C . LYS A 1 726 ? 7.458 6.751 -46.924 1.00 87.69 726 LYS A C 1
ATOM 5830 O O . LYS A 1 726 ? 6.573 6.013 -47.352 1.00 87.69 726 LYS A O 1
ATOM 5835 N N . ASP A 1 727 ? 8.735 6.649 -47.308 1.00 85.81 727 ASP A N 1
ATOM 5836 C CA . ASP A 1 727 ? 9.198 5.684 -48.323 1.00 85.81 727 ASP A CA 1
ATOM 5837 C C . ASP A 1 727 ? 8.410 5.875 -49.636 1.00 85.81 727 ASP A C 1
ATOM 5839 O O . ASP A 1 727 ? 7.666 5.006 -50.099 1.00 85.81 727 ASP A O 1
ATOM 5843 N N . LEU A 1 728 ? 8.481 7.120 -50.122 1.00 86.44 728 LEU A N 1
ATOM 5844 C CA . LEU A 1 728 ? 7.652 7.691 -51.178 1.00 86.44 728 LEU A CA 1
ATOM 5845 C C . LEU A 1 728 ? 8.343 7.575 -52.534 1.00 86.44 728 LEU A C 1
ATOM 5847 O O . LEU A 1 728 ? 9.484 8.008 -52.685 1.00 86.44 728 LEU A O 1
ATOM 5851 N N . ILE A 1 729 ? 7.629 7.036 -53.520 1.00 83.62 729 ILE A N 1
ATOM 5852 C CA . ILE A 1 729 ? 8.149 6.777 -54.867 1.00 83.62 729 ILE A CA 1
ATOM 5853 C C . ILE A 1 729 ? 7.264 7.494 -55.899 1.00 83.62 729 ILE A C 1
ATOM 5855 O O . ILE A 1 729 ? 6.046 7.314 -55.847 1.00 83.62 729 ILE A O 1
ATOM 5859 N N . PRO A 1 730 ? 7.825 8.282 -56.837 1.00 85.38 730 PRO A N 1
ATOM 5860 C CA . PRO A 1 730 ? 7.087 8.840 -57.971 1.00 85.38 730 PRO A CA 1
ATOM 5861 C C . PRO A 1 730 ? 6.353 7.757 -58.771 1.00 85.38 730 PRO A C 1
ATOM 5863 O O . PRO A 1 730 ? 6.901 6.686 -59.043 1.00 85.38 730 PRO A O 1
ATOM 5866 N N . VAL A 1 731 ? 5.104 8.018 -59.160 1.00 85.19 731 VAL A N 1
ATOM 5867 C CA . VAL A 1 731 ? 4.247 6.986 -59.775 1.00 85.19 731 VAL A CA 1
ATOM 5868 C C . VAL A 1 731 ? 4.772 6.531 -61.145 1.00 85.19 731 VAL A C 1
ATOM 5870 O O . VAL A 1 731 ? 4.702 5.344 -61.460 1.00 85.19 731 VAL A O 1
ATOM 5873 N N . ASN A 1 732 ? 5.412 7.416 -61.912 1.00 78.31 732 ASN A N 1
ATOM 5874 C CA . ASN A 1 732 ? 6.083 7.063 -63.168 1.00 78.31 732 ASN A CA 1
ATOM 5875 C C . ASN A 1 732 ? 7.261 6.075 -62.976 1.00 78.31 732 ASN A C 1
ATOM 5877 O O . ASN A 1 732 ? 7.436 5.154 -63.777 1.00 78.31 732 ASN A O 1
ATOM 5881 N N . GLN A 1 733 ? 8.028 6.183 -61.884 1.00 78.00 733 GLN A N 1
ATOM 5882 C CA . GLN A 1 733 ? 9.144 5.273 -61.585 1.00 78.00 733 GLN A CA 1
ATOM 5883 C C . GLN A 1 733 ? 8.674 3.844 -61.266 1.00 78.00 733 GLN A C 1
ATOM 5885 O O . GLN A 1 733 ? 9.362 2.885 -61.617 1.00 78.00 733 GLN A O 1
ATOM 5890 N N . LEU A 1 734 ? 7.488 3.678 -60.662 1.00 77.44 734 LEU A N 1
ATOM 5891 C CA . LEU A 1 734 ? 6.918 2.353 -60.368 1.00 77.44 734 LEU A CA 1
ATOM 5892 C C . LEU A 1 734 ? 6.593 1.532 -61.622 1.00 77.44 734 LEU A C 1
ATOM 5894 O O . LEU A 1 734 ? 6.572 0.304 -61.546 1.00 77.44 734 LEU A O 1
ATOM 5898 N N . LYS A 1 735 ? 6.328 2.187 -62.757 1.00 69.38 735 LYS A N 1
ATOM 5899 C CA . LYS A 1 735 ? 5.964 1.522 -64.015 1.00 69.38 735 LYS A CA 1
ATOM 5900 C C . LYS A 1 735 ? 7.191 1.039 -64.798 1.00 69.38 735 LYS A C 1
ATOM 5902 O O . LYS A 1 735 ? 7.170 -0.044 -65.375 1.00 69.38 735 LYS A O 1
ATOM 5907 N N . ASN A 1 736 ? 8.270 1.825 -64.784 1.00 63.56 736 ASN A N 1
ATOM 5908 C CA . ASN A 1 736 ? 9.394 1.662 -65.713 1.00 63.56 736 ASN A CA 1
ATOM 5909 C C . ASN A 1 736 ? 10.515 0.720 -65.232 1.00 63.56 736 ASN A C 1
ATOM 5911 O O . ASN A 1 736 ? 11.422 0.434 -66.010 1.00 63.56 736 ASN A O 1
ATOM 5915 N N . ASN A 1 737 ? 10.477 0.226 -63.984 1.00 52.97 737 ASN A N 1
ATOM 5916 C CA . ASN A 1 737 ? 11.491 -0.683 -63.408 1.00 52.97 737 ASN A CA 1
ATOM 5917 C C . ASN A 1 737 ? 12.954 -0.202 -63.584 1.00 52.97 737 ASN A C 1
ATOM 5919 O O . ASN A 1 737 ? 13.880 -1.007 -63.706 1.00 52.97 737 ASN A O 1
ATOM 5923 N N . LEU A 1 738 ? 13.175 1.116 -63.592 1.00 44.97 738 LEU A N 1
ATOM 5924 C CA . LEU A 1 738 ? 14.491 1.713 -63.817 1.00 44.97 738 LEU A CA 1
ATOM 5925 C C . LEU A 1 738 ? 15.428 1.469 -62.627 1.00 44.97 738 LEU A C 1
ATOM 5927 O O . LEU A 1 738 ? 15.335 2.116 -61.585 1.00 44.97 738 LEU A O 1
ATOM 5931 N N . SER A 1 739 ? 16.377 0.550 -62.805 1.00 46.47 739 SER A N 1
ATOM 5932 C CA . SER A 1 739 ? 17.528 0.380 -61.917 1.00 46.47 739 SER A CA 1
ATOM 5933 C C . SER A 1 739 ? 18.598 1.434 -62.233 1.00 46.47 739 SER A C 1
ATOM 5935 O O . SER A 1 739 ? 19.623 1.124 -62.843 1.00 46.47 739 SER A O 1
ATOM 5937 N N . SER A 1 740 ? 18.336 2.687 -61.862 1.00 39.03 740 SER A N 1
ATOM 5938 C CA . SER A 1 740 ? 19.224 3.834 -62.090 1.00 39.03 740 SER A CA 1
ATOM 5939 C C . SER A 1 740 ? 19.562 4.536 -60.775 1.00 39.03 740 SER A C 1
ATOM 5941 O O . SER A 1 740 ? 18.673 5.047 -60.099 1.00 39.03 740 SER A O 1
ATOM 5943 N N . GLU A 1 741 ? 20.851 4.603 -60.437 1.00 38.94 741 GLU A N 1
ATOM 5944 C CA . GLU A 1 741 ? 21.387 5.290 -59.247 1.00 38.94 741 GLU A CA 1
ATOM 5945 C C . GLU A 1 741 ? 21.437 6.826 -59.423 1.00 38.94 741 GLU A C 1
ATOM 5947 O O . GLU A 1 741 ? 22.393 7.488 -59.020 1.00 38.94 741 GLU A O 1
ATOM 5952 N N . GLU A 1 742 ? 20.409 7.414 -60.043 1.00 38.62 742 GLU A N 1
ATOM 5953 C CA . GLU A 1 742 ? 20.270 8.868 -60.136 1.00 38.62 742 GLU A CA 1
ATOM 5954 C C . GLU A 1 742 ? 19.629 9.417 -58.857 1.00 38.62 742 GLU A C 1
ATOM 5956 O O . GLU A 1 742 ? 18.517 9.046 -58.475 1.00 38.62 742 GLU A O 1
ATOM 5961 N N . TYR A 1 743 ? 20.362 10.305 -58.183 1.00 45.84 743 TYR A N 1
ATOM 5962 C CA . TYR A 1 743 ? 19.972 10.933 -56.922 1.00 45.84 743 TYR A CA 1
ATOM 5963 C C . TYR A 1 743 ? 18.804 11.918 -57.113 1.00 45.84 743 TYR A C 1
ATOM 5965 O O . TYR A 1 743 ? 18.991 13.133 -57.148 1.00 45.84 743 TYR A O 1
ATOM 5973 N N . PHE A 1 744 ? 17.578 11.400 -57.144 1.00 46.09 744 PHE A N 1
ATOM 5974 C CA . PHE A 1 744 ? 16.440 12.158 -56.631 1.00 46.09 744 PHE A CA 1
ATOM 5975 C C . PHE A 1 744 ? 16.508 12.144 -55.103 1.00 46.09 744 PHE A C 1
ATOM 5977 O O . PHE A 1 744 ? 16.598 11.077 -54.491 1.00 46.09 744 PHE A O 1
ATOM 5984 N N . GLU A 1 745 ? 16.479 13.324 -54.478 1.00 43.50 745 GLU A N 1
ATOM 5985 C CA . GLU A 1 745 ? 16.408 13.431 -53.020 1.00 43.50 745 GLU A CA 1
ATOM 5986 C C . GLU A 1 745 ? 15.205 12.633 -52.505 1.00 43.50 745 GLU A C 1
ATOM 5988 O O . GLU A 1 745 ? 14.084 12.796 -52.994 1.00 43.50 745 GLU A O 1
ATOM 5993 N N . THR A 1 746 ? 15.433 11.748 -51.529 1.00 46.38 746 THR A N 1
ATOM 5994 C CA . THR A 1 746 ? 14.387 10.865 -50.995 1.00 46.38 746 THR A CA 1
ATOM 5995 C C . THR A 1 746 ? 13.200 11.697 -50.526 1.00 46.38 746 THR A C 1
ATOM 5997 O O . THR A 1 746 ? 13.329 12.430 -49.543 1.00 46.38 746 THR A O 1
ATOM 6000 N N . LEU A 1 747 ? 12.068 11.579 -51.232 1.00 55.41 747 LEU A N 1
ATOM 6001 C CA . LEU A 1 747 ? 10.884 12.423 -51.066 1.00 55.41 747 LEU A CA 1
ATOM 6002 C C . LEU A 1 747 ? 10.534 12.608 -49.585 1.00 55.41 747 LEU A C 1
ATOM 6004 O O . LEU A 1 747 ? 10.083 11.676 -48.915 1.00 55.41 747 LEU A O 1
ATOM 6008 N N . ILE A 1 748 ? 10.779 13.830 -49.099 1.00 66.88 748 ILE A N 1
ATOM 6009 C CA . ILE A 1 748 ? 10.684 14.212 -47.685 1.00 66.88 748 ILE A CA 1
ATOM 6010 C C . ILE A 1 748 ? 9.318 13.805 -47.124 1.00 66.88 748 ILE A C 1
ATOM 6012 O O . ILE A 1 748 ? 8.302 14.044 -47.774 1.00 66.88 748 ILE A O 1
ATOM 6016 N N . GLU A 1 749 ? 9.322 13.233 -45.913 1.00 82.06 749 GLU A N 1
ATOM 6017 C CA . GLU A 1 749 ? 8.149 12.795 -45.143 1.00 82.06 749 GLU A CA 1
ATOM 6018 C C . GLU A 1 749 ? 6.953 13.751 -45.306 1.00 82.06 749 GLU A C 1
ATOM 6020 O O . GLU A 1 749 ? 6.980 14.892 -44.838 1.00 82.06 749 GLU A O 1
ATOM 6025 N N . LYS A 1 750 ? 5.898 13.286 -45.990 1.00 87.06 750 LYS A N 1
ATOM 6026 C CA . LYS A 1 750 ? 4.726 14.107 -46.326 1.00 87.06 750 LYS A CA 1
ATOM 6027 C C . LYS A 1 750 ? 3.662 13.922 -45.255 1.00 87.06 750 LYS A C 1
ATOM 6029 O O . LYS A 1 750 ? 3.300 12.797 -44.913 1.00 87.06 750 LYS A O 1
ATOM 6034 N N . GLN A 1 751 ? 3.137 15.023 -44.735 1.00 88.31 751 GLN A N 1
ATOM 6035 C CA . GLN A 1 751 ? 2.209 15.013 -43.607 1.00 88.31 751 GLN A CA 1
ATOM 6036 C C . GLN A 1 751 ? 0.920 15.755 -43.975 1.00 88.31 751 GLN A C 1
ATOM 6038 O O . GLN A 1 751 ? 0.996 16.929 -44.339 1.00 88.31 751 GLN A O 1
ATOM 6043 N N . PRO A 1 752 ? -0.268 15.133 -43.843 1.00 88.31 752 PRO A N 1
ATOM 6044 C CA . PRO A 1 752 ? -1.536 15.840 -44.016 1.00 88.31 752 PRO A CA 1
ATOM 6045 C C . PRO A 1 752 ? -1.596 17.110 -43.154 1.00 88.31 752 PRO A C 1
ATOM 6047 O O . PRO A 1 752 ? -1.258 17.059 -41.968 1.00 88.31 752 PRO A O 1
ATOM 6050 N N . GLY A 1 753 ? -1.977 18.235 -43.764 1.00 85.00 753 GLY A N 1
ATOM 6051 C CA . GLY A 1 753 ? -2.107 19.546 -43.116 1.00 85.00 753 GLY A CA 1
ATOM 6052 C C . GLY A 1 753 ? -0.807 20.298 -42.784 1.00 85.00 753 GLY A C 1
ATOM 6053 O O . GLY A 1 753 ? -0.894 21.355 -42.164 1.00 85.00 753 GLY A O 1
ATOM 6054 N N . VAL A 1 754 ? 0.378 19.803 -43.176 1.00 87.25 754 VAL A N 1
ATOM 6055 C CA . VAL A 1 754 ? 1.672 20.471 -42.915 1.00 87.25 754 VAL A CA 1
ATOM 6056 C C . VAL A 1 754 ? 2.448 20.698 -44.221 1.00 87.25 754 VAL A C 1
ATOM 6058 O O . VAL A 1 754 ? 3.047 19.770 -44.764 1.00 87.25 754 VAL A O 1
ATOM 6061 N N . THR A 1 755 ? 2.457 21.936 -44.724 1.00 84.06 755 THR A N 1
ATOM 6062 C CA . THR A 1 755 ? 3.223 22.356 -45.915 1.00 84.06 755 THR A CA 1
ATOM 6063 C C . THR A 1 755 ? 4.673 22.689 -45.601 1.00 84.06 755 THR A C 1
ATOM 6065 O O . THR A 1 755 ? 5.537 22.470 -46.442 1.00 84.06 755 THR A O 1
ATOM 6068 N N . ASN A 1 756 ? 4.977 23.180 -44.405 1.00 84.56 756 ASN A N 1
ATOM 6069 C CA . ASN A 1 756 ? 6.339 23.380 -43.916 1.00 84.56 756 ASN A CA 1
ATOM 6070 C C . ASN A 1 756 ? 6.345 23.464 -42.381 1.00 84.56 756 ASN A C 1
ATOM 6072 O O . ASN A 1 756 ? 5.289 23.499 -41.747 1.00 84.56 756 ASN A O 1
ATOM 6076 N N . PHE A 1 757 ? 7.543 23.436 -41.801 1.00 87.81 757 PHE A N 1
ATOM 6077 C CA . PHE A 1 757 ? 7.807 23.562 -40.369 1.00 87.81 757 PHE A CA 1
ATOM 6078 C C . PHE A 1 757 ? 9.226 24.109 -40.162 1.00 87.81 757 PHE A C 1
ATOM 6080 O O . PHE A 1 757 ? 10.075 23.962 -41.044 1.00 87.81 757 PHE A O 1
ATOM 6087 N N . LYS A 1 758 ? 9.497 24.708 -38.999 1.00 86.38 758 LYS A N 1
ATOM 6088 C CA . LYS A 1 758 ? 10.821 25.240 -38.637 1.00 86.38 758 LYS A CA 1
ATOM 6089 C C . LYS A 1 758 ? 11.708 24.192 -37.962 1.00 86.38 758 LYS A C 1
ATOM 6091 O O . LYS A 1 758 ? 12.850 24.000 -38.368 1.00 86.38 758 LYS A O 1
ATOM 6096 N N . GLU A 1 759 ? 11.192 23.514 -36.939 1.00 86.94 759 GLU A N 1
ATOM 6097 C CA . GLU A 1 759 ? 11.906 22.472 -36.187 1.00 86.94 759 GLU A CA 1
ATOM 6098 C C . GLU A 1 759 ? 11.045 21.210 -36.057 1.00 86.94 759 GLU A C 1
ATOM 6100 O O . GLU A 1 759 ? 9.815 21.270 -36.108 1.00 86.94 759 GLU A O 1
ATOM 6105 N N . LYS A 1 760 ? 11.712 20.066 -35.871 1.00 90.12 760 LYS A N 1
ATOM 6106 C CA . LYS A 1 760 ? 11.114 18.757 -35.594 1.00 90.12 760 LYS A CA 1
ATOM 6107 C C . LYS A 1 760 ? 11.759 18.200 -34.327 1.00 90.12 760 LYS A C 1
ATOM 6109 O O . LYS A 1 760 ? 12.973 18.023 -34.300 1.00 90.12 760 LYS A O 1
ATOM 6114 N N . LEU A 1 761 ? 10.949 17.937 -33.308 1.00 89.75 761 LEU A N 1
ATOM 6115 C CA . LEU A 1 761 ? 11.363 17.545 -31.958 1.00 89.75 761 LEU A CA 1
ATOM 6116 C C . LEU A 1 761 ? 10.563 16.318 -31.496 1.00 89.75 761 LEU A C 1
ATOM 6118 O O . LEU A 1 761 ? 9.472 16.051 -32.002 1.00 89.75 761 LEU A O 1
ATOM 6122 N N . SER A 1 762 ? 11.052 15.590 -30.497 1.00 88.44 762 SER A N 1
ATOM 6123 C CA . SER A 1 762 ? 10.194 14.735 -29.670 1.00 88.44 762 SER A CA 1
ATOM 6124 C C . SER A 1 762 ? 9.366 15.571 -28.683 1.00 88.44 762 SER A C 1
ATOM 6126 O O . SER A 1 762 ? 9.700 16.718 -28.374 1.00 88.44 762 SER A O 1
ATOM 6128 N N . LEU A 1 763 ? 8.295 14.989 -28.134 1.00 85.56 763 LEU A N 1
ATOM 6129 C CA . LEU A 1 763 ? 7.495 15.630 -27.083 1.00 85.56 763 LEU A CA 1
ATOM 6130 C C . LEU A 1 763 ? 8.343 16.040 -25.866 1.00 85.56 763 LEU A C 1
ATOM 6132 O O . LEU A 1 763 ? 8.118 17.103 -25.299 1.00 85.56 763 LEU A O 1
ATOM 6136 N N . GLU A 1 764 ? 9.327 15.228 -25.470 1.00 79.62 764 GLU A N 1
ATOM 6137 C CA . GLU A 1 764 ? 10.146 15.499 -24.279 1.00 79.62 764 GLU A CA 1
ATOM 6138 C C . GLU A 1 764 ? 11.222 16.571 -24.535 1.00 79.62 764 GLU A C 1
ATOM 6140 O O . GLU A 1 764 ? 11.502 17.369 -23.640 1.00 79.62 764 GLU A O 1
ATOM 6145 N N . GLU A 1 765 ? 11.745 16.678 -25.762 1.00 83.31 765 GLU A N 1
ATOM 6146 C CA . GLU A 1 765 ? 12.586 17.811 -26.183 1.00 83.31 765 GLU A CA 1
ATOM 6147 C C . GLU A 1 765 ? 11.788 19.117 -26.289 1.00 83.31 765 GLU A C 1
ATOM 6149 O O . GLU A 1 765 ? 12.282 20.162 -25.871 1.00 83.31 765 GLU A O 1
ATOM 6154 N N . TRP A 1 766 ? 10.551 19.070 -26.800 1.00 82.88 766 TRP A N 1
ATOM 6155 C CA . TRP A 1 766 ? 9.679 20.248 -26.905 1.00 82.88 766 TRP A CA 1
ATOM 6156 C C . TRP A 1 766 ? 9.196 20.759 -25.542 1.00 82.88 766 TRP A C 1
ATOM 6158 O O . TRP A 1 766 ? 9.118 21.969 -25.340 1.00 82.88 766 TRP A O 1
ATOM 6168 N N . VAL A 1 767 ? 8.936 19.859 -24.584 1.00 77.38 767 VAL A N 1
ATOM 6169 C CA . VAL A 1 767 ? 8.721 20.230 -23.173 1.00 77.38 767 VAL A CA 1
ATOM 6170 C C . VAL A 1 767 ? 9.955 20.951 -22.619 1.00 77.38 767 VAL A C 1
ATOM 6172 O O . VAL A 1 767 ? 9.803 21.907 -21.861 1.00 77.38 767 VAL A O 1
ATOM 6175 N N . GLY A 1 768 ? 11.167 20.501 -22.981 1.00 62.97 768 GLY A N 1
ATOM 6176 C CA . GLY A 1 768 ? 12.467 21.167 -22.773 1.00 62.97 768 GLY A CA 1
ATOM 6177 C C . GLY A 1 768 ? 12.937 21.322 -21.319 1.00 62.97 768 GLY A C 1
ATOM 6178 O O . GLY A 1 768 ? 14.135 21.345 -21.030 1.00 62.97 768 GLY A O 1
ATOM 6179 N N . ASN A 1 769 ? 12.008 21.401 -20.371 1.00 62.38 769 ASN A N 1
ATOM 6180 C CA . ASN A 1 769 ? 12.259 21.667 -18.971 1.00 62.38 769 ASN A CA 1
ATOM 6181 C C . ASN A 1 769 ? 12.292 20.361 -18.166 1.00 62.38 769 ASN A C 1
ATOM 6183 O O . ASN A 1 769 ? 11.288 19.886 -17.626 1.00 62.38 769 ASN A O 1
ATOM 6187 N N . VAL A 1 770 ? 13.506 19.823 -18.047 1.00 60.59 770 VAL A N 1
ATOM 6188 C CA . VAL A 1 770 ? 13.856 18.622 -17.270 1.00 60.59 770 VAL A CA 1
ATOM 6189 C C . VAL A 1 770 ? 13.298 18.652 -15.837 1.00 60.59 770 VAL A C 1
ATOM 6191 O O . VAL A 1 770 ? 13.018 17.596 -15.274 1.00 60.59 770 VAL A O 1
ATOM 6194 N N . VAL A 1 771 ? 13.081 19.832 -15.242 1.00 63.03 771 VAL A N 1
ATOM 6195 C CA . VAL A 1 771 ? 12.527 19.968 -13.884 1.00 63.03 771 VAL A CA 1
ATOM 6196 C C . VAL A 1 771 ? 11.069 19.499 -13.810 1.00 63.03 771 VAL A C 1
ATOM 6198 O O . VAL A 1 771 ? 10.713 18.823 -12.850 1.00 63.03 771 VAL A O 1
ATOM 6201 N N . TYR A 1 772 ? 10.236 19.774 -14.820 1.00 66.12 772 TYR A N 1
ATOM 6202 C CA . TYR A 1 772 ? 8.833 19.329 -14.825 1.00 66.12 772 TYR A CA 1
ATOM 6203 C C . TYR A 1 772 ? 8.684 17.846 -15.190 1.00 66.12 772 TYR A C 1
ATOM 6205 O O . TYR A 1 772 ? 7.858 17.152 -14.598 1.00 66.12 772 TYR A O 1
ATOM 6213 N N . ILE A 1 773 ? 9.538 17.326 -16.080 1.00 65.12 773 ILE A N 1
ATOM 6214 C CA . ILE A 1 773 ? 9.626 15.879 -16.351 1.00 65.12 773 ILE A CA 1
ATOM 6215 C C . ILE A 1 773 ? 10.035 15.132 -15.069 1.00 65.12 773 ILE A C 1
ATOM 6217 O O . ILE A 1 773 ? 9.436 14.115 -14.716 1.00 65.12 773 ILE A O 1
ATOM 6221 N N . ASN A 1 774 ? 11.006 15.672 -14.326 1.00 73.56 774 ASN A N 1
ATOM 6222 C CA . ASN A 1 774 ? 11.405 15.138 -13.028 1.00 73.56 774 ASN A CA 1
ATOM 6223 C C . ASN A 1 774 ? 10.334 15.301 -11.944 1.00 73.56 774 ASN A C 1
ATOM 6225 O O . ASN A 1 774 ? 10.196 14.395 -11.132 1.00 73.56 774 ASN A O 1
ATOM 6229 N N . LEU A 1 775 ? 9.553 16.387 -11.926 1.00 77.00 775 LEU A N 1
ATOM 6230 C CA . LEU A 1 775 ? 8.493 16.591 -10.933 1.00 77.00 775 LEU A CA 1
ATOM 6231 C C . LEU A 1 775 ? 7.458 15.457 -10.955 1.00 77.00 775 LEU A C 1
ATOM 6233 O O . LEU A 1 775 ? 7.077 14.973 -9.895 1.00 77.00 775 LEU A O 1
ATOM 6237 N N . LEU A 1 776 ? 7.063 14.976 -12.139 1.00 71.31 776 LEU A N 1
ATOM 6238 C CA . LEU A 1 776 ? 6.173 13.813 -12.265 1.00 71.31 776 LEU A CA 1
ATOM 6239 C C . LEU A 1 776 ? 6.788 12.540 -11.676 1.00 71.31 776 LEU A C 1
ATOM 6241 O O . LEU A 1 776 ? 6.111 11.792 -10.971 1.00 71.31 776 LEU A O 1
ATOM 6245 N N . ARG A 1 777 ? 8.081 12.314 -11.941 1.00 76.44 777 ARG A N 1
ATOM 6246 C CA . ARG A 1 777 ? 8.842 11.208 -11.350 1.00 76.44 777 ARG A CA 1
ATOM 6247 C C . ARG A 1 777 ? 8.891 11.339 -9.826 1.00 76.44 777 ARG A C 1
ATOM 6249 O O . ARG A 1 777 ? 8.557 10.392 -9.134 1.00 76.44 777 ARG A O 1
ATOM 6256 N N . TRP A 1 778 ? 9.216 12.516 -9.299 1.00 84.56 778 TRP A N 1
ATOM 6257 C CA . TRP A 1 778 ? 9.324 12.777 -7.861 1.00 84.56 778 TRP A CA 1
ATOM 6258 C C . TRP A 1 778 ? 7.993 12.663 -7.113 1.00 84.56 778 TRP A C 1
ATOM 6260 O O . TRP A 1 778 ? 7.976 12.092 -6.028 1.00 84.56 778 TRP A O 1
ATOM 6270 N N . ILE A 1 779 ? 6.879 13.124 -7.696 1.00 81.50 779 ILE A N 1
ATOM 6271 C CA . ILE A 1 779 ? 5.535 12.946 -7.117 1.00 81.50 779 ILE A CA 1
ATOM 6272 C C . ILE A 1 779 ? 5.246 11.460 -6.860 1.00 81.50 779 ILE A C 1
ATOM 6274 O O . ILE A 1 779 ? 4.703 11.120 -5.808 1.00 81.50 779 ILE A O 1
ATOM 6278 N N . LYS A 1 780 ? 5.651 10.583 -7.789 1.00 76.88 780 LYS A N 1
ATOM 6279 C CA . LYS A 1 780 ? 5.496 9.127 -7.683 1.00 76.88 780 LYS A CA 1
ATOM 6280 C C . LYS A 1 780 ? 6.540 8.488 -6.759 1.00 76.88 780 LYS A C 1
ATOM 6282 O O . LYS A 1 780 ? 6.166 7.811 -5.808 1.00 76.88 780 LYS A O 1
ATOM 6287 N N . ASP A 1 781 ? 7.824 8.711 -7.030 1.00 82.81 781 ASP A N 1
ATOM 6288 C CA . ASP A 1 781 ? 8.961 8.052 -6.366 1.00 82.81 781 ASP A CA 1
ATOM 6289 C C . ASP A 1 781 ? 9.095 8.441 -4.882 1.00 82.81 781 ASP A C 1
ATOM 6291 O O . ASP A 1 781 ? 9.610 7.662 -4.080 1.00 82.81 781 ASP A O 1
ATOM 6295 N N . PHE A 1 782 ? 8.629 9.637 -4.508 1.00 85.19 782 PHE A N 1
ATOM 6296 C CA . PHE A 1 782 ? 8.677 10.155 -3.139 1.00 85.19 782 PHE A CA 1
ATOM 6297 C C . PHE A 1 782 ? 7.294 10.353 -2.495 1.00 85.19 782 PHE A C 1
ATOM 6299 O O . PHE A 1 782 ? 7.222 10.899 -1.395 1.00 85.19 782 PHE A O 1
ATOM 6306 N N . HIS A 1 783 ? 6.214 9.897 -3.142 1.00 87.75 783 HIS A N 1
ATOM 6307 C CA . HIS A 1 783 ? 4.852 9.893 -2.593 1.00 87.75 783 HIS A CA 1
ATOM 6308 C C . HIS A 1 783 ? 4.351 11.273 -2.102 1.00 87.75 783 HIS A C 1
ATOM 6310 O O . HIS A 1 783 ? 3.904 11.425 -0.968 1.00 87.75 783 HIS A O 1
ATOM 6316 N N . PHE A 1 784 ? 4.422 12.303 -2.956 1.00 88.62 784 PHE A N 1
ATOM 6317 C CA . PHE A 1 784 ? 4.082 13.693 -2.586 1.00 88.62 784 PHE A CA 1
ATOM 6318 C C . PHE A 1 784 ? 2.582 13.976 -2.362 1.00 88.62 784 PHE A C 1
ATOM 6320 O O . PHE A 1 784 ? 2.242 15.081 -1.945 1.00 88.62 784 PHE A O 1
ATOM 6327 N N . LEU A 1 785 ? 1.683 13.037 -2.678 1.00 88.31 785 LEU A N 1
ATOM 6328 C CA . LEU A 1 785 ? 0.222 13.211 -2.565 1.00 88.31 785 LEU A CA 1
ATOM 6329 C C . LEU A 1 785 ? -0.413 12.298 -1.498 1.00 88.31 785 LEU A C 1
ATOM 6331 O O . LEU A 1 785 ? -1.613 12.370 -1.225 1.00 88.31 785 LEU A O 1
ATOM 6335 N N . GLN A 1 786 ? 0.406 11.447 -0.890 1.00 90.81 786 GLN A N 1
ATOM 6336 C CA . GLN A 1 786 ? 0.102 10.598 0.249 1.00 90.81 786 GLN A CA 1
ATOM 6337 C C . GLN A 1 786 ? 0.267 11.420 1.536 1.00 90.81 786 GLN A C 1
ATOM 6339 O O . GLN A 1 786 ? 1.188 12.233 1.647 1.00 90.81 786 GLN A O 1
ATOM 6344 N N . GLY A 1 787 ? -0.601 11.213 2.525 1.00 89.19 787 GLY A N 1
ATOM 6345 C CA . GLY A 1 787 ? -0.382 11.781 3.853 1.00 89.19 787 GLY A CA 1
ATOM 6346 C C . GLY A 1 787 ? 0.749 11.058 4.589 1.00 89.19 787 GLY A C 1
ATOM 6347 O O . GLY A 1 787 ? 1.122 9.925 4.277 1.00 89.19 787 GLY A O 1
ATOM 6348 N N . ILE A 1 788 ? 1.308 11.713 5.602 1.00 87.38 788 ILE A N 1
ATOM 6349 C CA . ILE A 1 788 ? 2.319 11.117 6.476 1.00 87.38 788 ILE A CA 1
ATOM 6350 C C . ILE A 1 788 ? 1.628 10.651 7.756 1.00 87.38 788 ILE A C 1
ATOM 6352 O O . ILE A 1 788 ? 1.053 11.454 8.499 1.00 87.38 788 ILE A O 1
ATOM 6356 N N . ARG A 1 789 ? 1.682 9.346 8.026 1.00 86.31 789 ARG A N 1
ATOM 6357 C CA . ARG A 1 789 ? 1.270 8.762 9.304 1.00 86.31 789 ARG A CA 1
ATOM 6358 C C . ARG A 1 789 ? 2.397 8.937 10.318 1.00 86.31 789 ARG A C 1
ATOM 6360 O O . ARG A 1 789 ? 3.574 8.809 9.988 1.00 86.31 789 ARG A O 1
ATOM 6367 N N . VAL A 1 790 ? 2.017 9.188 11.566 1.00 77.62 790 VAL A N 1
ATOM 6368 C CA . VAL A 1 790 ? 2.905 9.093 12.733 1.00 77.62 790 VAL A CA 1
ATOM 6369 C C . VAL A 1 790 ? 2.449 7.880 13.522 1.00 77.62 790 VAL A C 1
ATOM 6371 O O . VAL A 1 790 ? 1.326 7.879 14.021 1.00 77.62 790 VAL A O 1
ATOM 6374 N N . ASN A 1 791 ? 3.272 6.836 13.585 1.00 70.06 791 ASN A N 1
ATOM 6375 C CA . ASN A 1 791 ? 2.907 5.608 14.285 1.00 70.06 791 ASN A CA 1
ATOM 6376 C C . ASN A 1 791 ? 3.100 5.745 15.816 1.00 70.06 791 ASN A C 1
ATOM 6378 O O . ASN A 1 791 ? 3.632 6.741 16.314 1.00 70.06 791 ASN A O 1
ATOM 6382 N N . LYS A 1 792 ? 2.680 4.724 16.574 1.00 64.62 792 LYS A N 1
ATOM 6383 C CA . LYS A 1 792 ? 2.716 4.706 18.053 1.00 64.62 792 LYS A CA 1
ATOM 6384 C C . LYS A 1 792 ? 4.130 4.775 18.656 1.00 64.62 792 LYS A C 1
ATOM 6386 O O . LYS A 1 792 ? 4.261 5.045 19.844 1.00 64.62 792 LYS A O 1
ATOM 6391 N N . PHE A 1 793 ? 5.162 4.554 17.844 1.00 60.91 793 PHE A N 1
ATOM 6392 C CA . PHE A 1 793 ? 6.574 4.539 18.233 1.00 60.91 793 PHE A CA 1
ATOM 6393 C C . PHE A 1 793 ? 7.306 5.833 17.872 1.00 60.91 793 PHE A C 1
ATOM 6395 O O . PHE A 1 793 ? 8.525 5.895 17.992 1.00 60.91 793 PHE A O 1
ATOM 6402 N N . TYR A 1 794 ? 6.577 6.859 17.418 1.00 64.94 794 TYR A N 1
ATOM 6403 C CA . TYR A 1 794 ? 7.154 8.094 16.891 1.00 64.94 794 TYR A CA 1
ATOM 6404 C C . TYR A 1 794 ? 8.100 7.816 15.707 1.00 64.94 794 TYR A C 1
ATOM 6406 O O . TYR A 1 794 ? 9.248 8.253 15.665 1.00 64.94 794 TYR A O 1
ATOM 6414 N N . LYS A 1 795 ? 7.590 7.101 14.699 1.00 69.81 795 LYS A N 1
ATOM 6415 C CA . LYS A 1 795 ? 8.172 7.038 13.351 1.00 69.81 795 LYS A CA 1
ATOM 6416 C C . LYS A 1 795 ? 7.196 7.628 12.334 1.00 69.81 795 LYS A C 1
ATOM 6418 O O . LYS A 1 795 ? 5.980 7.466 12.476 1.00 69.81 795 LYS A O 1
ATOM 6423 N N . MET A 1 796 ? 7.728 8.336 11.334 1.00 76.25 796 MET A N 1
ATOM 6424 C CA . MET A 1 796 ? 6.941 8.855 10.215 1.00 76.25 796 MET A CA 1
ATOM 6425 C C . MET A 1 796 ? 7.005 7.928 9.005 1.00 76.25 796 MET A C 1
ATOM 6427 O O . MET A 1 796 ? 8.083 7.543 8.554 1.00 76.25 796 MET A O 1
ATOM 6431 N N . GLU A 1 797 ? 5.837 7.615 8.455 1.00 82.00 797 GLU A N 1
ATOM 6432 C CA . GLU A 1 797 ? 5.663 6.718 7.313 1.00 82.00 797 GLU A CA 1
ATOM 6433 C C . GLU A 1 797 ? 4.742 7.388 6.286 1.00 82.00 797 GLU A C 1
ATOM 6435 O O . GLU A 1 797 ? 3.659 7.861 6.634 1.00 82.00 797 GLU A O 1
ATOM 6440 N N . THR A 1 798 ? 5.147 7.439 5.014 1.00 83.00 798 THR A N 1
ATOM 6441 C CA . THR A 1 798 ? 4.227 7.805 3.927 1.00 83.00 798 THR A CA 1
ATOM 6442 C C . THR A 1 798 ? 3.219 6.681 3.720 1.00 83.00 798 THR A C 1
ATOM 6444 O O . THR A 1 798 ? 3.589 5.509 3.597 1.00 83.00 798 THR A O 1
ATOM 6447 N N . THR A 1 799 ? 1.937 7.036 3.704 1.00 86.31 799 THR A N 1
ATOM 6448 C CA . THR A 1 799 ? 0.840 6.074 3.583 1.00 86.31 799 THR A CA 1
ATOM 6449 C C . THR A 1 799 ? 0.750 5.455 2.187 1.00 86.31 799 THR A C 1
ATOM 6451 O O . THR A 1 799 ? 1.443 5.856 1.251 1.00 86.31 799 THR A O 1
ATOM 6454 N N . LYS A 1 800 ? -0.083 4.413 2.038 1.00 78.94 800 LYS A N 1
ATOM 6455 C CA . LYS A 1 800 ? -0.317 3.773 0.733 1.00 78.94 800 LYS A CA 1
ATOM 6456 C C . LYS A 1 800 ? -1.300 4.570 -0.137 1.00 78.94 800 LYS A C 1
ATOM 6458 O O . LYS A 1 800 ? -1.083 4.658 -1.344 1.00 78.94 800 LYS A O 1
ATOM 6463 N N . LYS A 1 801 ? -2.360 5.134 0.456 1.00 86.75 801 LYS A N 1
ATOM 6464 C CA . LYS A 1 801 ? -3.436 5.834 -0.265 1.00 86.75 801 LYS A CA 1
ATOM 6465 C C . LYS A 1 801 ? -3.110 7.298 -0.553 1.00 86.75 801 LYS A C 1
ATOM 6467 O O . LYS A 1 801 ? -2.437 7.969 0.226 1.00 86.75 801 LYS A O 1
ATOM 6472 N N . ILE A 1 802 ? -3.624 7.801 -1.674 1.00 87.31 802 ILE A N 1
ATOM 6473 C CA . ILE A 1 802 ? -3.518 9.212 -2.054 1.00 87.31 802 ILE A CA 1
ATOM 6474 C C . ILE A 1 802 ? -4.539 10.006 -1.238 1.00 87.31 802 ILE A C 1
ATOM 6476 O O . ILE A 1 802 ? -5.733 9.724 -1.287 1.00 87.31 802 ILE A O 1
ATOM 6480 N N . ALA A 1 803 ? -4.072 11.009 -0.499 1.00 89.44 803 ALA A N 1
ATOM 6481 C CA . ALA A 1 803 ? -4.906 11.830 0.376 1.00 89.44 803 ALA A CA 1
ATOM 6482 C C . ALA A 1 803 ? -5.247 13.202 -0.232 1.00 89.44 803 ALA A C 1
ATOM 6484 O O . ALA A 1 803 ? -6.264 13.800 0.115 1.00 89.44 803 ALA A O 1
ATOM 6485 N N . ALA A 1 804 ? -4.413 13.698 -1.153 1.00 88.81 804 ALA A N 1
ATOM 6486 C CA . ALA A 1 804 ? -4.568 15.004 -1.788 1.00 88.81 804 ALA A CA 1
ATOM 6487 C C . ALA A 1 804 ? -4.534 14.914 -3.324 1.00 88.81 804 ALA A C 1
ATOM 6489 O O . ALA A 1 804 ? -3.734 14.187 -3.904 1.00 88.81 804 ALA A O 1
ATOM 6490 N N . SER A 1 805 ? -5.368 15.710 -3.993 1.00 83.56 805 SER A N 1
ATOM 6491 C CA . SER A 1 805 ? -5.336 15.947 -5.443 1.00 83.56 805 SER A CA 1
ATOM 6492 C C . SER A 1 805 ? -4.796 17.343 -5.749 1.00 83.56 805 SER A C 1
ATOM 6494 O O . SER A 1 805 ? -5.180 18.310 -5.092 1.00 83.56 805 SER A O 1
ATOM 6496 N N . LEU A 1 806 ? -3.952 17.473 -6.777 1.00 79.94 806 LEU A N 1
ATOM 6497 C CA . LEU A 1 806 ? -3.441 18.772 -7.229 1.00 79.94 806 LEU A CA 1
ATOM 6498 C C . LEU A 1 806 ? -4.515 19.579 -7.973 1.00 79.94 806 LEU A C 1
ATOM 6500 O O . LEU A 1 806 ? -5.176 19.065 -8.873 1.00 79.94 806 LEU A O 1
ATOM 6504 N N . ILE A 1 807 ? -4.611 20.868 -7.637 1.00 72.38 807 ILE A N 1
ATOM 6505 C CA . ILE A 1 807 ? -5.376 21.899 -8.365 1.00 72.38 807 ILE A CA 1
ATOM 6506 C C . ILE A 1 807 ? -4.483 23.031 -8.906 1.00 72.38 807 ILE A C 1
ATOM 6508 O O . ILE A 1 807 ? -4.955 23.883 -9.654 1.00 72.38 807 ILE A O 1
ATOM 6512 N N . LYS A 1 808 ? -3.187 23.059 -8.561 1.00 71.50 808 LYS A N 1
ATOM 6513 C CA . LYS A 1 808 ? -2.165 23.913 -9.197 1.00 71.50 808 LYS A CA 1
ATOM 6514 C C . LYS A 1 808 ? -0.826 23.171 -9.269 1.00 71.50 808 LYS A C 1
ATOM 6516 O O . LYS A 1 808 ? -0.517 22.362 -8.398 1.00 71.50 808 LYS A O 1
ATOM 6521 N N . VAL A 1 809 ? -0.037 23.428 -10.315 1.00 72.62 809 VAL A N 1
ATOM 6522 C CA . VAL A 1 809 ? 1.266 22.769 -10.519 1.00 72.62 809 VAL A CA 1
ATOM 6523 C C . VAL A 1 809 ? 2.235 23.197 -9.405 1.00 72.62 809 VAL A C 1
ATOM 6525 O O . VAL A 1 809 ? 2.413 24.404 -9.224 1.00 72.62 809 VAL A O 1
ATOM 6528 N N . PRO A 1 810 ? 2.876 22.266 -8.669 1.00 81.38 810 PRO A N 1
ATOM 6529 C CA . PRO A 1 810 ? 3.854 22.609 -7.639 1.00 81.38 810 PRO A CA 1
ATOM 6530 C C . PRO A 1 810 ? 4.982 23.506 -8.160 1.00 81.38 810 PRO A C 1
ATOM 6532 O O . PRO A 1 810 ? 5.539 23.271 -9.235 1.00 81.38 810 PRO A O 1
ATOM 6535 N N . ILE A 1 811 ? 5.353 24.523 -7.378 1.00 82.38 811 ILE A N 1
ATOM 6536 C CA . ILE A 1 811 ? 6.494 25.387 -7.709 1.00 82.38 811 ILE A CA 1
ATOM 6537 C C . ILE A 1 811 ? 7.774 24.622 -7.378 1.00 82.38 811 ILE A C 1
ATOM 6539 O O . ILE A 1 811 ? 7.950 24.208 -6.234 1.00 82.38 811 ILE A O 1
ATOM 6543 N N . VAL A 1 812 ? 8.676 24.480 -8.351 1.00 84.31 812 VAL A N 1
ATOM 6544 C CA . VAL A 1 812 ? 9.996 23.867 -8.155 1.00 84.31 812 VAL A CA 1
ATOM 6545 C C . VAL A 1 812 ? 11.092 24.892 -8.415 1.00 84.31 812 VAL A C 1
ATOM 6547 O O . VAL A 1 812 ? 11.257 25.369 -9.536 1.00 84.31 812 VAL A O 1
ATOM 6550 N N . ASN A 1 813 ? 11.878 25.180 -7.382 1.00 83.75 813 ASN A N 1
ATOM 6551 C CA . ASN A 1 813 ? 13.026 26.073 -7.436 1.00 83.75 813 ASN A CA 1
ATOM 6552 C C . ASN A 1 813 ? 14.324 25.242 -7.402 1.00 83.75 813 ASN A C 1
ATOM 6554 O O . ASN A 1 813 ? 14.499 24.440 -6.480 1.00 83.75 813 ASN A O 1
ATOM 6558 N N . PRO A 1 814 ? 15.260 25.394 -8.358 1.00 82.00 814 PRO A N 1
ATOM 6559 C CA . PRO A 1 814 ? 16.563 24.746 -8.268 1.00 82.00 814 PRO A CA 1
ATOM 6560 C C . PRO A 1 814 ? 17.382 25.385 -7.141 1.00 82.00 814 PRO A C 1
ATOM 6562 O O . PRO A 1 814 ? 17.570 26.601 -7.108 1.00 82.00 814 PRO A O 1
ATOM 6565 N N . SER A 1 815 ? 17.906 24.557 -6.242 1.00 81.62 815 SER A N 1
ATOM 6566 C CA . SER A 1 815 ? 18.780 24.990 -5.154 1.00 81.62 815 SER A CA 1
ATOM 6567 C C . SER A 1 815 ? 20.223 24.540 -5.384 1.00 81.62 815 SER A C 1
ATOM 6569 O O . SER A 1 815 ? 20.507 23.584 -6.106 1.00 81.62 815 SER A O 1
ATOM 6571 N N . LYS A 1 816 ? 21.147 25.278 -4.769 1.00 77.94 816 LYS A N 1
ATOM 6572 C CA . LYS A 1 816 ? 22.577 24.951 -4.668 1.00 77.94 816 LYS A CA 1
ATOM 6573 C C . LYS A 1 816 ? 23.113 25.209 -3.255 1.00 77.94 816 LYS A C 1
ATOM 6575 O O . LYS A 1 816 ? 24.320 25.362 -3.081 1.00 77.94 816 LYS A O 1
ATOM 6580 N N . LYS A 1 817 ? 22.229 25.335 -2.256 1.00 81.31 817 LYS A N 1
ATOM 6581 C CA . LYS A 1 817 ? 22.642 25.601 -0.874 1.00 81.31 817 LYS A CA 1
ATOM 6582 C C . LYS A 1 817 ? 23.251 24.328 -0.285 1.00 81.31 817 LYS A C 1
ATOM 6584 O O . LYS A 1 817 ? 22.610 23.278 -0.258 1.00 81.31 817 LYS A O 1
ATOM 6589 N N . SER A 1 818 ? 24.470 24.439 0.218 1.00 79.19 818 SER A N 1
ATOM 6590 C CA . SER A 1 818 ? 25.092 23.446 1.088 1.00 79.19 818 SER A CA 1
ATOM 6591 C C . SER A 1 818 ? 25.298 24.080 2.451 1.00 79.19 818 SER A C 1
ATOM 6593 O O . SER A 1 818 ? 25.898 25.148 2.540 1.00 79.19 818 SER A O 1
ATOM 6595 N N . HIS A 1 819 ? 24.773 23.459 3.504 1.00 76.44 819 HIS A N 1
ATOM 6596 C CA . HIS A 1 819 ? 24.808 24.021 4.854 1.00 76.44 819 HIS A CA 1
ATOM 6597 C C . HIS A 1 819 ? 25.039 22.947 5.920 1.00 76.44 819 HIS A C 1
ATOM 6599 O O . HIS A 1 819 ? 24.720 21.767 5.740 1.00 76.44 819 HIS A O 1
ATOM 6605 N N . LEU A 1 820 ? 25.651 23.384 7.018 1.00 75.81 820 LEU A N 1
ATOM 6606 C CA . LEU A 1 820 ? 25.970 22.602 8.203 1.00 75.81 820 LEU A CA 1
ATOM 6607 C C . LEU A 1 820 ? 25.047 23.056 9.329 1.00 75.81 820 LEU A C 1
ATOM 6609 O O . LEU A 1 820 ? 24.914 24.253 9.588 1.00 75.81 820 LEU A O 1
ATOM 6613 N N . GLU A 1 821 ? 24.412 22.097 9.989 1.00 74.00 821 GLU A N 1
ATOM 6614 C CA . GLU A 1 821 ? 23.518 22.316 11.122 1.00 74.00 821 GLU A CA 1
ATOM 6615 C C . GLU A 1 821 ? 23.973 21.467 12.310 1.00 74.00 821 GLU A C 1
ATOM 6617 O O . GLU A 1 821 ? 24.253 20.276 12.177 1.00 74.00 821 GLU A O 1
ATOM 6622 N N . ILE A 1 822 ? 24.052 22.093 13.481 1.00 74.31 822 ILE A N 1
ATOM 6623 C CA . ILE A 1 822 ? 24.303 21.441 14.766 1.00 74.31 822 ILE A CA 1
ATOM 6624 C C . ILE A 1 822 ? 23.076 21.714 15.630 1.00 74.31 822 ILE A C 1
ATOM 6626 O O . ILE A 1 822 ? 22.895 22.814 16.156 1.00 74.31 822 ILE A O 1
ATOM 6630 N N . ILE A 1 823 ? 22.205 20.711 15.734 1.00 71.06 823 ILE A N 1
ATOM 6631 C CA . ILE A 1 823 ? 20.892 20.834 16.371 1.00 71.06 823 ILE A CA 1
ATOM 6632 C C . ILE A 1 823 ? 20.886 20.027 17.671 1.00 71.06 823 ILE A C 1
ATOM 6634 O O . ILE A 1 823 ? 21.094 18.812 17.656 1.00 71.06 823 ILE A O 1
ATOM 6638 N N . ARG A 1 824 ? 20.629 20.692 18.800 1.00 71.31 824 ARG A N 1
ATOM 6639 C CA . ARG A 1 824 ? 20.355 20.028 20.082 1.00 71.31 824 ARG A CA 1
ATOM 6640 C C . ARG A 1 824 ? 18.852 19.812 20.211 1.00 71.31 824 ARG A C 1
ATOM 6642 O O . ARG A 1 824 ? 18.105 20.785 20.163 1.00 71.31 824 ARG A O 1
ATOM 6649 N N . SER A 1 825 ? 18.430 18.574 20.427 1.00 68.00 825 SER A N 1
ATOM 6650 C CA . SER A 1 825 ? 17.063 18.270 20.856 1.00 68.00 825 SER A CA 1
ATOM 6651 C C . SER A 1 825 ? 16.897 18.722 22.310 1.00 68.00 825 SER A C 1
ATOM 6653 O O . SER A 1 825 ? 17.656 18.284 23.173 1.00 68.00 825 SER A O 1
ATOM 6655 N N . THR A 1 826 ? 15.933 19.590 22.620 1.00 65.19 826 THR A N 1
ATOM 6656 C CA . THR A 1 826 ? 15.622 19.948 24.020 1.00 65.19 826 THR A CA 1
ATOM 6657 C C . THR A 1 826 ? 14.727 18.908 24.694 1.00 65.19 826 THR A C 1
ATOM 6659 O O . THR A 1 826 ? 14.721 18.792 25.916 1.00 65.19 826 THR A O 1
ATOM 6662 N N . ASN A 1 827 ? 13.996 18.130 23.893 1.00 67.25 827 ASN A N 1
ATOM 6663 C CA . ASN A 1 827 ? 13.052 17.103 24.315 1.00 67.25 827 ASN A CA 1
ATOM 6664 C C . ASN A 1 827 ? 12.935 15.999 23.239 1.00 67.25 827 ASN A C 1
ATOM 6666 O O . ASN A 1 827 ? 13.395 16.166 22.106 1.00 67.25 827 ASN A O 1
ATOM 6670 N N . LYS A 1 828 ? 12.288 14.877 23.577 1.00 68.62 828 LYS A N 1
ATOM 6671 C CA . LYS A 1 828 ? 12.142 13.719 22.673 1.00 68.62 828 LYS A CA 1
ATOM 6672 C C . LYS A 1 828 ? 11.255 13.986 21.446 1.00 68.62 828 LYS A C 1
ATOM 6674 O O . LYS A 1 828 ? 11.443 13.330 20.426 1.00 68.62 828 LYS A O 1
ATOM 6679 N N . VAL A 1 829 ? 10.324 14.948 21.501 1.00 68.81 829 VAL A N 1
ATOM 6680 C CA . VAL A 1 829 ? 9.521 15.334 20.322 1.00 68.81 829 VAL A CA 1
ATOM 6681 C C . VAL A 1 829 ? 10.412 16.024 19.292 1.00 68.81 829 VAL A C 1
ATOM 6683 O O . VAL A 1 829 ? 10.356 15.690 18.115 1.00 68.81 829 VAL A O 1
ATOM 6686 N N . GLU A 1 830 ? 11.294 16.929 19.717 1.00 69.31 830 GLU A N 1
ATOM 6687 C CA . GLU A 1 830 ? 12.281 17.538 18.818 1.00 69.31 830 GLU A CA 1
ATOM 6688 C C . GLU A 1 830 ? 13.245 16.499 18.234 1.00 69.31 830 GLU A C 1
ATOM 6690 O O . GLU A 1 830 ? 13.517 16.546 17.037 1.00 69.31 830 GLU A O 1
ATOM 6695 N N . GLU A 1 831 ? 13.701 15.517 19.022 1.00 72.12 831 GLU A N 1
ATOM 6696 C CA . GLU A 1 831 ? 14.531 14.421 18.500 1.00 72.12 831 GLU A CA 1
ATOM 6697 C C . GLU A 1 831 ? 13.793 13.597 17.429 1.00 72.12 831 GLU A C 1
ATOM 6699 O O . GLU A 1 831 ? 14.360 13.295 16.372 1.00 72.12 831 GLU A O 1
ATOM 6704 N N . PHE A 1 832 ? 12.512 13.292 17.652 1.00 74.00 832 PHE A N 1
ATOM 6705 C CA . PHE A 1 832 ? 11.636 12.653 16.668 1.00 74.00 832 PHE A CA 1
ATOM 6706 C C . PHE A 1 832 ? 11.516 13.478 15.374 1.00 74.00 832 PHE A C 1
ATOM 6708 O O . PHE A 1 832 ? 11.714 12.941 14.283 1.00 74.00 832 PHE A O 1
ATOM 6715 N N . LEU A 1 833 ? 11.262 14.786 15.467 1.00 74.19 833 LEU A N 1
ATOM 6716 C CA . LEU A 1 833 ? 11.155 15.655 14.289 1.00 74.19 833 LEU A CA 1
ATOM 6717 C C . LEU A 1 833 ? 12.480 15.729 13.514 1.00 74.19 833 LEU A C 1
ATOM 6719 O O . LEU A 1 833 ? 12.512 15.450 12.313 1.00 74.19 833 LEU A O 1
ATOM 6723 N N . ILE A 1 834 ? 13.589 16.003 14.208 1.00 73.81 834 ILE A N 1
ATOM 6724 C CA . ILE A 1 834 ? 14.938 16.112 13.630 1.00 73.81 834 ILE A CA 1
ATOM 6725 C C . ILE A 1 834 ? 15.348 14.813 12.925 1.00 73.81 834 ILE A C 1
ATOM 6727 O O . ILE A 1 834 ? 15.924 14.852 11.834 1.00 73.81 834 ILE A O 1
ATOM 6731 N N . SER A 1 835 ? 15.048 13.656 13.524 1.00 72.06 835 SER A N 1
ATOM 6732 C CA . SER A 1 835 ? 15.397 12.344 12.965 1.00 72.06 835 SER A CA 1
ATOM 6733 C C . SER A 1 835 ? 14.565 11.950 11.737 1.00 72.06 835 SER A C 1
ATOM 6735 O O . SER A 1 835 ? 15.068 11.175 10.916 1.00 72.06 835 SER A O 1
ATOM 6737 N N . ASN A 1 836 ? 13.375 12.545 11.571 1.00 73.06 836 ASN A N 1
ATOM 6738 C CA . ASN A 1 836 ? 12.481 12.413 10.413 1.00 73.06 836 ASN A CA 1
ATOM 6739 C C . ASN A 1 836 ? 12.586 13.599 9.421 1.00 73.06 836 ASN A C 1
ATOM 6741 O O . ASN A 1 836 ? 11.730 13.767 8.555 1.00 73.06 836 ASN A O 1
ATOM 6745 N N . ASN A 1 837 ? 13.666 14.388 9.498 1.00 75.06 837 ASN A N 1
ATOM 6746 C CA . ASN A 1 837 ? 13.972 15.530 8.624 1.00 75.06 837 ASN A CA 1
ATOM 6747 C C . ASN A 1 837 ? 12.978 16.713 8.703 1.00 75.06 837 ASN A C 1
ATOM 6749 O O . ASN A 1 837 ? 12.765 17.415 7.712 1.00 75.06 837 ASN A O 1
ATOM 6753 N N . ILE A 1 838 ? 12.387 16.958 9.876 1.00 73.69 838 ILE A N 1
ATOM 6754 C CA . ILE A 1 838 ? 11.452 18.063 10.132 1.00 73.69 838 ILE A CA 1
ATOM 6755 C C . ILE A 1 838 ? 12.071 19.039 11.131 1.00 73.69 838 ILE A C 1
ATOM 6757 O O . ILE A 1 838 ? 12.421 18.666 12.248 1.00 73.69 838 ILE A O 1
ATOM 6761 N N . TYR A 1 839 ? 12.170 20.309 10.736 1.00 65.44 839 TYR A N 1
ATOM 6762 C CA . TYR A 1 839 ? 12.827 21.355 11.538 1.00 65.44 839 TYR A CA 1
ATOM 6763 C C . TYR A 1 839 ? 11.878 22.495 11.945 1.00 65.44 839 TYR A C 1
ATOM 6765 O O . TYR A 1 839 ? 12.230 23.337 12.770 1.00 65.44 839 TYR A O 1
ATOM 6773 N N . SER A 1 840 ? 10.642 22.493 11.434 1.00 63.00 840 SER A N 1
ATOM 6774 C CA . SER A 1 840 ? 9.576 23.403 11.861 1.00 63.00 840 SER A CA 1
ATOM 6775 C C . SER A 1 840 ? 8.732 22.754 12.963 1.00 63.00 840 SER A C 1
ATOM 6777 O O . SER A 1 840 ? 7.766 22.040 12.711 1.00 63.00 840 SER A O 1
ATOM 6779 N N . ILE A 1 841 ? 9.117 23.006 14.217 1.00 55.53 841 ILE A N 1
ATOM 6780 C CA . ILE A 1 841 ? 8.546 22.391 15.437 1.00 55.53 841 ILE A CA 1
ATOM 6781 C C . ILE A 1 841 ? 7.077 22.810 15.693 1.00 55.53 841 ILE A C 1
ATOM 6783 O O . ILE A 1 841 ? 6.368 22.224 16.506 1.00 55.53 841 ILE A O 1
ATOM 6787 N N . LYS A 1 842 ? 6.584 23.831 14.984 1.00 54.88 842 LYS A N 1
ATOM 6788 C CA . LYS A 1 842 ? 5.518 24.738 15.441 1.00 54.88 842 LYS A CA 1
ATOM 6789 C C . LYS A 1 842 ? 4.072 24.203 15.422 1.00 54.88 842 LYS A C 1
ATOM 6791 O O . LYS A 1 842 ? 3.167 25.000 15.655 1.00 54.88 842 LYS A O 1
ATOM 6796 N N . VAL A 1 843 ? 3.835 22.922 15.111 1.00 52.75 843 VAL A N 1
ATOM 6797 C CA . VAL A 1 843 ? 2.475 22.418 14.789 1.00 52.75 843 VAL A CA 1
ATOM 6798 C C . VAL A 1 843 ? 2.104 21.067 15.428 1.00 52.75 843 VAL A C 1
ATOM 6800 O O . VAL A 1 843 ? 0.931 20.850 15.733 1.00 52.75 843 VAL A O 1
ATOM 6803 N N . MET A 1 844 ? 3.055 20.154 15.679 1.00 55.34 844 MET A N 1
ATOM 6804 C CA . MET A 1 844 ? 2.726 18.732 15.918 1.00 55.34 844 MET A CA 1
ATOM 6805 C C . MET A 1 844 ? 1.862 18.420 17.151 1.00 55.34 844 MET A C 1
ATOM 6807 O O . MET A 1 844 ? 1.101 17.457 17.115 1.00 55.34 844 MET A O 1
ATOM 6811 N N . SER A 1 845 ? 1.913 19.236 18.205 1.00 53.00 845 SER A N 1
ATOM 6812 C CA . SER A 1 845 ? 1.094 19.056 19.416 1.00 53.00 845 SER A CA 1
ATOM 6813 C C . SER A 1 845 ? -0.391 19.409 19.238 1.00 53.00 845 SER A C 1
ATOM 6815 O O . SER A 1 845 ? -1.183 19.176 20.149 1.00 53.00 845 SER A O 1
ATOM 6817 N N . SER A 1 846 ? -0.784 19.963 18.086 1.00 56.53 846 SER A N 1
ATOM 6818 C CA . SER A 1 846 ? -2.176 20.329 17.779 1.00 56.53 846 SER A CA 1
ATOM 6819 C C . SER A 1 846 ? -2.957 19.254 17.013 1.00 56.53 846 SER A C 1
ATOM 6821 O O . SER A 1 846 ? -4.172 19.379 16.860 1.00 56.53 846 SER A O 1
ATOM 6823 N N . PHE A 1 847 ? -2.297 18.196 16.524 1.00 68.75 847 PHE A N 1
ATOM 6824 C CA . PHE A 1 847 ? -2.933 17.264 15.593 1.00 68.75 847 PHE A CA 1
ATOM 6825 C C . PHE A 1 847 ? -3.901 16.286 16.279 1.00 68.75 847 PHE A C 1
ATOM 6827 O O . PHE A 1 847 ? -3.556 15.662 17.283 1.00 68.75 847 PHE A O 1
ATOM 6834 N N . PRO A 1 848 ? -5.122 16.121 15.740 1.00 61.34 848 PRO A N 1
ATOM 6835 C CA . PRO A 1 848 ? -6.262 15.671 16.537 1.00 61.34 848 PRO A CA 1
ATOM 6836 C C . PRO A 1 848 ? -6.216 14.216 17.014 1.00 61.34 848 PRO A C 1
ATOM 6838 O O . PRO A 1 848 ? -6.781 13.922 18.069 1.00 61.34 848 PRO A O 1
ATOM 6841 N N . PHE A 1 849 ? -5.529 13.342 16.272 1.00 73.56 849 PHE A N 1
ATOM 6842 C CA . PHE A 1 849 ? -5.431 11.901 16.541 1.00 73.56 849 PHE A CA 1
ATOM 6843 C C . PHE A 1 849 ? -4.006 11.437 16.902 1.00 73.56 849 PHE A C 1
ATOM 6845 O O . PHE A 1 849 ? -3.792 10.252 17.154 1.00 73.56 849 PHE A O 1
ATOM 6852 N N . ILE A 1 850 ? -3.029 12.355 16.981 1.00 69.75 850 ILE A N 1
ATOM 6853 C CA . ILE A 1 850 ? -1.659 12.024 17.399 1.00 69.75 850 ILE A CA 1
ATOM 6854 C C . ILE A 1 850 ? -1.563 12.106 18.925 1.00 69.75 850 ILE A C 1
ATOM 6856 O O . ILE A 1 850 ? -1.384 13.181 19.497 1.00 69.75 850 ILE A O 1
ATOM 6860 N N . ASN A 1 851 ? -1.626 10.953 19.590 1.00 56.62 851 ASN A N 1
ATOM 6861 C CA . ASN A 1 851 ? -1.384 10.841 21.029 1.00 56.62 851 ASN A CA 1
ATOM 6862 C C . ASN A 1 851 ? 0.114 10.997 21.362 1.00 56.62 851 ASN A C 1
ATOM 6864 O O . ASN A 1 851 ? 0.777 10.032 21.737 1.00 56.62 851 ASN A O 1
ATOM 6868 N N . MET A 1 852 ? 0.636 12.227 21.285 1.00 50.91 852 MET A N 1
ATOM 6869 C CA . MET A 1 852 ? 1.879 12.609 21.968 1.00 50.91 852 MET A CA 1
ATOM 6870 C C . MET A 1 852 ? 1.630 12.683 23.483 1.00 50.91 852 MET A C 1
ATOM 6872 O O . MET A 1 852 ? 1.551 13.763 24.069 1.00 50.91 852 MET A O 1
ATOM 6876 N N . ILE A 1 853 ? 1.455 11.519 24.115 1.00 46.88 853 ILE A N 1
ATOM 6877 C CA . ILE A 1 853 ? 1.430 11.405 25.578 1.00 46.88 853 ILE A CA 1
ATOM 6878 C C . ILE A 1 853 ? 2.784 11.889 26.104 1.00 46.88 853 ILE A C 1
ATOM 6880 O O . ILE A 1 853 ? 3.814 11.635 25.481 1.00 46.88 853 ILE A O 1
ATOM 6884 N N . GLN A 1 854 ? 2.753 12.618 27.222 1.00 48.78 854 GLN A N 1
ATOM 6885 C CA . GLN A 1 854 ? 3.877 13.352 27.807 1.00 48.78 854 GLN A CA 1
ATOM 6886 C C . GLN A 1 854 ? 5.185 12.545 27.794 1.00 48.78 854 GLN A C 1
ATOM 6888 O O . GLN A 1 854 ? 5.429 11.696 28.645 1.00 48.78 854 GLN A O 1
ATOM 6893 N N . LEU A 1 855 ? 6.041 12.840 26.815 1.00 48.31 855 LEU A N 1
ATOM 6894 C CA . LEU A 1 855 ? 7.406 12.343 26.770 1.00 48.31 855 LEU A CA 1
ATOM 6895 C C . LEU A 1 855 ? 8.208 13.109 27.823 1.00 48.31 855 LEU A C 1
ATOM 6897 O O . LEU A 1 855 ? 8.512 14.283 27.619 1.00 48.31 855 LEU A O 1
ATOM 6901 N N . ASP A 1 856 ? 8.526 12.446 28.938 1.00 46.22 856 ASP A N 1
ATOM 6902 C CA . ASP A 1 856 ? 9.275 13.038 30.051 1.00 46.22 856 ASP A CA 1
ATOM 6903 C C . ASP A 1 856 ? 10.519 13.807 29.589 1.00 46.22 856 ASP A C 1
ATOM 6905 O O . ASP A 1 856 ? 11.230 13.381 28.670 1.00 46.22 856 ASP A O 1
ATOM 6909 N N . ASN A 1 857 ? 10.806 14.912 30.290 1.00 46.34 857 ASN A N 1
ATOM 6910 C CA . ASN A 1 857 ? 11.860 15.896 29.998 1.00 46.34 857 ASN A CA 1
ATOM 6911 C C . ASN A 1 857 ? 13.297 15.379 30.254 1.00 46.34 857 ASN A C 1
ATOM 6913 O O . ASN A 1 857 ? 14.143 16.077 30.810 1.00 46.34 857 ASN A O 1
ATOM 6917 N N . LEU A 1 858 ? 13.588 14.148 29.838 1.00 49.12 858 LEU A N 1
ATOM 6918 C CA . LEU A 1 858 ? 14.930 13.591 29.745 1.00 49.12 858 LEU A CA 1
ATOM 6919 C C . LEU A 1 858 ? 15.543 14.011 28.406 1.00 49.12 858 LEU A C 1
ATOM 6921 O O . LEU A 1 858 ? 15.417 13.312 27.399 1.00 49.12 858 LEU A O 1
ATOM 6925 N N . SER A 1 859 ? 16.192 15.175 28.400 1.00 51.53 859 SER A N 1
ATOM 6926 C CA . SER A 1 859 ? 17.006 15.641 27.277 1.00 51.53 859 SER A CA 1
ATOM 6927 C C . SER A 1 859 ? 18.232 14.745 27.089 1.00 51.53 859 SER A C 1
ATOM 6929 O O . SER A 1 859 ? 19.010 14.564 28.028 1.00 51.53 859 SER A O 1
ATOM 6931 N N . SER A 1 860 ? 18.470 14.259 25.872 1.00 52.78 860 SER A N 1
ATOM 6932 C CA . SER A 1 860 ? 19.792 13.765 25.488 1.00 52.78 860 SER A CA 1
ATOM 6933 C C . SER A 1 860 ? 20.778 14.936 25.410 1.00 52.78 860 SER A C 1
ATOM 6935 O O . SER A 1 860 ? 20.487 15.934 24.750 1.00 52.78 860 SER A O 1
ATOM 6937 N N . ASP A 1 861 ? 21.969 14.809 25.998 1.00 55.44 861 ASP A N 1
ATOM 6938 C CA . ASP A 1 861 ? 23.053 15.789 25.793 1.00 55.44 861 ASP A CA 1
ATOM 6939 C C . ASP A 1 861 ? 23.782 15.635 24.442 1.00 55.44 861 ASP A C 1
ATOM 6941 O O . ASP A 1 861 ? 24.684 16.414 24.120 1.00 55.44 861 ASP A O 1
ATOM 6945 N N . ASP A 1 862 ? 23.349 14.675 23.623 1.00 64.31 862 ASP A N 1
ATOM 6946 C CA . ASP A 1 862 ? 23.759 14.497 22.233 1.00 64.31 862 ASP A CA 1
ATOM 6947 C C . ASP A 1 862 ? 23.294 15.662 21.343 1.00 64.31 862 ASP A C 1
ATOM 6949 O O . ASP A 1 862 ? 22.125 16.055 21.322 1.00 64.31 862 ASP A O 1
ATOM 6953 N N . TYR A 1 863 ? 24.218 16.166 20.527 1.00 73.06 863 TYR A N 1
ATOM 6954 C CA . TYR A 1 863 ? 23.948 17.120 19.457 1.00 73.06 863 TYR A CA 1
ATOM 6955 C C . TYR A 1 863 ? 23.918 16.375 18.118 1.00 73.06 863 TYR A C 1
ATOM 6957 O O . TYR A 1 863 ? 24.799 15.568 17.811 1.00 73.06 863 TYR A O 1
ATOM 6965 N N . ASN A 1 864 ? 22.920 16.664 17.286 1.00 75.44 864 ASN A N 1
ATOM 6966 C CA . ASN A 1 864 ? 22.834 16.140 15.928 1.00 75.44 864 ASN A CA 1
ATOM 6967 C C . ASN A 1 864 ? 23.633 17.046 14.983 1.00 75.44 864 ASN A C 1
ATOM 6969 O O . ASN A 1 864 ? 23.192 18.146 14.649 1.00 75.44 864 ASN A O 1
ATOM 6973 N N . PHE A 1 865 ? 24.801 16.573 14.549 1.00 79.06 865 PHE A N 1
ATOM 6974 C CA . PHE A 1 865 ? 25.569 17.152 13.450 1.00 79.06 865 PHE A CA 1
ATOM 6975 C C . PHE A 1 865 ? 24.975 16.689 12.119 1.00 79.06 865 PHE A C 1
ATOM 6977 O O . PHE A 1 865 ? 24.828 15.486 11.877 1.00 79.06 865 PHE A O 1
ATOM 6984 N N . LEU A 1 866 ? 24.645 17.641 11.255 1.00 79.38 866 LEU A N 1
ATOM 6985 C CA . LEU A 1 866 ? 23.915 17.422 10.018 1.00 79.38 866 LEU A CA 1
ATOM 6986 C C . LEU A 1 866 ? 24.544 18.229 8.880 1.00 79.38 866 LEU A C 1
ATOM 6988 O O . LEU A 1 866 ? 24.828 19.417 9.014 1.00 79.38 866 LEU A O 1
ATOM 6992 N N . VAL A 1 867 ? 24.739 17.573 7.739 1.00 81.00 867 VAL A N 1
ATOM 6993 C CA . VAL A 1 867 ? 25.217 18.190 6.499 1.00 81.00 867 VAL A CA 1
ATOM 6994 C C . VAL A 1 867 ? 24.161 17.967 5.424 1.00 81.00 867 VAL A C 1
ATOM 6996 O O . VAL A 1 867 ? 23.819 16.821 5.126 1.00 81.00 867 VAL A O 1
ATOM 6999 N N . LYS A 1 868 ? 23.652 19.053 4.839 1.00 83.56 868 LYS A N 1
ATOM 7000 C CA . LYS A 1 868 ? 22.644 19.041 3.769 1.00 83.56 868 LYS A CA 1
ATOM 7001 C C . LYS A 1 868 ? 23.232 19.609 2.478 1.00 83.56 868 LYS A C 1
ATOM 7003 O O . LYS A 1 868 ? 23.868 20.663 2.493 1.00 83.56 868 LYS A O 1
ATOM 7008 N N . PHE A 1 869 ? 22.966 18.935 1.360 1.00 82.94 869 PHE A N 1
ATOM 7009 C CA . PHE A 1 869 ? 23.242 19.418 0.005 1.00 82.94 869 PHE A CA 1
ATOM 7010 C C . PHE A 1 869 ? 21.922 19.519 -0.763 1.00 82.94 869 PHE A C 1
ATOM 7012 O O . PHE A 1 869 ? 21.420 18.513 -1.266 1.00 82.94 869 PHE A O 1
ATOM 7019 N N . GLU A 1 870 ? 21.340 20.718 -0.829 1.00 86.56 870 GLU A N 1
ATOM 7020 C CA . GLU A 1 870 ? 20.083 20.963 -1.540 1.00 86.56 870 GLU A CA 1
ATOM 7021 C C . GLU A 1 870 ? 20.278 20.909 -3.067 1.00 86.56 870 GLU A C 1
ATOM 7023 O O . GLU A 1 870 ? 21.265 21.425 -3.600 1.00 86.56 870 GLU A O 1
ATOM 7028 N N . LYS A 1 871 ? 19.296 20.347 -3.783 1.00 84.81 871 LYS A N 1
ATOM 7029 C CA . LYS A 1 871 ? 19.203 20.380 -5.254 1.00 84.81 871 LYS A CA 1
ATOM 7030 C C . LYS A 1 871 ? 17.898 20.999 -5.756 1.00 84.81 871 LYS A C 1
ATOM 7032 O O . LYS A 1 871 ? 17.935 21.748 -6.730 1.00 84.81 871 LYS A O 1
ATOM 7037 N N . TYR A 1 872 ? 16.769 20.748 -5.091 1.00 87.56 872 TYR A N 1
ATOM 7038 C CA . TYR A 1 872 ? 15.469 21.326 -5.457 1.00 87.56 872 TYR A CA 1
ATOM 7039 C C . TYR A 1 872 ? 14.625 21.631 -4.217 1.00 87.56 872 TYR A C 1
ATOM 7041 O O . TYR A 1 872 ? 14.537 20.805 -3.314 1.00 87.56 872 TYR A O 1
ATOM 7049 N N . GLU A 1 873 ? 13.982 22.797 -4.195 1.00 90.19 873 GLU A N 1
ATOM 7050 C CA . GLU A 1 873 ? 12.981 23.203 -3.204 1.00 90.19 873 GLU A CA 1
ATOM 7051 C C . GLU A 1 873 ? 11.605 23.203 -3.890 1.00 90.19 873 GLU A C 1
ATOM 7053 O O . GLU A 1 873 ? 11.410 23.879 -4.902 1.00 90.19 873 GLU A O 1
ATOM 7058 N N . ILE A 1 874 ? 10.675 22.389 -3.386 1.00 90.31 874 ILE A N 1
ATOM 7059 C CA . ILE A 1 874 ? 9.364 22.117 -3.989 1.00 90.31 874 ILE A CA 1
ATOM 7060 C C . ILE A 1 874 ? 8.272 22.613 -3.043 1.00 90.31 874 ILE A C 1
ATOM 7062 O O . ILE A 1 874 ? 8.264 22.249 -1.867 1.00 90.31 874 ILE A O 1
ATOM 7066 N N . HIS A 1 875 ? 7.338 23.419 -3.550 1.00 89.50 875 HIS A N 1
ATOM 7067 C CA . HIS A 1 875 ? 6.213 23.950 -2.779 1.00 89.50 875 HIS A CA 1
ATOM 7068 C C . HIS A 1 875 ? 4.874 23.408 -3.291 1.00 89.50 875 HIS A C 1
ATOM 7070 O O . HIS A 1 875 ? 4.496 23.642 -4.442 1.00 89.50 875 HIS A O 1
ATOM 7076 N N . ILE A 1 876 ? 4.136 22.754 -2.395 1.00 89.25 876 ILE A N 1
ATOM 7077 C CA . ILE A 1 876 ? 2.777 22.236 -2.580 1.00 89.25 876 ILE A CA 1
ATOM 7078 C C . ILE A 1 876 ? 1.888 22.963 -1.563 1.00 89.25 876 ILE A C 1
ATOM 7080 O O . ILE A 1 876 ? 1.583 22.451 -0.490 1.00 89.25 876 ILE A O 1
ATOM 7084 N N . ARG A 1 877 ? 1.553 24.227 -1.844 1.00 85.44 877 ARG A N 1
ATOM 7085 C CA . ARG A 1 877 ? 0.794 25.062 -0.896 1.00 85.44 877 ARG A CA 1
ATOM 7086 C C . ARG A 1 877 ? -0.616 24.515 -0.676 1.00 85.44 877 ARG A C 1
ATOM 7088 O O . ARG A 1 877 ? -1.176 23.869 -1.555 1.00 85.44 877 ARG A O 1
ATOM 7095 N N . LYS A 1 878 ? -1.245 24.882 0.441 1.00 85.25 878 LYS A N 1
ATOM 7096 C CA . LYS A 1 878 ? -2.650 24.548 0.733 1.00 85.25 878 LYS A CA 1
ATOM 7097 C C . LYS A 1 878 ? -3.616 24.957 -0.390 1.00 85.25 878 LYS A C 1
ATOM 7099 O O . LYS A 1 878 ? -4.537 24.215 -0.688 1.00 85.25 878 LYS A O 1
ATOM 7104 N N . ASP A 1 879 ? -3.373 26.079 -1.074 1.00 84.12 879 ASP A N 1
ATOM 7105 C CA . ASP A 1 879 ? -4.187 26.525 -2.217 1.00 84.12 879 ASP A CA 1
ATOM 7106 C C . ASP A 1 879 ? -3.863 25.807 -3.550 1.00 84.12 879 ASP A C 1
ATOM 7108 O O . ASP A 1 879 ? -4.413 26.163 -4.593 1.00 84.12 879 ASP A O 1
ATOM 7112 N N . TYR A 1 880 ? -2.950 24.829 -3.540 1.00 82.69 880 TYR A N 1
ATOM 7113 C CA . TYR A 1 880 ? -2.535 24.018 -4.694 1.00 82.69 880 TYR A CA 1
ATOM 7114 C C . TYR A 1 880 ? -3.111 22.593 -4.620 1.00 82.69 880 TYR A C 1
ATOM 7116 O O . TYR A 1 880 ? -2.934 21.829 -5.570 1.00 82.69 880 TYR A O 1
ATOM 7124 N N . ILE A 1 881 ? -3.821 22.246 -3.538 1.00 86.81 881 ILE A N 1
ATOM 7125 C CA . ILE A 1 881 ? -4.401 20.920 -3.281 1.00 86.81 881 ILE A CA 1
ATOM 7126 C C . ILE A 1 881 ? -5.872 20.990 -2.840 1.00 86.81 881 ILE A C 1
ATOM 7128 O O . ILE A 1 881 ? -6.332 22.002 -2.319 1.00 86.81 881 ILE A O 1
ATOM 7132 N N . LYS A 1 882 ? -6.583 19.879 -3.038 1.00 88.69 882 LYS A N 1
ATOM 7133 C CA . LYS A 1 882 ? -7.885 19.520 -2.441 1.00 88.69 882 LYS A CA 1
ATOM 7134 C C . LYS A 1 882 ? -7.793 18.072 -1.906 1.00 88.69 882 LYS A C 1
ATOM 7136 O O . LYS A 1 882 ? -6.838 17.391 -2.295 1.00 88.69 882 LYS A O 1
ATOM 7141 N N . PRO A 1 883 ? -8.705 17.557 -1.060 1.00 91.31 883 PRO A N 1
ATOM 7142 C CA . PRO A 1 883 ? -8.726 16.130 -0.724 1.00 91.31 883 PRO A CA 1
ATOM 7143 C C . PRO A 1 883 ? -8.879 15.251 -1.979 1.00 91.31 883 PRO A C 1
ATOM 7145 O O . PRO A 1 883 ? -9.367 15.697 -3.021 1.00 91.31 883 PRO A O 1
ATOM 7148 N N . SER A 1 884 ? -8.427 13.998 -1.909 1.00 89.50 884 SER A N 1
ATOM 7149 C CA . SER A 1 884 ? -8.839 12.981 -2.883 1.00 89.50 884 SER A CA 1
ATOM 7150 C C . SER A 1 884 ? -10.296 12.579 -2.632 1.00 89.50 884 SER A C 1
ATOM 7152 O O . SER A 1 884 ? -10.768 12.626 -1.497 1.00 89.50 884 SER A O 1
ATOM 7154 N N . VAL A 1 885 ? -11.006 12.159 -3.684 1.00 86.94 885 VAL A N 1
ATOM 7155 C CA . VAL A 1 885 ? -12.421 11.749 -3.582 1.00 86.94 885 VAL A CA 1
ATOM 7156 C C . VAL A 1 885 ? -12.583 10.580 -2.602 1.00 86.94 885 VAL A C 1
ATOM 7158 O O . VAL A 1 885 ? -13.513 10.570 -1.804 1.00 86.94 885 VAL A O 1
ATOM 7161 N N . GLU A 1 886 ? -11.633 9.639 -2.600 1.00 89.75 886 GLU A N 1
ATOM 7162 C CA . GLU A 1 886 ? -11.603 8.500 -1.673 1.00 89.75 886 GLU A CA 1
ATOM 7163 C C . GLU A 1 886 ? -11.440 8.931 -0.206 1.00 89.75 886 GLU A C 1
ATOM 7165 O O . GLU A 1 886 ? -12.087 8.375 0.681 1.00 89.75 886 GLU A O 1
ATOM 7170 N N . PHE A 1 887 ? -10.586 9.926 0.059 1.00 93.75 887 PHE A N 1
ATOM 7171 C CA . PHE A 1 887 ? -10.359 10.456 1.404 1.00 93.75 887 PHE A CA 1
ATOM 7172 C C . PHE A 1 887 ? -11.561 11.276 1.892 1.00 93.75 887 PHE A C 1
ATOM 7174 O O . PHE A 1 887 ? -12.000 11.109 3.027 1.00 93.75 887 PHE A O 1
ATOM 7181 N N . GLU A 1 888 ? -12.136 12.111 1.025 1.00 93.12 888 GLU A N 1
ATOM 7182 C CA . GLU A 1 888 ? -13.340 12.898 1.309 1.00 93.12 888 GLU A CA 1
ATOM 7183 C C . GLU A 1 888 ? -14.550 11.991 1.601 1.00 93.12 888 GLU A C 1
ATOM 7185 O O . GLU A 1 888 ? -15.257 12.195 2.590 1.00 93.12 888 GLU A O 1
ATOM 7190 N N . GLN A 1 889 ? -14.737 10.926 0.810 1.00 93.81 889 GLN A N 1
ATOM 7191 C CA . GLN A 1 889 ? -15.747 9.899 1.064 1.00 93.81 889 GLN A CA 1
ATOM 7192 C C . GLN A 1 889 ? -15.494 9.167 2.390 1.00 93.81 889 GLN A C 1
ATOM 7194 O O . GLN A 1 889 ? -16.410 9.070 3.204 1.00 93.81 889 GLN A O 1
ATOM 7199 N N . ALA A 1 890 ? -14.265 8.708 2.650 1.00 95.75 890 ALA A N 1
ATOM 7200 C CA . ALA A 1 890 ? -13.927 7.999 3.886 1.00 95.75 890 ALA A CA 1
ATOM 7201 C C . ALA A 1 890 ? -14.142 8.864 5.144 1.00 95.75 890 ALA A C 1
ATOM 7203 O O . ALA A 1 890 ? -14.598 8.362 6.170 1.00 95.75 890 ALA A O 1
ATOM 7204 N N . ILE A 1 891 ? -13.872 10.173 5.069 1.00 95.06 891 ILE A N 1
ATOM 7205 C CA . ILE A 1 891 ? -14.191 11.123 6.143 1.00 95.06 891 ILE A CA 1
ATOM 7206 C C . ILE A 1 891 ? -15.704 11.235 6.353 1.00 95.06 891 ILE A C 1
ATOM 7208 O O . ILE A 1 891 ? -16.153 11.178 7.496 1.00 95.06 891 ILE A O 1
ATOM 7212 N N . ASN A 1 892 ? -16.499 11.346 5.287 1.00 94.50 892 ASN A N 1
ATOM 7213 C CA . ASN A 1 892 ? -17.957 11.418 5.402 1.00 94.50 892 ASN A CA 1
ATOM 7214 C C . ASN A 1 892 ? -18.553 10.113 5.979 1.00 94.50 892 ASN A C 1
ATOM 7216 O O . ASN A 1 892 ? -19.382 10.168 6.886 1.00 94.50 892 ASN A O 1
ATOM 7220 N N . GLU A 1 893 ? -18.070 8.945 5.546 1.00 95.19 893 GLU A N 1
ATOM 7221 C CA . GLU A 1 893 ? -18.450 7.635 6.105 1.00 95.19 893 GLU A CA 1
ATOM 7222 C C . GLU A 1 893 ? -18.040 7.473 7.580 1.00 95.19 893 GLU A C 1
ATOM 7224 O O . GLU A 1 893 ? -18.758 6.846 8.360 1.00 95.19 893 GLU A O 1
ATOM 7229 N N . ALA A 1 894 ? -16.911 8.061 7.992 1.00 94.94 894 ALA A N 1
ATOM 7230 C CA . ALA A 1 894 ? -16.472 8.084 9.385 1.00 94.94 894 ALA A CA 1
ATOM 7231 C C . ALA A 1 894 ? -17.268 9.071 10.261 1.00 94.94 894 ALA A C 1
ATOM 7233 O O . ALA A 1 894 ? -17.453 8.811 11.451 1.00 94.94 894 ALA A O 1
ATOM 7234 N N . LEU A 1 895 ? -17.756 10.178 9.690 1.00 91.56 895 LEU A N 1
ATOM 7235 C CA . LEU A 1 895 ? -18.602 11.162 10.376 1.00 91.56 895 LEU A CA 1
ATOM 7236 C C . LEU A 1 895 ? -20.027 10.649 10.624 1.00 91.56 895 LEU A C 1
ATOM 7238 O O . LEU A 1 895 ? -20.577 10.915 11.690 1.00 91.56 895 LEU A O 1
ATOM 7242 N N . GLU A 1 896 ? -20.586 9.874 9.691 1.00 90.50 896 GLU A N 1
ATOM 7243 C CA . GLU A 1 896 ? -21.875 9.174 9.845 1.00 90.50 896 GLU A CA 1
ATOM 7244 C C . GLU A 1 896 ? -21.746 7.825 10.589 1.00 90.50 896 GLU A C 1
ATOM 7246 O O . GLU A 1 896 ? -22.718 7.080 10.736 1.00 90.50 896 GLU A O 1
ATOM 7251 N N . ASN A 1 897 ? -20.552 7.476 11.080 1.00 92.38 897 ASN A N 1
ATOM 7252 C CA . ASN A 1 897 ? -20.328 6.232 11.810 1.00 92.38 897 ASN A CA 1
ATOM 7253 C C . ASN A 1 897 ? -20.809 6.330 13.267 1.00 92.38 897 ASN A C 1
ATOM 7255 O O . ASN A 1 897 ? -20.622 7.343 13.933 1.00 92.38 897 ASN A O 1
ATOM 7259 N N . MET A 1 898 ? -21.337 5.230 13.809 1.00 91.12 898 MET A N 1
ATOM 7260 C CA . MET A 1 898 ? -21.743 5.146 15.218 1.00 91.12 898 MET A CA 1
ATOM 7261 C C . MET A 1 898 ? -20.581 5.166 16.224 1.00 91.12 898 MET A C 1
ATOM 7263 O O . MET A 1 898 ? -20.789 5.518 17.384 1.00 91.12 898 MET A O 1
ATOM 7267 N N . LYS A 1 899 ? -19.355 4.817 15.811 1.00 91.62 899 LYS A N 1
ATOM 7268 C CA . LYS A 1 899 ? -18.122 4.987 16.604 1.00 91.62 899 LYS A CA 1
ATOM 7269 C C . LYS A 1 899 ? -17.220 6.038 15.937 1.00 91.62 899 LYS A C 1
ATOM 7271 O O . LYS A 1 899 ? -16.113 5.705 15.502 1.00 91.62 899 LYS A O 1
ATOM 7276 N N . PRO A 1 900 ? -17.667 7.306 15.820 1.00 91.12 900 PRO A N 1
ATOM 7277 C CA . PRO A 1 900 ? -17.102 8.259 14.864 1.00 91.12 900 PRO A CA 1
ATOM 7278 C C . PRO A 1 900 ? -15.650 8.625 15.181 1.00 91.12 900 PRO A C 1
ATOM 7280 O O . PRO A 1 900 ? -14.830 8.728 14.275 1.00 91.12 900 PRO A O 1
ATOM 7283 N N . PHE A 1 901 ? -15.274 8.734 16.461 1.00 89.50 901 PHE A N 1
ATOM 7284 C CA . PHE A 1 901 ? -13.878 8.980 16.842 1.00 89.50 901 PHE A CA 1
ATOM 7285 C C . PHE A 1 901 ? -12.943 7.835 16.421 1.00 89.50 901 PHE A C 1
ATOM 7287 O O . PHE A 1 901 ? -11.831 8.086 15.956 1.00 89.50 901 PHE A O 1
ATOM 7294 N N . LYS A 1 902 ? -13.391 6.576 16.552 1.00 89.19 902 LYS A N 1
ATOM 7295 C CA . LYS A 1 902 ? -12.601 5.402 16.160 1.00 89.19 902 LYS A CA 1
ATOM 7296 C C . LYS A 1 902 ? -12.487 5.305 14.639 1.00 89.19 902 LYS A C 1
ATOM 7298 O O . LYS A 1 902 ? -11.377 5.109 14.153 1.00 89.19 902 LYS A O 1
ATOM 7303 N N . ALA A 1 903 ? -13.595 5.510 13.923 1.00 93.38 903 ALA A N 1
ATOM 7304 C CA . ALA A 1 903 ? -13.630 5.519 12.463 1.00 93.38 903 ALA A CA 1
ATOM 7305 C C . ALA A 1 903 ? -12.743 6.632 11.878 1.00 93.38 903 ALA A C 1
ATOM 7307 O O . ALA A 1 903 ? -11.913 6.356 11.018 1.00 93.38 903 ALA A O 1
ATOM 7308 N N . LEU A 1 904 ? -12.832 7.863 12.400 1.00 92.62 904 LEU A N 1
ATOM 7309 C CA . LEU A 1 904 ? -11.945 8.961 12.000 1.00 92.62 904 LEU A CA 1
ATOM 7310 C C . LEU A 1 904 ? -10.476 8.617 12.274 1.00 92.62 904 LEU A C 1
ATOM 7312 O O . LEU A 1 904 ? -9.639 8.824 11.400 1.00 92.62 904 LEU A O 1
ATOM 7316 N N . GLN A 1 905 ? -10.155 8.050 13.443 1.00 89.56 905 GLN A N 1
ATOM 7317 C CA . GLN A 1 905 ? -8.793 7.597 13.729 1.00 89.56 905 GLN A CA 1
ATOM 7318 C C . GLN A 1 905 ? -8.306 6.573 12.695 1.00 89.56 905 GLN A C 1
ATOM 7320 O O . GLN A 1 905 ? -7.184 6.718 12.227 1.00 89.56 905 GLN A O 1
ATOM 7325 N N . ASP A 1 906 ? -9.117 5.578 12.318 1.00 90.88 906 ASP A N 1
ATOM 7326 C CA . ASP A 1 906 ? -8.723 4.572 11.319 1.00 90.88 906 ASP A CA 1
ATOM 7327 C C . ASP A 1 906 ? -8.527 5.186 9.920 1.00 90.88 906 ASP A C 1
ATOM 7329 O O . ASP A 1 906 ? -7.574 4.833 9.227 1.00 90.88 906 ASP A O 1
ATOM 7333 N N . VAL A 1 907 ? -9.346 6.173 9.531 1.00 93.25 907 VAL A N 1
ATOM 7334 C CA . VAL A 1 907 ? -9.165 6.931 8.277 1.00 93.25 907 VAL A CA 1
ATOM 7335 C C . VAL A 1 907 ? -7.862 7.738 8.295 1.00 93.25 907 VAL A C 1
ATOM 7337 O O . VAL A 1 907 ? -7.083 7.666 7.345 1.00 93.25 907 VAL A O 1
ATOM 7340 N N . PHE A 1 908 ? -7.558 8.471 9.368 1.00 90.19 908 PHE A N 1
ATOM 7341 C CA . PHE A 1 908 ? -6.295 9.214 9.458 1.00 90.19 908 PHE A CA 1
ATOM 7342 C C . PHE A 1 908 ? -5.066 8.300 9.671 1.00 90.19 908 PHE A C 1
ATOM 7344 O O . PHE A 1 908 ? -3.963 8.663 9.262 1.00 90.19 908 PHE A O 1
ATOM 7351 N N . ASP A 1 909 ? -5.239 7.093 10.215 1.00 87.38 909 ASP A N 1
ATOM 7352 C CA . ASP A 1 909 ? -4.208 6.046 10.248 1.00 87.38 909 ASP A CA 1
ATOM 7353 C C . ASP A 1 909 ? -3.960 5.411 8.859 1.00 87.38 909 ASP A C 1
ATOM 7355 O O . ASP A 1 909 ? -2.852 4.932 8.601 1.00 87.38 909 ASP A O 1
ATOM 7359 N N . GLU A 1 910 ? -4.948 5.409 7.953 1.00 91.38 910 GLU A N 1
ATOM 7360 C CA . GLU A 1 910 ? -4.813 4.880 6.585 1.00 91.38 910 GLU A CA 1
ATOM 7361 C C . GLU A 1 910 ? -4.299 5.924 5.578 1.00 91.38 910 GLU A C 1
ATOM 7363 O O . GLU A 1 910 ? -3.389 5.626 4.801 1.00 91.38 910 GLU A O 1
ATOM 7368 N N . TYR A 1 911 ? -4.857 7.141 5.584 1.00 92.25 911 TYR A N 1
ATOM 7369 C CA . TYR A 1 911 ? -4.505 8.215 4.643 1.00 92.25 911 TYR A CA 1
ATOM 7370 C C . TYR A 1 911 ? -3.378 9.123 5.159 1.00 92.25 911 TYR A C 1
ATOM 7372 O O . TYR A 1 911 ? -2.637 9.681 4.349 1.00 92.25 911 TYR A O 1
ATOM 7380 N N . GLY A 1 912 ? -3.174 9.208 6.478 1.00 89.81 912 GLY A N 1
ATOM 7381 C CA . GLY A 1 912 ? -2.080 9.933 7.134 1.00 89.81 912 GLY A CA 1
ATOM 7382 C C . GLY A 1 912 ? -2.566 11.059 8.053 1.00 89.81 912 GLY A C 1
ATOM 7383 O O . GLY A 1 912 ? -3.651 11.605 7.888 1.00 89.81 912 GLY A O 1
ATOM 7384 N N . HIS A 1 913 ? -1.742 11.447 9.027 1.00 86.88 913 HIS A N 1
ATOM 7385 C CA . HIS A 1 913 ? -2.087 12.492 9.996 1.00 86.88 913 HIS A CA 1
ATOM 7386 C C . HIS A 1 913 ? -1.807 13.909 9.473 1.00 86.88 913 HIS A C 1
ATOM 7388 O O . HIS A 1 913 ? -2.489 14.863 9.861 1.00 86.88 913 HIS A O 1
ATOM 7394 N N . VAL A 1 914 ? -0.774 14.066 8.637 1.00 86.62 914 VAL A N 1
ATOM 7395 C CA . VAL A 1 914 ? -0.217 15.375 8.256 1.00 86.62 914 VAL A CA 1
ATOM 7396 C C . VAL A 1 914 ? 0.225 15.437 6.794 1.00 86.62 914 VAL A C 1
ATOM 7398 O O . VAL A 1 914 ? 0.505 14.406 6.182 1.00 86.62 914 VAL A O 1
ATOM 7401 N N . PHE A 1 915 ? 0.336 16.651 6.249 1.00 88.62 915 PHE A N 1
ATOM 7402 C CA . PHE A 1 915 ? 0.751 16.904 4.866 1.00 88.62 915 PHE A CA 1
ATOM 7403 C C . PHE A 1 915 ? 1.830 18.010 4.782 1.00 88.62 915 PHE A C 1
ATOM 7405 O O . PHE A 1 915 ? 1.637 19.081 5.367 1.00 88.62 915 PHE A O 1
ATOM 7412 N N . PRO A 1 916 ? 2.964 17.800 4.081 1.00 89.25 916 PRO A N 1
ATOM 7413 C CA . PRO A 1 916 ? 4.040 18.789 3.963 1.00 89.25 916 PRO A CA 1
ATOM 7414 C C . PRO A 1 916 ? 3.813 19.773 2.802 1.00 89.25 916 PRO A C 1
ATOM 7416 O O . PRO A 1 916 ? 3.787 19.372 1.641 1.00 89.25 916 PRO A O 1
ATOM 7419 N N . GLN A 1 917 ? 3.728 21.082 3.076 1.00 89.88 917 GLN A N 1
ATOM 7420 C CA . GLN A 1 917 ? 3.607 22.083 2.000 1.00 89.88 917 GLN A CA 1
ATOM 7421 C C . GLN A 1 917 ? 4.942 22.476 1.351 1.00 89.88 917 GLN A C 1
ATOM 7423 O O . GLN A 1 917 ? 4.954 23.127 0.301 1.00 89.88 917 GLN A O 1
ATOM 7428 N N . LYS A 1 918 ? 6.077 22.110 1.955 1.00 90.94 918 LYS A N 1
ATOM 7429 C CA . LYS A 1 918 ? 7.413 22.293 1.385 1.00 90.94 918 LYS A CA 1
ATOM 7430 C C . LYS A 1 918 ? 8.245 21.023 1.547 1.00 90.94 918 LYS A C 1
ATOM 7432 O O . LYS A 1 918 ? 8.312 20.441 2.627 1.00 90.94 918 LYS A O 1
ATOM 7437 N N . ILE A 1 919 ? 8.918 20.639 0.467 1.00 91.31 919 ILE A N 1
ATOM 7438 C CA . ILE A 1 919 ? 9.773 19.455 0.379 1.00 91.31 919 ILE A CA 1
ATOM 7439 C C . ILE A 1 919 ? 11.102 19.882 -0.243 1.00 91.31 919 ILE A C 1
ATOM 7441 O O . ILE A 1 919 ? 11.108 20.527 -1.293 1.00 91.31 919 ILE A O 1
ATOM 7445 N N . ILE A 1 920 ? 12.231 19.526 0.373 1.00 90.25 920 ILE A N 1
ATOM 7446 C CA . ILE A 1 920 ? 13.558 19.752 -0.218 1.00 90.25 920 ILE A CA 1
ATOM 7447 C C . ILE A 1 920 ? 14.175 18.413 -0.624 1.00 90.25 920 ILE A C 1
ATOM 7449 O O . ILE A 1 920 ? 14.280 17.488 0.186 1.00 90.25 920 ILE A O 1
ATOM 7453 N N . LEU A 1 921 ? 14.605 18.331 -1.884 1.00 89.31 921 LEU A N 1
ATOM 7454 C CA . LEU A 1 921 ? 15.324 17.196 -2.456 1.00 89.31 921 LEU A CA 1
ATOM 7455 C C . LEU A 1 921 ? 16.825 17.485 -2.545 1.00 89.31 921 LEU A C 1
ATOM 7457 O O . LEU A 1 921 ? 17.237 18.590 -2.914 1.00 89.31 921 LEU A O 1
ATOM 7461 N N . GLY A 1 922 ? 17.644 16.476 -2.255 1.00 87.62 922 GLY A N 1
ATOM 7462 C CA . GLY A 1 922 ? 19.102 16.588 -2.231 1.00 87.62 922 GLY A CA 1
ATOM 7463 C C . GLY A 1 922 ? 19.779 15.301 -1.758 1.00 87.62 922 GLY A C 1
ATOM 7464 O O . GLY A 1 922 ? 19.300 14.215 -2.072 1.00 87.62 922 GLY A O 1
ATOM 7465 N N . ARG A 1 923 ? 20.863 15.431 -0.981 1.00 84.12 923 ARG A N 1
ATOM 7466 C CA . ARG A 1 923 ? 21.414 14.373 -0.104 1.00 84.12 923 ARG A CA 1
ATOM 7467 C C . ARG A 1 923 ? 21.704 14.935 1.290 1.00 84.12 923 ARG A C 1
ATOM 7469 O O . ARG A 1 923 ? 22.102 16.101 1.396 1.00 84.12 923 ARG A O 1
ATOM 7476 N N . SER A 1 924 ? 21.528 14.136 2.345 1.00 82.50 924 SER A N 1
ATOM 7477 C CA . SER A 1 924 ? 21.917 14.535 3.705 1.00 82.50 924 SER A CA 1
ATOM 7478 C C . SER A 1 924 ? 22.674 13.457 4.485 1.00 82.50 924 SER A C 1
ATOM 7480 O O . SER A 1 924 ? 22.502 12.249 4.304 1.00 82.50 924 SER A O 1
ATOM 7482 N N . PHE A 1 925 ? 23.560 13.923 5.365 1.00 82.12 925 PHE A N 1
ATOM 7483 C CA . PHE A 1 925 ? 24.469 13.089 6.145 1.00 82.12 925 PHE A CA 1
ATOM 7484 C C . PHE A 1 925 ? 24.434 13.513 7.617 1.00 82.12 925 PHE A C 1
ATOM 7486 O O . PHE A 1 925 ? 24.596 14.697 7.913 1.00 82.12 925 PHE A O 1
ATOM 7493 N N . LYS A 1 926 ? 24.231 12.564 8.540 1.00 81.81 926 LYS A N 1
ATOM 7494 C CA . LYS A 1 926 ? 24.034 12.833 9.977 1.00 81.81 926 LYS A CA 1
ATOM 7495 C C . LYS A 1 926 ? 25.023 12.102 10.886 1.00 81.81 926 LYS A C 1
ATOM 7497 O O . LYS A 1 926 ? 25.539 11.037 10.540 1.00 81.81 926 LYS A O 1
ATOM 7502 N N . ARG A 1 927 ? 25.281 12.675 12.066 1.00 82.12 927 ARG A N 1
ATOM 7503 C CA . ARG A 1 927 ? 26.156 12.126 13.111 1.00 82.12 927 ARG A CA 1
ATOM 7504 C C . ARG A 1 927 ? 25.753 12.659 14.496 1.00 82.12 927 ARG A C 1
ATOM 7506 O O . ARG A 1 927 ? 25.581 13.859 14.655 1.00 82.12 927 ARG A O 1
ATOM 7513 N N . ASN A 1 928 ? 25.657 11.791 15.504 1.00 74.38 928 ASN A N 1
ATOM 7514 C CA . ASN A 1 928 ? 25.596 12.223 16.907 1.00 74.38 928 ASN A CA 1
ATOM 7515 C C . ASN A 1 928 ? 27.000 12.675 17.355 1.00 74.38 928 ASN A C 1
ATOM 7517 O O . ASN A 1 928 ? 27.973 11.945 17.131 1.00 74.38 928 ASN A O 1
ATOM 7521 N N . ILE A 1 929 ? 27.102 13.853 17.974 1.00 73.56 929 ILE A N 1
ATOM 7522 C CA . ILE A 1 929 ? 28.331 14.396 18.573 1.00 73.56 929 ILE A CA 1
ATOM 7523 C C . ILE A 1 929 ? 28.060 14.928 19.984 1.00 73.56 929 ILE A C 1
ATOM 7525 O O . ILE A 1 929 ? 26.961 15.391 20.286 1.00 73.56 929 ILE A O 1
ATOM 7529 N N . THR A 1 930 ? 29.075 14.909 20.845 1.00 66.12 930 THR A N 1
ATOM 7530 C CA . THR A 1 930 ? 29.077 15.696 22.084 1.00 66.12 930 THR A CA 1
ATOM 7531 C C . THR A 1 930 ? 29.409 17.158 21.774 1.00 66.12 930 THR A C 1
ATOM 7533 O O . THR A 1 930 ? 30.019 17.464 20.748 1.00 66.12 930 THR A O 1
ATOM 7536 N N . LYS A 1 931 ? 28.962 18.080 22.635 1.00 59.19 931 LYS A N 1
ATOM 7537 C CA . LYS A 1 931 ? 28.994 19.524 22.361 1.00 59.19 931 LYS A CA 1
ATOM 7538 C C . LYS A 1 931 ? 30.415 20.044 22.052 1.00 59.19 931 LYS A C 1
ATOM 7540 O O . LYS A 1 931 ? 31.259 20.016 22.949 1.00 59.19 931 LYS A O 1
ATOM 7545 N N . PRO A 1 932 ? 30.674 20.612 20.859 1.00 57.56 932 PRO A N 1
ATOM 7546 C CA . PRO A 1 932 ? 31.889 21.377 20.618 1.00 57.56 932 PRO A CA 1
ATOM 7547 C C . PRO A 1 932 ? 31.808 22.740 21.311 1.00 57.56 932 PRO A C 1
ATOM 7549 O O . PRO A 1 932 ? 30.746 23.365 21.374 1.00 57.56 932 PRO A O 1
ATOM 7552 N N . HIS A 1 933 ? 32.948 23.236 21.780 1.00 54.62 933 HIS A N 1
ATOM 7553 C CA . HIS A 1 933 ? 33.092 24.666 22.023 1.00 54.62 933 HIS A CA 1
ATOM 7554 C C . HIS A 1 933 ? 33.284 25.393 20.675 1.00 54.62 933 HIS A C 1
ATOM 7556 O O . HIS A 1 933 ? 33.794 24.821 19.715 1.00 54.62 933 HIS A O 1
ATOM 7562 N N . ASP A 1 934 ? 32.825 26.643 20.614 1.00 58.06 934 ASP A N 1
ATOM 7563 C CA . ASP A 1 934 ? 33.126 27.645 19.577 1.00 58.06 934 ASP A CA 1
ATOM 7564 C C . ASP A 1 934 ? 32.612 27.426 18.130 1.00 58.06 934 ASP A C 1
ATOM 7566 O O . ASP A 1 934 ? 32.904 28.245 17.258 1.00 58.06 934 ASP A O 1
ATOM 7570 N N . ILE A 1 935 ? 31.767 26.419 17.856 1.00 59.00 935 ILE A N 1
ATOM 7571 C CA . ILE A 1 935 ? 31.106 26.250 16.539 1.00 59.00 935 ILE A CA 1
ATOM 7572 C C . ILE A 1 935 ? 29.653 26.783 16.565 1.00 59.00 935 ILE A C 1
ATOM 7574 O O . ILE A 1 935 ? 28.891 26.409 17.459 1.00 59.00 935 ILE A O 1
ATOM 7578 N N . PRO A 1 936 ? 29.224 27.626 15.598 1.00 59.25 936 PRO A N 1
ATOM 7579 C CA . PRO A 1 936 ? 27.848 28.126 15.521 1.00 59.25 936 PRO A CA 1
ATOM 7580 C C . PRO A 1 936 ? 26.845 27.048 15.074 1.00 59.25 936 PRO A C 1
ATOM 7582 O O . PRO A 1 936 ? 27.144 26.224 14.213 1.00 59.25 936 PRO A O 1
ATOM 7585 N N . ASN A 1 937 ? 25.612 27.111 15.595 1.00 63.03 937 ASN A N 1
ATOM 7586 C CA . ASN A 1 937 ? 24.549 26.118 15.346 1.00 63.03 937 ASN A CA 1
ATOM 7587 C C . ASN A 1 937 ? 24.160 25.940 13.861 1.00 63.03 937 ASN A C 1
ATOM 7589 O O . ASN A 1 937 ? 23.579 24.916 13.502 1.00 63.03 937 ASN A O 1
ATOM 7593 N N . ARG A 1 938 ? 24.434 26.930 13.003 1.00 60.91 938 ARG A N 1
ATOM 7594 C CA . ARG A 1 938 ? 24.231 26.859 11.550 1.00 60.91 938 ARG A CA 1
ATOM 7595 C C . ARG A 1 938 ? 25.341 27.624 10.837 1.00 60.91 938 ARG A C 1
ATOM 7597 O O . ARG A 1 938 ? 25.653 28.747 11.236 1.00 60.91 938 ARG A O 1
ATOM 7604 N N . SER A 1 939 ? 25.901 27.052 9.776 1.00 62.56 939 SER A N 1
ATOM 7605 C CA . SER A 1 939 ? 26.867 27.729 8.904 1.00 62.56 939 SER A CA 1
ATOM 7606 C C . SER A 1 939 ? 26.702 27.323 7.437 1.00 62.56 939 SER A C 1
ATOM 7608 O O . SER A 1 939 ? 26.433 26.163 7.114 1.00 62.56 939 SER A O 1
ATOM 7610 N N . ASP A 1 940 ? 26.868 28.291 6.533 1.00 60.75 940 ASP A N 1
ATOM 7611 C CA . ASP A 1 940 ? 26.896 28.029 5.093 1.00 60.75 940 ASP A CA 1
ATOM 7612 C C . ASP A 1 940 ? 28.192 27.298 4.728 1.00 60.75 940 ASP A C 1
ATOM 7614 O O . ASP A 1 940 ? 29.301 27.728 5.059 1.00 60.75 940 ASP A O 1
ATOM 7618 N N . LEU A 1 941 ? 28.055 26.168 4.039 1.00 63.81 941 LEU A N 1
ATOM 7619 C CA . LEU A 1 941 ? 29.136 25.222 3.804 1.00 63.81 941 LEU A CA 1
ATOM 7620 C C . LEU A 1 941 ? 29.701 25.385 2.396 1.00 63.81 941 LEU A C 1
ATOM 7622 O O . LEU A 1 941 ? 29.045 25.051 1.409 1.00 63.81 941 LEU A O 1
ATOM 7626 N N . LYS A 1 942 ? 30.967 25.792 2.288 1.00 62.81 942 LYS A N 1
ATOM 7627 C CA . LYS A 1 942 ? 31.759 25.532 1.077 1.00 62.81 942 LYS A CA 1
ATOM 7628 C C . LYS A 1 942 ? 32.254 24.079 1.123 1.00 62.81 942 LYS A C 1
ATOM 7630 O O . LYS A 1 942 ? 32.802 23.694 2.157 1.00 62.81 942 LYS A O 1
ATOM 7635 N N . PRO A 1 943 ? 32.120 23.271 0.050 1.00 56.59 943 PRO A N 1
ATOM 7636 C CA . PRO A 1 943 ? 32.526 21.860 0.070 1.00 56.59 943 PRO A CA 1
ATOM 7637 C C . PRO A 1 943 ? 33.978 21.635 0.518 1.00 56.59 943 PRO A C 1
ATOM 7639 O O . PRO A 1 943 ? 34.261 20.707 1.270 1.00 56.59 943 PRO A O 1
ATOM 7642 N N . GLU A 1 944 ? 34.887 22.531 0.130 1.00 58.97 944 GLU A N 1
ATOM 7643 C CA . GLU A 1 944 ? 36.300 22.533 0.538 1.00 58.97 944 GLU A CA 1
ATOM 7644 C C . GLU A 1 944 ? 36.480 22.637 2.066 1.00 58.97 944 GLU A C 1
ATOM 7646 O O . GLU A 1 944 ? 37.309 21.936 2.650 1.00 58.97 944 GLU A O 1
ATOM 7651 N N . SER A 1 945 ? 35.667 23.465 2.732 1.00 67.12 945 SER A N 1
ATOM 7652 C CA . SER A 1 945 ? 35.731 23.717 4.179 1.00 67.12 945 SER A CA 1
ATOM 7653 C C . SER A 1 945 ? 35.225 22.545 5.024 1.00 67.12 945 SER A C 1
ATOM 7655 O O . SER A 1 945 ? 35.633 22.403 6.176 1.00 67.12 945 SER A O 1
ATOM 7657 N N . LEU A 1 946 ? 34.389 21.661 4.463 1.00 72.31 946 LEU A N 1
ATOM 7658 C CA . LEU A 1 946 ? 33.823 20.509 5.178 1.00 72.31 946 LEU A CA 1
ATOM 7659 C C . LEU A 1 946 ? 34.905 19.586 5.760 1.00 72.31 946 LEU A C 1
ATOM 7661 O O . LEU A 1 946 ? 34.743 19.042 6.852 1.00 72.31 946 LEU A O 1
ATOM 7665 N N . LYS A 1 947 ? 36.053 19.453 5.083 1.00 72.69 947 LYS A N 1
ATOM 7666 C CA . LYS A 1 947 ? 37.168 18.634 5.582 1.00 72.69 947 LYS A CA 1
ATOM 7667 C C . LYS A 1 947 ? 37.772 19.190 6.882 1.00 72.69 947 LYS A C 1
ATOM 7669 O O . LYS A 1 947 ? 38.229 18.385 7.700 1.00 72.69 947 LYS A O 1
ATOM 7674 N N . SER A 1 948 ? 37.723 20.515 7.069 1.00 71.88 948 SER A N 1
ATOM 7675 C CA . SER A 1 948 ? 38.181 21.227 8.272 1.00 71.88 948 SER A CA 1
ATOM 7676 C C . SER A 1 948 ? 37.216 21.023 9.437 1.00 71.88 948 SER A C 1
ATOM 7678 O O . SER A 1 948 ? 37.620 20.452 10.444 1.00 71.88 948 SER A O 1
ATOM 7680 N N . TYR A 1 949 ? 35.918 21.296 9.255 1.00 73.94 949 TYR A N 1
ATOM 7681 C CA . TYR A 1 949 ? 34.912 21.050 10.299 1.00 73.94 949 TYR A CA 1
ATOM 7682 C C . TYR A 1 949 ? 34.891 19.585 10.765 1.00 73.94 949 TYR A C 1
ATOM 7684 O O . TYR A 1 949 ? 34.851 19.304 11.959 1.00 73.94 949 TYR A O 1
ATOM 7692 N N . LEU A 1 950 ? 35.021 18.626 9.840 1.00 76.56 950 LEU A N 1
ATOM 7693 C CA . LEU A 1 950 ? 35.147 17.205 10.184 1.00 76.56 950 LEU A CA 1
ATOM 7694 C C . LEU A 1 950 ? 36.497 16.848 10.850 1.00 76.56 950 LEU A C 1
ATOM 7696 O O . LEU A 1 950 ? 36.645 15.730 11.333 1.00 76.56 950 LEU A O 1
ATOM 7700 N N . ASN A 1 951 ? 37.538 17.691 10.779 1.00 76.19 951 ASN A N 1
ATOM 7701 C CA . ASN A 1 951 ? 38.797 17.510 11.529 1.00 76.19 951 ASN A CA 1
ATOM 7702 C C . ASN A 1 951 ? 38.639 18.080 12.943 1.00 76.19 951 ASN A C 1
ATOM 7704 O O . ASN A 1 951 ? 38.924 17.383 13.909 1.00 76.19 951 ASN A O 1
ATOM 7708 N N . GLU A 1 952 ? 38.152 19.318 13.045 1.00 73.44 952 GLU A N 1
ATOM 7709 C CA . GLU A 1 952 ? 37.909 20.047 14.298 1.00 73.44 952 GLU A CA 1
ATOM 7710 C C . GLU A 1 952 ? 36.970 19.271 15.236 1.00 73.44 952 GLU A C 1
ATOM 7712 O O . GLU A 1 952 ? 37.217 19.186 16.434 1.00 73.44 952 GLU A O 1
ATOM 7717 N N . LEU A 1 953 ? 35.945 18.621 14.675 1.00 72.00 953 LEU A N 1
ATOM 7718 C CA . LEU A 1 953 ? 35.000 17.764 15.399 1.00 72.00 953 LEU A CA 1
ATOM 7719 C C . LEU A 1 953 ? 35.455 16.303 15.577 1.00 72.00 953 LEU A C 1
ATOM 7721 O O . LEU A 1 953 ? 34.699 15.495 16.114 1.00 72.00 953 LEU A O 1
ATOM 7725 N N . ASN A 1 954 ? 36.650 15.935 15.102 1.00 73.69 954 ASN A N 1
ATOM 7726 C CA . ASN A 1 954 ? 37.167 14.559 15.106 1.00 73.69 954 ASN A CA 1
ATOM 7727 C C . ASN A 1 954 ? 36.195 13.518 14.489 1.00 73.69 954 ASN A C 1
ATOM 7729 O O . ASN A 1 954 ? 36.055 12.392 14.971 1.00 73.69 954 ASN A O 1
ATOM 7733 N N . ILE A 1 955 ? 35.493 13.894 13.411 1.00 77.69 955 ILE A N 1
ATOM 7734 C CA . ILE A 1 955 ? 34.514 13.034 12.732 1.00 77.69 955 ILE A CA 1
ATOM 7735 C C . ILE A 1 955 ? 35.210 12.262 11.603 1.00 77.69 955 ILE A C 1
ATOM 7737 O O . ILE A 1 955 ? 35.540 12.815 10.551 1.00 77.69 955 ILE A O 1
ATOM 7741 N N . SER A 1 956 ? 35.403 10.958 11.811 1.00 76.88 956 SER A N 1
ATOM 7742 C CA . SER A 1 956 ? 36.002 10.038 10.833 1.00 76.88 956 SER A CA 1
ATOM 7743 C C . SER A 1 956 ? 35.024 9.546 9.756 1.00 76.88 956 SER A C 1
ATOM 7745 O O . SER A 1 956 ? 35.445 9.274 8.630 1.00 76.88 956 SER A O 1
ATOM 7747 N N . TYR A 1 957 ? 33.727 9.466 10.071 1.00 78.81 957 TYR A N 1
ATOM 7748 C CA . TYR A 1 957 ? 32.673 9.053 9.141 1.00 78.81 957 TYR A CA 1
ATOM 7749 C C . TYR A 1 957 ? 31.331 9.738 9.424 1.00 78.81 957 TYR A C 1
ATOM 7751 O O . TYR A 1 957 ? 31.040 10.138 10.554 1.00 78.81 957 TYR A O 1
ATOM 7759 N N . LEU A 1 958 ? 30.490 9.819 8.393 1.00 80.94 958 LEU A N 1
ATOM 7760 C CA . LEU A 1 958 ? 29.091 10.245 8.489 1.00 80.94 958 LEU A CA 1
ATOM 7761 C C . LEU A 1 958 ? 28.150 9.084 8.139 1.00 80.94 958 LEU A C 1
ATOM 7763 O O . LEU A 1 958 ? 28.578 8.075 7.578 1.00 80.94 958 LEU A O 1
ATOM 7767 N N . LEU A 1 959 ? 26.867 9.223 8.479 1.00 78.81 959 LEU A N 1
ATOM 7768 C CA . LEU A 1 959 ? 25.817 8.262 8.136 1.00 78.81 959 LEU A CA 1
ATOM 7769 C C . LEU A 1 959 ? 24.849 8.872 7.114 1.00 78.81 959 LEU A C 1
ATOM 7771 O O . LEU A 1 959 ? 24.379 9.991 7.318 1.00 78.81 959 LEU A O 1
ATOM 7775 N N . THR A 1 960 ? 24.499 8.139 6.053 1.00 75.62 960 THR A N 1
ATOM 7776 C CA . THR A 1 960 ? 23.372 8.517 5.167 1.00 75.62 960 THR A CA 1
ATOM 7777 C C . THR A 1 960 ? 22.025 8.423 5.894 1.00 75.62 960 THR A C 1
ATOM 7779 O O . THR A 1 960 ? 21.942 7.878 6.999 1.00 75.62 960 THR A O 1
ATOM 7782 N N . ARG A 1 961 ? 20.923 8.848 5.255 1.00 67.38 961 ARG A N 1
ATOM 7783 C CA . ARG A 1 961 ? 19.561 8.556 5.742 1.00 67.38 961 ARG A CA 1
ATOM 7784 C C . ARG A 1 961 ? 19.323 7.059 5.979 1.00 67.38 961 ARG A C 1
ATOM 7786 O O . ARG A 1 961 ? 18.801 6.695 7.026 1.00 67.38 961 ARG A O 1
ATOM 7793 N N . ARG A 1 962 ? 19.792 6.192 5.067 1.00 64.38 962 ARG A N 1
ATOM 7794 C CA . ARG A 1 962 ? 19.782 4.713 5.205 1.00 64.38 962 ARG A CA 1
ATOM 7795 C C . ARG A 1 962 ? 20.871 4.184 6.160 1.00 64.38 962 ARG A C 1
ATOM 7797 O O . ARG A 1 962 ? 21.165 2.989 6.187 1.00 64.38 962 ARG A O 1
ATOM 7804 N N . GLY A 1 963 ? 21.525 5.070 6.912 1.00 67.56 963 GLY A N 1
ATOM 7805 C CA . GLY A 1 963 ? 22.556 4.766 7.902 1.00 67.56 963 GLY A CA 1
ATOM 7806 C C . GLY A 1 963 ? 23.823 4.125 7.332 1.00 67.56 963 GLY A C 1
ATOM 7807 O O . GLY A 1 963 ? 24.517 3.416 8.056 1.00 67.56 963 GLY A O 1
ATOM 7808 N N . ASN A 1 964 ? 24.103 4.260 6.035 1.00 74.31 964 ASN A N 1
ATOM 7809 C CA . ASN A 1 964 ? 25.339 3.724 5.465 1.00 74.31 964 ASN A CA 1
ATOM 7810 C C . ASN A 1 964 ? 26.508 4.593 5.922 1.00 74.31 964 ASN A C 1
ATOM 7812 O O . ASN A 1 964 ? 26.421 5.819 5.854 1.00 74.31 964 ASN A O 1
ATOM 7816 N N . ILE A 1 965 ? 27.568 3.945 6.402 1.00 77.62 965 ILE A N 1
ATOM 7817 C CA . ILE A 1 965 ? 28.815 4.603 6.787 1.00 77.62 965 ILE A CA 1
ATOM 7818 C C . ILE A 1 965 ? 29.475 5.119 5.508 1.00 77.62 965 ILE A C 1
ATOM 7820 O O . ILE A 1 965 ? 29.708 4.341 4.588 1.00 77.62 965 ILE A O 1
ATOM 7824 N N . ILE A 1 966 ? 29.752 6.420 5.465 1.00 75.94 966 ILE A N 1
ATOM 7825 C CA . ILE A 1 966 ? 30.587 7.056 4.444 1.00 75.94 966 ILE A CA 1
ATOM 7826 C C . ILE A 1 966 ? 31.851 7.538 5.139 1.00 75.94 966 ILE A C 1
ATOM 7828 O O . ILE A 1 966 ? 31.784 8.377 6.047 1.00 75.94 966 ILE A O 1
ATOM 7832 N N . GLU A 1 967 ? 33.001 7.027 4.711 1.00 78.38 967 GLU A N 1
ATOM 7833 C CA . GLU A 1 967 ? 34.282 7.521 5.201 1.00 78.38 967 GLU A CA 1
ATOM 7834 C C . GLU A 1 967 ? 34.549 8.945 4.701 1.00 78.38 967 GLU A C 1
ATOM 7836 O O . GLU A 1 967 ? 34.195 9.330 3.584 1.00 78.38 967 GLU A O 1
ATOM 7841 N N . LYS A 1 968 ? 35.263 9.730 5.513 1.00 70.94 968 LYS A N 1
ATOM 7842 C CA . LYS A 1 968 ? 35.628 11.126 5.224 1.00 70.94 968 LYS A CA 1
ATOM 7843 C C . LYS A 1 968 ? 36.288 11.363 3.852 1.00 70.94 968 LYS A C 1
ATOM 7845 O O . LYS A 1 968 ? 36.259 12.487 3.351 1.00 70.94 968 LYS A O 1
ATOM 7850 N N . ASN A 1 969 ? 36.895 10.335 3.259 1.00 69.06 969 ASN A N 1
ATOM 7851 C CA . ASN A 1 969 ? 37.544 10.413 1.950 1.00 69.06 969 ASN A CA 1
ATOM 7852 C C . ASN A 1 969 ? 36.561 10.233 0.777 1.00 69.06 969 ASN A C 1
ATOM 7854 O O . ASN A 1 969 ? 36.714 10.912 -0.232 1.00 69.06 969 ASN A O 1
ATOM 7858 N N . GLU A 1 970 ? 35.541 9.382 0.918 1.00 69.00 970 GLU A N 1
ATOM 7859 C CA . GLU A 1 970 ? 34.554 9.074 -0.136 1.00 69.00 970 GLU A CA 1
ATOM 7860 C C . GLU A 1 970 ? 33.498 10.181 -0.299 1.00 69.00 970 GLU A C 1
ATOM 7862 O O . GLU A 1 970 ? 32.878 10.332 -1.353 1.00 69.00 970 GLU A O 1
ATOM 7867 N N . LEU A 1 971 ? 33.311 10.992 0.748 1.00 68.62 971 LEU A N 1
ATOM 7868 C CA . LEU A 1 971 ? 32.312 12.058 0.807 1.00 68.62 971 LEU A CA 1
ATOM 7869 C C . LEU A 1 971 ? 32.432 13.070 -0.350 1.00 68.62 971 LEU A C 1
ATOM 7871 O O . LEU A 1 971 ? 31.419 13.570 -0.826 1.00 68.62 971 LEU A O 1
ATOM 7875 N N . PHE A 1 972 ? 33.651 13.363 -0.819 1.00 65.06 972 PHE A N 1
ATOM 7876 C CA . PHE A 1 972 ? 33.879 14.332 -1.898 1.00 65.06 972 PHE A CA 1
ATOM 7877 C C . PHE A 1 972 ? 33.407 13.830 -3.269 1.00 65.06 972 PHE A C 1
ATOM 7879 O O . PHE A 1 972 ? 32.812 14.607 -4.017 1.00 65.06 972 PHE A O 1
ATOM 7886 N N . ASP A 1 973 ? 33.595 12.545 -3.573 1.00 65.12 973 ASP A N 1
ATOM 7887 C CA . ASP A 1 973 ? 33.123 11.942 -4.826 1.00 65.12 973 ASP A CA 1
ATOM 7888 C C . ASP A 1 973 ? 31.580 11.914 -4.856 1.00 65.12 973 ASP A C 1
ATOM 7890 O O . ASP A 1 973 ? 30.950 12.287 -5.849 1.00 65.12 973 ASP A O 1
ATOM 7894 N N . LEU A 1 974 ? 30.960 11.590 -3.713 1.00 62.88 974 LEU A N 1
ATOM 7895 C CA . LEU A 1 974 ? 29.502 11.572 -3.517 1.00 62.88 974 LEU A CA 1
ATOM 7896 C C . LEU A 1 974 ? 28.829 12.959 -3.564 1.00 62.88 974 LEU A C 1
ATOM 7898 O O . LEU A 1 974 ? 27.608 13.036 -3.717 1.00 62.88 974 LEU A O 1
ATOM 7902 N N . ILE A 1 975 ? 29.591 14.050 -3.443 1.00 62.91 975 ILE A N 1
ATOM 7903 C CA . ILE A 1 975 ? 29.091 15.426 -3.615 1.00 62.91 975 ILE A CA 1
ATOM 7904 C C . ILE A 1 975 ? 29.120 15.850 -5.094 1.00 62.91 975 ILE A C 1
ATOM 7906 O O . ILE A 1 975 ? 28.324 16.697 -5.499 1.00 62.91 975 ILE A O 1
ATOM 7910 N N . GLN A 1 976 ? 29.989 15.268 -5.926 1.00 59.34 976 GLN A N 1
ATOM 7911 C CA . GLN A 1 976 ? 30.025 15.590 -7.357 1.00 59.34 976 GLN A CA 1
ATOM 7912 C C . GLN A 1 976 ? 28.952 14.820 -8.142 1.00 59.34 976 GLN A C 1
ATOM 7914 O O . GLN A 1 976 ? 28.252 15.414 -8.965 1.00 59.34 976 GLN A O 1
ATOM 7919 N N . ASP A 1 977 ? 28.753 13.531 -7.845 1.00 57.53 977 ASP A N 1
ATOM 7920 C CA . ASP A 1 977 ? 27.801 12.670 -8.564 1.00 57.53 977 ASP A CA 1
ATOM 7921 C C . ASP A 1 977 ? 26.395 12.676 -7.917 1.00 57.53 977 ASP A C 1
ATOM 7923 O O . ASP A 1 977 ? 25.934 11.709 -7.304 1.00 57.53 977 ASP A O 1
ATOM 7927 N N . LEU A 1 978 ? 25.737 13.843 -7.982 1.00 56.19 978 LEU A N 1
ATOM 7928 C CA . LEU A 1 978 ? 24.464 14.174 -7.307 1.00 56.19 978 LEU A CA 1
ATOM 7929 C C . LEU A 1 978 ? 23.231 14.213 -8.243 1.00 56.19 978 LEU A C 1
ATOM 7931 O O . LEU A 1 978 ? 22.247 14.882 -7.914 1.00 56.19 978 LEU A O 1
ATOM 7935 N N . ASN A 1 979 ? 23.286 13.632 -9.445 1.00 55.97 979 ASN A N 1
ATOM 7936 C CA . ASN A 1 979 ? 22.242 13.864 -10.462 1.00 55.97 979 ASN A CA 1
ATOM 7937 C C . ASN A 1 979 ? 21.172 12.760 -10.557 1.00 55.97 979 ASN A C 1
ATOM 7939 O O . ASN A 1 979 ? 20.019 13.089 -10.832 1.00 55.97 979 ASN A O 1
ATOM 7943 N N . ASP A 1 980 ? 21.517 11.498 -10.275 1.00 54.56 980 ASP A N 1
ATOM 7944 C CA . ASP A 1 980 ? 20.611 10.348 -10.473 1.00 54.56 980 ASP A CA 1
ATOM 7945 C C . ASP A 1 980 ? 20.033 9.736 -9.179 1.00 54.56 980 ASP A C 1
ATOM 7947 O O . ASP A 1 980 ? 19.104 8.934 -9.247 1.00 54.56 980 ASP A O 1
ATOM 7951 N N . ASP A 1 981 ? 20.539 10.121 -8.003 1.00 66.75 981 ASP A N 1
ATOM 7952 C CA . ASP A 1 981 ? 20.179 9.540 -6.697 1.00 66.75 981 ASP A CA 1
ATOM 7953 C C . ASP A 1 981 ? 19.948 10.662 -5.665 1.00 66.75 981 ASP A C 1
ATOM 7955 O O . ASP A 1 981 ? 20.859 11.112 -4.966 1.00 66.75 981 ASP A O 1
ATOM 7959 N N . LEU A 1 982 ? 18.707 11.160 -5.662 1.00 80.81 982 LEU A N 1
ATOM 7960 C CA . LEU A 1 982 ? 18.177 12.192 -4.764 1.00 80.81 982 LEU A CA 1
ATOM 7961 C C . LEU A 1 982 ? 17.320 11.554 -3.663 1.00 80.81 982 LEU A C 1
ATOM 7963 O O . LEU A 1 982 ? 16.668 10.534 -3.882 1.00 80.81 982 LEU A O 1
ATOM 7967 N N . GLU A 1 983 ? 17.227 12.216 -2.514 1.00 86.44 983 GLU A N 1
ATOM 7968 C CA . GLU A 1 983 ? 16.304 11.871 -1.429 1.00 86.44 983 GLU A CA 1
ATOM 7969 C C . GLU A 1 983 ? 15.596 13.116 -0.868 1.00 86.44 983 GLU A C 1
ATOM 7971 O O . GLU A 1 983 ? 16.068 14.243 -1.044 1.00 86.44 983 GLU A O 1
ATOM 7976 N N . ILE A 1 984 ? 14.480 12.921 -0.150 1.00 87.38 984 ILE A N 1
ATOM 7977 C CA . ILE A 1 984 ? 13.905 13.970 0.707 1.00 87.38 984 ILE A CA 1
ATOM 7978 C C . ILE A 1 984 ? 14.864 14.215 1.880 1.00 87.38 984 ILE A C 1
ATOM 7980 O O . ILE A 1 984 ? 15.035 13.343 2.743 1.00 87.38 984 ILE A O 1
ATOM 7984 N N . ILE A 1 985 ? 15.430 15.422 1.932 1.00 85.31 985 ILE A N 1
ATOM 7985 C CA . ILE A 1 985 ? 16.358 15.871 2.983 1.00 85.31 985 ILE A CA 1
ATOM 7986 C C . ILE A 1 985 ? 15.715 16.807 4.010 1.00 85.31 985 ILE A C 1
ATOM 7988 O O . ILE A 1 985 ? 16.284 16.998 5.082 1.00 85.31 985 ILE A O 1
ATOM 7992 N N . GLU A 1 986 ? 14.550 17.378 3.698 1.00 86.81 986 GLU A N 1
ATOM 7993 C CA . GLU A 1 986 ? 13.783 18.249 4.594 1.00 86.81 986 GLU A CA 1
ATOM 7994 C C . GLU A 1 986 ? 12.294 18.256 4.219 1.00 86.81 986 GLU A C 1
ATOM 7996 O O . GLU A 1 986 ? 11.944 18.292 3.035 1.00 86.81 986 GLU A O 1
ATOM 8001 N N . LEU A 1 987 ? 11.438 18.247 5.243 1.00 87.56 987 LEU A N 1
ATOM 8002 C CA . LEU A 1 987 ? 9.995 18.462 5.166 1.00 87.56 987 LEU A CA 1
ATOM 8003 C C . LEU A 1 987 ? 9.626 19.659 6.054 1.00 87.56 987 LEU A C 1
ATOM 8005 O O . LEU A 1 987 ? 9.980 19.706 7.233 1.00 87.56 987 LEU A O 1
ATOM 8009 N N . ASP A 1 988 ? 8.928 20.636 5.480 1.00 84.94 988 ASP A N 1
ATOM 8010 C CA . ASP A 1 988 ? 8.656 21.936 6.100 1.00 84.94 988 ASP A CA 1
ATOM 8011 C C . ASP A 1 988 ? 7.225 22.419 5.780 1.00 84.94 988 ASP A C 1
ATOM 8013 O O . ASP A 1 988 ? 6.577 21.943 4.845 1.00 84.94 988 ASP A O 1
ATOM 8017 N N . ASN A 1 989 ? 6.717 23.371 6.568 1.00 84.25 989 ASN A N 1
ATOM 8018 C CA . ASN A 1 989 ? 5.346 23.896 6.508 1.00 84.25 989 ASN A CA 1
ATOM 8019 C C . ASN A 1 989 ? 4.289 22.774 6.528 1.00 84.25 989 ASN A C 1
ATOM 8021 O O . ASN A 1 989 ? 3.426 22.679 5.655 1.00 84.25 989 ASN A O 1
ATOM 8025 N N . ILE A 1 990 ? 4.401 21.891 7.522 1.00 85.00 990 ILE A N 1
ATOM 8026 C CA . ILE A 1 990 ? 3.499 20.754 7.717 1.00 85.00 990 ILE A CA 1
ATOM 8027 C C . ILE A 1 990 ? 2.167 21.230 8.308 1.00 85.00 990 ILE A C 1
ATOM 8029 O O . ILE A 1 990 ? 2.151 21.922 9.324 1.00 85.00 990 ILE A O 1
ATOM 8033 N N . ILE A 1 991 ? 1.066 20.814 7.684 1.00 85.50 991 ILE A N 1
ATOM 8034 C CA . ILE A 1 991 ? -0.316 21.039 8.133 1.00 85.50 991 ILE A CA 1
ATOM 8035 C C . ILE A 1 991 ? -0.997 19.729 8.522 1.00 85.50 991 ILE A C 1
ATOM 8037 O O . ILE A 1 991 ? -0.517 18.642 8.189 1.00 85.50 991 ILE A O 1
ATOM 8041 N N . SER A 1 992 ? -2.139 19.825 9.204 1.00 86.69 992 SER A N 1
ATOM 8042 C CA . SER A 1 992 ? -2.978 18.652 9.466 1.00 86.69 992 SER A CA 1
ATOM 8043 C C . SER A 1 992 ? -3.561 18.112 8.160 1.00 86.69 992 SER A C 1
ATOM 8045 O O . SER A 1 992 ? -3.904 18.893 7.276 1.00 86.69 992 SER A O 1
ATOM 8047 N N . LEU A 1 993 ? -3.780 16.802 8.037 1.00 88.94 993 LEU A N 1
ATOM 8048 C CA . LEU A 1 993 ? -4.604 16.307 6.930 1.00 88.94 993 LEU A CA 1
ATOM 8049 C C . LEU A 1 993 ? -6.088 16.704 7.100 1.00 88.94 993 LEU A C 1
ATOM 8051 O O . LEU A 1 993 ? -6.816 16.805 6.120 1.00 88.94 993 LEU A O 1
ATOM 8055 N N . CYS A 1 994 ? -6.535 17.053 8.313 1.00 88.00 994 CYS A N 1
ATOM 8056 C CA . CYS A 1 994 ? -7.860 17.645 8.524 1.00 88.00 994 CYS A CA 1
ATOM 8057 C C . CYS A 1 994 ? -8.002 19.027 7.865 1.00 88.00 994 CYS A C 1
ATOM 8059 O O . CYS A 1 994 ? -9.108 19.459 7.570 1.00 88.00 994 CYS A O 1
ATOM 8061 N N . GLU A 1 995 ? -6.900 19.747 7.644 1.00 88.56 995 GLU A N 1
ATOM 8062 C CA . GLU A 1 995 ? -6.939 21.136 7.185 1.00 88.56 995 GLU A CA 1
ATOM 8063 C C . GLU A 1 995 ? -7.287 21.308 5.704 1.00 88.56 995 GLU A C 1
ATOM 8065 O O . GLU A 1 995 ? -7.647 22.424 5.321 1.00 88.56 995 GLU A O 1
ATOM 8070 N N . ILE A 1 996 ? -7.119 20.269 4.876 1.00 90.31 996 ILE A N 1
ATOM 8071 C CA . ILE A 1 996 ? -7.435 20.321 3.436 1.00 90.31 996 ILE A CA 1
ATOM 8072 C C . ILE A 1 996 ? -8.920 20.067 3.146 1.00 90.31 996 ILE A C 1
ATOM 8074 O O . ILE A 1 996 ? -9.379 20.411 2.062 1.00 90.31 996 ILE A O 1
ATOM 8078 N N . LEU A 1 997 ? -9.645 19.490 4.109 1.00 91.81 997 LEU A N 1
ATOM 8079 C CA . LEU A 1 997 ? -11.091 19.257 4.073 1.00 91.81 997 LEU A CA 1
ATOM 8080 C C . LEU A 1 997 ? -11.874 20.578 4.034 1.00 91.81 997 LEU A C 1
ATOM 8082 O O . LEU A 1 997 ? -11.314 21.652 4.278 1.00 91.81 997 LEU A O 1
ATOM 8086 N N . ASP A 1 998 ? -13.182 20.520 3.787 1.00 90.62 998 ASP A N 1
ATOM 8087 C CA . ASP A 1 998 ? -14.022 21.714 3.904 1.00 90.62 998 ASP A CA 1
ATOM 8088 C C . ASP A 1 998 ? -14.191 22.173 5.376 1.00 90.62 998 ASP A C 1
ATOM 8090 O O . ASP A 1 998 ? -13.706 21.542 6.323 1.00 90.62 998 ASP A O 1
ATOM 8094 N N . LYS A 1 999 ? -14.837 23.328 5.582 1.00 90.75 999 LYS A N 1
ATOM 8095 C CA . LYS A 1 999 ? -15.041 23.893 6.927 1.00 90.75 999 LYS A CA 1
ATOM 8096 C C . LYS A 1 999 ? -16.060 23.123 7.769 1.00 90.75 999 LYS A C 1
ATOM 8098 O O . LYS A 1 999 ? -15.857 22.999 8.970 1.00 90.75 999 LYS A O 1
ATOM 8103 N N . GLU A 1 1000 ? -17.129 22.622 7.164 1.00 90.06 1000 GLU A N 1
ATOM 8104 C CA . GLU A 1 1000 ? -18.188 21.885 7.854 1.00 90.06 1000 GLU A CA 1
ATOM 8105 C C . GLU A 1 1000 ? -17.659 20.528 8.345 1.00 90.06 1000 GLU A C 1
ATOM 8107 O O . GLU A 1 1000 ? -17.866 20.157 9.500 1.00 90.06 1000 GLU A O 1
ATOM 8112 N N . GLN A 1 1001 ? -16.882 19.831 7.510 1.00 91.88 1001 GLN A N 1
ATOM 8113 C CA . GLN A 1 1001 ? -16.125 18.636 7.888 1.00 91.88 1001 GLN A CA 1
ATOM 8114 C C . GLN A 1 1001 ? -15.152 18.930 9.040 1.00 91.88 1001 GLN A C 1
ATOM 8116 O O . GLN A 1 1001 ? -15.144 18.205 10.037 1.00 91.88 1001 GLN A O 1
ATOM 8121 N N . GLN A 1 1002 ? -14.367 20.013 8.957 1.00 90.88 1002 GLN A N 1
ATOM 8122 C CA . GLN A 1 1002 ? -13.457 20.422 10.036 1.00 90.88 1002 GLN A CA 1
ATOM 8123 C C . GLN A 1 1002 ? -14.199 20.717 11.350 1.00 90.88 1002 GLN A C 1
ATOM 8125 O O . GLN A 1 1002 ? -13.754 20.285 12.415 1.00 90.88 1002 GLN A O 1
ATOM 8130 N N . GLU A 1 1003 ? -15.334 21.415 11.305 1.00 89.06 1003 GLU A N 1
ATOM 8131 C CA . GLU A 1 1003 ? -16.149 21.722 12.485 1.00 89.06 1003 GLU A CA 1
ATOM 8132 C C . GLU A 1 1003 ? -16.768 20.452 13.097 1.00 89.06 1003 GLU A C 1
ATOM 8134 O O . GLU A 1 1003 ? -16.640 20.243 14.305 1.00 89.06 1003 GLU A O 1
ATOM 8139 N N . LYS A 1 1004 ? -17.325 19.539 12.287 1.00 88.75 1004 LYS A N 1
ATOM 8140 C CA . LYS A 1 1004 ? -17.824 18.225 12.748 1.00 88.75 1004 LYS A CA 1
ATOM 8141 C C . LYS A 1 1004 ? -16.725 17.387 13.412 1.00 88.75 1004 LYS A C 1
ATOM 8143 O O . LYS A 1 1004 ? -16.920 16.890 14.521 1.00 88.75 1004 LYS A O 1
ATOM 8148 N N . ILE A 1 1005 ? -15.549 17.282 12.786 1.00 90.06 1005 ILE A N 1
ATOM 8149 C CA . ILE A 1 1005 ? -14.389 16.561 13.336 1.00 90.06 1005 ILE A CA 1
ATOM 8150 C C . ILE A 1 1005 ? -13.985 17.159 14.696 1.00 90.06 1005 ILE A C 1
ATOM 8152 O O . ILE A 1 1005 ? -13.891 16.431 15.687 1.00 90.06 1005 ILE A O 1
ATOM 8156 N N . ASN A 1 1006 ? -13.821 18.484 14.782 1.00 87.19 1006 ASN A N 1
ATOM 8157 C CA . ASN A 1 1006 ? -13.465 19.180 16.025 1.00 87.19 1006 ASN A CA 1
ATOM 8158 C C . ASN A 1 1006 ? -14.525 19.018 17.132 1.00 87.19 1006 ASN A C 1
ATOM 8160 O O . ASN A 1 1006 ? -14.175 18.859 18.308 1.00 87.19 1006 ASN A O 1
ATOM 8164 N N . ASN A 1 1007 ? -15.811 18.992 16.775 1.00 85.00 1007 ASN A N 1
ATOM 8165 C CA . ASN A 1 1007 ? -16.905 18.712 17.705 1.00 85.00 1007 ASN A CA 1
ATOM 8166 C C . ASN A 1 1007 ? -16.828 17.279 18.255 1.00 85.00 1007 ASN A C 1
ATOM 8168 O O . ASN A 1 1007 ? -16.959 17.082 19.462 1.00 85.00 1007 ASN A O 1
ATOM 8172 N N . ILE A 1 1008 ? -16.540 16.272 17.427 1.00 87.56 1008 ILE A N 1
ATOM 8173 C CA . ILE A 1 1008 ? -16.347 14.890 17.901 1.00 87.56 1008 ILE A CA 1
ATOM 8174 C C . ILE A 1 1008 ? -15.151 14.817 18.863 1.00 87.56 1008 ILE A C 1
ATOM 8176 O O . ILE A 1 1008 ? -15.288 14.337 19.988 1.00 87.56 1008 ILE A O 1
ATOM 8180 N N . ILE A 1 1009 ? -13.992 15.360 18.481 1.00 85.19 1009 ILE A N 1
ATOM 8181 C CA . ILE A 1 1009 ? -12.766 15.292 19.297 1.00 85.19 1009 ILE A CA 1
ATOM 8182 C C . ILE A 1 1009 ? -12.928 16.011 20.643 1.00 85.19 1009 ILE A C 1
ATOM 8184 O O . ILE A 1 1009 ? -12.455 15.515 21.664 1.00 85.19 1009 ILE A O 1
ATOM 8188 N N . SER A 1 1010 ? -13.592 17.169 20.670 1.00 84.12 1010 SER A N 1
ATOM 8189 C CA . SER A 1 1010 ? -13.842 17.900 21.919 1.00 84.12 1010 SER A CA 1
ATOM 8190 C C . SER A 1 1010 ? -14.823 17.160 22.834 1.00 84.12 1010 SER A C 1
ATOM 8192 O O . SER A 1 1010 ? -14.551 17.054 24.028 1.00 84.12 1010 SER A O 1
ATOM 8194 N N . ASN A 1 1011 ? -15.887 16.551 22.295 1.00 81.38 1011 ASN A N 1
ATOM 8195 C CA . ASN A 1 1011 ? -16.794 15.699 23.074 1.00 81.38 1011 ASN A CA 1
ATOM 8196 C C . ASN A 1 1011 ? -16.075 14.473 23.679 1.00 81.38 1011 ASN A C 1
ATOM 8198 O O . ASN A 1 1011 ? -16.297 14.165 24.849 1.00 81.38 1011 ASN A O 1
ATOM 8202 N N . TYR A 1 1012 ? -15.171 13.819 22.937 1.00 82.69 1012 TYR A N 1
ATOM 8203 C CA . TYR A 1 1012 ? -14.379 12.684 23.444 1.00 82.69 1012 TYR A CA 1
ATOM 8204 C C . TYR A 1 1012 ? -13.261 13.092 24.426 1.00 82.69 1012 TYR A C 1
ATOM 8206 O O . TYR A 1 1012 ? -12.819 12.258 25.210 1.00 82.69 1012 TYR A O 1
ATOM 8214 N N . LYS A 1 1013 ? -12.804 14.354 24.430 1.00 79.88 1013 LYS A N 1
ATOM 8215 C CA . LYS A 1 1013 ? -11.770 14.855 25.366 1.00 79.88 1013 LYS A CA 1
ATOM 8216 C C . LYS A 1 1013 ? -12.315 15.421 26.683 1.00 79.88 1013 LYS A C 1
ATOM 8218 O O . LYS A 1 1013 ? -11.522 15.707 27.574 1.00 79.88 1013 LYS A O 1
ATOM 8223 N N . GLN A 1 1014 ? -13.626 15.632 26.806 1.00 76.12 1014 GLN A N 1
ATOM 8224 C CA . GLN A 1 1014 ? -14.223 16.357 27.939 1.00 76.12 1014 GLN A CA 1
ATOM 8225 C C . GLN A 1 1014 ? -14.893 15.476 29.008 1.00 76.12 1014 GLN A C 1
ATOM 8227 O O . GLN A 1 1014 ? -15.382 16.025 29.988 1.00 76.12 1014 GLN A O 1
ATOM 8232 N N . ASP A 1 1015 ? -14.950 14.150 28.827 1.00 76.50 1015 ASP A N 1
ATOM 8233 C CA . ASP A 1 1015 ? -15.530 13.167 29.773 1.00 76.50 1015 ASP A CA 1
ATOM 8234 C C . ASP A 1 1015 ? -16.961 13.482 30.287 1.00 76.50 1015 ASP A C 1
ATOM 8236 O O . ASP A 1 1015 ? -17.430 12.938 31.287 1.00 76.50 1015 ASP A O 1
ATOM 8240 N N . ASN A 1 1016 ? -17.685 14.338 29.560 1.00 84.44 1016 ASN A N 1
ATOM 8241 C CA . ASN A 1 1016 ? -19.027 14.806 29.892 1.00 84.44 1016 ASN A CA 1
ATOM 8242 C C . ASN A 1 1016 ? -20.115 13.843 29.401 1.00 84.44 1016 ASN A C 1
ATOM 8244 O O . ASN A 1 1016 ? -19.976 13.201 28.357 1.00 84.44 1016 ASN A O 1
ATOM 8248 N N . TYR A 1 1017 ? -21.250 13.822 30.105 1.00 87.31 1017 TYR A N 1
ATOM 8249 C CA . TYR A 1 1017 ? -22.436 13.098 29.651 1.00 87.31 1017 TYR A CA 1
ATOM 8250 C C . TYR A 1 1017 ? -23.015 13.707 28.365 1.00 87.31 1017 TYR A C 1
ATOM 8252 O O . TYR A 1 1017 ? -23.117 14.927 28.212 1.00 87.31 1017 TYR A O 1
ATOM 8260 N N . LYS A 1 1018 ? -23.415 12.836 27.440 1.00 89.06 1018 LYS A N 1
ATOM 8261 C CA . LYS A 1 1018 ? -24.055 13.148 26.157 1.00 89.06 1018 LYS A CA 1
ATOM 8262 C C . LYS A 1 1018 ? -25.182 12.153 25.896 1.00 89.06 1018 LYS A C 1
ATOM 8264 O O . LYS A 1 1018 ? -25.260 11.118 26.559 1.00 89.06 1018 LYS A O 1
ATOM 8269 N N . ILE A 1 1019 ? -26.033 12.455 24.918 1.00 90.12 1019 ILE A N 1
ATOM 8270 C CA . ILE A 1 1019 ? -26.892 11.437 24.308 1.00 90.12 1019 ILE A CA 1
ATOM 8271 C C . ILE A 1 1019 ? -26.004 10.642 23.345 1.00 90.12 1019 ILE A C 1
ATOM 8273 O O . ILE A 1 1019 ? -25.342 11.215 22.483 1.00 90.12 1019 ILE A O 1
ATOM 8277 N N . ILE A 1 1020 ? -25.918 9.336 23.580 1.00 91.38 1020 ILE A N 1
ATOM 8278 C CA . ILE A 1 1020 ? -24.963 8.426 22.934 1.00 91.38 1020 ILE A CA 1
ATOM 8279 C C . ILE A 1 1020 ? -25.613 7.684 21.772 1.00 91.38 1020 ILE A C 1
ATOM 8281 O O . ILE A 1 1020 ? -24.984 7.502 20.735 1.00 91.38 1020 ILE A O 1
ATOM 8285 N N . MET A 1 1021 ? -26.863 7.264 21.954 1.00 93.00 1021 MET A N 1
ATOM 8286 C CA . MET A 1 1021 ? -27.668 6.552 20.967 1.00 93.00 1021 MET A CA 1
ATOM 8287 C C . MET A 1 1021 ? -29.147 6.774 21.281 1.00 93.00 1021 MET A C 1
ATOM 8289 O O . MET A 1 1021 ? -29.540 6.874 22.446 1.00 93.00 1021 MET A O 1
ATOM 8293 N N . THR A 1 1022 ? -29.966 6.819 20.243 1.00 93.00 1022 THR A N 1
ATOM 8294 C CA . THR A 1 1022 ? -31.425 6.919 20.300 1.00 93.00 1022 THR A CA 1
ATOM 8295 C C . THR A 1 1022 ? -32.063 5.704 19.634 1.00 93.00 1022 THR A C 1
ATOM 8297 O O . THR A 1 1022 ? -31.464 5.074 18.758 1.00 93.00 1022 THR A O 1
ATOM 8300 N N . GLY A 1 1023 ? -33.299 5.378 20.000 1.00 93.38 1023 GLY A N 1
ATOM 8301 C CA . GLY A 1 1023 ? -33.990 4.285 19.338 1.00 93.38 1023 GLY A CA 1
ATOM 8302 C C . GLY A 1 1023 ? -35.472 4.162 19.640 1.00 93.38 1023 GLY A C 1
ATOM 8303 O O . GLY A 1 1023 ? -36.041 4.857 20.484 1.00 93.38 1023 GLY A O 1
ATOM 8304 N N . ILE A 1 1024 ? -36.076 3.237 18.902 1.00 92.69 1024 ILE A N 1
ATOM 8305 C CA . ILE A 1 1024 ? -37.479 2.854 18.978 1.00 92.69 1024 ILE A CA 1
ATOM 8306 C C . ILE A 1 1024 ? -37.570 1.344 19.225 1.00 92.69 1024 ILE A C 1
ATOM 8308 O O . ILE A 1 1024 ? -36.761 0.569 18.713 1.00 92.69 1024 ILE A O 1
ATOM 8312 N N . ALA A 1 1025 ? -38.531 0.913 20.038 1.00 92.62 1025 ALA A N 1
ATOM 8313 C CA . ALA A 1 1025 ? -38.832 -0.496 20.271 1.00 92.62 1025 ALA A CA 1
ATOM 8314 C C . ALA A 1 1025 ? -40.346 -0.736 20.182 1.00 92.62 1025 ALA A C 1
ATOM 8316 O O . ALA A 1 1025 ? -41.104 -0.305 21.051 1.00 92.62 1025 ALA A O 1
ATOM 8317 N N . ASP A 1 1026 ? -40.783 -1.422 19.126 1.00 89.75 1026 ASP A N 1
ATOM 8318 C CA . ASP A 1 1026 ? -42.183 -1.814 18.926 1.00 89.75 1026 ASP A CA 1
ATOM 8319 C C . ASP A 1 1026 ? -42.604 -2.894 19.947 1.00 89.75 1026 ASP A C 1
ATOM 8321 O O . ASP A 1 1026 ? -41.800 -3.758 20.304 1.00 89.75 1026 ASP A O 1
ATOM 8325 N N . LEU A 1 1027 ? -43.851 -2.836 20.425 1.00 92.06 1027 LEU A N 1
ATOM 8326 C CA . LEU A 1 1027 ? -44.420 -3.704 21.463 1.00 92.06 1027 LEU A CA 1
ATOM 8327 C C . LEU A 1 1027 ? -45.464 -4.722 20.946 1.00 92.06 1027 LEU A C 1
ATOM 8329 O O . LEU A 1 1027 ? -46.149 -5.347 21.752 1.00 92.06 1027 LEU A O 1
ATOM 8333 N N . LYS A 1 1028 ? -45.589 -4.916 19.621 1.00 87.75 1028 LYS A N 1
ATOM 8334 C CA . LYS A 1 1028 ? -46.475 -5.920 18.966 1.00 87.75 1028 LYS A CA 1
ATOM 8335 C C . LYS A 1 1028 ? -46.357 -7.362 19.492 1.00 87.75 1028 LYS A C 1
ATOM 8337 O O . LYS A 1 1028 ? -47.221 -8.183 19.215 1.00 87.75 1028 LYS A O 1
ATOM 8342 N N . ASP A 1 1029 ? -45.275 -7.686 20.189 1.00 85.81 1029 ASP A N 1
ATOM 8343 C CA . ASP A 1 1029 ? -44.963 -8.988 20.781 1.00 85.81 1029 ASP A CA 1
ATOM 8344 C C . ASP A 1 1029 ? -45.509 -9.178 22.212 1.00 85.81 1029 ASP A C 1
ATOM 8346 O O . ASP A 1 1029 ? -45.289 -10.230 22.813 1.00 85.81 1029 ASP A O 1
ATOM 8350 N N . LEU A 1 1030 ? -46.204 -8.183 22.774 1.00 86.44 1030 LEU A N 1
ATOM 8351 C CA . LEU A 1 1030 ? -46.669 -8.182 24.163 1.00 86.44 1030 LEU A CA 1
ATOM 8352 C C . LEU A 1 1030 ? -48.185 -8.424 24.293 1.00 86.44 1030 LEU A C 1
ATOM 8354 O O . LEU A 1 1030 ? -49.003 -7.710 23.719 1.00 86.44 1030 LEU A O 1
ATOM 8358 N N . ASP A 1 1031 ? -48.564 -9.408 25.115 1.00 78.94 1031 ASP A N 1
ATOM 8359 C CA . ASP A 1 1031 ? -49.961 -9.803 25.353 1.00 78.94 1031 ASP A CA 1
ATOM 8360 C C . ASP A 1 1031 ? -50.729 -8.802 26.238 1.00 78.94 1031 ASP A C 1
ATOM 8362 O O . ASP A 1 1031 ? -50.527 -8.749 27.454 1.00 78.94 1031 ASP A O 1
ATOM 8366 N N . ASN A 1 1032 ? -51.671 -8.084 25.615 1.00 78.94 1032 ASN A N 1
ATOM 8367 C CA . ASN A 1 1032 ? -52.556 -7.067 26.203 1.00 78.94 1032 ASN A CA 1
ATOM 8368 C C . ASN A 1 1032 ? -53.275 -7.459 27.512 1.00 78.94 1032 ASN A C 1
ATOM 8370 O O . ASN A 1 1032 ? -53.777 -6.575 28.204 1.00 78.94 1032 ASN A O 1
ATOM 8374 N N . ASN A 1 1033 ? -53.382 -8.749 27.843 1.00 75.25 1033 ASN A N 1
ATOM 8375 C CA . ASN A 1 1033 ? -54.048 -9.212 29.064 1.00 75.25 1033 ASN A CA 1
ATOM 8376 C C . ASN A 1 1033 ? -53.194 -9.046 30.339 1.00 75.25 1033 ASN A C 1
ATOM 8378 O O . ASN A 1 1033 ? -53.728 -9.152 31.445 1.00 75.25 1033 ASN A O 1
ATOM 8382 N N . ASN A 1 1034 ? -51.888 -8.788 30.213 1.00 80.25 1034 ASN A N 1
ATOM 8383 C CA . ASN A 1 1034 ? -50.972 -8.682 31.352 1.00 80.25 1034 ASN A CA 1
ATOM 8384 C C . ASN A 1 1034 ? -50.870 -7.247 31.898 1.00 80.25 1034 ASN A C 1
ATOM 8386 O O . ASN A 1 1034 ? -51.008 -6.259 31.182 1.00 80.25 1034 ASN A O 1
ATOM 8390 N N . THR A 1 1035 ? -50.607 -7.127 33.202 1.00 76.75 1035 THR A N 1
ATOM 8391 C CA . THR A 1 1035 ? -50.430 -5.833 33.892 1.00 76.75 1035 THR A CA 1
ATOM 8392 C C . THR A 1 1035 ? -48.966 -5.421 34.053 1.00 76.75 1035 THR A C 1
ATOM 8394 O O . THR A 1 1035 ? -48.687 -4.245 34.300 1.00 76.75 1035 THR A O 1
ATOM 8397 N N . GLU A 1 1036 ? -48.036 -6.366 33.901 1.00 83.62 1036 GLU A N 1
ATOM 8398 C CA . GLU A 1 1036 ? -46.589 -6.154 33.907 1.00 83.62 1036 GLU A CA 1
ATOM 8399 C C . GLU A 1 1036 ? -45.940 -6.932 32.754 1.00 83.62 1036 GLU A C 1
ATOM 8401 O O . GLU A 1 1036 ? -46.270 -8.093 32.512 1.00 83.62 1036 GLU A O 1
ATOM 8406 N N . HIS A 1 1037 ? -44.993 -6.299 32.063 1.00 85.69 1037 HIS A N 1
ATOM 8407 C CA . HIS A 1 1037 ? -44.227 -6.879 30.961 1.00 85.69 1037 HIS A CA 1
ATOM 8408 C C . HIS A 1 1037 ? -42.732 -6.629 31.135 1.00 85.69 1037 HIS A C 1
ATOM 8410 O O . HIS A 1 1037 ? -42.319 -5.630 31.726 1.00 85.69 1037 HIS A O 1
ATOM 8416 N N . TYR A 1 1038 ? -41.925 -7.494 30.523 1.00 88.75 1038 TYR A N 1
ATOM 8417 C CA . TYR A 1 1038 ? -40.480 -7.334 30.405 1.00 88.75 1038 TYR A CA 1
ATOM 8418 C C . TYR A 1 1038 ? -40.077 -7.509 28.943 1.00 88.75 1038 TYR A C 1
ATOM 8420 O O . TYR A 1 1038 ? -40.364 -8.546 28.348 1.00 88.75 1038 TYR A O 1
ATOM 8428 N N . LYS A 1 1039 ? -39.395 -6.514 28.369 1.00 90.62 1039 LYS A N 1
ATOM 8429 C CA . LYS A 1 1039 ? -38.866 -6.570 27.000 1.00 90.62 1039 LYS A CA 1
ATOM 8430 C C . LYS A 1 1039 ? -37.364 -6.297 27.007 1.00 90.62 1039 LYS A C 1
ATOM 8432 O O . LYS A 1 1039 ? -36.907 -5.349 27.648 1.00 90.62 1039 LYS A O 1
ATOM 8437 N N . ARG A 1 1040 ? -36.591 -7.120 26.294 1.00 93.25 1040 ARG A N 1
ATOM 8438 C CA . ARG A 1 1040 ? -35.168 -6.866 26.022 1.00 93.25 1040 ARG A CA 1
ATOM 8439 C C . ARG A 1 1040 ? -35.055 -5.930 24.819 1.00 93.25 1040 ARG A C 1
ATOM 8441 O O . ARG A 1 1040 ? -35.714 -6.157 23.808 1.00 93.25 1040 ARG A O 1
ATOM 8448 N N . ILE A 1 1041 ? -34.226 -4.900 24.928 1.00 93.69 1041 ILE A N 1
ATOM 8449 C CA . ILE A 1 1041 ? -33.888 -3.982 23.841 1.00 93.69 1041 ILE A CA 1
ATOM 8450 C C . ILE A 1 1041 ? -32.387 -4.121 23.596 1.00 93.69 1041 ILE A C 1
ATOM 8452 O O . ILE A 1 1041 ? -31.570 -3.737 24.433 1.00 93.69 1041 ILE A O 1
ATOM 8456 N N . SER A 1 1042 ? -32.039 -4.720 22.459 1.00 91.31 1042 SER A N 1
ATOM 8457 C CA . SER A 1 1042 ? -30.656 -4.828 21.998 1.00 91.31 1042 SER A CA 1
ATOM 8458 C C . SER A 1 1042 ? -30.245 -3.575 21.232 1.00 91.31 1042 SER A C 1
ATOM 8460 O O . SER A 1 1042 ? -31.042 -3.018 20.477 1.00 91.31 1042 SER A O 1
ATOM 8462 N N . VAL A 1 1043 ? -28.992 -3.162 21.401 1.00 91.38 1043 VAL A N 1
ATOM 8463 C CA . VAL A 1 1043 ? -28.410 -1.984 20.748 1.00 91.38 1043 VAL A CA 1
ATOM 8464 C C . VAL A 1 1043 ? -27.306 -2.402 19.783 1.00 91.38 1043 VAL A C 1
ATOM 8466 O O . VAL A 1 1043 ? -26.628 -3.408 19.997 1.00 91.38 1043 VAL A O 1
ATOM 8469 N N . GLN A 1 1044 ? -27.138 -1.645 18.700 1.00 86.38 1044 GLN A N 1
ATOM 8470 C CA . GLN A 1 1044 ? -26.080 -1.862 17.716 1.00 86.38 1044 GLN A CA 1
ATOM 8471 C C . GLN A 1 1044 ? -25.494 -0.509 17.283 1.00 86.38 1044 GLN A C 1
ATOM 8473 O O . GLN A 1 1044 ? -26.270 0.406 17.014 1.00 86.38 1044 GLN A O 1
ATOM 8478 N N . PRO A 1 1045 ? -24.156 -0.366 17.200 1.00 88.69 1045 PRO A N 1
ATOM 8479 C CA . PRO A 1 1045 ? -23.140 -1.330 17.637 1.00 88.69 1045 PRO A CA 1
ATOM 8480 C C . PRO A 1 1045 ? -23.133 -1.521 19.165 1.00 88.69 1045 PRO A C 1
ATOM 8482 O O . PRO A 1 1045 ? -23.701 -0.719 19.903 1.00 88.69 1045 PRO A O 1
ATOM 8485 N N . SER A 1 1046 ? -22.475 -2.582 19.637 1.00 89.62 1046 SER A N 1
ATOM 8486 C CA . SER A 1 1046 ? -22.301 -2.832 21.071 1.00 89.62 1046 SER A CA 1
ATOM 8487 C C . SER A 1 1046 ? -21.394 -1.784 21.729 1.00 89.62 1046 SER A C 1
ATOM 8489 O O . SER A 1 1046 ? -20.418 -1.299 21.134 1.00 89.62 1046 SER A O 1
ATOM 8491 N N . LEU A 1 1047 ? -21.720 -1.466 22.977 1.00 90.94 1047 LEU A N 1
ATOM 8492 C CA . LEU A 1 1047 ? -21.028 -0.506 23.831 1.00 90.94 1047 LEU A CA 1
ATOM 8493 C C . LEU A 1 1047 ? -19.769 -1.142 24.447 1.00 90.94 1047 LEU A C 1
ATOM 8495 O O . LEU A 1 1047 ? -19.635 -2.364 24.478 1.00 90.94 1047 LEU A O 1
ATOM 8499 N N . GLU A 1 1048 ? -18.834 -0.314 24.913 1.00 88.88 1048 GLU A N 1
ATOM 8500 C CA . GLU A 1 1048 ? -17.563 -0.761 25.524 1.00 88.88 1048 GLU A CA 1
ATOM 8501 C C . GLU A 1 1048 ? -17.520 -0.623 27.061 1.00 88.88 1048 GLU A C 1
ATOM 8503 O O . GLU A 1 1048 ? -16.582 -1.101 27.693 1.00 88.88 1048 GLU A O 1
ATOM 8508 N N . ASP A 1 1049 ? -18.571 -0.060 27.663 1.00 87.00 1049 ASP A N 1
ATOM 8509 C CA . ASP A 1 1049 ? -18.789 0.066 29.111 1.00 87.00 1049 ASP A CA 1
ATOM 8510 C C . ASP A 1 1049 ? -20.285 -0.206 29.404 1.00 87.00 1049 ASP A C 1
ATOM 8512 O O . ASP A 1 1049 ? -21.146 0.044 28.556 1.00 87.00 1049 ASP A O 1
ATOM 8516 N N . GLU A 1 1050 ? -20.603 -0.731 30.588 1.00 88.25 1050 GLU A N 1
ATOM 8517 C CA . GLU A 1 1050 ? -21.981 -0.941 31.069 1.00 88.25 1050 GLU A CA 1
ATOM 8518 C C . GLU A 1 1050 ? -22.514 0.284 31.839 1.00 88.25 1050 GLU A C 1
ATOM 8520 O O . GLU A 1 1050 ? -23.709 0.381 32.116 1.00 88.25 1050 GLU A O 1
ATOM 8525 N N . ASN A 1 1051 ? -21.642 1.249 32.160 1.00 87.19 1051 ASN A N 1
ATOM 8526 C CA . ASN A 1 1051 ? -21.945 2.479 32.892 1.00 87.19 1051 ASN A CA 1
ATOM 8527 C C . ASN A 1 1051 ? -22.637 3.542 32.012 1.00 87.19 1051 ASN A C 1
ATOM 8529 O O . ASN A 1 1051 ? -22.116 4.632 31.751 1.00 87.19 1051 ASN A O 1
ATOM 8533 N N . TYR A 1 1052 ? -23.836 3.206 31.546 1.00 91.38 1052 TYR A N 1
ATOM 8534 C CA . TYR A 1 1052 ? -24.751 4.096 30.842 1.00 91.38 1052 TYR A CA 1
ATOM 8535 C C . TYR A 1 1052 ? -26.151 4.023 31.454 1.00 91.38 1052 TYR A C 1
ATOM 8537 O O . TYR A 1 1052 ? -26.487 3.103 32.197 1.00 91.38 1052 TYR A O 1
ATOM 8545 N N . GLU A 1 1053 ? -26.990 5.004 31.138 1.00 90.00 1053 GLU A N 1
ATOM 8546 C CA . GLU A 1 1053 ? -28.374 5.047 31.607 1.00 90.00 1053 GLU A CA 1
ATOM 8547 C C . GLU A 1 1053 ? -29.340 5.270 30.452 1.00 90.00 1053 GLU A C 1
ATOM 8549 O O . GLU A 1 1053 ? -28.972 5.823 29.417 1.00 90.00 1053 GLU A O 1
ATOM 8554 N N . VAL A 1 1054 ? -30.592 4.852 30.637 1.00 91.25 1054 VAL A N 1
ATOM 8555 C CA . VAL A 1 1054 ? -31.648 5.010 29.636 1.00 91.25 1054 VAL A CA 1
ATOM 8556 C C . VAL A 1 1054 ? -32.779 5.853 30.197 1.00 91.25 1054 VAL A C 1
ATOM 8558 O O . VAL A 1 1054 ? -33.297 5.579 31.280 1.00 91.25 1054 VAL A O 1
ATOM 8561 N N . ILE A 1 1055 ? -33.201 6.839 29.411 1.00 89.94 1055 ILE A N 1
ATOM 8562 C CA . ILE A 1 1055 ? -34.492 7.511 29.559 1.00 89.94 1055 ILE A CA 1
ATOM 8563 C C . ILE A 1 1055 ? -35.373 7.170 28.357 1.00 89.94 1055 ILE A C 1
ATOM 8565 O O . ILE A 1 1055 ? -34.877 6.860 27.275 1.00 89.94 1055 ILE A O 1
ATOM 8569 N N . GLY A 1 1056 ? -36.689 7.231 28.527 1.00 90.44 1056 GLY A N 1
ATOM 8570 C CA . GLY A 1 1056 ? -37.616 6.900 27.453 1.00 90.44 1056 GLY A CA 1
ATOM 8571 C C . GLY A 1 1056 ? -39.072 7.028 27.865 1.00 90.44 1056 GLY A C 1
ATOM 8572 O O . GLY A 1 1056 ? -39.389 7.336 29.014 1.00 90.44 1056 GLY A O 1
ATOM 8573 N N . SER A 1 1057 ? -39.970 6.819 26.912 1.00 89.94 1057 SER A N 1
ATOM 8574 C CA . SER A 1 1057 ? -41.417 6.922 27.102 1.00 89.94 1057 SER A CA 1
ATOM 8575 C C . SER A 1 1057 ? -42.154 6.011 26.130 1.00 89.94 1057 SER A C 1
ATOM 8577 O O . SER A 1 1057 ? -41.664 5.724 25.039 1.00 89.94 1057 SER A O 1
ATOM 8579 N N . ILE A 1 1058 ? -43.329 5.544 26.545 1.00 91.00 1058 ILE A N 1
ATOM 8580 C CA . ILE A 1 1058 ? -44.213 4.705 25.736 1.00 91.00 1058 ILE A CA 1
ATOM 8581 C C . ILE A 1 1058 ? -45.255 5.583 25.036 1.00 91.00 1058 ILE A C 1
ATOM 8583 O O . ILE A 1 1058 ? -45.917 6.410 25.666 1.00 91.00 1058 ILE A O 1
ATOM 8587 N N . ILE A 1 1059 ? -45.348 5.416 23.720 1.00 91.56 1059 ILE A N 1
ATOM 8588 C CA . ILE A 1 1059 ? -46.128 6.234 22.792 1.00 91.56 1059 ILE A CA 1
ATOM 8589 C C . ILE A 1 1059 ? -47.167 5.342 22.105 1.00 91.56 1059 ILE A C 1
ATOM 8591 O O . ILE A 1 1059 ? -46.865 4.204 21.736 1.00 91.56 1059 ILE A O 1
ATOM 8595 N N . SER A 1 1060 ? -48.387 5.847 21.913 1.00 89.00 1060 SER A N 1
ATOM 8596 C CA . SER A 1 1060 ? -49.424 5.146 21.142 1.00 89.00 1060 SER A CA 1
ATOM 8597 C C . SER A 1 1060 ? -49.290 5.416 19.643 1.00 89.00 1060 SER A C 1
ATOM 8599 O O . SER A 1 1060 ? -49.318 6.575 19.233 1.00 89.00 1060 SER A O 1
ATOM 8601 N N . LYS A 1 1061 ? -49.283 4.356 18.820 1.00 85.62 1061 LYS A N 1
ATOM 8602 C CA . LYS A 1 1061 ? -49.307 4.433 17.343 1.00 85.62 1061 LYS A CA 1
ATOM 8603 C C . LYS A 1 1061 ? -50.594 5.060 16.772 1.00 85.62 1061 LYS A C 1
ATOM 8605 O O . LYS A 1 1061 ? -50.659 5.301 15.575 1.00 85.62 1061 LYS A O 1
ATOM 8610 N N . GLN A 1 1062 ? -51.632 5.265 17.593 1.00 80.00 1062 GLN A N 1
ATOM 8611 C CA . GLN A 1 1062 ? -52.893 5.901 17.175 1.00 80.00 1062 GLN A CA 1
ATOM 8612 C C . GLN A 1 1062 ? -52.970 7.402 17.494 1.00 80.00 1062 GLN A C 1
ATOM 8614 O O . GLN A 1 1062 ? -53.809 8.098 16.927 1.00 80.00 1062 GLN A O 1
ATOM 8619 N N . LYS A 1 1063 ? -52.180 7.884 18.463 1.00 77.75 1063 LYS A N 1
ATOM 8620 C CA . LYS A 1 1063 ? -52.301 9.246 19.020 1.00 77.75 1063 LYS A CA 1
ATOM 8621 C C . LYS A 1 1063 ? -51.020 10.074 18.913 1.00 77.75 1063 LYS A C 1
ATOM 8623 O O . LYS A 1 1063 ? -51.067 11.262 19.211 1.00 77.75 1063 LYS A O 1
ATOM 8628 N N . ASP A 1 1064 ? -49.891 9.433 18.598 1.00 80.38 1064 ASP A N 1
ATOM 8629 C CA . ASP A 1 1064 ? -48.534 10.002 18.611 1.00 80.38 1064 ASP A CA 1
ATOM 8630 C C . ASP A 1 1064 ? -48.199 10.785 19.895 1.00 80.38 1064 ASP A C 1
ATOM 8632 O O . ASP A 1 1064 ? -47.402 11.720 19.918 1.00 80.38 1064 ASP A O 1
ATOM 8636 N N . SER A 1 1065 ? -48.815 10.358 21.001 1.00 85.31 1065 SER A N 1
ATOM 8637 C CA . SER A 1 1065 ? -48.736 10.984 22.316 1.00 85.31 1065 SER A CA 1
ATOM 8638 C C . SER A 1 1065 ? -48.139 10.032 23.349 1.00 85.31 1065 SER A C 1
ATOM 8640 O O . SER A 1 1065 ? -48.480 8.843 23.387 1.00 85.31 1065 SER A O 1
ATOM 8642 N N . LYS A 1 1066 ? -47.319 10.583 24.245 1.00 85.50 1066 LYS A N 1
ATOM 8643 C CA . LYS A 1 1066 ? -46.850 9.926 25.471 1.00 85.50 1066 LYS A CA 1
ATOM 8644 C C . LYS A 1 1066 ? -48.028 9.470 26.338 1.00 85.50 1066 LYS A C 1
ATOM 8646 O O . LYS A 1 1066 ? -48.975 10.228 26.535 1.00 85.50 1066 LYS A O 1
ATOM 8651 N N . LEU A 1 1067 ? -47.954 8.247 26.861 1.00 84.44 1067 LEU A N 1
ATOM 8652 C CA . LEU A 1 1067 ? -48.963 7.674 27.757 1.00 84.44 1067 LEU A CA 1
ATOM 8653 C C . LEU A 1 1067 ? -48.500 7.775 29.218 1.00 84.44 1067 LEU A C 1
ATOM 8655 O O . LEU A 1 1067 ? -47.412 7.312 29.557 1.00 84.44 1067 LEU A O 1
ATOM 8659 N N . GLU A 1 1068 ? -49.324 8.361 30.091 1.00 77.50 1068 GLU A N 1
ATOM 8660 C CA . GLU A 1 1068 ? -49.054 8.455 31.541 1.00 77.50 1068 GLU A CA 1
ATOM 8661 C C . GLU A 1 1068 ? -49.647 7.272 32.329 1.00 77.50 1068 GLU A C 1
ATOM 8663 O O . GLU A 1 1068 ? -49.406 7.117 33.528 1.00 77.50 1068 GLU A O 1
ATOM 8668 N N . GLU A 1 1069 ? -50.429 6.425 31.661 1.00 80.50 1069 GLU A N 1
ATOM 8669 C CA . GLU A 1 1069 ? -51.068 5.228 32.203 1.00 80.50 1069 GLU A CA 1
ATOM 8670 C C . GLU A 1 1069 ? -50.102 4.043 32.358 1.00 80.50 1069 GLU A C 1
ATOM 8672 O O . GLU A 1 1069 ? -50.457 3.052 32.997 1.00 80.50 1069 GLU A O 1
ATOM 8677 N N . TYR A 1 1070 ? -48.888 4.142 31.813 1.00 82.50 1070 TYR A N 1
ATOM 8678 C CA . TYR A 1 1070 ? -47.861 3.102 31.838 1.00 82.50 1070 TYR A CA 1
ATOM 8679 C C . TYR A 1 1070 ? -46.565 3.620 32.474 1.00 82.50 1070 TYR A C 1
ATOM 8681 O O . TYR A 1 1070 ? -46.036 4.661 32.091 1.00 82.50 1070 TYR A O 1
ATOM 8689 N N . LEU A 1 1071 ? -46.014 2.860 33.419 1.00 81.62 1071 LEU A N 1
ATOM 8690 C CA . LEU A 1 1071 ? -44.723 3.123 34.050 1.00 81.62 1071 LEU A CA 1
ATOM 8691 C C . LEU A 1 1071 ? -43.627 2.289 33.382 1.00 81.62 1071 LEU A C 1
ATOM 8693 O O . LEU A 1 1071 ? -43.722 1.062 33.345 1.00 81.62 1071 LEU A O 1
ATOM 8697 N N . LEU A 1 1072 ? -42.567 2.949 32.911 1.00 85.44 1072 LEU A N 1
ATOM 8698 C CA . LEU A 1 1072 ? -41.346 2.295 32.435 1.00 85.44 1072 LEU A CA 1
ATOM 8699 C C . LEU A 1 1072 ? -40.285 2.271 33.542 1.00 85.44 1072 LEU A C 1
ATOM 8701 O O . LEU A 1 1072 ? -40.096 3.262 34.244 1.00 85.44 1072 LEU A O 1
ATOM 8705 N N . LYS A 1 1073 ? -39.559 1.155 33.675 1.00 84.31 1073 LYS A N 1
ATOM 8706 C CA . LYS A 1 1073 ? -38.333 1.064 34.489 1.00 84.31 1073 LYS A CA 1
ATOM 8707 C C . LYS A 1 1073 ? -37.248 0.306 33.723 1.00 84.31 1073 LYS A C 1
ATOM 8709 O O . LYS A 1 1073 ? -37.367 -0.904 33.524 1.00 84.31 1073 LYS A O 1
ATOM 8714 N N . PHE A 1 1074 ? -36.197 1.017 33.318 1.00 87.25 1074 PHE A N 1
ATOM 8715 C CA . PHE A 1 1074 ? -35.029 0.473 32.617 1.00 87.25 1074 PHE A CA 1
ATOM 8716 C C . PHE A 1 1074 ? -34.047 -0.173 33.609 1.00 87.25 1074 PHE A C 1
ATOM 8718 O O . PHE A 1 1074 ? -33.781 0.377 34.680 1.00 87.25 1074 PHE A O 1
ATOM 8725 N N . ARG A 1 1075 ? -33.575 -1.386 33.298 1.00 84.69 1075 ARG A N 1
ATOM 8726 C CA . ARG A 1 1075 ? -32.794 -2.265 34.189 1.00 84.69 1075 ARG A CA 1
ATOM 8727 C C . ARG A 1 1075 ? -31.887 -3.196 33.375 1.00 84.69 1075 ARG A C 1
ATOM 8729 O O . ARG A 1 1075 ? -32.061 -3.324 32.166 1.00 84.69 1075 ARG A O 1
ATOM 8736 N N . LEU A 1 1076 ? -31.019 -3.945 34.065 1.00 84.69 1076 LEU A N 1
ATOM 8737 C CA . LEU A 1 1076 ? -30.210 -5.032 33.485 1.00 84.69 1076 LEU A CA 1
ATOM 8738 C C . LEU A 1 1076 ? -29.411 -4.556 32.258 1.00 84.69 1076 LEU A C 1
ATOM 8740 O O . LEU A 1 1076 ? -29.562 -5.088 31.160 1.00 84.69 1076 LEU A O 1
ATOM 8744 N N . TYR A 1 1077 ? -28.630 -3.496 32.443 1.00 90.25 1077 TYR A N 1
ATOM 8745 C CA . TYR A 1 1077 ? -27.721 -2.973 31.428 1.00 90.25 1077 TYR A CA 1
ATOM 8746 C C . TYR A 1 1077 ? -26.576 -3.970 31.200 1.00 90.25 1077 TYR A C 1
ATOM 8748 O O . TYR A 1 1077 ? -26.031 -4.495 32.166 1.00 90.25 1077 TYR A O 1
ATOM 8756 N N . ASP A 1 1078 ? -26.244 -4.232 29.938 1.00 89.75 1078 ASP A N 1
ATOM 8757 C CA . ASP A 1 1078 ? -25.003 -4.883 29.506 1.00 89.75 1078 ASP A CA 1
ATOM 8758 C C . ASP A 1 1078 ? -24.488 -4.220 28.210 1.00 89.75 1078 ASP A C 1
ATOM 8760 O O . ASP A 1 1078 ? -25.150 -3.344 27.636 1.00 89.75 1078 ASP A O 1
ATOM 8764 N N . PHE A 1 1079 ? -23.316 -4.640 27.730 1.00 89.88 1079 PHE A N 1
ATOM 8765 C CA . PHE A 1 1079 ? -22.675 -4.140 26.500 1.00 89.88 1079 PHE A CA 1
ATOM 8766 C C . PHE A 1 1079 ? -23.545 -4.215 25.224 1.00 89.88 1079 PHE A C 1
ATOM 8768 O O . PHE A 1 1079 ? -23.297 -3.492 24.258 1.00 89.88 1079 PHE A O 1
ATOM 8775 N N . ASN A 1 1080 ? -24.551 -5.093 25.192 1.00 91.19 1080 ASN A N 1
ATOM 8776 C CA . ASN A 1 1080 ? -25.445 -5.338 24.057 1.00 91.19 1080 ASN A CA 1
ATOM 8777 C C . ASN A 1 1080 ? -26.838 -4.714 24.239 1.00 91.19 1080 ASN A C 1
ATOM 8779 O O . ASN A 1 1080 ? -27.669 -4.833 23.336 1.00 91.19 1080 ASN A O 1
ATOM 8783 N N . GLY A 1 1081 ? -27.116 -4.060 25.372 1.00 91.81 1081 GLY A N 1
ATOM 8784 C CA . GLY A 1 1081 ? -28.344 -3.300 25.603 1.00 91.81 1081 GLY A CA 1
ATOM 8785 C C . GLY A 1 1081 ? -28.954 -3.504 26.988 1.00 91.81 1081 GLY A C 1
ATOM 8786 O O . GLY A 1 1081 ? -28.282 -3.837 27.964 1.00 91.81 1081 GLY A O 1
ATOM 8787 N N . PHE A 1 1082 ? -30.263 -3.293 27.087 1.00 94.38 1082 PHE A N 1
ATOM 8788 C CA . PHE A 1 1082 ? -30.963 -3.141 28.362 1.00 94.38 1082 PHE A CA 1
ATOM 8789 C C . PHE A 1 1082 ? -32.342 -3.809 28.349 1.00 94.38 1082 PHE A C 1
ATOM 8791 O O . PHE A 1 1082 ? -32.892 -4.156 27.304 1.00 94.38 1082 PHE A O 1
ATOM 8798 N N . SER A 1 1083 ? -32.914 -4.020 29.531 1.00 92.00 1083 SER A N 1
ATOM 8799 C CA . SER A 1 1083 ? -34.260 -4.572 29.697 1.00 92.00 1083 SER A CA 1
ATOM 8800 C C . SER A 1 1083 ? -35.193 -3.502 30.250 1.00 92.00 1083 SER A C 1
ATOM 8802 O O . SER A 1 1083 ? -34.871 -2.828 31.227 1.00 92.00 1083 SER A O 1
ATOM 8804 N N . VAL A 1 1084 ? -36.378 -3.363 29.662 1.00 91.62 1084 VAL A N 1
ATOM 8805 C CA . VAL A 1 1084 ? -37.423 -2.468 30.164 1.00 91.62 1084 VAL A CA 1
ATOM 8806 C C . VAL A 1 1084 ? -38.551 -3.276 30.794 1.00 91.62 1084 VAL A C 1
ATOM 8808 O O . VAL A 1 1084 ? -39.108 -4.185 30.179 1.00 91.62 1084 VAL A O 1
ATOM 8811 N N . MET A 1 1085 ? -38.872 -2.941 32.042 1.00 87.75 1085 MET A N 1
ATOM 8812 C CA . MET A 1 1085 ? -40.128 -3.316 32.685 1.00 87.75 1085 MET A CA 1
ATOM 8813 C C . MET A 1 1085 ? -41.189 -2.284 32.294 1.00 87.75 1085 MET A C 1
ATOM 8815 O O . MET A 1 1085 ? -40.941 -1.084 32.426 1.00 87.75 1085 MET A O 1
ATOM 8819 N N . ILE A 1 1086 ? -42.362 -2.745 31.866 1.00 87.75 1086 ILE A N 1
ATOM 8820 C CA . ILE A 1 1086 ? -43.541 -1.919 31.579 1.00 87.75 1086 ILE A CA 1
ATOM 8821 C C . ILE A 1 1086 ? -44.638 -2.334 32.560 1.00 87.75 1086 ILE A C 1
ATOM 8823 O O . ILE A 1 1086 ? -44.926 -3.524 32.663 1.00 87.75 1086 ILE A O 1
ATOM 8827 N N . LYS A 1 1087 ? -45.252 -1.387 33.274 1.00 83.69 1087 LYS A N 1
ATOM 8828 C CA . LYS A 1 1087 ? -46.342 -1.661 34.223 1.00 83.69 1087 LYS A CA 1
ATOM 8829 C C . LYS A 1 1087 ? -47.535 -0.740 34.006 1.00 83.69 1087 LYS A C 1
ATOM 8831 O O . LYS A 1 1087 ? -47.382 0.478 33.991 1.00 83.69 1087 LYS A O 1
ATOM 8836 N N . THR A 1 1088 ? -48.726 -1.316 33.911 1.00 82.12 1088 THR A N 1
ATOM 8837 C CA . THR A 1 1088 ? -49.987 -0.583 33.750 1.00 82.12 1088 THR A CA 1
ATOM 8838 C C . THR A 1 1088 ? -50.436 0.014 35.093 1.00 82.12 1088 THR A C 1
ATOM 8840 O O . THR A 1 1088 ? -50.654 -0.715 36.059 1.00 82.12 1088 THR A O 1
ATOM 8843 N N . LEU A 1 1089 ? -50.568 1.343 35.168 1.00 72.69 1089 LEU A N 1
ATOM 8844 C CA . LEU A 1 1089 ? -50.957 2.103 36.369 1.00 72.69 1089 LEU A CA 1
ATOM 8845 C C . LEU A 1 1089 ? -52.471 2.328 36.488 1.00 72.69 1089 LEU A C 1
ATOM 8847 O O . LEU A 1 1089 ? -52.990 2.499 37.590 1.00 72.69 1089 LEU A O 1
ATOM 8851 N N . LYS A 1 1090 ? -53.175 2.389 35.354 1.00 73.31 1090 LYS A N 1
ATOM 8852 C CA . LYS A 1 1090 ? -54.623 2.626 35.240 1.00 73.31 1090 LYS A CA 1
ATOM 8853 C C . LYS A 1 1090 ? -55.174 1.773 34.100 1.00 73.31 1090 LYS A C 1
ATOM 8855 O O . LYS A 1 1090 ? -54.435 1.451 33.177 1.00 73.31 1090 LYS A O 1
ATOM 8860 N N . LYS A 1 1091 ? -56.467 1.430 34.120 1.00 68.31 1091 LYS A N 1
ATOM 8861 C CA . LYS A 1 1091 ? -57.111 0.849 32.929 1.00 68.31 1091 LYS A CA 1
ATOM 8862 C C . LYS A 1 1091 ? -57.142 1.886 31.802 1.00 68.31 1091 LYS A C 1
ATOM 8864 O O . LYS A 1 1091 ? -57.426 3.053 32.056 1.00 68.31 1091 LYS A O 1
ATOM 8869 N N . THR A 1 1092 ? -56.859 1.435 30.585 1.00 73.69 1092 THR A N 1
ATOM 8870 C CA . THR A 1 1092 ? -56.819 2.232 29.352 1.00 73.69 1092 THR A CA 1
ATOM 8871 C C . THR A 1 1092 ? -57.430 1.398 28.226 1.00 73.69 1092 THR A C 1
ATOM 8873 O O . THR A 1 1092 ? -57.271 0.178 28.223 1.00 73.69 1092 THR A O 1
ATOM 8876 N N . ASP A 1 1093 ? -58.096 2.050 27.272 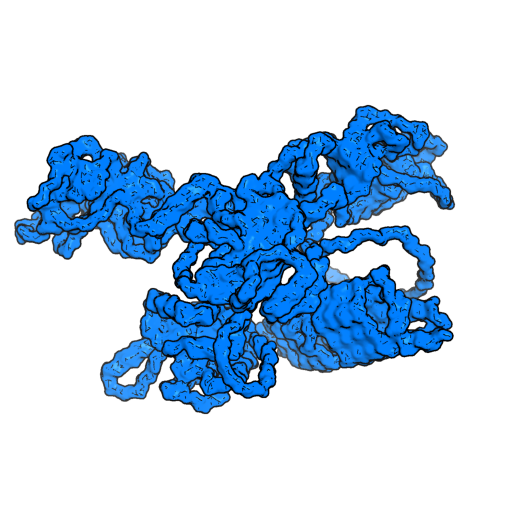1.00 75.25 1093 ASP A N 1
ATOM 8877 C CA . ASP A 1 1093 ? -58.625 1.404 26.061 1.00 75.25 1093 ASP A CA 1
ATOM 8878 C C . ASP A 1 1093 ? -57.552 1.223 24.965 1.00 75.25 1093 ASP A C 1
ATOM 8880 O O . ASP A 1 1093 ? -57.800 0.593 23.937 1.00 75.25 1093 ASP A O 1
ATOM 8884 N N . ILE A 1 1094 ? -56.351 1.778 25.169 1.00 80.94 1094 ILE A N 1
ATOM 8885 C CA . ILE A 1 1094 ? -55.198 1.619 24.280 1.00 80.94 1094 ILE A CA 1
ATOM 8886 C C . ILE A 1 1094 ? -54.507 0.295 24.604 1.00 80.94 1094 ILE A C 1
ATOM 8888 O O . ILE A 1 1094 ? -54.114 0.039 25.743 1.00 80.94 1094 ILE A O 1
ATOM 8892 N N . LYS A 1 1095 ? -54.331 -0.525 23.573 1.00 83.75 1095 LYS A N 1
ATOM 8893 C CA . LYS A 1 1095 ? -53.612 -1.795 23.633 1.00 83.75 1095 LYS A CA 1
ATOM 8894 C C . LYS A 1 1095 ? -52.095 -1.610 23.614 1.00 83.75 1095 LYS A C 1
ATOM 8896 O O . LYS A 1 1095 ? -51.591 -0.754 22.890 1.00 83.75 1095 LYS A O 1
ATOM 8901 N N . ILE A 1 1096 ? -51.353 -2.478 24.306 1.00 84.44 1096 ILE A N 1
ATOM 8902 C CA . ILE A 1 1096 ? -49.885 -2.402 24.332 1.00 84.44 1096 ILE A CA 1
ATOM 8903 C C . ILE A 1 1096 ? -49.250 -2.831 22.998 1.00 84.44 1096 ILE A C 1
ATOM 8905 O O . ILE A 1 1096 ? -48.261 -2.229 22.588 1.00 84.44 1096 ILE A O 1
ATOM 8909 N N . GLU A 1 1097 ? -49.865 -3.762 22.254 1.00 86.88 1097 GLU A N 1
ATOM 8910 C CA . GLU A 1 1097 ? -49.416 -4.141 20.896 1.00 86.88 1097 GLU A CA 1
ATOM 8911 C C . GLU A 1 1097 ? -49.437 -2.948 19.907 1.00 86.88 1097 GLU A C 1
ATOM 8913 O O . GLU A 1 1097 ? -48.672 -2.874 18.939 1.00 86.88 1097 GLU A O 1
ATOM 8918 N N . GLU A 1 1098 ? -50.274 -1.947 20.193 1.00 88.69 1098 GLU A N 1
ATOM 8919 C CA . GLU A 1 1098 ? -50.455 -0.719 19.414 1.00 88.69 1098 GLU A CA 1
ATOM 8920 C C . GLU A 1 1098 ? -49.579 0.444 19.931 1.00 88.69 1098 GLU A C 1
ATOM 8922 O O . GLU A 1 1098 ? -49.760 1.593 19.532 1.00 88.69 1098 GLU A O 1
ATOM 8927 N N . CYS A 1 1099 ? -48.573 0.149 20.764 1.00 91.56 1099 CYS A N 1
ATOM 8928 C CA . CYS A 1 1099 ? -47.619 1.117 21.317 1.00 91.56 1099 CYS A CA 1
ATOM 8929 C C . CYS A 1 1099 ? -46.163 0.833 20.899 1.00 91.56 1099 CYS A C 1
ATOM 8931 O O . CYS A 1 1099 ? -45.838 -0.231 20.365 1.00 91.56 1099 CYS A O 1
ATOM 8933 N N . TYR A 1 1100 ? -45.276 1.797 21.130 1.00 92.75 1100 TYR A N 1
ATOM 8934 C CA . TYR A 1 1100 ? -43.820 1.664 21.005 1.00 92.75 1100 TYR A CA 1
ATOM 8935 C C . TYR A 1 1100 ? -43.119 2.432 22.128 1.00 92.75 1100 TYR A C 1
ATOM 8937 O O . TYR A 1 1100 ? -43.704 3.334 22.722 1.00 92.75 1100 TYR A O 1
ATOM 8945 N N . ILE A 1 1101 ? -41.869 2.083 22.430 1.00 93.19 1101 ILE A N 1
ATOM 8946 C CA . ILE A 1 1101 ? -41.020 2.836 23.362 1.00 93.19 1101 ILE A CA 1
ATOM 8947 C C . ILE A 1 1101 ? -40.007 3.645 22.561 1.00 93.19 1101 ILE A C 1
ATOM 8949 O O . ILE A 1 1101 ? -39.201 3.061 21.838 1.00 93.19 1101 ILE A O 1
ATOM 8953 N N . LEU A 1 1102 ? -40.019 4.966 22.738 1.00 93.25 1102 LEU A N 1
ATOM 8954 C CA . LEU A 1 1102 ? -38.908 5.845 22.371 1.00 93.25 1102 LEU A CA 1
ATOM 8955 C C . LEU A 1 1102 ? -37.895 5.865 23.515 1.00 93.25 1102 LEU A C 1
ATOM 8957 O O . LEU A 1 1102 ? -38.286 5.993 24.679 1.00 93.25 1102 LEU A O 1
ATOM 8961 N N . TRP A 1 1103 ? -36.606 5.747 23.202 1.00 93.06 1103 TRP A N 1
ATOM 8962 C CA . TRP A 1 1103 ? -35.538 5.701 24.200 1.00 93.06 1103 TRP A CA 1
ATOM 8963 C C . TRP A 1 1103 ? -34.271 6.451 23.770 1.00 93.06 1103 TRP A C 1
ATOM 8965 O O . TRP A 1 1103 ? -33.968 6.600 22.587 1.00 93.06 1103 TRP A O 1
ATOM 8975 N N . MET A 1 1104 ? -33.520 6.913 24.770 1.00 92.56 1104 MET A N 1
ATOM 8976 C CA . MET A 1 1104 ? -32.226 7.584 24.647 1.00 92.56 1104 MET A CA 1
ATOM 8977 C C . MET A 1 1104 ? -31.250 7.013 25.672 1.00 92.56 1104 MET A C 1
ATOM 8979 O O . MET A 1 1104 ? -31.562 6.963 26.863 1.00 92.56 1104 MET A O 1
ATOM 8983 N N . ILE A 1 1105 ? -30.056 6.644 25.214 1.00 93.00 1105 ILE A N 1
ATOM 8984 C CA . ILE A 1 1105 ? -28.917 6.306 26.068 1.00 93.00 1105 ILE A CA 1
ATOM 8985 C C . ILE A 1 1105 ? -28.162 7.586 26.415 1.00 93.00 1105 ILE A C 1
ATOM 8987 O O . ILE A 1 1105 ? -27.732 8.321 25.524 1.00 93.00 1105 ILE A O 1
ATOM 8991 N N . ILE A 1 1106 ? -27.963 7.819 27.709 1.00 91.62 1106 ILE A N 1
ATOM 8992 C CA . ILE A 1 1106 ? -27.130 8.885 28.260 1.00 91.62 1106 ILE A CA 1
ATOM 8993 C C . ILE A 1 1106 ? -25.873 8.258 28.866 1.00 91.62 1106 ILE A C 1
ATOM 8995 O O . ILE A 1 1106 ? -25.948 7.352 29.696 1.00 91.62 1106 ILE A O 1
ATOM 8999 N N . GLY A 1 1107 ? -24.707 8.758 28.467 1.00 91.12 1107 GLY A N 1
ATOM 9000 C CA . GLY A 1 1107 ? -23.414 8.204 28.866 1.00 91.12 1107 GLY A CA 1
ATOM 9001 C C . GLY A 1 1107 ? -22.249 9.083 28.425 1.00 91.12 1107 GLY A C 1
ATOM 9002 O O . GLY A 1 1107 ? -22.465 10.208 27.976 1.00 91.12 1107 GLY A O 1
ATOM 9003 N N . ILE A 1 1108 ? -21.018 8.589 28.564 1.00 89.44 1108 ILE A N 1
ATOM 9004 C CA . ILE A 1 1108 ? -19.795 9.340 28.239 1.00 89.44 1108 ILE A CA 1
ATOM 9005 C C . ILE A 1 1108 ? -19.163 8.760 26.952 1.00 89.44 1108 ILE A C 1
ATOM 9007 O O . ILE A 1 1108 ? -18.805 7.577 26.954 1.00 89.44 1108 ILE A O 1
ATOM 9011 N N . PRO A 1 1109 ? -18.979 9.550 25.868 1.00 89.44 1109 PRO A N 1
ATOM 9012 C CA . PRO A 1 1109 ? -18.490 9.040 24.577 1.00 89.44 1109 PRO A CA 1
ATOM 9013 C C . PRO A 1 1109 ? -17.124 8.343 24.637 1.00 89.44 1109 PRO A C 1
ATOM 9015 O O . PRO A 1 1109 ? -16.913 7.335 23.969 1.00 89.44 1109 PRO A O 1
ATOM 9018 N N . SER A 1 1110 ? -16.210 8.844 25.475 1.00 86.25 1110 SER A N 1
ATOM 9019 C CA . SER A 1 1110 ? -14.848 8.313 25.653 1.00 86.25 1110 SER A CA 1
ATOM 9020 C C . SER A 1 1110 ? -14.788 6.909 26.269 1.00 86.25 1110 SER A C 1
ATOM 9022 O O . SER A 1 1110 ? -13.772 6.236 26.117 1.00 86.25 1110 SER A O 1
ATOM 9024 N N . LYS A 1 1111 ? -15.853 6.469 26.956 1.00 88.75 1111 LYS A N 1
ATOM 9025 C CA . LYS A 1 1111 ? -15.931 5.171 27.658 1.00 88.75 1111 LYS A CA 1
ATOM 9026 C C . LYS A 1 1111 ? -16.764 4.151 26.896 1.00 88.75 1111 LYS A C 1
ATOM 9028 O O . LYS A 1 1111 ? -16.418 2.980 26.828 1.00 88.75 1111 LYS A O 1
ATOM 9033 N N . LEU A 1 1112 ? -17.850 4.614 26.282 1.00 89.50 1112 LEU A N 1
ATOM 9034 C CA . LEU A 1 1112 ? -18.763 3.773 25.507 1.00 89.50 1112 LEU A CA 1
ATOM 9035 C C . LEU A 1 1112 ? -18.300 3.580 24.054 1.00 89.50 1112 LEU A C 1
ATOM 9037 O O . LEU A 1 1112 ? -18.848 2.729 23.351 1.00 89.50 1112 LEU A O 1
ATOM 9041 N N . SER A 1 1113 ? -17.338 4.392 23.598 1.00 87.19 1113 SER A N 1
ATOM 9042 C CA . SER A 1 1113 ? -16.796 4.507 22.231 1.00 87.19 1113 SER A CA 1
ATOM 9043 C C . SER A 1 1113 ? -17.803 4.869 21.130 1.00 87.19 1113 SER A C 1
ATOM 9045 O O . SER A 1 1113 ? -17.391 5.202 20.017 1.00 87.19 1113 SER A O 1
ATOM 9047 N N . VAL A 1 1114 ? -19.100 4.867 21.436 1.00 89.94 1114 VAL A N 1
ATOM 9048 C CA . VAL A 1 1114 ? -20.221 5.258 20.571 1.00 89.94 1114 VAL A CA 1
ATOM 9049 C C . VAL A 1 1114 ? -20.579 6.735 20.770 1.00 89.94 1114 VAL A C 1
ATOM 9051 O O . VAL A 1 1114 ? -20.515 7.243 21.890 1.00 89.94 1114 VAL A O 1
ATOM 9054 N N . PHE A 1 1115 ? -20.999 7.415 19.700 1.00 90.94 1115 PHE A N 1
ATOM 9055 C CA . PHE A 1 1115 ? -21.638 8.734 19.767 1.00 90.94 1115 PHE A CA 1
ATOM 9056 C C . PHE A 1 1115 ? -22.507 8.971 18.523 1.00 90.94 1115 PHE A C 1
ATOM 9058 O O . PHE A 1 1115 ? -21.989 8.996 17.409 1.00 90.94 1115 PHE A O 1
ATOM 9065 N N . SER A 1 1116 ? -23.821 9.138 18.704 1.00 90.25 1116 SER A N 1
ATOM 9066 C CA . SER A 1 1116 ? -24.783 9.191 17.597 1.00 90.25 1116 SER A CA 1
ATOM 9067 C C . SER A 1 1116 ? -24.516 10.356 16.629 1.00 90.25 1116 SER A C 1
ATOM 9069 O O . SER A 1 1116 ? -24.530 11.512 17.071 1.00 90.25 1116 SER A O 1
ATOM 9071 N N . PRO A 1 1117 ? -24.365 10.108 15.315 1.00 88.12 1117 PRO A N 1
ATOM 9072 C CA . PRO A 1 1117 ? -24.127 11.166 14.334 1.00 88.12 1117 PRO A CA 1
ATOM 9073 C C . PRO A 1 1117 ? -25.357 12.063 14.136 1.00 88.12 1117 PRO A C 1
ATOM 9075 O O . PRO A 1 1117 ? -25.231 13.284 14.047 1.00 88.12 1117 PRO A O 1
ATOM 9078 N N . LYS A 1 1118 ? -26.567 11.491 14.175 1.00 87.56 1118 LYS A N 1
ATOM 9079 C CA . LYS A 1 1118 ? -27.819 12.213 13.886 1.00 87.56 1118 LYS A CA 1
ATOM 9080 C C . LYS A 1 1118 ? -28.251 13.197 14.978 1.00 87.56 1118 LYS A C 1
ATOM 9082 O O . LYS A 1 1118 ? -29.073 14.067 14.708 1.00 87.56 1118 LYS A O 1
ATOM 9087 N N . ASN A 1 1119 ? -27.714 13.067 16.196 1.00 86.44 1119 ASN A N 1
ATOM 9088 C CA . ASN A 1 1119 ? -28.166 13.809 17.379 1.00 86.44 1119 ASN A CA 1
ATOM 9089 C C . ASN A 1 1119 ? -27.051 14.614 18.080 1.00 86.44 1119 ASN A C 1
ATOM 9091 O O . ASN A 1 1119 ? -27.228 15.026 19.225 1.00 86.44 1119 ASN A O 1
ATOM 9095 N N . GLN A 1 1120 ? -25.916 14.883 17.417 1.00 78.62 1120 GLN A N 1
ATOM 9096 C CA . GLN A 1 1120 ? -24.764 15.581 18.029 1.00 78.62 1120 GLN A CA 1
ATOM 9097 C C . GLN A 1 1120 ? -25.094 16.975 18.609 1.00 78.62 1120 GLN A C 1
ATOM 9099 O O . GLN A 1 1120 ? -24.397 17.444 19.509 1.00 78.62 1120 GLN A O 1
ATOM 9104 N N . GLY A 1 1121 ? -26.154 17.633 18.120 1.00 75.50 1121 GLY A N 1
ATOM 9105 C CA . GLY A 1 1121 ? -26.639 18.916 18.643 1.00 75.50 1121 GLY A CA 1
ATOM 9106 C C . GLY A 1 1121 ? -27.377 18.833 19.988 1.00 75.50 1121 GLY A C 1
ATOM 9107 O O . GLY A 1 1121 ? -27.571 19.864 20.630 1.00 75.50 1121 GLY A O 1
ATOM 9108 N N . LEU A 1 1122 ? -27.780 17.641 20.445 1.00 84.12 1122 LEU A N 1
ATOM 9109 C CA . LEU A 1 1122 ? -28.496 17.479 21.711 1.00 84.12 1122 LEU A CA 1
ATOM 9110 C C . LEU A 1 1122 ? -27.533 17.510 22.903 1.00 84.12 1122 LEU A C 1
ATOM 9112 O O . LEU A 1 1122 ? -26.569 16.745 22.977 1.00 84.12 1122 LEU A O 1
ATOM 9116 N N . GLN A 1 1123 ? -27.818 18.366 23.883 1.00 83.50 1123 GLN A N 1
ATOM 9117 C CA . GLN A 1 1123 ? -26.934 18.588 25.025 1.00 83.50 1123 GLN A CA 1
ATOM 9118 C C . GLN A 1 1123 ? -27.601 18.171 26.335 1.00 83.50 1123 GLN A C 1
ATOM 9120 O O . GLN A 1 1123 ? -28.611 18.744 26.741 1.00 83.50 1123 GLN A O 1
ATOM 9125 N N . VAL A 1 1124 ? -26.978 17.231 27.050 1.00 87.75 1124 VAL A N 1
ATOM 9126 C CA . VAL A 1 1124 ? -27.241 17.019 28.479 1.00 87.75 1124 VAL A CA 1
ATOM 9127 C C . VAL A 1 1124 ? -26.602 18.198 29.217 1.00 87.75 1124 VAL A C 1
ATOM 9129 O O . VAL A 1 1124 ? -25.386 18.246 29.386 1.00 87.75 1124 VAL A O 1
ATOM 9132 N N . LYS A 1 1125 ? -27.408 19.202 29.573 1.00 85.56 1125 LYS A N 1
ATOM 9133 C CA . LYS A 1 1125 ? -26.952 20.441 30.227 1.00 85.56 1125 LYS A CA 1
ATOM 9134 C C . LYS A 1 1125 ? -26.619 20.217 31.703 1.00 85.56 1125 LYS A C 1
ATOM 9136 O O . LYS A 1 1125 ? -25.738 20.883 32.234 1.00 85.56 1125 LYS A O 1
ATOM 9141 N N . TYR A 1 1126 ? -27.323 19.290 32.352 1.00 84.25 1126 TYR A N 1
ATOM 9142 C CA . TYR A 1 1126 ? -27.126 18.921 33.752 1.00 84.25 1126 TYR A CA 1
ATOM 9143 C C . TYR A 1 1126 ? -27.603 17.486 33.998 1.00 84.25 1126 TYR A C 1
ATOM 9145 O O . TYR A 1 1126 ? -28.579 17.038 33.388 1.00 84.25 1126 TYR A O 1
ATOM 9153 N N . LYS A 1 1127 ? -26.900 16.786 34.892 1.00 85.56 1127 LYS A N 1
ATOM 9154 C CA . LYS A 1 1127 ? -27.243 15.468 35.429 1.00 85.56 1127 LYS A CA 1
ATOM 9155 C C . LYS A 1 1127 ? -26.911 15.470 36.918 1.00 85.56 1127 LYS A C 1
ATOM 9157 O O . LYS A 1 1127 ? -25.772 15.772 37.265 1.00 85.56 1127 LYS A O 1
ATOM 9162 N N . GLU A 1 1128 ? -27.848 15.062 37.767 1.00 83.44 1128 GLU A N 1
ATOM 9163 C CA . GLU A 1 1128 ? -27.587 14.858 39.196 1.00 83.44 1128 GLU A CA 1
ATOM 9164 C C . GLU A 1 1128 ? -28.377 13.672 39.760 1.00 83.44 1128 GLU A C 1
ATOM 9166 O O . GLU A 1 1128 ? -29.496 13.398 39.318 1.00 83.44 1128 GLU A O 1
ATOM 9171 N N . PHE A 1 1129 ? -27.775 12.986 40.735 1.00 82.19 1129 PHE A N 1
ATOM 9172 C CA . PHE A 1 1129 ? -28.403 11.946 41.546 1.00 82.19 1129 PHE A CA 1
ATOM 9173 C C . PHE A 1 1129 ? -28.884 12.556 42.865 1.00 82.19 1129 PHE A C 1
ATOM 9175 O O . PHE A 1 1129 ? -28.080 13.091 43.629 1.00 82.19 1129 PHE A O 1
ATOM 9182 N N . LEU A 1 1130 ? -30.180 12.446 43.145 1.00 80.56 1130 LEU A N 1
ATOM 9183 C CA . LEU A 1 1130 ? -30.841 13.060 44.294 1.00 80.56 1130 LEU A CA 1
ATOM 9184 C C . LEU A 1 1130 ? -31.692 12.056 45.070 1.00 80.56 1130 LEU A C 1
ATOM 9186 O O . LEU A 1 1130 ? -32.261 11.127 44.501 1.00 80.56 1130 LEU A O 1
ATOM 9190 N N . THR A 1 1131 ? -31.840 12.291 46.371 1.00 75.62 1131 THR A N 1
ATOM 9191 C CA . THR A 1 1131 ? -32.687 11.493 47.267 1.00 75.62 1131 THR A CA 1
ATOM 9192 C C . THR A 1 1131 ? -33.892 12.331 47.682 1.00 75.62 1131 THR A C 1
ATOM 9194 O O . THR A 1 1131 ? -33.827 13.092 48.644 1.00 75.62 1131 THR A O 1
ATOM 9197 N N . LEU A 1 1132 ? -34.994 12.217 46.940 1.00 71.12 1132 LEU A N 1
ATOM 9198 C CA . LEU A 1 1132 ? -36.212 12.992 47.176 1.00 71.12 1132 LEU A CA 1
ATOM 9199 C C . LEU A 1 1132 ? -36.973 12.418 48.369 1.00 71.12 1132 LEU A C 1
ATOM 9201 O O . LEU A 1 1132 ? -37.414 11.271 48.321 1.00 71.12 1132 LEU A O 1
ATOM 9205 N N . GLN A 1 1133 ? -37.156 13.202 49.430 1.00 68.88 1133 GLN A N 1
ATOM 9206 C CA . GLN A 1 1133 ? -38.099 12.851 50.495 1.00 68.88 1133 GLN A CA 1
ATOM 9207 C C . GLN A 1 1133 ? -39.515 13.296 50.128 1.00 68.88 1133 GLN A C 1
ATOM 9209 O O . GLN A 1 1133 ? -39.690 14.278 49.409 1.00 68.88 1133 GLN A O 1
ATOM 9214 N N . HIS A 1 1134 ? -40.536 12.629 50.672 1.00 65.19 1134 HIS A N 1
ATOM 9215 C CA . HIS A 1 1134 ? -41.943 12.909 50.339 1.00 65.19 1134 HIS A CA 1
ATOM 9216 C C . HIS A 1 1134 ? -42.368 14.375 50.627 1.00 65.19 1134 HIS A C 1
ATOM 9218 O O . HIS A 1 1134 ? -43.306 14.886 50.012 1.00 65.19 1134 HIS A O 1
ATOM 9224 N N . ASN A 1 1135 ? -41.643 15.078 51.507 1.00 59.12 1135 ASN A N 1
ATOM 9225 C CA . ASN A 1 1135 ? -41.849 16.500 51.812 1.00 59.12 1135 ASN A CA 1
ATOM 9226 C C . ASN A 1 1135 ? -41.005 17.458 50.938 1.00 59.12 1135 ASN A C 1
ATOM 9228 O O . ASN A 1 1135 ? -41.374 18.620 50.770 1.00 59.12 1135 ASN A O 1
ATOM 9232 N N . GLN A 1 1136 ? -39.890 17.000 50.357 1.00 63.59 1136 GLN A N 1
ATOM 9233 C CA . GLN A 1 1136 ? -38.969 17.818 49.553 1.00 63.59 1136 GLN A CA 1
ATOM 9234 C C . GLN A 1 1136 ? -39.275 17.677 48.054 1.00 63.59 1136 GLN A C 1
ATOM 9236 O O . GLN A 1 1136 ? -38.565 17.029 47.290 1.00 63.59 1136 GLN A O 1
ATOM 9241 N N . LEU A 1 1137 ? -40.373 18.316 47.640 1.00 72.50 1137 LEU A N 1
ATOM 9242 C CA . LEU A 1 1137 ? -40.860 18.332 46.253 1.00 72.50 1137 LEU A CA 1
ATOM 9243 C C . LEU A 1 1137 ? -40.282 19.467 45.383 1.00 72.50 1137 LEU A C 1
ATOM 9245 O O . LEU A 1 1137 ? -40.601 19.544 44.196 1.00 72.50 1137 LEU A O 1
ATOM 9249 N N . LYS A 1 1138 ? -39.466 20.360 45.957 1.00 80.38 1138 LYS A N 1
ATOM 9250 C CA . LYS A 1 1138 ? -38.704 21.397 45.239 1.00 80.38 1138 LYS A CA 1
ATOM 9251 C C . LYS A 1 1138 ? -37.250 20.957 45.085 1.00 80.38 1138 LYS A C 1
ATOM 9253 O O . LYS A 1 1138 ? -36.706 20.352 46.002 1.00 80.38 1138 LYS A O 1
ATOM 9258 N N . ILE A 1 1139 ? -36.613 21.320 43.974 1.00 80.19 1139 ILE A N 1
ATOM 9259 C CA . ILE A 1 1139 ? -35.213 21.001 43.667 1.00 80.19 1139 ILE A CA 1
ATOM 9260 C C . ILE A 1 1139 ? -34.528 22.238 43.087 1.00 80.19 1139 ILE A C 1
ATOM 9262 O O . ILE A 1 1139 ? -35.025 22.835 42.134 1.00 80.19 1139 ILE A O 1
ATOM 9266 N N . LYS A 1 1140 ? -33.383 22.610 43.660 1.00 82.62 1140 LYS A N 1
ATOM 9267 C CA . LYS A 1 1140 ? -32.512 23.701 43.205 1.00 82.62 1140 LYS A CA 1
ATOM 9268 C C . LYS A 1 1140 ? -31.661 23.195 42.041 1.00 82.62 1140 LYS A C 1
ATOM 9270 O O . LYS A 1 1140 ? -31.000 22.176 42.188 1.00 82.62 1140 LYS A O 1
ATOM 9275 N N . ILE A 1 1141 ? -31.663 23.892 40.909 1.00 83.31 1141 ILE A N 1
ATOM 9276 C CA . ILE A 1 1141 ? -30.830 23.544 39.750 1.00 83.31 1141 ILE A CA 1
ATOM 9277 C C . ILE A 1 1141 ? -29.716 24.599 39.627 1.00 83.31 1141 ILE A C 1
ATOM 9279 O O . ILE A 1 1141 ? -30.025 25.789 39.593 1.00 83.31 1141 ILE A O 1
ATOM 9283 N N . PRO A 1 1142 ? -28.426 24.212 39.572 1.00 80.56 1142 PRO A N 1
ATOM 9284 C CA . PRO A 1 1142 ? -27.296 25.147 39.578 1.00 80.56 1142 PRO A CA 1
ATOM 9285 C C . PRO A 1 1142 ? -27.007 25.791 38.211 1.00 80.56 1142 PRO A C 1
ATOM 9287 O O . PRO A 1 1142 ? -26.081 26.592 38.099 1.00 80.56 1142 PRO A O 1
ATOM 9290 N N . ILE A 1 1143 ? -27.777 25.448 37.174 1.00 83.44 1143 ILE A N 1
ATOM 9291 C CA . ILE A 1 1143 ? -27.753 26.099 35.858 1.00 83.44 1143 ILE A CA 1
ATOM 9292 C C . ILE A 1 1143 ? -29.053 26.885 35.632 1.00 83.44 1143 ILE A C 1
ATOM 9294 O O . ILE A 1 1143 ? -30.108 26.422 36.072 1.00 83.44 1143 ILE A O 1
ATOM 9298 N N . PRO A 1 1144 ? -29.014 28.032 34.926 1.00 84.12 1144 PRO A N 1
ATOM 9299 C CA . PRO A 1 1144 ? -30.225 28.757 34.569 1.00 84.12 1144 PRO A CA 1
ATOM 9300 C C . PRO A 1 1144 ? -31.096 27.914 33.627 1.00 84.12 1144 PRO A C 1
ATOM 9302 O O . PRO A 1 1144 ? -30.630 27.425 32.594 1.00 84.12 1144 PRO A O 1
ATOM 9305 N N . LEU A 1 1145 ? -32.362 27.740 33.995 1.00 86.25 1145 LEU A N 1
ATOM 9306 C CA . LEU A 1 1145 ? -33.376 27.055 33.200 1.00 86.25 1145 LEU A CA 1
ATOM 9307 C C . LEU A 1 1145 ? -34.057 28.029 32.234 1.00 86.25 1145 LEU A C 1
ATOM 9309 O O . LEU A 1 1145 ? -34.321 29.180 32.579 1.00 86.25 1145 LEU A O 1
ATOM 9313 N N . SER A 1 1146 ? -34.395 27.549 31.038 1.00 86.31 1146 SER A N 1
ATOM 9314 C CA . SER A 1 1146 ? -35.114 28.324 30.025 1.00 86.31 1146 SER A CA 1
ATOM 9315 C C . SER A 1 1146 ? -36.242 27.520 29.382 1.00 86.31 1146 SER A C 1
ATOM 9317 O O . SER A 1 1146 ? -36.202 26.288 29.321 1.00 86.31 1146 SER A O 1
ATOM 9319 N N . GLN A 1 1147 ? -37.235 28.235 28.852 1.00 85.19 1147 GLN A N 1
ATOM 9320 C CA . GLN A 1 1147 ? -38.329 27.658 28.074 1.00 85.19 1147 GLN A CA 1
ATOM 9321 C C . GLN A 1 1147 ? -37.781 26.807 26.916 1.00 85.19 1147 GLN A C 1
ATOM 9323 O O . GLN A 1 1147 ? -36.800 27.176 26.271 1.00 85.19 1147 GLN A O 1
ATOM 9328 N N . GLY A 1 1148 ? -38.400 25.653 26.668 1.00 83.19 1148 GLY A N 1
ATOM 9329 C CA . GLY A 1 1148 ? -37.966 24.681 25.660 1.00 83.19 1148 GLY A CA 1
ATOM 9330 C C . GLY A 1 1148 ? -37.000 23.603 26.165 1.00 83.19 1148 GLY A C 1
ATOM 9331 O O . GLY A 1 1148 ? -36.889 22.565 25.515 1.00 83.19 1148 GLY A O 1
ATOM 9332 N N . PHE A 1 1149 ? -36.353 23.769 27.328 1.00 87.94 1149 PHE A N 1
ATOM 9333 C CA . PHE A 1 1149 ? -35.601 22.667 27.944 1.00 87.94 1149 PHE A CA 1
ATOM 9334 C C . PHE A 1 1149 ? -36.534 21.505 28.312 1.00 87.94 1149 PHE A C 1
ATOM 9336 O O . PHE A 1 1149 ? -37.698 21.705 28.672 1.00 87.94 1149 PHE A O 1
ATOM 9343 N N . ILE A 1 1150 ? -36.001 20.283 28.251 1.00 88.31 1150 ILE A N 1
ATOM 9344 C CA . ILE A 1 1150 ? -36.712 19.062 28.630 1.00 88.31 1150 ILE A CA 1
ATOM 9345 C C . ILE A 1 1150 ? -36.126 18.503 29.923 1.00 88.31 1150 ILE A C 1
ATOM 9347 O O . ILE A 1 1150 ? -34.921 18.278 30.030 1.00 88.31 1150 ILE A O 1
ATOM 9351 N N . ILE A 1 1151 ? -36.999 18.236 30.890 1.00 87.50 1151 ILE A N 1
ATOM 9352 C CA . ILE A 1 1151 ? -36.668 17.614 32.170 1.00 87.50 1151 ILE A CA 1
ATOM 9353 C C . ILE A 1 1151 ? -37.066 16.142 32.122 1.00 87.50 1151 ILE A C 1
ATOM 9355 O O . ILE A 1 1151 ? -38.238 15.820 31.932 1.00 87.50 1151 ILE A O 1
ATOM 9359 N N . SER A 1 1152 ? -36.105 15.242 32.313 1.00 86.38 1152 SER A N 1
ATOM 9360 C CA . SER A 1 1152 ? -36.360 13.806 32.460 1.00 86.38 1152 SER A CA 1
ATOM 9361 C C . SER A 1 1152 ? -35.927 13.334 33.846 1.00 86.38 1152 SER A C 1
ATOM 9363 O O . SER A 1 1152 ? -34.929 13.818 34.378 1.00 86.38 1152 SER A O 1
ATOM 9365 N N . VAL A 1 1153 ? -36.674 12.398 34.435 1.00 80.75 1153 VAL A N 1
ATOM 9366 C CA . VAL A 1 1153 ? -36.417 11.851 35.775 1.00 80.75 1153 VAL A CA 1
ATOM 9367 C C . VAL A 1 1153 ? -36.505 10.331 35.716 1.00 80.75 1153 VAL A C 1
ATOM 9369 O O . VAL A 1 1153 ? -37.515 9.793 35.268 1.00 80.75 1153 VAL A O 1
ATOM 9372 N N . ASN A 1 1154 ? -35.467 9.642 36.188 1.00 77.06 1154 ASN A N 1
ATOM 9373 C CA . ASN A 1 1154 ? -35.442 8.186 36.317 1.00 77.06 1154 ASN A CA 1
ATOM 9374 C C . ASN A 1 1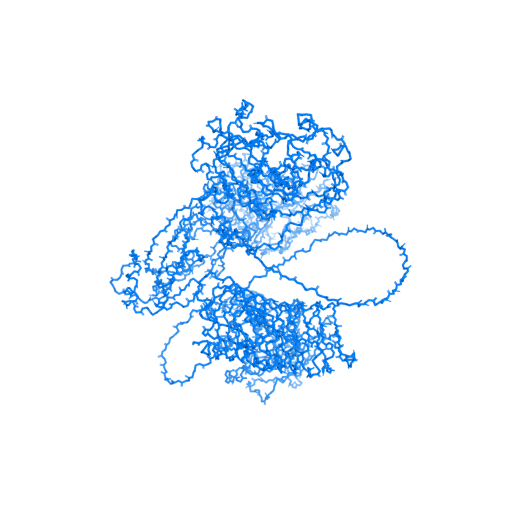154 ? -35.366 7.800 37.801 1.00 77.06 1154 ASN A C 1
ATOM 9376 O O . ASN A 1 1154 ? -34.461 8.252 38.503 1.00 77.06 1154 ASN A O 1
ATOM 9380 N N . ALA A 1 1155 ? -36.329 7.011 38.285 1.00 72.50 1155 ALA A N 1
ATOM 9381 C CA . ALA A 1 1155 ? -36.562 6.786 39.714 1.00 72.50 1155 ALA A CA 1
ATOM 9382 C C . ALA A 1 1155 ? -36.229 5.350 40.163 1.00 72.50 1155 ALA A C 1
ATOM 9384 O O . ALA A 1 1155 ? -36.788 4.360 39.678 1.00 72.50 1155 ALA A O 1
ATOM 9385 N N . TYR A 1 1156 ? -35.361 5.263 41.167 1.00 66.50 1156 TYR A N 1
ATOM 9386 C CA . TYR A 1 1156 ? -34.785 4.061 41.755 1.00 66.50 1156 TYR A CA 1
ATOM 9387 C C . TYR A 1 1156 ? -35.269 3.871 43.201 1.00 66.50 1156 TYR A C 1
ATOM 9389 O O . TYR A 1 1156 ? -35.357 4.817 43.983 1.00 66.50 1156 TYR A O 1
ATOM 9397 N N . HIS A 1 1157 ? -35.549 2.623 43.582 1.00 62.47 1157 HIS A N 1
ATOM 9398 C CA . HIS A 1 1157 ? -35.918 2.252 44.952 1.00 62.47 1157 HIS A CA 1
ATOM 9399 C C . HIS A 1 1157 ? -34.796 1.450 45.609 1.00 62.47 1157 HIS A C 1
ATOM 9401 O O . HIS A 1 1157 ? -34.225 0.558 44.984 1.00 62.47 1157 HIS A O 1
ATOM 9407 N N . SER A 1 1158 ? -34.512 1.747 46.877 1.00 46.62 1158 SER A N 1
ATOM 9408 C CA . SER A 1 1158 ? -33.495 1.062 47.686 1.00 46.62 1158 SER A CA 1
ATOM 9409 C C . SER A 1 1158 ? -34.013 -0.192 48.402 1.00 46.62 1158 SER A C 1
ATOM 9411 O O . SER A 1 1158 ? -33.208 -0.989 48.878 1.00 46.62 1158 SER A O 1
ATOM 9413 N N . GLN A 1 1159 ? -35.336 -0.375 48.499 1.00 44.66 1159 GLN A N 1
ATOM 9414 C CA . GLN A 1 1159 ? -35.970 -1.466 49.250 1.00 44.66 1159 GLN A CA 1
ATOM 9415 C C . GLN A 1 1159 ? -37.178 -2.074 48.518 1.00 44.66 1159 GLN A C 1
ATOM 9417 O O . GLN A 1 1159 ? -37.759 -1.470 47.614 1.00 44.66 1159 GLN A O 1
ATOM 9422 N N . ILE A 1 1160 ? -37.523 -3.306 48.907 1.00 39.88 1160 ILE A N 1
ATOM 9423 C CA . ILE A 1 1160 ? -38.418 -4.225 48.185 1.00 39.88 1160 ILE A CA 1
ATOM 9424 C C . ILE A 1 1160 ? -39.892 -3.974 48.556 1.00 39.88 1160 ILE A C 1
ATOM 9426 O O . ILE A 1 1160 ? -40.560 -4.824 49.141 1.00 39.88 1160 ILE A O 1
ATOM 9430 N N . THR A 1 1161 ? -40.416 -2.797 48.210 1.00 40.47 1161 THR A N 1
ATOM 9431 C CA . THR A 1 1161 ? -41.848 -2.475 48.319 1.00 40.47 1161 THR A CA 1
ATOM 9432 C C . THR A 1 1161 ? -42.493 -2.405 46.930 1.00 40.47 1161 THR A C 1
ATOM 9434 O O . THR A 1 1161 ? -41.966 -1.794 46.002 1.00 40.47 1161 THR A O 1
ATOM 9437 N N . TYR A 1 1162 ? -43.648 -3.059 46.757 1.00 45.91 1162 TYR A N 1
ATOM 9438 C CA . TYR A 1 1162 ? -44.326 -3.249 45.458 1.00 45.91 1162 TYR A CA 1
ATOM 9439 C C . TYR A 1 1162 ? -45.114 -2.007 44.969 1.00 45.91 1162 TYR A C 1
ATOM 9441 O O . TYR A 1 1162 ? -46.145 -2.125 44.301 1.00 45.91 1162 TYR A O 1
ATOM 9449 N N . GLY A 1 1163 ? -44.630 -0.806 45.300 1.00 52.09 1163 GLY A N 1
ATOM 9450 C CA . GLY A 1 1163 ? -45.217 0.473 44.901 1.00 52.09 1163 GLY A CA 1
ATOM 9451 C C . GLY A 1 1163 ? -44.821 0.893 43.482 1.00 52.09 1163 GLY A C 1
ATOM 9452 O O . GLY A 1 1163 ? -43.641 0.906 43.116 1.00 52.09 1163 GLY A O 1
ATOM 9453 N N . SER A 1 1164 ? -45.807 1.282 42.672 1.00 59.84 1164 SER A N 1
ATOM 9454 C CA . SER A 1 1164 ? -45.571 1.928 41.375 1.00 59.84 1164 SER A CA 1
ATOM 9455 C C . SER A 1 1164 ? -45.674 3.438 41.575 1.00 59.84 1164 SER A C 1
ATOM 9457 O O . SER A 1 1164 ? -46.772 3.986 41.652 1.00 59.84 1164 SER A O 1
ATOM 9459 N N . ILE A 1 1165 ? -44.526 4.100 41.700 1.00 63.91 1165 ILE A N 1
ATOM 9460 C CA . ILE A 1 1165 ? -44.444 5.554 41.852 1.00 63.91 1165 ILE A CA 1
ATOM 9461 C C . ILE A 1 1165 ? -44.147 6.189 40.492 1.00 63.91 1165 ILE A C 1
ATOM 9463 O O . ILE A 1 1165 ? -43.231 5.752 39.792 1.00 63.91 1165 ILE A O 1
ATOM 9467 N N . ASN A 1 1166 ? -44.916 7.218 40.137 1.00 69.62 1166 ASN A N 1
ATOM 9468 C CA . ASN A 1 1166 ? -44.704 8.082 38.979 1.00 69.62 1166 ASN A CA 1
ATOM 9469 C C . ASN A 1 1166 ? -44.375 9.508 39.463 1.00 69.62 1166 ASN A C 1
ATOM 9471 O O . ASN A 1 1166 ? -45.001 9.999 40.405 1.00 69.62 1166 ASN A O 1
ATOM 9475 N N . ILE A 1 1167 ? -43.403 10.168 38.831 1.00 75.25 1167 ILE A N 1
ATOM 9476 C CA . ILE A 1 1167 ? -42.952 11.523 39.173 1.00 75.25 1167 ILE A CA 1
ATOM 9477 C C . ILE A 1 1167 ? -43.277 12.454 38.003 1.00 75.25 1167 ILE A C 1
ATOM 9479 O O . ILE A 1 1167 ? -42.859 12.215 36.867 1.00 75.25 1167 ILE A O 1
ATOM 9483 N N . LYS A 1 1168 ? -44.027 13.524 38.281 1.00 77.81 1168 LYS A N 1
ATOM 9484 C CA . LYS A 1 1168 ? -44.498 14.487 37.277 1.00 77.81 1168 LYS A CA 1
ATOM 9485 C C . LYS A 1 1168 ? -44.022 15.902 37.582 1.00 77.81 1168 LYS A C 1
ATOM 9487 O O . LYS A 1 1168 ? -44.091 16.339 38.728 1.00 77.81 1168 LYS A O 1
ATOM 9492 N N . LEU A 1 1169 ? -43.530 16.607 36.562 1.00 83.06 1169 LEU A N 1
ATOM 9493 C CA . LEU A 1 1169 ? -43.220 18.036 36.644 1.00 83.06 1169 LEU A CA 1
ATOM 9494 C C . LEU A 1 1169 ? -44.515 18.834 36.867 1.00 83.06 1169 LEU A C 1
ATOM 9496 O O . LEU A 1 1169 ? -45.510 18.573 36.191 1.00 83.06 1169 LEU A O 1
ATOM 9500 N N . VAL A 1 1170 ? -44.490 19.806 37.783 1.00 84.44 1170 VAL A N 1
ATOM 9501 C CA . VAL A 1 1170 ? -45.635 20.687 38.082 1.00 84.44 1170 VAL A CA 1
ATOM 9502 C C . VAL A 1 1170 ? -45.326 22.134 37.711 1.00 84.44 1170 VAL A C 1
ATOM 9504 O O . VAL A 1 1170 ? -46.068 22.737 36.945 1.00 84.44 1170 VAL A O 1
ATOM 9507 N N . GLU A 1 1171 ? -44.225 22.680 38.231 1.00 87.56 1171 GLU A N 1
ATOM 9508 C CA . GLU A 1 1171 ? -43.826 24.085 38.065 1.00 87.56 1171 GLU A CA 1
ATOM 9509 C C . GLU A 1 1171 ? -42.299 24.199 37.924 1.00 87.56 1171 GLU A C 1
ATOM 9511 O O . GLU A 1 1171 ? -41.561 23.359 38.448 1.00 87.56 1171 GLU A O 1
ATOM 9516 N N . TRP A 1 1172 ? -41.814 25.267 37.290 1.00 90.69 1172 TRP A N 1
ATOM 9517 C CA . TRP A 1 1172 ? -40.391 25.628 37.254 1.00 90.69 1172 TRP A CA 1
ATOM 9518 C C . TRP A 1 1172 ? -40.164 27.141 37.386 1.00 90.69 1172 TRP A C 1
ATOM 9520 O O . TRP A 1 1172 ? -41.058 27.953 37.146 1.00 90.69 1172 TRP A O 1
ATOM 9530 N N . SER A 1 1173 ? -38.943 27.520 37.752 1.00 88.38 1173 SER A N 1
ATOM 9531 C CA . SER A 1 1173 ? -38.404 28.879 37.683 1.00 88.38 1173 SER A CA 1
ATOM 9532 C C . SER A 1 1173 ? -36.939 28.835 37.237 1.00 88.38 1173 SER A C 1
ATOM 9534 O O . SER A 1 1173 ? -36.369 27.759 37.075 1.00 88.38 1173 SER A O 1
ATOM 9536 N N . GLU A 1 1174 ? -36.310 29.998 37.055 1.00 82.19 1174 GLU A N 1
ATOM 9537 C CA . GLU A 1 1174 ? -34.956 30.151 36.494 1.00 82.19 1174 GLU A CA 1
ATOM 9538 C C . GLU A 1 1174 ? -33.867 29.288 37.170 1.00 82.19 1174 GLU A C 1
ATOM 9540 O O . GLU A 1 1174 ? -32.886 28.952 36.518 1.00 82.19 1174 GLU A O 1
ATOM 9545 N N . GLY A 1 1175 ? -34.042 28.864 38.429 1.00 83.62 1175 GLY A N 1
ATOM 9546 C CA . GLY A 1 1175 ? -33.119 27.950 39.124 1.00 83.62 1175 GLY A CA 1
ATOM 9547 C C . GLY A 1 1175 ? -33.795 26.921 40.039 1.00 83.62 1175 GLY A C 1
ATOM 9548 O O . GLY A 1 1175 ? -33.159 26.413 40.964 1.00 83.62 1175 GLY A O 1
ATOM 9549 N N . CYS A 1 1176 ? -35.089 26.638 39.850 1.00 86.38 1176 CYS A N 1
ATOM 9550 C CA . CYS A 1 1176 ? -35.844 25.718 40.708 1.00 86.38 1176 CYS A CA 1
ATOM 9551 C C . CYS A 1 1176 ? -36.874 24.907 39.911 1.00 86.38 1176 CYS A C 1
ATOM 9553 O O . CYS A 1 1176 ? -37.515 25.423 38.999 1.00 86.38 1176 CYS A O 1
ATOM 9555 N N . ILE A 1 1177 ? -37.068 23.643 40.283 1.00 87.88 1177 ILE A N 1
ATOM 9556 C CA . ILE A 1 1177 ? -38.068 22.738 39.704 1.00 87.88 1177 ILE A CA 1
ATOM 9557 C C . ILE A 1 1177 ? -38.946 22.177 40.823 1.00 87.88 1177 ILE A C 1
ATOM 9559 O O . ILE A 1 1177 ? -38.444 21.834 41.893 1.00 87.88 1177 ILE A O 1
ATOM 9563 N N . ARG A 1 1178 ? -40.254 22.048 40.576 1.00 85.38 1178 ARG A N 1
ATOM 9564 C CA . ARG A 1 1178 ? -41.213 21.409 41.482 1.00 85.38 1178 ARG A CA 1
ATOM 9565 C C . ARG A 1 1178 ? -41.833 20.167 40.851 1.00 85.38 1178 ARG A C 1
ATOM 9567 O O . ARG A 1 1178 ? -42.421 20.237 39.770 1.00 85.38 1178 ARG A O 1
ATOM 9574 N N . PHE A 1 1179 ? -41.772 19.055 41.572 1.00 83.88 1179 PHE A N 1
ATOM 9575 C CA . PHE A 1 1179 ? -42.371 17.781 41.181 1.00 83.88 1179 PHE A CA 1
ATOM 9576 C C . PHE A 1 1179 ? -43.603 17.427 42.024 1.00 83.88 1179 PHE A C 1
ATOM 9578 O O . PHE A 1 1179 ? -43.823 17.962 43.109 1.00 83.88 1179 PHE A O 1
ATOM 9585 N N . GLN A 1 1180 ? -44.394 16.483 41.522 1.00 79.12 1180 GLN A N 1
ATOM 9586 C CA . GLN A 1 1180 ? -45.435 15.766 42.247 1.00 79.12 1180 GLN A CA 1
ATOM 9587 C C . GLN A 1 1180 ? -45.151 14.266 42.166 1.00 79.12 1180 GLN A C 1
ATOM 9589 O O . GLN A 1 1180 ? -44.894 13.723 41.089 1.00 79.12 1180 GLN A O 1
ATOM 9594 N N . ILE A 1 1181 ? -45.233 13.607 43.319 1.00 74.31 1181 ILE A N 1
ATOM 9595 C CA . ILE A 1 1181 ? -45.140 12.156 43.473 1.00 74.31 1181 ILE A CA 1
ATOM 9596 C C . ILE A 1 1181 ? -46.564 11.589 43.418 1.00 74.31 1181 ILE A C 1
ATOM 9598 O O . ILE A 1 1181 ? -47.443 12.046 44.146 1.00 74.31 1181 ILE A O 1
ATOM 9602 N N . ASN A 1 1182 ? -46.800 10.613 42.540 1.00 67.88 1182 ASN A N 1
ATOM 9603 C CA . ASN A 1 1182 ? -48.076 9.916 42.386 1.00 67.88 1182 ASN A CA 1
ATOM 9604 C C . ASN A 1 1182 ? -47.878 8.413 42.621 1.00 67.88 1182 ASN A C 1
ATOM 9606 O O . ASN A 1 1182 ? -47.201 7.746 41.837 1.00 67.88 1182 ASN A O 1
ATOM 9610 N N . GLU A 1 1183 ? -48.493 7.872 43.672 1.00 62.66 1183 GLU A N 1
ATOM 9611 C CA . GLU A 1 1183 ? -48.386 6.456 44.040 1.00 62.66 1183 GLU A CA 1
ATOM 9612 C C . GLU A 1 1183 ? -49.587 5.630 43.556 1.00 62.66 1183 GLU A C 1
ATOM 9614 O O . GLU A 1 1183 ? -50.745 6.007 43.754 1.00 62.66 1183 GLU A O 1
ATOM 9619 N N . SER A 1 1184 ? -49.333 4.452 42.978 1.00 53.50 1184 SER A N 1
ATOM 9620 C CA . SER A 1 1184 ? -50.384 3.463 42.719 1.00 53.50 1184 SER A CA 1
ATOM 9621 C C . SER A 1 1184 ? -50.755 2.720 44.011 1.00 53.50 1184 SER A C 1
ATOM 9623 O O . SER A 1 1184 ? -50.025 1.823 44.445 1.00 53.50 1184 SER A O 1
ATOM 9625 N N . LYS A 1 1185 ? -51.907 3.031 44.610 1.00 49.19 1185 LYS A N 1
ATOM 9626 C CA . LYS A 1 1185 ? -52.443 2.227 45.719 1.00 49.19 1185 LYS A CA 1
ATOM 9627 C C . LYS A 1 1185 ? -52.885 0.852 45.204 1.00 49.19 1185 LYS A C 1
ATOM 9629 O O . LYS A 1 1185 ? -53.843 0.762 44.444 1.00 49.19 1185 LYS A O 1
ATOM 9634 N N . ASN A 1 1186 ? -52.203 -0.210 45.633 1.00 44.44 1186 ASN A N 1
ATOM 9635 C CA . ASN A 1 1186 ? -52.701 -1.579 45.487 1.00 44.44 1186 ASN A CA 1
ATOM 9636 C C . ASN A 1 1186 ? -53.735 -1.841 46.593 1.00 44.44 1186 ASN A C 1
ATOM 9638 O O . ASN A 1 1186 ? -53.385 -1.815 47.771 1.00 44.44 1186 ASN A O 1
ATOM 9642 N N . ASP A 1 1187 ? -54.981 -2.155 46.233 1.00 41.38 1187 ASP A N 1
ATOM 9643 C CA . ASP A 1 1187 ? -56.079 -2.390 47.193 1.00 41.38 1187 ASP A CA 1
ATOM 9644 C C . ASP A 1 1187 ? -55.866 -3.586 48.151 1.00 41.38 1187 ASP A C 1
ATOM 9646 O O . ASP A 1 1187 ? -56.631 -3.768 49.100 1.00 41.38 1187 ASP A O 1
ATOM 9650 N N . SER A 1 1188 ? -54.834 -4.406 47.926 1.00 42.72 1188 SER A N 1
ATOM 9651 C CA . SER A 1 1188 ? -54.548 -5.642 48.666 1.00 42.72 1188 SER A CA 1
ATOM 9652 C C . SER A 1 1188 ? -53.723 -5.477 49.952 1.00 42.72 1188 SER A C 1
ATOM 9654 O O . SER A 1 1188 ? -53.624 -6.438 50.713 1.00 42.72 1188 SER A O 1
ATOM 9656 N N . LEU A 1 1189 ? -53.139 -4.303 50.229 1.00 41.12 1189 LEU A N 1
ATOM 9657 C CA . LEU A 1 1189 ? -52.289 -4.069 51.408 1.00 41.12 1189 LEU A CA 1
ATOM 9658 C C . LEU A 1 1189 ? -52.684 -2.775 52.134 1.00 41.12 1189 LEU A C 1
ATOM 9660 O O . LEU A 1 1189 ? -52.241 -1.690 51.774 1.00 41.12 1189 LEU A O 1
ATOM 9664 N N . LYS A 1 1190 ? -53.511 -2.900 53.182 1.00 40.06 1190 LYS A N 1
ATOM 9665 C CA . LYS A 1 1190 ? -53.991 -1.769 54.006 1.00 40.06 1190 LYS A CA 1
ATOM 9666 C C . LYS A 1 1190 ? -53.246 -1.549 55.331 1.00 40.06 1190 LYS A C 1
ATOM 9668 O O . LYS A 1 1190 ? -53.576 -0.605 56.033 1.00 40.06 1190 LYS A O 1
ATOM 9673 N N . ASN A 1 1191 ? -52.273 -2.400 55.672 1.00 37.72 1191 ASN A N 1
ATOM 9674 C CA . ASN A 1 1191 ? -51.653 -2.443 57.006 1.00 37.72 1191 ASN A CA 1
ATOM 9675 C C . ASN A 1 1191 ? -50.110 -2.338 56.965 1.00 37.72 1191 ASN A C 1
ATOM 9677 O O . ASN A 1 1191 ? -49.429 -3.116 57.630 1.00 37.72 1191 ASN A O 1
ATOM 9681 N N . ILE A 1 1192 ? -49.553 -1.415 56.173 1.00 39.94 1192 ILE A N 1
ATOM 9682 C CA . ILE A 1 1192 ? -48.139 -1.003 56.277 1.00 39.94 1192 ILE A CA 1
ATOM 9683 C C . ILE A 1 1192 ? -48.074 0.521 56.078 1.00 39.94 1192 ILE A C 1
ATOM 9685 O O . ILE A 1 1192 ? -47.898 0.991 54.959 1.00 39.94 1192 ILE A O 1
ATOM 9689 N N . ASP A 1 1193 ? -48.233 1.284 57.163 1.00 40.28 1193 ASP A N 1
ATOM 9690 C CA . ASP A 1 1193 ? -48.130 2.759 57.180 1.00 40.28 1193 ASP A CA 1
ATOM 9691 C C . ASP A 1 1193 ? -46.672 3.255 57.364 1.00 40.28 1193 ASP A C 1
ATOM 9693 O O . ASP A 1 1193 ? -46.430 4.374 57.812 1.00 40.28 1193 ASP A O 1
ATOM 9697 N N . GLU A 1 1194 ? -45.675 2.430 57.021 1.00 48.62 1194 GLU A N 1
ATOM 9698 C CA . GLU A 1 1194 ? -44.248 2.763 57.123 1.00 48.62 1194 GLU A CA 1
ATOM 9699 C C . GLU A 1 1194 ? -43.474 2.402 55.837 1.00 48.62 1194 GLU A C 1
ATOM 9701 O O . GLU A 1 1194 ? -43.814 1.463 55.119 1.00 48.62 1194 GLU A O 1
ATOM 9706 N N . VAL A 1 1195 ? -42.358 3.107 55.603 1.00 47.41 1195 VAL A N 1
ATOM 9707 C CA . VAL A 1 1195 ? -41.329 2.824 54.573 1.00 47.41 1195 VAL A CA 1
ATOM 9708 C C . VAL A 1 1195 ? -41.656 3.216 53.111 1.00 47.41 1195 VAL A C 1
ATOM 9710 O O . VAL A 1 1195 ? -41.452 2.437 52.179 1.00 47.41 1195 VAL A O 1
ATOM 9713 N N . VAL A 1 1196 ? -41.989 4.497 52.886 1.00 51.12 1196 VAL A N 1
ATOM 9714 C CA . VAL A 1 1196 ? -41.537 5.262 51.690 1.00 51.12 1196 VAL A CA 1
ATOM 9715 C C . VAL A 1 1196 ? -41.112 6.686 52.103 1.00 51.12 1196 VAL A C 1
ATOM 9717 O O . VAL A 1 1196 ? -41.720 7.685 51.729 1.00 51.12 1196 VAL A O 1
ATOM 9720 N N . ASN A 1 1197 ? -40.051 6.802 52.909 1.00 56.19 1197 ASN A N 1
ATOM 9721 C CA . ASN A 1 1197 ? -39.559 8.120 53.351 1.00 56.19 1197 ASN A CA 1
ATOM 9722 C C . ASN A 1 1197 ? -38.675 8.825 52.303 1.00 56.19 1197 ASN A C 1
ATOM 9724 O O . ASN A 1 1197 ? -38.519 10.045 52.367 1.00 56.19 1197 ASN A O 1
ATOM 9728 N N . SER A 1 1198 ? -38.097 8.090 51.346 1.00 63.34 1198 SER A N 1
ATOM 9729 C CA . SER A 1 1198 ? -37.267 8.660 50.281 1.00 63.34 1198 SER A CA 1
ATOM 9730 C C . SER A 1 1198 ? -37.241 7.830 48.992 1.00 63.34 1198 SER A C 1
ATOM 9732 O O . SER A 1 1198 ? -37.399 6.609 49.013 1.00 63.34 1198 SER A O 1
ATOM 9734 N N . ILE A 1 1199 ? -37.010 8.515 47.867 1.00 71.44 1199 ILE A N 1
ATOM 9735 C CA . ILE A 1 1199 ? -36.904 7.962 46.512 1.00 71.44 1199 ILE A CA 1
ATOM 9736 C C . ILE A 1 1199 ? -35.610 8.480 45.877 1.00 71.44 1199 ILE A C 1
ATOM 9738 O O . ILE A 1 1199 ? -35.415 9.689 45.753 1.00 71.44 1199 ILE A O 1
ATOM 9742 N N . ASN A 1 1200 ? -34.741 7.581 45.422 1.00 74.81 1200 ASN A N 1
ATOM 9743 C CA . ASN A 1 1200 ? -33.512 7.966 44.728 1.00 74.81 1200 ASN A CA 1
ATOM 9744 C C . ASN A 1 1200 ? -33.831 8.241 43.252 1.00 74.81 1200 ASN A C 1
ATOM 9746 O O . ASN A 1 1200 ? -34.459 7.412 42.603 1.00 74.81 1200 ASN A O 1
ATOM 9750 N N . CYS A 1 1201 ? -33.408 9.369 42.693 1.00 77.31 1201 CYS A N 1
ATOM 9751 C CA . CYS A 1 1201 ? -33.724 9.766 41.321 1.00 77.31 1201 CYS A CA 1
ATOM 9752 C C . CYS A 1 1201 ? -32.497 10.342 40.610 1.00 77.31 1201 CYS A C 1
ATOM 9754 O O . CYS A 1 1201 ? -31.803 11.179 41.180 1.00 77.31 1201 CYS A O 1
ATOM 9756 N N . ASN A 1 1202 ? -32.282 9.970 39.347 1.00 83.62 1202 ASN A N 1
ATOM 9757 C CA . ASN A 1 1202 ? -31.432 10.747 38.444 1.00 83.62 1202 ASN A CA 1
ATOM 9758 C C . ASN A 1 1202 ? -32.293 11.741 37.663 1.00 83.62 1202 ASN A C 1
ATOM 9760 O O . ASN A 1 1202 ? -33.314 11.360 37.084 1.00 83.62 1202 ASN A O 1
ATOM 9764 N N . ILE A 1 1203 ? -31.879 13.007 37.649 1.00 85.44 1203 ILE A N 1
ATOM 9765 C CA . ILE A 1 1203 ? -32.540 14.091 36.915 1.00 85.44 1203 ILE A CA 1
ATOM 9766 C C . ILE A 1 1203 ? -31.630 14.552 35.785 1.00 85.44 1203 ILE A C 1
ATOM 9768 O O . ILE A 1 1203 ? -30.443 14.791 36.000 1.00 85.44 1203 ILE A O 1
ATOM 9772 N N . TYR A 1 1204 ? -32.202 14.705 34.592 1.00 87.88 1204 TYR A N 1
ATOM 9773 C CA . TYR A 1 1204 ? -31.514 15.170 33.391 1.00 87.88 1204 TYR A CA 1
ATOM 9774 C C . TYR A 1 1204 ? -32.195 16.431 32.866 1.00 87.88 1204 TYR A C 1
ATOM 9776 O O . TYR A 1 1204 ? -33.404 16.430 32.621 1.00 87.88 1204 TYR A O 1
ATOM 9784 N N . VAL A 1 1205 ? -31.408 17.485 32.645 1.00 87.69 1205 VAL A N 1
ATOM 9785 C CA . VAL A 1 1205 ? -31.833 18.677 31.899 1.00 87.69 1205 VAL A CA 1
ATOM 9786 C C . VAL A 1 1205 ? -31.259 18.564 30.494 1.00 87.69 1205 VAL A C 1
ATOM 9788 O O . VAL A 1 1205 ? -30.039 18.575 30.316 1.00 87.69 1205 VAL A O 1
ATOM 9791 N N . LEU A 1 1206 ? -32.128 18.445 29.495 1.00 87.06 1206 LEU A N 1
ATOM 9792 C CA . LEU A 1 1206 ? -31.757 18.374 28.086 1.00 87.06 1206 LEU A CA 1
ATOM 9793 C C . LEU A 1 1206 ? -32.055 19.712 27.405 1.00 87.06 1206 LEU A C 1
ATOM 9795 O O . LEU A 1 1206 ? -33.155 20.252 27.534 1.00 87.06 1206 LEU A O 1
ATOM 9799 N N . GLY A 1 1207 ? -31.082 20.225 26.657 1.00 79.12 1207 GLY A N 1
ATOM 9800 C CA . GLY A 1 1207 ? -31.231 21.384 25.780 1.00 79.12 1207 GLY A CA 1
ATOM 9801 C C . GLY A 1 1207 ? -30.971 21.003 24.323 1.00 79.12 1207 GLY A C 1
ATOM 9802 O O . GLY A 1 1207 ? -30.076 20.206 24.037 1.00 79.12 1207 GLY A O 1
ATOM 9803 N N . SER A 1 1208 ? -31.746 21.584 23.412 1.00 72.25 1208 SER A N 1
ATOM 9804 C CA . SER A 1 1208 ? -31.618 21.417 21.963 1.00 72.25 1208 SER A CA 1
ATOM 9805 C C . SER A 1 1208 ? -32.081 22.688 21.268 1.00 72.25 1208 SER A C 1
ATOM 9807 O O . SER A 1 1208 ? -33.127 23.228 21.625 1.00 72.25 1208 SER A O 1
ATOM 9809 N N . ASP A 1 1209 ? -31.347 23.115 20.247 1.00 66.62 1209 ASP A N 1
ATOM 9810 C CA . ASP A 1 1209 ? -31.732 24.246 19.398 1.00 66.62 1209 ASP A CA 1
ATOM 9811 C C . ASP A 1 1209 ? -32.833 23.859 18.380 1.00 66.62 1209 ASP A C 1
ATOM 9813 O O . ASP A 1 1209 ? -33.432 24.723 17.744 1.00 66.62 1209 ASP A O 1
ATOM 9817 N N . TYR A 1 1210 ? -33.130 22.556 18.245 1.00 66.56 1210 TYR A N 1
ATOM 9818 C CA . TYR A 1 1210 ? -33.964 21.985 17.176 1.00 66.56 1210 TYR A CA 1
ATOM 9819 C C . TYR A 1 1210 ? -35.331 21.448 17.642 1.00 66.56 1210 TYR A C 1
ATOM 9821 O O . TYR A 1 1210 ? -36.176 21.141 16.809 1.00 66.56 1210 TYR A O 1
ATOM 9829 N N . ASN A 1 1211 ? -35.583 21.338 18.954 1.00 77.69 1211 ASN A N 1
ATOM 9830 C CA . ASN A 1 1211 ? -36.799 20.752 19.569 1.00 77.69 1211 ASN A CA 1
ATOM 9831 C C . ASN A 1 1211 ? -37.139 19.279 19.216 1.00 77.69 1211 ASN A C 1
ATOM 9833 O O . ASN A 1 1211 ? -38.007 18.693 19.868 1.00 77.69 1211 ASN A O 1
ATOM 9837 N N . THR A 1 1212 ? -36.449 18.652 18.263 1.00 86.88 1212 THR A N 1
ATOM 9838 C CA . THR A 1 1212 ? -36.619 17.249 17.848 1.00 86.88 1212 THR A CA 1
ATOM 9839 C C . THR A 1 1212 ? -35.365 16.403 18.105 1.00 86.88 1212 THR A C 1
ATOM 9841 O O . THR A 1 1212 ? -34.307 16.917 18.477 1.00 86.88 1212 THR A O 1
ATOM 9844 N N . PHE A 1 1213 ? -35.495 15.086 17.930 1.00 88.62 1213 PHE A N 1
ATOM 9845 C CA . PHE A 1 1213 ? -34.401 14.117 17.843 1.00 88.62 1213 PHE A CA 1
ATOM 9846 C C . PHE A 1 1213 ? -34.691 13.081 16.750 1.00 88.62 1213 PHE A C 1
ATOM 9848 O O . PHE A 1 1213 ? -35.848 12.844 16.406 1.00 88.62 1213 PHE A O 1
ATOM 9855 N N . ARG A 1 1214 ? -33.651 12.447 16.205 1.00 90.69 1214 ARG A N 1
ATOM 9856 C CA . ARG A 1 1214 ? -33.748 11.469 15.109 1.00 90.69 1214 ARG A CA 1
ATOM 9857 C C . ARG A 1 1214 ? -33.365 10.081 15.572 1.00 90.69 1214 ARG A C 1
ATOM 9859 O O . ARG A 1 1214 ? -32.352 9.937 16.242 1.00 90.69 1214 ARG A O 1
ATOM 9866 N N . ILE A 1 1215 ? -34.115 9.065 15.157 1.00 91.62 1215 ILE A N 1
ATOM 9867 C CA . ILE A 1 1215 ? -33.804 7.665 15.458 1.00 91.62 1215 ILE A CA 1
ATOM 9868 C C . ILE A 1 1215 ? -32.538 7.234 14.719 1.00 91.62 1215 ILE A C 1
ATOM 9870 O O . ILE A 1 1215 ? -32.451 7.313 13.494 1.00 91.62 1215 ILE A O 1
ATOM 9874 N N . ASP A 1 1216 ? -31.556 6.721 15.456 1.00 88.19 1216 ASP A N 1
ATOM 9875 C CA . ASP A 1 1216 ? -30.286 6.302 14.866 1.00 88.19 1216 ASP A CA 1
ATOM 9876 C C . ASP A 1 1216 ? -30.433 5.112 13.912 1.00 88.19 1216 ASP A C 1
ATOM 9878 O O . ASP A 1 1216 ? -29.943 5.163 12.784 1.00 88.19 1216 ASP A O 1
ATOM 9882 N N . ASN A 1 1217 ? -31.212 4.103 14.304 1.00 77.25 1217 ASN A N 1
ATOM 9883 C CA . ASN A 1 1217 ? -31.484 2.906 13.497 1.00 77.25 1217 ASN A CA 1
ATOM 9884 C C . ASN A 1 1217 ? -32.633 3.085 12.477 1.00 77.25 1217 ASN A C 1
ATOM 9886 O O . ASN A 1 1217 ? -33.193 2.099 12.003 1.00 77.25 1217 ASN A O 1
ATOM 9890 N N . GLY A 1 1218 ? -33.005 4.325 12.141 1.00 76.38 1218 GLY A N 1
ATOM 9891 C CA . GLY A 1 1218 ? -34.097 4.643 11.216 1.00 76.38 1218 GLY A CA 1
ATOM 9892 C C . GLY A 1 1218 ? -33.956 6.028 10.579 1.00 76.38 1218 GLY A C 1
ATOM 9893 O O . GLY A 1 1218 ? -32.925 6.681 10.714 1.00 76.38 1218 GLY A O 1
ATOM 9894 N N . ASN A 1 1219 ? -34.998 6.484 9.884 1.00 75.81 1219 ASN A N 1
ATOM 9895 C CA . ASN A 1 1219 ? -35.069 7.830 9.285 1.00 75.81 1219 ASN A CA 1
ATOM 9896 C C . ASN A 1 1219 ? -36.180 8.689 9.923 1.00 75.81 1219 ASN A C 1
ATOM 9898 O O . ASN A 1 1219 ? -36.621 9.678 9.345 1.00 75.81 1219 ASN A O 1
ATOM 9902 N N . GLU A 1 1220 ? -36.656 8.277 11.097 1.00 86.94 1220 GLU A N 1
ATOM 9903 C CA . GLU A 1 1220 ? -37.765 8.889 11.828 1.00 86.94 1220 GLU A CA 1
ATOM 9904 C C . GLU A 1 1220 ? -37.260 10.027 12.727 1.00 86.94 1220 GLU A C 1
ATOM 9906 O O . GLU A 1 1220 ? -36.186 9.929 13.328 1.00 86.94 1220 GLU A O 1
ATOM 9911 N N . GLU A 1 1221 ? -38.042 11.101 12.834 1.00 89.56 1221 GLU A N 1
ATOM 9912 C CA . GLU A 1 1221 ? -37.744 12.276 13.655 1.00 89.56 1221 GLU A CA 1
ATOM 9913 C C . GLU A 1 1221 ? -38.922 12.558 14.596 1.00 89.56 1221 GLU A C 1
ATOM 9915 O O . GLU A 1 1221 ? -40.072 12.605 14.162 1.00 89.56 1221 GLU A O 1
ATOM 9920 N N . TYR A 1 1222 ? -38.632 12.731 15.887 1.00 89.50 1222 TYR A N 1
ATOM 9921 C CA . TYR A 1 1222 ? -39.618 12.817 16.963 1.00 89.50 1222 TYR A CA 1
ATOM 9922 C C . TYR A 1 1222 ? -39.413 14.072 17.831 1.00 89.50 1222 TYR A C 1
ATOM 9924 O O . TYR A 1 1222 ? -38.271 14.458 18.091 1.00 89.50 1222 TYR A O 1
ATOM 9932 N N . PRO A 1 1223 ? -40.487 14.707 18.337 1.00 88.75 1223 PRO A N 1
ATOM 9933 C CA . PRO A 1 1223 ? -40.386 15.786 19.322 1.00 88.75 1223 PRO A CA 1
ATOM 9934 C C . PRO A 1 1223 ? -39.718 15.344 20.636 1.00 88.75 1223 PRO A C 1
ATOM 9936 O O . PRO A 1 1223 ? -40.016 14.279 21.180 1.00 88.75 1223 PRO A O 1
ATOM 9939 N N . LEU A 1 1224 ? -38.830 16.179 21.189 1.00 86.44 1224 LEU A N 1
ATOM 9940 C CA . LEU A 1 1224 ? -38.098 15.882 22.433 1.00 86.44 1224 LEU A CA 1
ATOM 9941 C C . LEU A 1 1224 ? -38.995 15.815 23.684 1.00 86.44 1224 LEU A C 1
ATOM 9943 O O . LEU A 1 1224 ? -38.661 15.146 24.667 1.00 86.44 1224 LEU A O 1
ATOM 9947 N N . ASP A 1 1225 ? -40.145 16.484 23.651 1.00 85.38 1225 ASP A N 1
ATOM 9948 C CA . ASP A 1 1225 ? -41.149 16.469 24.717 1.00 85.38 1225 ASP A CA 1
ATOM 9949 C C . ASP A 1 1225 ? -41.952 15.157 24.791 1.00 85.38 1225 ASP A C 1
ATOM 9951 O O . ASP A 1 1225 ? -42.612 14.912 25.801 1.00 85.38 1225 ASP A O 1
ATOM 9955 N N . LEU A 1 1226 ? -41.800 14.244 23.821 1.00 87.75 1226 LEU A N 1
ATOM 9956 C CA . LEU A 1 1226 ? -42.280 12.865 23.957 1.00 87.75 1226 LEU A CA 1
ATOM 9957 C C . LEU A 1 1226 ? -41.479 12.042 24.980 1.00 87.75 1226 LEU A C 1
ATOM 9959 O O . LEU A 1 1226 ? -42.016 11.068 25.500 1.00 87.75 1226 LEU A O 1
ATOM 9963 N N . ILE A 1 1227 ? -40.226 12.403 25.296 1.00 85.75 1227 ILE A N 1
ATOM 9964 C CA . ILE A 1 1227 ? -39.382 11.638 26.237 1.00 85.75 1227 ILE A CA 1
ATOM 9965 C C . ILE A 1 1227 ? -39.425 12.207 27.662 1.00 85.75 1227 ILE A C 1
ATOM 9967 O O . ILE A 1 1227 ? -39.629 11.443 28.607 1.00 85.75 1227 ILE A O 1
ATOM 9971 N N . GLY A 1 1228 ? -39.291 13.522 27.850 1.00 84.19 1228 GLY A N 1
ATOM 9972 C CA . GLY A 1 1228 ? -39.325 14.158 29.180 1.00 84.19 1228 GLY A CA 1
ATOM 9973 C C . GLY A 1 1228 ? -40.595 14.972 29.447 1.00 84.19 1228 GLY A C 1
ATOM 9974 O O . GLY A 1 1228 ? -41.672 14.621 28.971 1.00 84.19 1228 GLY A O 1
ATOM 9975 N N . TYR A 1 1229 ? -40.457 16.042 30.231 1.00 85.50 1229 TYR A N 1
ATOM 9976 C CA . TYR A 1 1229 ? -41.442 17.108 30.426 1.00 85.50 1229 TYR A CA 1
ATOM 9977 C C . TYR A 1 1229 ? -40.850 18.437 29.941 1.00 85.50 1229 TYR A C 1
ATOM 9979 O O . TYR A 1 1229 ? -39.722 18.777 30.298 1.00 85.50 1229 TYR A O 1
ATOM 9987 N N . LYS A 1 1230 ? -41.601 19.195 29.138 1.00 87.44 1230 LYS A N 1
ATOM 9988 C CA . LYS A 1 1230 ? -41.161 20.479 28.574 1.00 87.44 1230 LYS A CA 1
ATOM 9989 C C . LYS A 1 1230 ? -41.310 21.618 29.580 1.00 87.44 1230 LYS A C 1
ATOM 9991 O O . LYS A 1 1230 ? -42.357 21.747 30.217 1.00 87.44 1230 LYS A O 1
ATOM 9996 N N . LEU A 1 1231 ? -40.297 22.477 29.669 1.00 87.88 1231 LEU A N 1
ATOM 9997 C CA . LEU A 1 1231 ? -40.422 23.781 30.316 1.00 87.88 1231 LEU A CA 1
ATOM 9998 C C . LEU A 1 1231 ? -41.173 24.729 29.369 1.00 87.88 1231 LEU A C 1
ATOM 10000 O O . LEU A 1 1231 ? -40.677 25.063 28.290 1.00 87.88 1231 LEU A O 1
ATOM 10004 N N . SER A 1 1232 ? -42.386 25.124 29.748 1.00 86.94 1232 SER A N 1
ATOM 10005 C CA . SER A 1 1232 ? -43.277 26.012 28.997 1.00 86.94 1232 SER A CA 1
ATOM 10006 C C . SER A 1 1232 ? -43.609 27.265 29.815 1.00 86.94 1232 SER A C 1
ATOM 10008 O O . SER A 1 1232 ? -43.239 27.379 30.982 1.00 86.94 1232 SER A O 1
ATOM 10010 N N . GLU A 1 1233 ? -44.306 28.225 29.209 1.00 85.00 1233 GLU A N 1
ATOM 10011 C CA . GLU A 1 1233 ? -44.844 29.379 29.940 1.00 85.00 1233 GLU A CA 1
ATOM 10012 C C . GLU A 1 1233 ? -45.996 28.963 30.879 1.00 85.00 1233 GLU A C 1
ATOM 10014 O O . GLU A 1 1233 ? -46.122 29.490 31.979 1.00 85.00 1233 GLU A O 1
ATOM 10019 N N . GLU A 1 1234 ? -46.774 27.941 30.500 1.00 84.94 1234 GLU A N 1
ATOM 10020 C CA . GLU A 1 1234 ? -47.919 27.422 31.269 1.00 84.94 1234 GLU A CA 1
ATOM 10021 C C . GLU A 1 1234 ? -47.527 26.811 32.625 1.00 84.94 1234 GLU A C 1
ATOM 10023 O O . GLU A 1 1234 ? -48.328 26.828 33.558 1.00 84.94 1234 GLU A O 1
ATOM 10028 N N . ASN A 1 1235 ? -46.307 26.272 32.742 1.00 85.81 1235 ASN A N 1
ATOM 10029 C CA . ASN A 1 1235 ? -45.763 25.721 33.988 1.00 85.81 1235 ASN A CA 1
ATOM 10030 C C . ASN A 1 1235 ? -44.655 26.596 34.614 1.00 85.81 1235 ASN A C 1
ATOM 10032 O O . ASN A 1 1235 ? -43.986 26.161 35.553 1.00 85.81 1235 ASN A O 1
ATOM 10036 N N . PHE A 1 1236 ? -44.471 27.837 34.148 1.00 88.00 1236 PHE A N 1
ATOM 10037 C CA . PHE A 1 1236 ? -43.522 28.781 34.741 1.00 88.00 1236 PHE A CA 1
ATOM 10038 C C . PHE A 1 1236 ? -44.130 29.515 35.947 1.00 88.00 1236 PHE A C 1
ATOM 10040 O O . PHE A 1 1236 ? -45.135 30.215 35.836 1.00 88.00 1236 PHE A O 1
ATOM 10047 N N . ASN A 1 1237 ? -43.477 29.426 37.107 1.00 87.50 1237 ASN A N 1
ATOM 10048 C CA . ASN A 1 1237 ? -43.851 30.157 38.314 1.00 87.50 1237 ASN A CA 1
ATOM 10049 C C . ASN A 1 1237 ? -42.670 30.991 38.829 1.00 87.50 1237 ASN A C 1
ATOM 10051 O O . ASN A 1 1237 ? -41.800 30.500 39.547 1.00 87.50 1237 ASN A O 1
ATOM 10055 N N . LYS A 1 1238 ? -42.682 32.297 38.541 1.00 80.81 1238 LYS A N 1
ATOM 10056 C CA . LYS A 1 1238 ? -41.648 33.246 38.996 1.00 80.81 1238 LYS A CA 1
ATOM 10057 C C . LYS A 1 1238 ? -41.498 33.329 40.527 1.00 80.81 1238 LYS A C 1
ATOM 10059 O O . LYS A 1 1238 ? -40.445 33.736 41.007 1.00 80.81 1238 LYS A O 1
ATOM 10064 N N . ASN A 1 1239 ? -42.516 32.923 41.291 1.00 80.38 1239 ASN A N 1
ATOM 10065 C CA . ASN A 1 1239 ? -42.481 32.894 42.756 1.00 80.38 1239 ASN A CA 1
ATOM 10066 C C . ASN A 1 1239 ? -41.968 31.552 43.322 1.00 80.38 1239 ASN A C 1
ATOM 10068 O O . ASN A 1 1239 ? -41.882 31.400 44.541 1.00 80.38 1239 ASN A O 1
ATOM 10072 N N . LEU A 1 1240 ? -41.622 30.571 42.475 1.00 79.44 1240 LEU A N 1
ATOM 10073 C CA . LEU A 1 1240 ? -41.051 29.293 42.904 1.00 79.44 1240 LEU A CA 1
ATOM 10074 C C . LEU A 1 1240 ? -39.579 29.470 43.310 1.00 79.44 1240 LEU A C 1
ATOM 10076 O O . LEU A 1 1240 ? -38.655 29.213 42.537 1.00 79.44 1240 LEU A O 1
ATOM 10080 N N . THR A 1 1241 ? -39.363 29.896 44.551 1.00 70.12 1241 THR A N 1
ATOM 10081 C CA . THR A 1 1241 ? -38.046 29.943 45.196 1.00 70.12 1241 THR A CA 1
ATOM 10082 C C . THR A 1 1241 ? -37.720 28.630 45.907 1.00 70.12 1241 THR A C 1
ATOM 10084 O O . THR A 1 1241 ? -38.613 27.912 46.372 1.00 70.12 1241 THR A O 1
ATOM 10087 N N . TYR A 1 1242 ? -36.428 28.321 46.012 1.00 65.38 1242 TYR A N 1
ATOM 10088 C CA . TYR A 1 1242 ? -35.902 27.304 46.921 1.00 65.38 1242 TYR A CA 1
ATOM 10089 C C . TYR A 1 1242 ? -35.506 27.992 48.235 1.00 65.38 1242 TYR A C 1
ATOM 10091 O O . TYR A 1 1242 ? -34.813 29.009 48.202 1.00 65.38 1242 TYR A O 1
ATOM 10099 N N . SER A 1 1243 ? -35.969 27.467 49.366 1.00 55.47 1243 SER A N 1
ATOM 10100 C CA . SER A 1 1243 ? -35.645 27.940 50.716 1.00 55.47 1243 SER A CA 1
ATOM 10101 C C . SER A 1 1243 ? -34.861 26.843 51.424 1.00 55.47 1243 SER A C 1
ATOM 10103 O O . SER A 1 1243 ? -35.311 25.700 51.439 1.00 55.47 1243 SER A O 1
ATOM 10105 N N . ASP A 1 1244 ? -33.695 27.183 51.969 1.00 43.47 1244 ASP A N 1
ATOM 10106 C CA . ASP A 1 1244 ? -32.785 26.231 52.614 1.00 43.47 1244 ASP A CA 1
ATOM 10107 C C . ASP A 1 1244 ? -33.224 25.959 54.087 1.00 43.47 1244 ASP A C 1
ATOM 10109 O O . ASP A 1 1244 ? -32.448 26.180 55.017 1.00 43.47 1244 ASP A O 1
ATOM 10113 N N . GLU A 1 1245 ? -34.490 25.540 54.281 1.00 33.91 1245 GLU A N 1
ATOM 10114 C CA . GLU A 1 1245 ? -35.096 25.067 55.555 1.00 33.91 1245 GLU A CA 1
ATOM 10115 C C . GLU A 1 1245 ? -35.095 23.527 55.663 1.00 33.91 1245 GLU A C 1
ATOM 10117 O O . GLU A 1 1245 ? -35.452 22.861 54.659 1.00 33.91 1245 GLU A O 1
#

pLDDT: mean 74.43, std 18.57, range [19.66, 96.12]

InterPro domains:
  IPR001611 Leucine-rich repeat [PS51450] (117-138)
  IPR006703 AIG1-type guanine nucleotide-binding (G) domain [PF04548] (224-313)
  IPR027417 P-loop containing nucleoside triphosphate hydrolase [G3DSA:3.40.50.300] (229-484)
  IPR027417 P-loop containing nucleoside triphosphate hydrolase [SSF52540] (218-366)
  IPR032675 Leucine-rich repeat domain superfamily [G3DSA:3.80.10.10] (26-228)

Sequence (1245 aa):
MFNKLRNNPQNWVDKKYSKENEEKIDIRRKNIRNKIGLKSNLHGPLEIKKFKSRSVNLEKLKLTQLKIISCPQITKIELSGLIKLKSLVVNKCSRLTNLEIVNCPQLTEFDLYGCPKLTKLDISHNKLKELTELDVSNLFELNCSNTSIEKLSLKRCPDIIKLICSNNEKLIYLDISNCSKLEYLDCSNSGLTSLDVSNCPNIKEIITPPNLSDNVIGKKKIFKNILIIGCTGSGKSTLANVLAGNENFEESENGVSEIETFQKSVFEWEGVKYRVIDTTGFEHTENKVLSRIKEGISSVPEGINQILLVIGKNFTDEISQLDRLGLSESDFLKYTTIVRTKFSNFKNRDECKKDKDKLCWESEINARIIESCKGMIYVDNPPDYYYDDDDDDNKEANISKKTRERSRFILLSYLEKVCQEQQALQHINIDKETPSASTNKDKTRPVKVKEENERNEFVVEEKRKGKLENESVKEPVTETEKKCKVERGVSNPQLDREQNKLENIGVDNFTSLPLLPQLITNNQQMIQQLKLNHGLSLNGYNIQPSEQAIVTEGGKLNMRSYNGQPIVYTNINDTASSVNLLNYNSDKNNFSNKLQPSDVCINFPIAEVTYNSNLSESFLKCVDNDESLYELYGHVFARKTLIGGKLFIKELNLANSTQINGFMLYLTCAYKSAKYNIENPINNLPVTYLPRIHTLDEELLDTPEKISDWLINLYQIHKFDIISYKDLIPVNQLKNNLSSEEYFETLIEKQPGVTNFKEKLSLEEWVGNVVYINLLRWIKDFHFLQGIRVNKFYKMETTKKIAASLIKVPIVNPSKKSHLEIIRSTNKVEEFLISNNIYSIKVMSSFPFINMIQLDNLSSDDYNFLVKFEKYEIHIRKDYIKPSVEFEQAINEALENMKPFKALQDVFDEYGHVFPQKIILGRSFKRNITKPHDIPNRSDLKPESLKSYLNELNISYLLTRRGNIIEKNELFDLIQDLNDDLEIIELDNIISLCEILDKEQQEKINNIISNYKQDNYKIIMTGIADLKDLDNNNTEHYKRISVQPSLEDENYEVIGSIISKQKDSKLEEYLLKFRLYDFNGFSVMIKTLKKTDIKIEECYILWMIIGIPSKLSVFSPKNQGLQVKYKEFLTLQHNQLKIKIPIPLSQGFIISVNAYHSQITYGSINIKLVEWSEGCIRFQINESKNDSLKNIDEVVNSINCNIYVLGSDYNTFRIDNGNEEYPLDLIGYKLSEENFNKNLTYSDE

Radius of gyration: 42.5 Å; chains: 1; bounding box: 115×80×129 Å

Foldseek 3Di:
DLVVCQADVAVVCCVPQVDLPDQEAAAEPVVCCVPNPDPGFYAEAYEAPCRAHAEYAHYQGQYQEYEYEQPQRHQEYHAYQNQRHAEYAYALNQNHAEYAHANNANHAYYHDDNHANHQYDANDLYAYAAAADPQHQNHAEYHHENYQYQEYACQNHLNHQEYHHDLNQNPQYYHCQRVQNHAYEEHENYVHQADECPSNVNHPYYHYHPNHVVRDDPDDPDAAEEEEAEAFQLCRQLVVCLQAVHNQGDDDNVRDDPDPAKDWDWHDDPNHIYIYIYFDGPPDDLVSRLVRVQVSLQVCQQFHLAYEYRGHPDDVVRLVSCVVNVVLVWCNQVRYEYEYEPDPCQVDPVVVVVVLVVQCVVDVSSVSSCVSHPHYHYAYQDDQDDDDDDDVVVVVNVVNVVRSNVRNVRVVVVCVVSRPDDRHHNDIDRDDDDDDDDDDDDDDDDDDDFDDDDDDDDDDDDDDDDDDDDDDDDDDDDDDDDDDDDDDDDDDDDDDDDDDDDDDDDDDDDPDQPDPDPPPPDPLCVCVVQVLQAFWAQPLFFTDGAQDGFFDSPWDKDKDFDPDFKKKFAFFPDPVDLFFLSDDDSPDNDRDPVQDTFGMKIGDFGIKMFIDGHTDPVLLPDDPDVVVNCRHRNFKHFRIFTKFWMKTFHPLVVDDPQLNLLQLLLLVQLLVCLQSVDDRLALQADSPDDTFMAILVRDTDPGSVSSSVVSNCGRPVNPMHGFKGAPMGTSVCVNPVDPDPDDDDRSPIDGGSGRDGDDMDGSVVVSVDVVSVVVVVCCPVVVQQFAWAQDPVLATDGFPDGWKGFHADKDKDFDFFKKKAWAFDQFVLSVSCVLNFEDCSPPDVPFLLDPPDDRDRPGDLWIKIKIWGFTMKIFCDLVGIATDPVLLVQLVVLLQDQLNVVSVNVSCNRRHFKHFRMWTKWWMWIDIAHDDPPDDRMDGDDPVCVLVVCVSRVPQWTQTSSGDTDGPVCVVVVSVPTDPDMDGNHGDPMDTSLVSHDPVSNVSNVLVSVLLVPQDKDFFAKAKFQQLVDDQVDQKDKDWDFDPPFFQDQPKDKFKFKAFLVPRAGDPQKDWAWADGDRGGTMIMIGGLDDDPGGSNRMMMIMTIMGRCNRRSGHRSQASQKDQPDKDKDKDFQPRQKDFAPAFDDFLKFKAKHWDDPDDDPKDKDKAWQADERGMTGIDIDIRDDPPDDPDPDPPGIIIMMMTIMDGPPQWGAHRVDGDIGGPCRGGHGRHPVRYDNPPDDDPD

Secondary structure (DSSP, 8-state):
-GGGGSS-HHHHHHHHH-STT--EEEEEHHHHHHHH-SS---EEEEEEES--SSEEEEES-EEEEEEEES-TT--EEEEE--TT--EEEEE--TT--EEEEES-TT--EEEEES-TT--EEE-TT----EE-----TT--EEE-TTS--SEEE-TT-TT--EEE--SBTT--EEE-TT-TT--EEE-TTB--S-B--TT-TT--EEE--TT-TT-B--S---EEEEEEE--TTS-HHHHHHHHHTS--S---TTS-----S-EEEEEEETTEEEEEEE---S-S-HHHHHHHHHHHHHT-TT-BSEEEEEE-S-SHHHHHHHHHTT-TTSGGGGGEEEEE-S-TTTT-HHHHHHHHHHHHHH-HHHHHHHHHSS-EEE---PPP----S-TTHHHHHHHHHHHHHHHHHHHHHHHHHHHSSPPPB-------PPPPP---------------------------------------------------------------------------PPPPPTT---HHHHHHHTTTTEEEEEBSS-EEEEEEESB-TT-EEEEEE--S--EEEEEES-TT-S--TTBSSTT-----TTS--EEEEEEEEEEEEEEE-PBPHHHHT--S-HHHHHHHH-SEEEEEEEEEEEEEEESGGGS-HHHHHHHHHHHHHHHHHHHHT---TTTT---S---EEE-TT--EE-SHHHHHHHHHIIIII---EEEEEEEEEEHHHHHH-------------BBTTBS--SEEEEHHHHH--HHHHHHHHHHHHTTTTEEEEE-TTS-EEEEEEE-EEESSPPEEEE---EEEEEEE-SSHHHHHHHHTTB---SSGGG-TT-------------EEEEEEEEEEEEE--GGGEEE-HHHHHHHHHHHSSSSHHHHHHHHHHHH-SEEEEEEEEEEEEEEEEPPPSS--SEEE--GGGHHHHHHHTT--EEEETT--EEETTTHHHHHH--SS--EEEEEEEEEEGGGGS-HHHHHHHHHHHHHHHS---EEEEEEEEE-TTS-TT-SEEEEEEE-SSPPS-S--EEEEEEEETTT--B-SSEEEEEEEEETTEEEEEEEE-S--SS-GGGEEEEEEEEE-HHH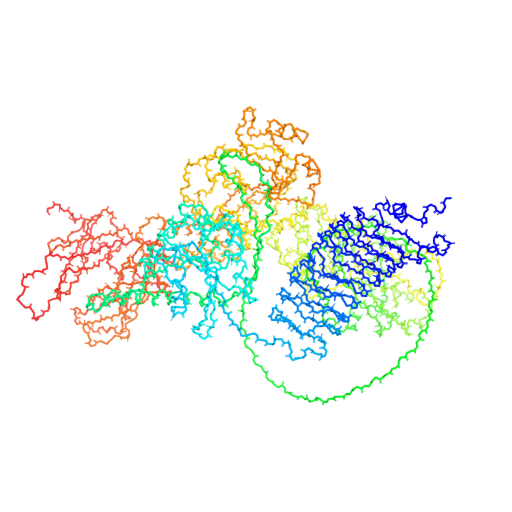H----GGGTT-EEEEEEEEEEETT--EEE-SS---TT-EEEEEEE-SS----EEEEEEEEEETTEEEEEEEEE--TT--S-----SEEEEEEEEEE-SSSEEE-TTSS-EEEGGGTSEE--STTB-TT------

Organism: NCBI:txid94130